Protein 8YL9 (pdb70)

Structure (mmCIF, N/CA/C/O backbone):
data_8YL9
#
_entry.id   8YL9
#
_cell.length_a   146.990
_cell.length_b   146.990
_cell.length_c   146.990
_cell.angle_alpha   90.00
_cell.angle_beta   90.00
_cell.angle_gamma   90.00
#
_symmetry.space_group_name_H-M   'P 21 3'
#
loop_
_entity.id
_entity.type
_entity.pdbx_description
1 polymer 'Sesterbrasiliatriene synthase PbSS'
2 non-polymer 'MAGNESIUM ION'
3 non-polymer PYROPHOSPHATE
4 non-polymer N-benzyl-N,N-diethylethanaminium
5 water water
#
loop_
_atom_site.group_PDB
_atom_site.id
_atom_site.type_symbol
_atom_site.label_atom_id
_atom_site.label_alt_id
_atom_site.label_comp_id
_atom_site.label_asym_id
_atom_site.label_entity_id
_atom_site.label_seq_id
_atom_site.pdbx_PDB_ins_code
_atom_site.Cartn_x
_atom_site.Cartn_y
_atom_site.Cartn_z
_atom_site.occupancy
_atom_site.B_iso_or_equiv
_atom_site.auth_seq_id
_atom_site.auth_comp_id
_atom_site.auth_asym_id
_atom_site.auth_atom_id
_atom_site.pdbx_PDB_model_num
ATOM 1 N N . ASP A 1 2 ? -31.729 -22.547 35.156 1.00 40.63 2 ASP A N 1
ATOM 2 C CA . ASP A 1 2 ? -32.964 -21.953 34.640 1.00 57.23 2 ASP A CA 1
ATOM 3 C C . ASP A 1 2 ? -32.771 -20.494 34.318 1.00 51.68 2 ASP A C 1
ATOM 4 O O . ASP A 1 2 ? -32.537 -20.118 33.197 1.00 49.60 2 ASP A O 1
ATOM 9 N N . PHE A 1 3 ? -32.855 -19.689 35.353 1.00 45.33 3 PHE A N 1
ATOM 10 C CA . PHE A 1 3 ? -32.752 -18.249 35.288 1.00 38.51 3 PHE A CA 1
ATOM 11 C C . PHE A 1 3 ? -31.497 -17.602 34.755 1.00 36.61 3 PHE A C 1
ATOM 12 O O . PHE A 1 3 ? -30.429 -17.811 35.253 1.00 35.63 3 PHE A O 1
ATOM 20 N N . LEU A 1 4 ? -31.669 -16.760 33.760 1.00 29.48 4 LEU A N 1
ATOM 21 C CA . LEU A 1 4 ? -30.588 -16.011 33.229 1.00 21.72 4 LEU A CA 1
ATOM 22 C C . LEU A 1 4 ? -30.813 -14.660 33.816 1.00 29.56 4 LEU A C 1
ATOM 23 O O . LEU A 1 4 ? -31.877 -14.132 33.754 1.00 31.32 4 LEU A O 1
ATOM 28 N N . SER A 1 5 ? -29.800 -14.088 34.406 1.00 26.95 5 SER A N 1
ATOM 29 C CA . SER A 1 5 ? -29.959 -12.811 34.992 1.00 23.29 5 SER A CA 1
ATOM 30 C C . SER A 1 5 ? -29.456 -11.728 34.074 1.00 25.86 5 SER A C 1
ATOM 31 O O . SER A 1 5 ? -28.584 -11.926 33.260 1.00 22.38 5 SER A O 1
ATOM 34 N N . GLY A 1 6 ? -30.093 -10.584 34.173 1.00 23.69 6 GLY A N 1
ATOM 35 C CA . GLY A 1 6 ? -29.728 -9.436 33.364 1.00 17.41 6 GLY A CA 1
ATOM 36 C C . GLY A 1 6 ? -30.861 -8.979 32.475 1.00 20.05 6 GLY A C 1
ATOM 37 O O . GLY A 1 6 ? -31.799 -9.741 32.222 1.00 31.02 6 GLY A O 1
ATOM 38 N N . ALA A 1 7 ? -30.787 -7.749 31.982 1.00 19.40 7 ALA A N 1
ATOM 39 C CA . ALA A 1 7 ? -31.842 -7.191 31.149 1.00 23.75 7 ALA A CA 1
ATOM 40 C C . ALA A 1 7 ? -31.536 -7.418 29.678 1.00 33.05 7 ALA A C 1
ATOM 41 O O . ALA A 1 7 ? -30.375 -7.360 29.255 1.00 32.97 7 ALA A O 1
ATOM 43 N N . PHE A 1 8 ? -32.584 -7.635 28.882 1.00 21.07 8 PHE A N 1
ATOM 44 C CA . PHE A 1 8 ? -32.410 -7.725 27.440 1.00 18.29 8 PHE A CA 1
ATOM 45 C C . PHE A 1 8 ? -33.006 -6.513 26.740 1.00 16.56 8 PHE A C 1
ATOM 46 O O . PHE A 1 8 ? -34.083 -6.047 27.095 1.00 18.88 8 PHE A O 1
ATOM 54 N N . HIS A 1 9 ? -32.298 -6.001 25.749 1.00 16.58 9 HIS A N 1
ATOM 55 C CA . HIS A 1 9 ? -32.693 -4.776 25.074 1.00 16.04 9 HIS A CA 1
ATOM 56 C C . HIS A 1 9 ? -33.060 -4.971 23.614 1.00 19.17 9 HIS A C 1
ATOM 57 O O . HIS A 1 9 ? -33.884 -4.215 23.091 1.00 18.99 9 HIS A O 1
ATOM 64 N N . TYR A 1 10 ? -32.471 -5.961 22.942 1.00 19.41 10 TYR A N 1
ATOM 65 C CA . TYR A 1 10 ? -32.622 -6.102 21.501 1.00 13.17 10 TYR A CA 1
ATOM 66 C C . TYR A 1 10 ? -33.241 -7.433 21.090 1.00 14.40 10 TYR A C 1
ATOM 67 O O . TYR A 1 10 ? -33.194 -7.774 19.911 1.00 17.63 10 TYR A O 1
ATOM 76 N N . SER A 1 11 ? -33.808 -8.210 22.008 1.00 15.11 11 SER A N 1
ATOM 77 C CA . SER A 1 11 ? -34.191 -9.564 21.628 1.00 13.71 11 SER A CA 1
ATOM 78 C C . SER A 1 11 ? -35.358 -10.057 22.475 1.00 14.02 11 SER A C 1
ATOM 79 O O . SER A 1 11 ? -35.570 -9.589 23.596 1.00 17.89 11 SER A O 1
ATOM 82 N N . ASP A 1 12 ? -36.095 -11.037 21.936 1.00 11.59 12 ASP A N 1
ATOM 83 C CA . ASP A 1 12 ? -37.242 -11.644 22.609 1.00 14.95 12 ASP A CA 1
ATOM 84 C C . ASP A 1 12 ? -37.077 -13.151 22.767 1.00 14.97 12 ASP A C 1
ATOM 85 O O . ASP A 1 12 ? -36.463 -13.823 21.933 1.00 14.46 12 ASP A O 1
ATOM 90 N N . SER A 1 13 ? -37.649 -13.681 23.843 1.00 17.48 13 SER A N 1
ATOM 91 C CA . SER A 1 13 ? -37.589 -15.108 24.098 1.00 12.30 13 SER A CA 1
ATOM 92 C C . SER A 1 13 ? -38.554 -15.868 23.205 1.00 13.50 13 SER A C 1
ATOM 93 O O . SER A 1 13 ? -39.642 -15.401 22.871 1.00 19.96 13 SER A O 1
ATOM 96 N N . VAL A 1 14 ? -38.150 -17.067 22.821 1.00 18.27 14 VAL A N 1
ATOM 97 C CA . VAL A 1 14 ? -38.899 -17.818 21.831 1.00 25.61 14 VAL A CA 1
ATOM 98 C C . VAL A 1 14 ? -38.823 -19.294 22.170 1.00 26.40 14 VAL A C 1
ATOM 99 O O . VAL A 1 14 ? -37.847 -19.775 22.752 1.00 23.34 14 VAL A O 1
ATOM 103 N N . ASN A 1 15 ? -39.839 -19.976 21.815 1.00 22.10 15 ASN A N 1
ATOM 104 C CA . ASN A 1 15 ? -40.062 -21.355 22.146 1.00 28.17 15 ASN A CA 1
ATOM 105 C C . ASN A 1 15 ? -39.768 -22.226 20.948 1.00 26.71 15 ASN A C 1
ATOM 106 O O . ASN A 1 15 ? -40.228 -21.926 19.843 1.00 28.29 15 ASN A O 1
ATOM 111 N N . PRO A 1 16 ? -39.049 -23.290 21.101 1.00 23.93 16 PRO A N 1
ATOM 112 C CA . PRO A 1 16 ? -38.945 -24.252 19.997 1.00 22.33 16 PRO A CA 1
ATOM 113 C C . PRO A 1 16 ? -40.316 -24.628 19.454 1.00 26.70 16 PRO A C 1
ATOM 114 O O . PRO A 1 16 ? -40.439 -25.191 18.362 1.00 30.87 16 PRO A O 1
ATOM 118 N N . SER A 1 17 ? -41.359 -24.294 20.209 1.00 29.11 17 SER A N 1
ATOM 119 C CA . SER A 1 17 ? -42.727 -24.708 19.922 1.00 37.62 17 SER A CA 1
ATOM 120 C C . SER A 1 17 ? -43.463 -23.736 18.998 1.00 39.59 17 SER A C 1
ATOM 121 O O . SER A 1 17 ? -44.104 -24.160 18.026 1.00 44.07 17 SER A O 1
ATOM 124 N N . LYS A 1 18 ? -43.399 -22.435 19.290 1.00 35.91 18 LYS A N 1
ATOM 125 C CA . LYS A 1 18 ? -44.169 -21.455 18.534 1.00 36.76 18 LYS A CA 1
ATOM 126 C C . LYS A 1 18 ? -43.663 -21.359 17.102 1.00 31.02 18 LYS A C 1
ATOM 127 O O . LYS A 1 18 ? -44.162 -20.554 16.311 1.00 40.77 18 LYS A O 1
ATOM 133 N N . TYR A 1 19 ? -42.675 -22.169 16.751 1.00 29.45 19 TYR A N 1
ATOM 134 C CA . TYR A 1 19 ? -42.071 -22.069 15.434 1.00 24.07 19 TYR A CA 1
ATOM 135 C C . TYR A 1 19 ? -42.797 -22.970 14.446 1.00 21.06 19 TYR A C 1
ATOM 136 O O . TYR A 1 19 ? -43.227 -24.075 14.786 1.00 25.36 19 TYR A O 1
ATOM 145 N N . SER A 1 20 ? -42.961 -22.476 13.232 1.00 18.28 20 SER A N 1
ATOM 146 C CA . SER A 1 20 ? -43.698 -23.226 12.224 1.00 19.00 20 SER A CA 1
ATOM 147 C C . SER A 1 20 ? -43.175 -22.908 10.822 1.00 18.73 20 SER A C 1
ATOM 148 O O . SER A 1 20 ? -43.188 -21.741 10.411 1.00 16.96 20 SER A O 1
ATOM 151 N N . PRO A 1 21 ? -42.708 -23.911 10.049 1.00 13.68 21 PRO A N 1
ATOM 152 C CA . PRO A 1 21 ? -42.624 -25.341 10.356 1.00 18.32 21 PRO A CA 1
ATOM 153 C C . PRO A 1 21 ? -41.638 -25.728 11.471 1.00 20.11 21 PRO A C 1
ATOM 154 O O . PRO A 1 21 ? -40.494 -25.261 11.494 1.00 17.78 21 PRO A O 1
ATOM 158 N N . ARG A 1 22 ? -42.107 -26.610 12.360 1.00 18.68 22 ARG A N 1
ATOM 159 C CA . ARG A 1 22 ? -41.335 -27.034 13.514 1.00 16.15 22 ARG A CA 1
ATOM 160 C C . ARG A 1 22 ? -40.196 -27.942 13.074 1.00 16.87 22 ARG A C 1
ATOM 161 O O . ARG A 1 22 ? -40.379 -28.776 12.186 1.00 16.50 22 ARG A O 1
ATOM 169 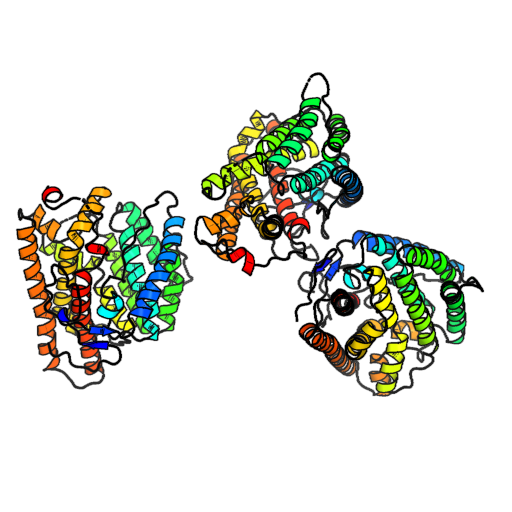N N . PRO A 1 23 ? -39.010 -27.795 13.655 1.00 16.72 23 PRO A N 1
ATOM 170 C CA . PRO A 1 23 ? -37.903 -28.652 13.251 1.00 12.88 23 PRO A CA 1
ATOM 171 C C . PRO A 1 23 ? -38.166 -30.082 13.669 1.00 16.65 23 PRO A C 1
ATOM 172 O O . PRO A 1 23 ? -38.816 -30.341 14.684 1.00 16.76 23 PRO A O 1
ATOM 176 N N . SER A 1 24 ? -37.657 -31.017 12.855 1.00 20.11 24 SER A N 1
ATOM 177 C CA . SER A 1 24 ? -37.799 -32.442 13.156 1.00 17.70 24 SER A CA 1
ATOM 178 C C . SER A 1 24 ? -37.211 -32.786 14.516 1.00 15.15 24 SER A C 1
ATOM 179 O O . SER A 1 24 ? -37.889 -33.377 15.360 1.00 20.80 24 SER A O 1
ATOM 182 N N . ASP A 1 25 ? -35.944 -32.425 14.752 1.00 16.68 25 ASP A N 1
ATOM 183 C CA . ASP A 1 25 ? -35.129 -33.069 15.789 1.00 18.07 25 ASP A CA 1
ATOM 184 C C . ASP A 1 25 ? -34.339 -32.045 16.623 1.00 19.56 25 ASP A C 1
ATOM 185 O O . ASP A 1 25 ? -33.110 -31.959 16.548 1.00 19.56 25 ASP A O 1
ATOM 190 N N . TYR A 1 26 ? -35.033 -31.277 17.461 1.00 13.08 26 TYR A N 1
ATOM 191 C CA . TYR A 1 26 ? -34.375 -30.371 18.393 1.00 13.89 26 TYR A CA 1
ATOM 192 C C . TYR A 1 26 ? -34.468 -30.942 19.798 1.00 11.81 26 TYR A C 1
ATOM 193 O O . TYR A 1 26 ? -35.543 -31.354 20.232 1.00 15.94 26 TYR A O 1
ATOM 202 N N . PHE A 1 27 ? -33.348 -30.962 20.516 1.00 11.92 27 PHE A N 1
ATOM 203 C CA . PHE A 1 27 ? -33.354 -31.477 21.871 1.00 11.60 27 PHE A CA 1
ATOM 204 C C . PHE A 1 27 ? -32.543 -30.599 22.826 1.00 13.73 27 PHE A C 1
ATOM 205 O O . PHE A 1 27 ? -32.177 -31.055 23.919 1.00 11.47 27 PHE A O 1
ATOM 213 N N . GLY A 1 28 ? -32.231 -29.363 22.426 1.00 10.19 28 GLY A N 1
ATOM 214 C CA . GLY A 1 28 ? -31.434 -28.504 23.277 1.00 9.42 28 GLY A CA 1
ATOM 215 C C . GLY A 1 28 ? -32.082 -28.306 24.631 1.00 13.36 28 GLY A C 1
ATOM 216 O O . GLY A 1 28 ? -33.310 -28.269 24.768 1.00 16.54 28 GLY A O 1
ATOM 217 N N . THR A 1 29 ? -31.246 -28.202 25.655 1.00 11.21 29 THR A N 1
ATOM 218 C CA . THR A 1 29 ? -31.740 -27.894 26.981 1.00 9.87 29 THR A CA 1
ATOM 219 C C . THR A 1 29 ? -31.426 -26.473 27.399 1.00 10.14 29 THR A C 1
ATOM 220 O O . THR A 1 29 ? -31.775 -26.088 28.519 1.00 10.29 29 THR A O 1
ATOM 224 N N . LEU A 1 30 ? -30.734 -25.628 26.469 1.00 11.61 30 LEU A N 1
ATOM 225 C CA . LEU A 1 30 ? -30.419 -24.273 26.902 1.00 8.92 30 LEU A CA 1
ATOM 226 C C . LEU A 1 30 ? -31.392 -23.264 26.298 1.00 9.38 30 LEU A C 1
ATOM 227 O O . LEU A 1 30 ? -31.876 -23.440 25.176 1.00 11.58 30 LEU A O 1
ATOM 232 N N . PRO A 1 31 ? -31.713 -22.194 27.011 1.00 8.76 31 PRO A N 1
ATOM 233 C CA . PRO A 1 31 ? -32.569 -21.155 26.434 1.00 8.89 31 PRO A CA 1
ATOM 234 C C . PRO A 1 31 ? -31.955 -20.503 25.201 1.00 9.13 31 PRO A C 1
ATOM 235 O O . PRO A 1 31 ? -30.734 -20.453 25.038 1.00 11.32 31 PRO A O 1
ATOM 239 N N . PHE A 1 32 ? -32.810 -19.958 24.338 1.00 9.42 32 PHE A N 1
ATOM 240 C CA . PHE A 1 32 ? -32.324 -19.061 23.296 1.00 9.41 32 PHE A CA 1
ATOM 241 C C . PHE A 1 32 ? -33.309 -17.923 23.057 1.00 14.64 32 PHE A C 1
ATOM 242 O O . PHE A 1 32 ? -34.514 -18.054 23.301 1.00 14.55 32 PHE A O 1
ATOM 250 N N . ARG A 1 33 ? -32.780 -16.791 22.601 1.00 11.03 33 ARG A N 1
ATOM 251 C CA . ARG A 1 33 ? -33.613 -15.664 22.239 1.00 10.66 33 ARG A CA 1
ATOM 252 C C . ARG A 1 33 ? -33.502 -15.428 20.734 1.00 13.64 33 ARG A C 1
ATOM 253 O O . ARG A 1 33 ? -32.739 -16.096 20.037 1.00 14.43 33 ARG A O 1
ATOM 261 N N . THR A 1 34 ? -34.270 -14.459 20.237 1.00 12.04 34 THR A N 1
ATOM 262 C CA . THR A 1 34 ? -34.279 -14.081 18.830 1.00 10.09 34 THR A CA 1
ATOM 263 C C . THR A 1 34 ? -34.175 -12.569 18.720 1.00 12.83 34 THR A C 1
ATOM 264 O O . THR A 1 34 ? -35.087 -11.852 19.149 1.00 14.09 34 THR A O 1
ATOM 268 N N . SER A 1 35 ? -33.099 -12.081 18.111 1.00 11.64 35 SER A N 1
ATOM 269 C CA . SER A 1 35 ? -33.008 -10.654 17.848 1.00 10.91 35 SER A CA 1
ATOM 270 C C . SER A 1 35 ? -34.293 -10.155 17.194 1.00 12.14 35 SER A C 1
ATOM 271 O O . SER A 1 35 ? -34.996 -10.892 16.495 1.00 14.10 35 SER A O 1
ATOM 274 N N . ARG A 1 36 ? -34.609 -8.891 17.436 1.00 12.95 36 ARG A N 1
ATOM 275 C CA . ARG A 1 36 ? -35.726 -8.233 16.776 1.00 13.03 36 ARG A CA 1
ATOM 276 C C . ARG A 1 36 ? -35.382 -7.766 15.377 1.00 12.96 36 ARG A C 1
ATOM 277 O O . ARG A 1 36 ? -36.263 -7.264 14.672 1.00 10.17 36 ARG A O 1
ATOM 285 N N . PHE A 1 37 ? -34.124 -7.929 14.966 1.00 16.38 37 PHE A N 1
ATOM 286 C CA . PHE A 1 37 ? -33.634 -7.456 13.681 1.00 15.71 37 PHE A CA 1
ATOM 287 C C . PHE A 1 37 ? -33.231 -8.605 12.773 1.00 13.21 37 PHE A C 1
ATOM 288 O O . PHE A 1 37 ? -32.345 -8.466 11.941 1.00 12.52 37 PHE A O 1
ATOM 296 N N . GLU A 1 38 ? -33.931 -9.728 12.910 1.00 14.49 38 GLU A N 1
ATOM 297 C CA . GLU A 1 38 ? -33.760 -10.860 12.012 1.00 15.18 38 GLU A CA 1
ATOM 298 C C . GLU A 1 38 ? -33.788 -10.435 10.551 1.00 16.47 38 GLU A C 1
ATOM 299 O O . GLU A 1 38 ? -32.944 -10.857 9.757 1.00 15.60 38 GLU A O 1
ATOM 305 N N . ARG A 1 39 ? -34.738 -9.595 10.176 1.00 19.25 39 ARG A N 1
ATOM 306 C CA . ARG A 1 39 ? -34.960 -9.059 8.841 1.00 14.99 39 ARG A CA 1
ATOM 307 C C . ARG A 1 39 ? -33.746 -8.427 8.260 1.00 17.73 39 ARG A C 1
ATOM 308 O O . ARG A 1 39 ? -33.375 -8.693 7.192 1.00 15.97 39 ARG A O 1
ATOM 316 N N . GLU A 1 40 ? -33.165 -7.522 8.992 1.00 20.36 40 GLU A N 1
ATOM 317 C CA . GLU A 1 40 ? -31.921 -6.862 8.594 1.00 15.45 40 GLU A CA 1
ATOM 318 C C . GLU A 1 40 ? -30.828 -7.875 8.250 1.00 14.96 40 GLU A C 1
ATOM 319 O O . GLU A 1 40 ? -30.194 -7.796 7.195 1.00 15.11 40 GLU A O 1
ATOM 325 N N . ALA A 1 41 ? -30.571 -8.820 9.153 1.00 15.86 41 ALA A N 1
ATOM 326 C CA . ALA A 1 41 ? -29.537 -9.824 8.918 1.00 13.27 41 ALA A CA 1
ATOM 327 C C . ALA A 1 41 ? -29.806 -10.622 7.644 1.00 15.02 41 ALA A C 1
ATOM 328 O O . ALA A 1 41 ? -28.917 -10.793 6.806 1.00 17.48 41 ALA A O 1
ATOM 330 N N . ALA A 1 42 ? -31.027 -11.126 7.486 1.00 12.27 42 ALA A N 1
ATOM 331 C CA . ALA A 1 42 ? -31.372 -11.885 6.289 1.00 14.64 42 ALA A CA 1
ATOM 332 C C . ALA A 1 42 ? -31.095 -11.088 5.016 1.00 16.42 42 ALA A C 1
ATOM 333 O O . ALA A 1 42 ? -30.616 -11.640 4.016 1.00 15.62 42 ALA A O 1
ATOM 335 N N . ASP A 1 43 ? -31.411 -9.794 5.022 1.00 18.28 43 ASP A N 1
ATOM 336 C CA . ASP A 1 43 ? -31.081 -8.955 3.875 1.00 16.86 43 ASP A CA 1
ATOM 337 C C . ASP A 1 43 ? -29.579 -8.923 3.649 1.00 13.07 43 ASP A C 1
ATOM 338 O O . ASP A 1 43 ? -29.118 -9.055 2.517 1.00 15.85 43 ASP A O 1
ATOM 343 N N . VAL A 1 44 ? -28.795 -8.771 4.710 1.00 10.67 44 VAL A N 1
ATOM 344 C CA . VAL A 1 44 ? -27.349 -8.742 4.530 1.00 13.84 44 VAL A CA 1
ATOM 345 C C . VAL A 1 44 ? -26.863 -10.070 3.972 1.00 18.12 44 VAL A C 1
ATOM 346 O O . VAL A 1 44 ? -26.010 -10.115 3.071 1.00 19.83 44 VAL A O 1
ATOM 350 N N . THR A 1 45 ? -27.408 -11.176 4.482 1.00 15.87 45 THR A N 1
ATOM 351 C CA . THR A 1 45 ? -26.966 -12.484 4.018 1.00 14.23 45 THR A CA 1
ATOM 352 C C . THR A 1 45 ? -27.156 -12.622 2.521 1.00 13.77 45 THR A C 1
ATOM 353 O O . THR A 1 45 ? -26.274 -13.126 1.823 1.00 16.23 45 THR A O 1
ATOM 357 N N . ALA A 1 46 ? -28.292 -12.163 2.002 1.00 15.91 46 ALA A N 1
ATOM 358 C CA . ALA A 1 46 ? -28.521 -12.266 0.565 1.00 17.14 46 ALA A CA 1
ATOM 359 C C . ALA A 1 46 ? -27.536 -11.407 -0.218 1.00 17.39 46 ALA A C 1
ATOM 360 O O . ALA A 1 46 ? -27.071 -11.812 -1.285 1.00 20.58 46 ALA A O 1
ATOM 362 N N . ASP A 1 47 ? -27.193 -10.224 0.290 1.00 16.92 47 ASP A N 1
ATOM 363 C CA . ASP A 1 47 ? -26.222 -9.406 -0.422 1.00 20.52 47 ASP A CA 1
ATOM 364 C C . ASP A 1 47 ? -24.833 -10.007 -0.318 1.00 20.81 47 ASP A C 1
ATOM 365 O O . ASP A 1 47 ? -24.086 -10.037 -1.301 1.00 22.36 47 ASP A O 1
ATOM 370 N N . TYR A 1 48 ? -24.471 -10.508 0.863 1.00 21.61 48 TYR A N 1
ATOM 371 C CA . TYR A 1 48 ? -23.135 -11.066 1.018 1.00 22.27 48 TYR A CA 1
ATOM 372 C C . TYR A 1 48 ? -22.983 -12.359 0.235 1.00 21.55 48 TYR A C 1
ATOM 373 O O . TYR A 1 48 ? -21.873 -12.702 -0.196 1.00 21.05 48 TYR A O 1
ATOM 382 N N . LEU A 1 49 ? -24.081 -13.085 0.044 1.00 16.91 49 LEU A N 1
ATOM 383 C CA . LEU A 1 49 ? -24.025 -14.255 -0.807 1.00 16.85 49 LEU A CA 1
ATOM 384 C C . LEU A 1 49 ? -23.470 -13.885 -2.169 1.00 20.65 49 LEU A C 1
ATOM 385 O O . LEU A 1 49 ? -22.510 -14.494 -2.643 1.00 23.19 49 LEU A O 1
ATOM 390 N N . ARG A 1 50 ? -24.012 -12.891 -2.783 1.00 25.29 50 ARG A N 1
ATOM 391 C CA . ARG A 1 50 ? -23.546 -12.499 -4.059 1.00 24.46 50 ARG A CA 1
ATOM 392 C C . ARG A 1 50 ? -22.106 -12.105 -4.130 1.00 26.18 50 ARG A C 1
ATOM 393 O O . ARG A 1 50 ? -21.454 -12.393 -5.086 1.00 27.63 50 ARG A O 1
ATOM 401 N N . LYS A 1 51 ? -21.619 -11.424 -3.123 1.00 25.33 51 LYS A N 1
ATOM 402 C CA . LYS A 1 51 ? -20.266 -11.001 -3.062 1.00 21.39 51 LYS A CA 1
ATOM 403 C C . LYS A 1 51 ? -19.360 -12.204 -2.938 1.00 27.25 51 LYS A C 1
ATOM 404 O O . LYS A 1 51 ? -18.347 -12.276 -3.551 1.00 29.01 51 LYS A O 1
ATOM 410 N N . TRP A 1 52 ? -19.739 -13.169 -2.134 1.00 27.80 52 TRP A N 1
ATOM 411 C CA . TRP A 1 52 ? -18.955 -14.350 -1.972 1.00 22.02 52 TRP A CA 1
ATOM 412 C C . TRP A 1 52 ? -18.910 -15.144 -3.246 1.00 23.82 52 TRP A C 1
ATOM 413 O O . TRP A 1 52 ? -17.903 -15.634 -3.614 1.00 25.32 52 TRP A O 1
ATOM 424 N N . GLN A 1 53 ? -20.007 -15.245 -3.953 1.00 26.18 53 GLN A N 1
ATOM 425 C CA . GLN A 1 53 ? -20.044 -15.969 -5.191 1.00 26.34 53 GLN A CA 1
ATOM 426 C C . GLN A 1 53 ? -19.120 -15.366 -6.215 1.00 31.14 53 GLN A C 1
ATOM 427 O O . GLN A 1 53 ? -18.458 -16.059 -6.957 1.00 32.09 53 GLN A O 1
ATOM 433 N N . LYS A 1 54 ? -19.105 -14.059 -6.286 1.00 24.23 54 LYS A N 1
ATOM 434 C CA . LYS A 1 54 ? -18.226 -13.389 -7.151 1.00 24.10 54 LYS A CA 1
ATOM 435 C C . LYS A 1 54 ? -16.824 -13.754 -6.836 1.00 29.05 54 LYS A C 1
ATOM 436 O O . LYS A 1 54 ? -16.104 -14.106 -7.703 1.00 35.41 54 LYS A O 1
ATOM 442 N N . ALA A 1 55 ? -16.431 -13.665 -5.587 1.00 24.31 55 ALA A N 1
ATOM 443 C CA . ALA A 1 55 ? -15.107 -13.987 -5.175 1.00 29.64 55 ALA A CA 1
ATOM 444 C C . ALA A 1 55 ? -14.692 -15.421 -5.373 1.00 30.59 55 ALA A C 1
ATOM 445 O O . ALA A 1 55 ? -13.560 -15.697 -5.588 1.00 31.95 55 ALA A O 1
ATOM 447 N N . VAL A 1 56 ? -15.632 -16.336 -5.274 1.00 30.60 56 VAL A N 1
ATOM 448 C CA . VAL A 1 56 ? -15.379 -17.749 -5.392 1.00 31.87 56 VAL A CA 1
ATOM 449 C C . VAL A 1 56 ? -15.332 -18.186 -6.840 1.00 34.06 56 VAL A C 1
ATOM 450 O O . VAL A 1 56 ? -14.709 -19.157 -7.140 1.00 37.34 56 VAL A O 1
ATOM 454 N N . LYS A 1 57 ? -15.970 -17.454 -7.736 1.00 34.77 57 LYS A N 1
ATOM 455 C CA . LYS A 1 57 ? -15.884 -17.759 -9.156 1.00 38.85 57 LYS A CA 1
ATOM 456 C C . LYS A 1 57 ? -14.619 -17.115 -9.621 1.00 37.80 57 LYS A C 1
ATOM 457 O O . LYS A 1 57 ? -13.920 -17.619 -10.464 1.00 39.28 57 LYS A O 1
ATOM 463 N N . ALA A 1 58 ? -14.354 -15.941 -9.114 1.00 34.59 58 ALA A N 1
ATOM 464 C CA . ALA A 1 58 ? -13.059 -15.356 -9.431 1.00 35.53 58 ALA A CA 1
ATOM 465 C C . ALA A 1 58 ? -11.930 -16.306 -9.071 1.00 40.37 58 ALA A C 1
ATOM 466 O O . ALA A 1 58 ? -10.981 -16.472 -9.841 1.00 50.93 58 ALA A O 1
ATOM 468 N N . ASP A 1 59 ? -12.021 -16.956 -7.915 1.00 37.12 59 ASP A N 1
ATOM 469 C CA . ASP A 1 59 ? -10.921 -17.765 -7.407 1.00 38.34 59 ASP A CA 1
ATOM 470 C C . ASP A 1 59 ? -10.911 -19.194 -7.936 1.00 44.86 59 ASP A C 1
ATOM 471 O O . ASP A 1 59 ? -9.910 -19.885 -7.736 1.00 51.09 59 ASP A O 1
ATOM 476 N N . ASN A 1 60 ? -11.944 -19.636 -8.668 1.00 47.26 60 ASN A N 1
ATOM 477 C CA . ASN A 1 60 ? -11.935 -20.942 -9.331 1.00 46.07 60 ASN A CA 1
ATOM 478 C C . ASN A 1 60 ? -12.914 -20.963 -10.496 1.00 59.21 60 ASN A C 1
ATOM 479 O O . ASN A 1 60 ? -14.027 -21.485 -10.343 1.00 63.76 60 ASN A O 1
ATOM 484 N N . PRO A 1 61 ? -12.550 -20.431 -11.667 1.00 62.95 61 PRO A N 1
ATOM 485 C CA . PRO A 1 61 ? -13.524 -20.278 -12.756 1.00 63.05 61 PRO A CA 1
ATOM 486 C C . PRO A 1 61 ? -13.844 -21.560 -13.515 1.00 63.30 61 PRO A C 1
ATOM 487 O O . PRO A 1 61 ? -14.479 -21.481 -14.570 1.00 57.71 61 PRO A O 1
ATOM 491 N N . GLU A 1 62 ? -13.462 -22.741 -13.009 1.00 67.03 62 GLU A N 1
ATOM 492 C CA . GLU A 1 62 ? -13.718 -24.013 -13.686 1.00 74.94 62 GLU A CA 1
ATOM 493 C C . GLU A 1 62 ? -14.524 -24.983 -12.816 1.00 77.91 62 GLU A C 1
ATOM 494 O O . GLU A 1 62 ? -14.329 -26.202 -12.893 1.00 65.58 62 GLU A O 1
ATOM 500 N N . ARG A 1 63 ? -15.438 -24.454 -11.993 1.00 77.42 63 ARG A N 1
ATOM 501 C CA . ARG A 1 63 ? -16.271 -25.263 -11.106 1.00 69.98 63 ARG A CA 1
ATOM 502 C C . ARG A 1 63 ? -17.595 -24.528 -10.859 1.00 70.51 63 ARG A C 1
ATOM 503 O O . ARG A 1 63 ? -17.846 -23.462 -11.427 1.00 73.89 63 ARG A O 1
ATOM 511 N N . LEU A 1 66 ? -20.942 -24.179 -7.534 1.00 55.76 66 LEU A N 1
ATOM 512 C CA . LEU A 1 66 ? -21.537 -24.696 -6.292 1.00 51.29 66 LEU A CA 1
ATOM 513 C C . LEU A 1 66 ? -22.311 -23.724 -5.395 1.00 42.78 66 LEU A C 1
ATOM 514 O O . LEU A 1 66 ? -22.314 -22.498 -5.596 1.00 39.19 66 LEU A O 1
ATOM 519 N N . VAL A 1 67 ? -22.939 -24.332 -4.374 1.00 43.15 67 VAL A N 1
ATOM 520 C CA . VAL A 1 67 ? -23.904 -23.746 -3.455 1.00 39.00 67 VAL A CA 1
ATOM 521 C C . VAL A 1 67 ? -23.248 -23.501 -2.113 1.00 24.98 67 VAL A C 1
ATOM 522 O O . VAL A 1 67 ? -22.390 -24.273 -1.671 1.00 16.81 67 VAL A O 1
ATOM 526 N N . PHE A 1 68 ? -23.730 -22.464 -1.427 1.00 23.33 68 PHE A N 1
ATOM 527 C CA . PHE A 1 68 ? -23.297 -22.143 -0.078 1.00 15.70 68 PHE A CA 1
ATOM 528 C C . PHE A 1 68 ? -24.507 -21.947 0.823 1.00 15.11 68 PHE A C 1
ATOM 529 O O . PHE A 1 68 ? -25.462 -21.243 0.470 1.00 17.83 68 PHE A O 1
ATOM 537 N N . HIS A 1 69 ? -24.459 -22.560 1.984 1.00 16.05 69 HIS A N 1
ATOM 538 C CA . HIS A 1 69 ? -25.565 -22.536 2.927 1.00 15.17 69 HIS A CA 1
ATOM 539 C C . HIS A 1 69 ? -25.150 -21.789 4.184 1.00 12.90 69 HIS A C 1
ATOM 540 O O . HIS A 1 69 ? -24.510 -22.366 5.067 1.00 11.20 69 HIS A O 1
ATOM 547 N N . GLY A 1 70 ? -25.567 -20.530 4.273 1.00 11.85 70 GLY A N 1
ATOM 548 C CA . GLY A 1 70 ? -25.222 -19.607 5.337 1.00 12.44 70 GLY A CA 1
ATOM 549 C C . GLY A 1 70 ? -26.300 -19.468 6.394 1.00 15.95 70 GLY A C 1
ATOM 550 O O . GLY A 1 70 ? -27.050 -20.411 6.680 1.00 14.07 70 GLY A O 1
ATOM 551 N N . SER A 1 71 ? -26.396 -18.257 6.967 1.00 13.54 71 SER A N 1
ATOM 552 C CA . SER A 1 71 ? -27.109 -18.063 8.225 1.00 9.91 71 SER A CA 1
ATOM 553 C C . SER A 1 71 ? -28.627 -18.130 8.095 1.00 13.45 71 SER A C 1
ATOM 554 O O . SER A 1 71 ? -29.298 -18.464 9.078 1.00 14.17 71 SER A O 1
ATOM 557 N N . THR A 1 72 ? -29.190 -17.824 6.923 1.00 15.61 72 THR A N 1
ATOM 558 C CA . THR A 1 72 ? -30.643 -17.753 6.795 1.00 13.77 72 THR A CA 1
ATOM 559 C C . THR A 1 72 ? -31.276 -19.138 6.760 1.00 11.33 72 THR A C 1
ATOM 560 O O . THR A 1 72 ? -30.777 -20.055 6.110 1.00 15.03 72 THR A O 1
ATOM 564 N N . THR A 1 73 ? -32.393 -19.283 7.457 1.00 11.09 73 THR A N 1
ATOM 565 C CA . THR A 1 73 ? -33.197 -20.496 7.415 1.00 13.36 73 THR A CA 1
ATOM 566 C C . THR A 1 73 ? -34.651 -20.072 7.282 1.00 16.73 73 THR A C 1
ATOM 567 O O . THR A 1 73 ? -34.987 -18.888 7.379 1.00 18.67 73 THR A O 1
ATOM 571 N N . THR A 1 74 ? -35.533 -21.032 7.048 1.00 13.74 74 THR A N 1
ATOM 572 C CA . THR A 1 74 ? -36.914 -20.639 6.842 1.00 13.48 74 THR A CA 1
ATOM 573 C C . THR A 1 74 ? -37.534 -20.024 8.096 1.00 13.40 74 THR A C 1
ATOM 574 O O . THR A 1 74 ? -38.522 -19.282 7.998 1.00 13.63 74 THR A O 1
ATOM 578 N N . LEU A 1 75 ? -36.962 -20.290 9.267 1.00 11.21 75 LEU A N 1
ATOM 579 C CA . LEU A 1 75 ? -37.559 -19.886 10.535 1.00 14.21 75 LEU A CA 1
ATOM 580 C C . LEU A 1 75 ? -36.882 -18.697 11.198 1.00 12.49 75 LEU A C 1
ATOM 581 O O . LEU A 1 75 ? -37.476 -18.092 12.090 1.00 17.70 75 LEU A O 1
ATOM 586 N N . GLY A 1 76 ? -35.654 -18.372 10.824 1.00 12.84 76 GLY A N 1
ATOM 587 C CA . GLY A 1 76 ? -34.919 -17.288 11.440 1.00 10.50 76 GLY A CA 1
ATOM 588 C C . GLY A 1 76 ? -33.552 -17.175 10.811 1.00 14.08 76 GLY A C 1
ATOM 589 O O . GLY A 1 76 ? -33.348 -17.578 9.654 1.00 15.32 76 GLY A O 1
ATOM 590 N N . HIS A 1 77 ? -32.597 -16.664 11.577 1.00 12.14 77 HIS A N 1
ATOM 591 C CA . HIS A 1 77 ? -31.298 -16.307 11.046 1.00 11.49 77 HIS A CA 1
ATOM 592 C C . HIS A 1 77 ? -30.255 -16.616 12.102 1.00 12.57 77 HIS A C 1
ATOM 593 O O . HIS A 1 77 ? -30.481 -16.362 13.287 1.00 11.26 77 HIS A O 1
ATOM 600 N N . PHE A 1 78 ? -29.120 -17.171 11.666 1.00 13.19 78 PHE A N 1
ATOM 601 C CA . PHE A 1 78 ? -28.043 -17.527 12.585 1.00 11.62 78 PHE A CA 1
ATOM 602 C C . PHE A 1 78 ? -27.748 -16.399 13.559 1.00 12.15 78 PHE A C 1
ATOM 603 O O . PHE A 1 78 ? -27.786 -16.577 14.783 1.00 12.16 78 PHE A O 1
ATOM 611 N N . VAL A 1 79 ? -27.427 -15.222 13.024 1.00 13.16 79 VAL A N 1
ATOM 612 C CA . VAL A 1 79 ? -27.007 -14.111 13.871 1.00 13.19 79 VAL A CA 1
ATOM 613 C C . VAL A 1 79 ? -28.073 -13.817 14.918 1.00 9.92 79 VAL A C 1
ATOM 614 O O . VAL A 1 79 ? -27.781 -13.697 16.110 1.00 8.54 79 VAL A O 1
ATOM 618 N N . SER A 1 80 ? -29.334 -13.780 14.479 1.00 12.25 80 SER A N 1
ATOM 619 C CA . SER A 1 80 ? -30.451 -13.379 15.332 1.00 9.73 80 SER A CA 1
ATOM 620 C C . SER A 1 80 ? -30.609 -14.288 16.534 1.00 9.57 80 SER A C 1
ATOM 621 O O . SER A 1 80 ? -31.004 -13.835 17.613 1.00 9.27 80 SER A O 1
ATOM 624 N N . TRP A 1 81 ? -30.358 -15.582 16.352 1.00 13.47 81 TRP A N 1
ATOM 625 C CA . TRP A 1 81 ? -30.381 -16.578 17.413 1.00 10.86 81 TRP A CA 1
ATOM 626 C C . TRP A 1 81 ? -29.029 -16.670 18.117 1.00 11.86 81 TRP A C 1
ATOM 627 O O . TRP A 1 81 ? -28.958 -16.643 19.352 1.00 15.16 81 TRP A O 1
ATOM 638 N N . ALA A 1 82 ? -27.946 -16.782 17.346 1.00 9.23 82 ALA A N 1
ATOM 639 C CA . ALA A 1 82 ? -26.631 -16.960 17.955 1.00 9.99 82 ALA A CA 1
ATOM 640 C C . ALA A 1 82 ? -26.230 -15.755 18.797 1.00 9.70 82 ALA A C 1
ATOM 641 O O . ALA A 1 82 ? -25.462 -15.894 19.755 1.00 7.73 82 ALA A O 1
ATOM 643 N N . TYR A 1 83 ? -26.730 -14.568 18.453 1.00 9.97 83 TYR A N 1
ATOM 644 C CA . TYR A 1 83 ? -26.285 -13.319 19.078 1.00 10.64 83 TYR A CA 1
ATOM 645 C C . TYR A 1 83 ? -27.480 -12.399 19.308 1.00 10.05 83 TYR A C 1
ATOM 646 O O . TYR A 1 83 ? -27.486 -11.239 18.888 1.00 9.43 83 TYR A O 1
ATOM 655 N N . PRO A 1 84 ? -28.499 -12.876 20.019 1.00 9.78 84 PRO A N 1
ATOM 656 C CA . PRO A 1 84 ? -29.722 -12.070 20.151 1.00 8.78 84 PRO A CA 1
ATOM 657 C C . PRO A 1 84 ? -29.463 -10.633 20.564 1.00 10.71 84 PRO A C 1
ATOM 658 O O . PRO A 1 84 ? -30.144 -9.721 20.073 1.00 9.93 84 PRO A O 1
ATOM 662 N N . GLU A 1 85 ? -28.498 -10.397 21.451 1.00 10.69 85 GLU A N 1
ATOM 663 C CA . GLU A 1 85 ? -28.311 -9.069 22.012 1.00 11.81 85 GLU A CA 1
ATOM 664 C C . GLU A 1 85 ? -27.302 -8.241 21.234 1.00 14.83 85 GLU A C 1
ATOM 665 O O . GLU A 1 85 ? -26.824 -7.209 21.737 1.00 15.95 85 GLU A O 1
ATOM 671 N N . CYS A 1 86 ? -26.994 -8.654 20.003 1.00 14.92 86 CYS A N 1
ATOM 672 C CA . CYS A 1 86 ? -26.114 -7.882 19.133 1.00 13.97 86 CYS A CA 1
ATOM 673 C C . CYS A 1 86 ? -26.671 -6.478 18.964 1.00 12.83 86 CYS A C 1
ATOM 674 O O . CYS A 1 86 ? -27.858 -6.301 18.681 1.00 15.67 86 CYS A O 1
ATOM 677 N N . ILE A 1 87 ? -25.824 -5.485 19.192 1.00 14.27 87 ILE A N 1
ATOM 678 C CA . ILE A 1 87 ? -26.213 -4.075 19.041 1.00 16.74 87 ILE A CA 1
ATOM 679 C C . ILE A 1 87 ? -26.692 -3.827 17.616 1.00 21.31 87 ILE A C 1
ATOM 680 O O . ILE A 1 87 ? -25.977 -4.186 16.658 1.00 20.15 87 ILE A O 1
ATOM 685 N N . PRO A 1 88 ? -27.912 -3.295 17.430 1.00 19.62 88 PRO A N 1
ATOM 686 C CA . PRO A 1 88 ? -28.522 -3.217 16.108 1.00 15.39 88 PRO A CA 1
ATOM 687 C C . PRO A 1 88 ? -27.739 -2.709 14.955 1.00 19.72 88 PRO A C 1
ATOM 688 O O . PRO A 1 88 ? -28.028 -3.077 13.879 1.00 21.91 88 PRO A O 1
ATOM 692 N N . ASP A 1 89 ? -26.735 -1.907 15.161 1.00 23.34 89 ASP A N 1
ATOM 693 C CA . ASP A 1 89 ? -25.980 -1.409 14.040 1.00 21.64 89 ASP A CA 1
ATOM 694 C C . ASP A 1 89 ? -24.743 -2.200 13.762 1.00 19.83 89 ASP A C 1
ATOM 695 O O . ASP A 1 89 ? -23.977 -1.883 12.930 1.00 19.00 89 ASP A O 1
ATOM 700 N N . ARG A 1 90 ? -24.592 -3.281 14.473 1.00 19.58 90 ARG A N 1
ATOM 701 C CA . ARG A 1 90 ? -23.509 -4.167 14.308 1.00 18.28 90 ARG A CA 1
ATOM 702 C C . ARG A 1 90 ? -23.989 -5.453 13.690 1.00 17.96 90 ARG A C 1
ATOM 703 O O . ARG A 1 90 ? -23.209 -6.268 13.414 1.00 19.03 90 ARG A O 1
ATOM 711 N N . VAL A 1 91 ? -25.275 -5.597 13.418 1.00 17.50 91 VAL A N 1
ATOM 712 C CA . VAL A 1 91 ? -25.813 -6.829 12.850 1.00 15.73 91 VAL A CA 1
ATOM 713 C C . VAL A 1 91 ? -25.266 -7.051 11.439 1.00 19.74 91 VAL A C 1
ATOM 714 O O . VAL A 1 91 ? -24.805 -8.147 11.094 1.00 20.14 91 VAL A O 1
ATOM 718 N N . ASP A 1 92 ? -25.324 -6.019 10.600 1.00 19.48 92 ASP A N 1
ATOM 719 C CA . ASP A 1 92 ? -24.659 -6.043 9.305 1.00 19.41 92 ASP A CA 1
ATOM 720 C C . ASP A 1 92 ? -23.307 -6.768 9.358 1.00 16.91 92 ASP A C 1
ATOM 721 O O . ASP A 1 92 ? -23.087 -7.750 8.650 1.00 17.21 92 ASP A O 1
ATOM 726 N N . LEU A 1 93 ? -22.391 -6.295 10.203 1.00 13.44 93 LEU A N 1
ATOM 727 C CA . LEU A 1 93 ? -21.024 -6.792 10.155 1.00 15.65 93 LEU A CA 1
ATOM 728 C C . LEU A 1 93 ? -20.903 -8.144 10.830 1.00 19.96 93 LEU A C 1
ATOM 729 O O . LEU A 1 93 ? -20.105 -8.989 10.401 1.00 17.56 93 LEU A O 1
ATOM 734 N N . CYS A 1 94 ? -21.680 -8.364 11.892 1.00 19.59 94 CYS A N 1
ATOM 735 C CA . CYS A 1 94 ? -21.735 -9.690 12.480 1.00 13.41 94 CYS A CA 1
ATOM 736 C C . CYS A 1 94 ? -22.243 -10.704 11.465 1.00 13.13 94 CYS A C 1
ATOM 737 O O . CYS A 1 94 ? -21.704 -11.809 11.363 1.00 13.34 94 CYS A O 1
ATOM 740 N N . THR A 1 95 ? -23.266 -10.341 10.688 1.00 13.99 95 THR A N 1
ATOM 741 C CA . THR A 1 95 ? -23.796 -11.282 9.707 1.00 13.36 95 THR A CA 1
ATOM 742 C C . THR A 1 95 ? -22.763 -11.587 8.642 1.00 15.57 95 THR A C 1
ATOM 743 O O . THR A 1 95 ? -22.648 -12.728 8.173 1.00 14.44 95 THR A O 1
ATOM 747 N N . GLN A 1 96 ? -21.999 -10.575 8.251 1.00 15.27 96 GLN A N 1
ATOM 748 C CA . GLN A 1 96 ? -20.899 -10.805 7.337 1.00 17.14 96 GLN A CA 1
ATOM 749 C C . GLN A 1 96 ? -19.902 -11.781 7.940 1.00 17.13 96 GLN A C 1
ATOM 750 O O . GLN A 1 96 ? -19.578 -12.806 7.333 1.00 19.63 96 GLN A O 1
ATOM 756 N N . ILE A 1 97 ? -19.431 -11.491 9.156 1.00 18.66 97 ILE A N 1
ATOM 757 C CA . ILE A 1 97 ? -18.435 -12.342 9.815 1.00 17.41 97 ILE A CA 1
ATOM 758 C C . ILE A 1 97 ? -18.869 -13.807 9.784 1.00 15.39 97 ILE A C 1
ATOM 759 O O . ILE A 1 97 ? -18.133 -14.685 9.323 1.00 13.57 97 ILE A O 1
ATOM 764 N N . CYS A 1 98 ? -20.080 -14.087 10.271 1.00 16.28 98 CYS A N 1
ATOM 765 C CA . CYS A 1 98 ? -20.570 -15.458 10.353 1.00 12.20 98 CYS A CA 1
ATOM 766 C C . CYS A 1 98 ? -20.687 -16.087 8.979 1.00 14.67 98 CYS A C 1
ATOM 767 O O . CYS A 1 98 ? -20.261 -17.228 8.767 1.00 15.85 98 CYS A O 1
ATOM 770 N N . ASP A 1 99 ? -21.279 -15.364 8.037 1.00 15.22 99 ASP A N 1
ATOM 771 C CA . ASP A 1 99 ? -21.445 -15.917 6.704 1.00 12.48 99 ASP A CA 1
ATOM 772 C C . ASP A 1 99 ? -20.095 -16.190 6.058 1.00 14.26 99 ASP A C 1
ATOM 773 O O . ASP A 1 99 ? -19.896 -17.259 5.464 1.00 15.13 99 ASP A O 1
ATOM 778 N N . PHE A 1 100 ? -19.149 -15.244 6.180 1.00 16.42 100 PHE A N 1
ATOM 779 C CA . PHE A 1 100 ? -17.781 -15.483 5.713 1.00 15.54 100 PHE A CA 1
ATOM 780 C C . PHE A 1 100 ? -17.163 -16.690 6.406 1.00 14.09 100 PHE A C 1
ATOM 781 O O . PHE A 1 100 ? -16.438 -17.469 5.781 1.00 17.28 100 PHE A O 1
ATOM 789 N N . GLY A 1 101 ? -17.407 -16.840 7.704 1.00 9.75 101 GLY A N 1
ATOM 790 C CA . GLY A 1 101 ? -16.969 -18.040 8.382 1.00 12.94 101 GLY A CA 1
ATOM 791 C C . GLY A 1 101 ? -17.616 -19.286 7.811 1.00 17.84 101 GLY A C 1
ATOM 792 O O . GLY A 1 101 ? -16.938 -20.278 7.524 1.00 14.63 101 GLY A O 1
ATOM 793 N N . PHE A 1 102 ? -18.945 -19.257 7.649 1.00 17.05 102 PHE A N 1
ATOM 794 C CA . PHE A 1 102 ? -19.639 -20.413 7.092 1.00 16.31 102 PHE A CA 1
ATOM 795 C C . PHE A 1 102 ? -19.060 -20.791 5.730 1.00 19.61 102 PHE A C 1
ATOM 796 O O . PHE A 1 102 ? -18.732 -21.957 5.475 1.00 18.70 102 PHE A O 1
ATOM 804 N N . TYR A 1 103 ? -18.907 -19.814 4.844 1.00 16.66 103 TYR A N 1
ATOM 805 C CA . TYR A 1 103 ? -18.420 -20.138 3.512 1.00 17.99 103 TYR A CA 1
ATOM 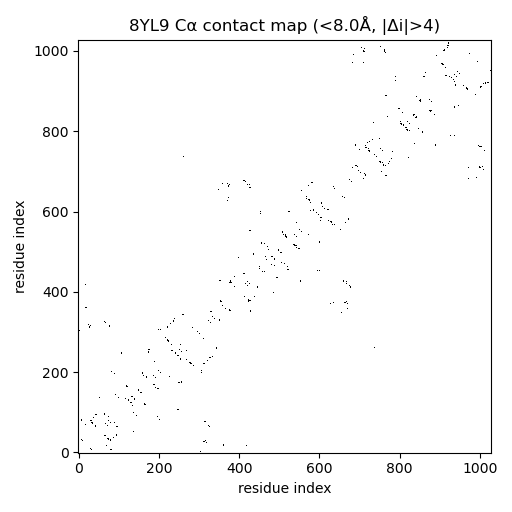806 C C . TYR A 1 103 ? -16.949 -20.553 3.546 1.00 17.97 103 TYR A C 1
ATOM 807 O O . TYR A 1 103 ? -16.577 -21.592 2.993 1.00 19.05 103 TYR A O 1
ATOM 816 N N . TRP A 1 104 ? -16.097 -19.765 4.196 1.00 16.53 104 TRP A N 1
ATOM 817 C CA . TRP A 1 104 ? -14.669 -20.077 4.202 1.00 17.69 104 TRP A CA 1
ATOM 818 C C . TRP A 1 104 ? -14.416 -21.506 4.669 1.00 19.02 104 TRP A C 1
ATOM 819 O O . TRP A 1 104 ? -13.626 -22.248 4.067 1.00 17.70 104 TRP A O 1
ATOM 830 N N . ASP A 1 105 ? -15.092 -21.909 5.745 1.00 19.58 105 ASP A N 1
ATOM 831 C CA . ASP A 1 105 ? -15.015 -23.288 6.203 1.00 18.79 105 ASP A CA 1
ATOM 832 C C . ASP A 1 105 ? -15.327 -24.263 5.073 1.00 20.56 105 ASP A C 1
ATOM 833 O O . ASP A 1 105 ? -14.638 -25.275 4.904 1.00 16.43 105 ASP A O 1
ATOM 838 N N . ASP A 1 106 ? -16.353 -23.961 4.270 1.00 22.22 106 ASP A N 1
ATOM 839 C CA . ASP A 1 106 ? -16.693 -24.862 3.174 1.00 19.47 106 ASP A CA 1
ATOM 840 C C . ASP A 1 106 ? -15.522 -25.040 2.214 1.00 23.47 106 ASP A C 1
ATOM 841 O O . ASP A 1 106 ? -15.225 -26.170 1.810 1.00 28.93 106 ASP A O 1
ATOM 846 N N . VAL A 1 107 ? -14.814 -23.959 1.860 1.00 19.44 107 VAL A N 1
ATOM 847 C CA . VAL A 1 107 ? -13.754 -24.112 0.864 1.00 20.29 107 VAL A CA 1
ATOM 848 C C . VAL A 1 107 ? -12.425 -24.475 1.514 1.00 26.22 107 VAL A C 1
ATOM 849 O O . VAL A 1 107 ? -11.402 -24.562 0.826 1.00 29.43 107 VAL A O 1
ATOM 853 N N . THR A 1 108 ? -12.402 -24.815 2.776 1.00 25.38 108 THR A N 1
ATOM 854 C CA . THR A 1 108 ? -11.150 -25.172 3.408 1.00 17.11 108 THR A CA 1
ATOM 855 C C . THR A 1 108 ? -11.208 -26.466 4.114 1.00 19.58 108 THR A C 1
ATOM 856 O O . THR A 1 108 ? -10.223 -27.054 4.307 1.00 25.20 108 THR A O 1
ATOM 860 N N . ASP A 1 109 ? -12.369 -26.934 4.496 1.00 22.96 109 ASP A N 1
ATOM 861 C CA . ASP A 1 109 ? -12.432 -28.178 5.236 1.00 28.79 109 ASP A CA 1
ATOM 862 C C . ASP A 1 109 ? -12.808 -29.384 4.414 1.00 33.24 109 ASP A C 1
ATOM 863 O O . ASP A 1 109 ? -12.908 -30.484 4.867 1.00 33.62 109 ASP A O 1
ATOM 868 N N . SER A 1 110 ? -12.926 -29.133 3.144 1.00 35.51 110 SER A N 1
ATOM 869 C CA . SER A 1 110 ? -13.197 -30.185 2.173 1.00 40.25 110 SER A CA 1
ATOM 870 C C . SER A 1 110 ? -12.084 -30.437 1.154 1.00 42.69 110 SER A C 1
ATOM 871 O O . SER A 1 110 ? -12.111 -31.466 0.472 1.00 38.66 110 SER A O 1
ATOM 874 N N . VAL A 1 111 ? -11.116 -29.538 1.057 1.00 41.43 111 VAL A N 1
ATOM 875 C CA . VAL A 1 111 ? -9.958 -29.718 0.194 1.00 44.52 111 VAL A CA 1
ATOM 876 C C . VAL A 1 111 ? -8.797 -30.407 0.878 1.00 42.90 111 VAL A C 1
ATOM 877 O O . VAL A 1 111 ? -8.905 -30.820 1.986 1.00 49.00 111 VAL A O 1
ATOM 881 N N . ASN A 1 112 ? -7.676 -30.534 0.212 1.00 43.00 112 ASN A N 1
ATOM 882 C CA . ASN A 1 112 ? -6.564 -31.273 0.790 1.00 49.98 112 ASN A CA 1
ATOM 883 C C . ASN A 1 112 ? -5.722 -30.349 1.655 1.00 46.88 112 ASN A C 1
ATOM 884 O O . ASN A 1 112 ? -5.785 -29.120 1.544 1.00 41.00 112 ASN A O 1
ATOM 889 N N . VAL A 1 113 ? -4.921 -30.970 2.526 1.00 44.20 113 VAL A N 1
ATOM 890 C CA . VAL A 1 113 ? -4.050 -30.206 3.417 1.00 44.89 113 VAL A CA 1
ATOM 891 C C . VAL A 1 113 ? -3.258 -29.171 2.631 1.00 42.38 113 VAL A C 1
ATOM 892 O O . VAL A 1 113 ? -3.087 -28.027 3.074 1.00 36.11 113 VAL A O 1
ATOM 896 N N . GLN A 1 114 ? -2.774 -29.549 1.447 1.00 51.19 114 GLN A N 1
ATOM 897 C CA . GLN A 1 114 ? -2.015 -28.613 0.622 1.00 47.76 114 GLN A CA 1
ATOM 898 C C . GLN A 1 114 ? -2.846 -27.373 0.321 1.00 43.45 114 GLN A C 1
ATOM 899 O O . GLN A 1 114 ? -2.438 -26.246 0.625 1.00 40.72 114 GLN A O 1
ATOM 905 N N . GLU A 1 115 ? -4.031 -27.569 -0.268 1.00 45.94 115 GLU A N 1
ATOM 906 C CA . GLU A 1 115 ? -4.910 -26.442 -0.566 1.00 43.00 115 GLU A CA 1
ATOM 907 C C . GLU A 1 115 ? -5.297 -25.697 0.709 1.00 40.24 115 GLU A C 1
ATOM 908 O O . GLU A 1 115 ? -5.120 -24.475 0.806 1.00 34.70 115 GLU A O 1
ATOM 914 N N . ASN A 1 116 ? -5.810 -26.423 1.710 1.00 41.56 116 ASN A N 1
ATOM 915 C CA . ASN A 1 116 ? -6.177 -25.798 2.977 1.00 32.88 116 ASN A CA 1
ATOM 916 C C . ASN A 1 116 ? -5.095 -24.855 3.473 1.00 30.36 116 ASN A C 1
ATOM 917 O O . ASN A 1 116 ? -5.372 -23.699 3.800 1.00 29.98 116 ASN A O 1
ATOM 922 N N . ALA A 1 117 ? -3.848 -25.333 3.527 1.00 34.01 117 ALA A N 1
ATOM 923 C CA . ALA A 1 117 ? -2.761 -24.511 4.050 1.00 30.27 117 ALA A CA 1
ATOM 924 C C . ALA A 1 117 ? -2.648 -23.194 3.299 1.00 34.76 117 ALA A C 1
ATOM 925 O O . ALA A 1 117 ? -2.582 -22.124 3.917 1.00 33.01 117 ALA A O 1
ATOM 927 N N . GLU A 1 118 ? -2.640 -23.250 1.962 1.00 34.04 118 GLU A N 1
ATOM 928 C CA . GLU A 1 118 ? -2.461 -22.031 1.176 1.00 35.10 118 GLU A CA 1
ATOM 929 C C . GLU A 1 118 ? -3.521 -20.992 1.521 1.00 35.79 118 GLU A C 1
ATOM 930 O O . GLU A 1 118 ? -3.203 -19.823 1.779 1.00 33.66 118 GLU A O 1
ATOM 936 N N . ILE A 1 119 ? -4.793 -21.407 1.534 1.00 31.34 119 ILE A N 1
ATOM 937 C CA . ILE A 1 119 ? -5.891 -20.491 1.841 1.00 29.75 119 ILE A CA 1
ATOM 938 C C . ILE A 1 119 ? -5.782 -19.983 3.278 1.00 28.61 119 ILE A C 1
ATOM 939 O O . ILE A 1 119 ? -5.906 -18.775 3.544 1.00 23.42 119 ILE A O 1
ATOM 944 N N . THR A 1 120 ? -5.534 -20.883 4.229 1.00 25.28 120 THR A N 1
ATOM 945 C CA . THR A 1 120 ? -5.245 -20.437 5.586 1.00 24.08 120 THR A CA 1
ATOM 946 C C . THR A 1 120 ? -4.160 -19.370 5.584 1.00 27.49 120 THR A C 1
ATOM 947 O O . THR A 1 120 ? -4.384 -18.243 6.034 1.00 26.23 120 THR A O 1
ATOM 951 N N . GLN A 1 121 ? -2.974 -19.717 5.065 1.00 28.15 121 GLN A N 1
ATOM 952 C CA . GLN A 1 121 ? -1.879 -18.758 4.937 1.00 31.54 121 GLN A CA 1
ATOM 953 C C . GLN A 1 121 ? -2.351 -17.400 4.426 1.00 27.48 121 GLN A C 1
ATOM 954 O O . GLN A 1 121 ? -2.076 -16.358 5.033 1.00 24.21 121 GLN A O 1
ATOM 960 N N . ASP A 1 122 ? -3.061 -17.390 3.299 1.00 29.84 122 ASP A N 1
ATOM 961 C CA . ASP A 1 122 ? -3.385 -16.115 2.668 1.00 32.18 122 ASP A CA 1
ATOM 962 C C . ASP A 1 122 ? -4.351 -15.288 3.520 1.00 29.57 122 ASP A C 1
ATOM 963 O O . ASP A 1 122 ? -4.231 -14.061 3.573 1.00 29.01 122 ASP A O 1
ATOM 968 N N . LEU A 1 123 ? -5.305 -15.932 4.206 1.00 26.53 123 LEU A N 1
ATOM 969 C CA . LEU A 1 123 ? -6.193 -15.168 5.079 1.00 25.38 123 LEU A CA 1
ATOM 970 C C . LEU A 1 123 ? -5.433 -14.610 6.280 1.00 19.47 123 LEU A C 1
ATOM 971 O O . LEU A 1 123 ? -5.674 -13.476 6.706 1.00 18.24 123 LEU A O 1
ATOM 976 N N . ALA A 1 124 ? -4.492 -15.375 6.824 1.00 22.44 124 ALA A N 1
ATOM 977 C CA . ALA A 1 124 ? -3.740 -14.879 7.970 1.00 20.61 124 ALA A CA 1
ATOM 978 C C . ALA A 1 124 ? -2.999 -13.592 7.635 1.00 25.87 124 ALA A C 1
ATOM 979 O O . ALA A 1 124 ? -2.797 -12.746 8.514 1.00 27.39 124 ALA A O 1
ATOM 981 N N . LEU A 1 125 ? -2.582 -13.427 6.374 1.00 28.61 125 LEU A N 1
ATOM 982 C CA . LEU A 1 125 ? -1.941 -12.184 5.958 1.00 21.45 125 LEU A CA 1
ATOM 983 C C . LEU A 1 125 ? -2.827 -10.985 6.224 1.00 26.45 125 LEU A C 1
ATOM 984 O O . LEU A 1 125 ? -2.323 -9.888 6.478 1.00 32.50 125 LEU A O 1
ATOM 989 N N . ALA A 1 126 ? -4.148 -11.173 6.151 1.00 29.91 126 ALA A N 1
ATOM 990 C CA . ALA A 1 126 ? -5.087 -10.073 6.344 1.00 30.27 126 ALA A CA 1
ATOM 991 C C . ALA A 1 126 ? -5.262 -9.758 7.818 1.00 29.11 126 ALA A C 1
ATOM 992 O O . ALA A 1 126 ? -5.429 -8.592 8.195 1.00 30.80 126 ALA A O 1
ATOM 994 N N . LEU A 1 127 ? -5.222 -10.795 8.655 1.00 27.75 127 LEU A N 1
ATOM 995 C CA . LEU A 1 127 ? -5.401 -10.622 10.087 1.00 24.35 127 LEU A CA 1
ATOM 996 C C . LEU A 1 127 ? -4.168 -9.982 10.710 1.00 31.55 127 LEU A C 1
ATOM 997 O O . LEU A 1 127 ? -4.273 -8.975 11.419 1.00 39.02 127 LEU A O 1
ATOM 1002 N N . LEU A 1 128 ? -2.988 -10.546 10.448 1.00 30.26 128 LEU A N 1
ATOM 1003 C CA . LEU A 1 128 ? -1.756 -9.952 10.956 1.00 30.64 128 LEU A CA 1
ATOM 1004 C C . LEU A 1 128 ? -1.670 -8.483 10.578 1.00 35.05 128 LEU A C 1
ATOM 1005 O O . LEU A 1 128 ? -1.162 -7.663 11.351 1.00 36.81 128 LEU A O 1
ATOM 1010 N N . SER A 1 129 ? -2.171 -8.126 9.394 1.00 28.34 129 SER A N 1
ATOM 1011 C CA . SER A 1 129 ? -1.991 -6.761 8.918 1.00 41.74 129 SER A CA 1
ATOM 1012 C C . SER A 1 129 ? -2.563 -5.759 9.913 1.00 43.35 129 SER A C 1
ATOM 1013 O O . SER A 1 129 ? -1.930 -4.738 10.215 1.00 47.52 129 SER A O 1
ATOM 1016 N N . GLU A 1 130 ? -3.757 -6.039 10.439 1.00 38.49 130 GLU A N 1
ATOM 1017 C CA . GLU A 1 130 ? -4.429 -5.144 11.374 1.00 45.34 130 GLU A CA 1
ATOM 1018 C C . GLU A 1 130 ? -3.973 -5.347 12.817 1.00 48.45 130 GLU A C 1
ATOM 1019 O O . GLU A 1 130 ? -4.377 -4.573 13.701 1.00 44.13 130 GLU A O 1
ATOM 1025 N N . LEU A 1 131 ? -3.123 -6.346 13.065 1.00 45.68 131 LEU A N 1
ATOM 1026 C CA . LEU A 1 131 ? -2.604 -6.644 14.393 1.00 47.20 131 LEU A CA 1
ATOM 1027 C C . LEU A 1 131 ? -1.190 -6.109 14.604 1.00 49.93 131 LEU A C 1
ATOM 1028 O O . LEU A 1 131 ? -0.480 -6.599 15.488 1.00 59.08 131 LEU A O 1
ATOM 1033 N N . THR A 1 132 ? -0.760 -5.128 13.808 1.00 54.90 132 THR A N 1
ATOM 1034 C CA . THR A 1 132 ? 0.572 -4.523 13.964 1.00 59.86 132 THR A CA 1
ATOM 1035 C C . THR A 1 132 ? 0.607 -3.114 13.364 1.00 58.25 132 THR A C 1
ATOM 1036 O O . THR A 1 132 ? 0.486 -2.934 12.146 1.00 52.59 132 THR A O 1
ATOM 1040 N N . GLY A 1 134 ? 2.855 -1.614 11.631 1.00 66.70 134 GLY A N 1
ATOM 1041 C CA . GLY A 1 134 ? 3.609 -2.369 10.640 1.00 71.05 134 GLY A CA 1
ATOM 1042 C C . GLY A 1 134 ? 3.004 -2.231 9.276 1.00 69.73 134 GLY A C 1
ATOM 1043 O O . GLY A 1 134 ? 1.908 -1.721 9.173 1.00 79.33 134 GLY A O 1
ATOM 1044 N N . GLN A 1 135 ? 3.682 -2.698 8.235 1.00 65.03 135 GLN A N 1
ATOM 1045 C CA . GLN A 1 135 ? 3.149 -2.562 6.884 1.00 70.96 135 GLN A CA 1
ATOM 1046 C C . GLN A 1 135 ? 2.111 -3.612 6.536 1.00 74.83 135 GLN A C 1
ATOM 1047 O O . GLN A 1 135 ? 2.288 -4.763 6.849 1.00 75.79 135 GLN A O 1
ATOM 1053 N N . ARG A 1 136 ? 1.016 -3.197 5.912 1.00 73.39 136 ARG A N 1
ATOM 1054 C CA . ARG A 1 136 ? -0.026 -4.106 5.481 1.00 68.39 136 ARG A CA 1
ATOM 1055 C C . ARG A 1 136 ? 0.493 -5.005 4.391 1.00 67.25 136 ARG A C 1
ATOM 1056 O O . ARG A 1 136 ? 0.999 -4.508 3.407 1.00 70.54 136 ARG A O 1
ATOM 1064 N N . LEU A 1 137 ? 0.378 -6.320 4.587 1.00 59.63 137 LEU A N 1
ATOM 1065 C CA . LEU A 1 137 ? 0.792 -7.347 3.616 1.00 59.26 137 LEU A CA 1
ATOM 1066 C C . LEU A 1 137 ? -0.465 -7.962 3.014 1.00 55.19 137 LEU A C 1
ATOM 1067 O O . LEU A 1 137 ? -0.875 -9.000 3.419 1.00 62.21 137 LEU A O 1
ATOM 1072 N N . GLU A 1 138 ? -1.079 -7.308 2.048 1.00 51.28 138 GLU A N 1
ATOM 1073 C CA . GLU A 1 138 ? -2.363 -7.744 1.482 1.00 53.02 138 GLU A CA 1
ATOM 1074 C C . GLU A 1 138 ? -2.571 -9.115 0.854 1.00 35.98 138 GLU A C 1
ATOM 1075 O O . GLU A 1 138 ? -1.733 -9.588 0.161 1.00 35.59 138 GLU A O 1
ATOM 1081 N N . PRO A 1 139 ? -3.729 -9.737 1.102 1.00 36.88 139 PRO A N 1
ATOM 1082 C CA . PRO A 1 139 ? -4.147 -11.047 0.608 1.00 37.47 139 PRO A CA 1
ATOM 1083 C C . PRO A 1 139 ? -4.275 -11.128 -0.903 1.00 36.03 139 PRO A C 1
ATOM 1084 O O . PRO A 1 139 ? -4.701 -10.198 -1.511 1.00 36.17 139 PRO A O 1
ATOM 1088 N N . LYS A 1 140 ? -3.932 -12.261 -1.483 1.00 33.31 140 LYS A N 1
ATOM 1089 C CA . LYS A 1 140 ? -3.943 -12.424 -2.932 1.00 40.12 140 LYS A CA 1
ATOM 1090 C C . LYS A 1 140 ? -5.110 -13.139 -3.537 1.00 35.99 140 LYS A C 1
ATOM 1091 O O . LYS A 1 140 ? -5.338 -13.073 -4.693 1.00 37.30 140 LYS A O 1
ATOM 1097 N N . LEU A 1 141 ? -5.813 -13.871 -2.725 1.00 33.63 141 LEU A N 1
ATOM 1098 C CA . LEU A 1 141 ? -7.018 -14.596 -3.106 1.00 30.70 141 LEU A CA 1
ATOM 1099 C C . LEU A 1 141 ? -8.255 -13.718 -2.951 1.00 31.69 141 LEU A C 1
ATOM 1100 O O . LEU A 1 141 ? -8.404 -13.011 -1.955 1.00 29.09 141 LEU A O 1
ATOM 1105 N N . GLU A 1 142 ? -9.139 -13.768 -3.942 1.00 32.27 142 GLU A N 1
ATOM 1106 C CA . GLU A 1 142 ? -10.363 -12.974 -3.915 1.00 36.23 142 GLU A CA 1
ATOM 1107 C C . GLU A 1 142 ? -11.249 -13.341 -2.733 1.00 33.51 142 GLU A C 1
ATOM 1108 O O . GLU A 1 142 ? -12.017 -12.499 -2.243 1.00 35.78 142 GLU A O 1
ATOM 1114 N N . ILE A 1 143 ? -11.171 -14.589 -2.266 1.00 31.06 143 ILE A N 1
ATOM 1115 C CA . ILE A 1 143 ? -12.039 -14.974 -1.161 1.00 31.95 143 ILE A CA 1
ATOM 1116 C C . ILE A 1 143 ? -11.522 -14.420 0.155 1.00 27.01 143 ILE A C 1
ATOM 1117 O O . ILE A 1 143 ? -12.319 -14.093 1.036 1.00 26.44 143 ILE A O 1
ATOM 1122 N N . ASN A 1 144 ? -10.229 -14.259 0.284 1.00 26.60 144 ASN A N 1
ATOM 1123 C CA . ASN A 1 144 ? -9.658 -13.724 1.501 1.00 24.67 144 ASN A CA 1
ATOM 1124 C C . ASN A 1 144 ? -9.592 -12.258 1.428 1.00 25.18 144 ASN A C 1
ATOM 1125 O O . ASN A 1 144 ? -9.756 -11.582 2.375 1.00 24.08 144 ASN A O 1
ATOM 1130 N N . LYS A 1 145 ? -9.500 -11.737 0.233 1.00 29.80 145 LYS A N 1
ATOM 1131 C CA . LYS A 1 145 ? -9.453 -10.314 -0.051 1.00 28.98 145 LYS A CA 1
ATOM 1132 C C . LYS A 1 145 ? -10.608 -9.480 0.481 1.00 25.16 145 LYS A C 1
ATOM 1133 O O . LYS A 1 145 ? -10.474 -8.316 0.692 1.00 26.70 145 LYS A O 1
ATOM 1139 N N . ILE A 1 146 ? -11.761 -10.090 0.598 1.00 26.44 146 ILE A N 1
ATOM 1140 C CA . ILE A 1 146 ? -12.967 -9.563 1.097 1.00 23.06 146 ILE A CA 1
ATOM 1141 C C . ILE A 1 146 ? -12.986 -9.317 2.590 1.00 20.81 146 ILE A C 1
ATOM 1142 O O . ILE A 1 146 ? -13.710 -8.497 2.994 1.00 31.35 146 ILE A O 1
ATOM 1147 N N . VAL A 1 147 ? -12.191 -9.966 3.416 1.00 18.07 147 VAL A N 1
ATOM 1148 C CA . VAL A 1 147 ? -12.255 -9.640 4.838 1.00 19.80 147 VAL A CA 1
ATOM 1149 C C . VAL A 1 147 ? -11.626 -8.305 5.179 1.00 22.43 147 VAL A C 1
ATOM 1150 O O . VAL A 1 147 ? -11.682 -7.887 6.343 1.00 24.72 147 VAL A O 1
ATOM 1154 N N . VAL A 1 148 ? -10.994 -7.637 4.219 1.00 23.51 148 VAL A N 1
ATOM 1155 C CA . VAL A 1 148 ? -10.276 -6.406 4.542 1.00 22.44 148 VAL A CA 1
ATOM 1156 C C . VAL A 1 148 ? -11.261 -5.282 4.827 1.00 23.29 148 VAL A C 1
ATOM 1157 O O . VAL A 1 148 ? -11.257 -4.700 5.918 1.00 21.65 148 VAL A O 1
ATOM 1161 N N . GLN A 1 149 ? -12.116 -4.964 3.846 1.00 23.43 149 GLN A N 1
ATOM 1162 C CA . GLN A 1 149 ? -13.201 -4.017 4.088 1.00 24.62 149 GLN A CA 1
ATOM 1163 C C . GLN A 1 149 ? -13.951 -4.373 5.363 1.00 28.02 149 GLN A C 1
ATOM 1164 O O . GLN A 1 149 ? -14.290 -3.495 6.165 1.00 31.22 149 GLN A O 1
ATOM 1170 N N . MET A 1 150 ? -14.175 -5.668 5.581 1.00 28.95 150 MET A N 1
ATOM 1171 C CA . MET A 1 150 ? -14.874 -6.146 6.770 1.00 24.25 150 MET A CA 1
ATOM 1172 C C . MET A 1 150 ? -14.179 -5.689 8.045 1.00 24.84 150 MET A C 1
ATOM 1173 O O . MET A 1 150 ? -14.825 -5.226 8.993 1.00 20.90 150 MET A O 1
ATOM 1178 N N . LEU A 1 151 ? -12.856 -5.852 8.094 1.00 23.47 151 LEU A N 1
ATOM 1179 C CA . LEU A 1 151 ? -12.113 -5.625 9.321 1.00 24.94 151 LEU A CA 1
ATOM 1180 C C . LEU A 1 151 ? -12.079 -4.150 9.678 1.00 26.34 151 LEU A C 1
ATOM 1181 O O . LEU A 1 151 ? -12.351 -3.773 10.826 1.00 24.21 151 LEU A O 1
ATOM 1186 N N . TRP A 1 152 ? -11.731 -3.294 8.720 1.00 25.15 152 TRP A N 1
ATOM 1187 C CA . TRP A 1 152 ? -11.881 -1.873 8.975 1.00 28.97 152 TRP A CA 1
ATOM 1188 C C . TRP A 1 152 ? -13.276 -1.577 9.529 1.00 32.97 152 TRP A C 1
ATOM 1189 O O . TRP A 1 152 ? -13.421 -0.846 10.516 1.00 32.59 152 TRP A O 1
ATOM 1200 N N . GLY A 1 153 ? -14.314 -2.159 8.917 1.00 30.57 153 GLY A N 1
ATOM 1201 C CA . GLY A 1 153 ? -15.659 -2.026 9.454 1.00 23.47 153 GLY A CA 1
ATOM 1202 C C . GLY A 1 153 ? -15.758 -2.406 10.924 1.00 23.20 153 GLY A C 1
ATOM 1203 O O . GLY A 1 153 ? -16.323 -1.667 11.726 1.00 27.82 153 GLY A O 1
ATOM 1204 N N . VAL A 1 154 ? -15.203 -3.558 11.291 1.00 23.72 154 VAL A N 1
ATOM 1205 C CA . VAL A 1 154 ? -15.298 -4.003 12.687 1.00 19.69 154 VAL A CA 1
ATOM 1206 C C . VAL A 1 154 ? -14.599 -3.017 13.608 1.00 21.09 154 VAL A C 1
ATOM 1207 O O . VAL A 1 154 ? -15.162 -2.592 14.622 1.00 20.07 154 VAL A O 1
ATOM 1211 N N . LEU A 1 155 ? -13.358 -2.633 13.270 1.00 29.62 155 LEU A N 1
ATOM 1212 C CA . LEU A 1 155 ? -12.573 -1.807 14.190 1.00 24.04 155 LEU A CA 1
ATOM 1213 C C . LEU A 1 155 ? -13.122 -0.392 14.287 1.00 24.79 155 LEU A C 1
ATOM 1214 O O . LEU A 1 155 ? -13.066 0.220 15.363 1.00 25.23 155 LEU A O 1
ATOM 1219 N N . ASP A 1 156 ? -13.664 0.135 13.188 1.00 24.37 156 ASP A N 1
ATOM 1220 C CA . ASP A 1 156 ? -14.376 1.406 13.250 1.00 25.50 156 ASP A CA 1
ATOM 1221 C C . ASP A 1 156 ? -15.445 1.366 14.340 1.00 27.30 156 ASP A C 1
ATOM 1222 O O . ASP A 1 156 ? -15.531 2.275 15.169 1.00 30.15 156 ASP A O 1
ATOM 1227 N N . LYS A 1 157 ? -16.251 0.298 14.378 1.00 26.40 157 LYS A N 1
ATOM 1228 C CA . LYS A 1 157 ? -17.266 0.176 15.424 1.00 25.48 157 LYS A CA 1
ATOM 1229 C C . LYS A 1 157 ? -16.632 0.119 16.818 1.00 25.21 157 LYS A C 1
ATOM 1230 O O . LYS A 1 157 ? -17.083 0.802 17.746 1.00 24.17 157 LYS A O 1
ATOM 1236 N N . ASP A 1 158 ? -15.591 -0.700 16.997 1.00 20.81 158 ASP A N 1
ATOM 1237 C CA . ASP A 1 158 ? -15.050 -0.918 18.342 1.00 24.58 158 ASP A CA 1
ATOM 1238 C C . ASP A 1 158 ? -13.654 -1.523 18.203 1.00 25.65 158 ASP A C 1
ATOM 1239 O O . ASP A 1 158 ? -13.522 -2.727 17.969 1.00 24.01 158 ASP A O 1
ATOM 1244 N N . ARG A 1 159 ? -12.629 -0.684 18.380 1.00 24.46 159 ARG A N 1
ATOM 1245 C CA . ARG A 1 159 ? -11.265 -1.118 18.083 1.00 26.77 159 ARG A CA 1
ATOM 1246 C C . ARG A 1 159 ? -10.756 -2.104 19.133 1.00 26.82 159 ARG A C 1
ATOM 1247 O O . ARG A 1 159 ? -10.159 -3.136 18.796 1.00 26.46 159 ARG A O 1
ATOM 1255 N N . LYS A 1 160 ? -10.982 -1.811 20.410 1.00 22.67 160 LYS A N 1
ATOM 1256 C CA . LYS A 1 160 ? -10.432 -2.671 21.444 1.00 23.29 160 LYS A CA 1
ATOM 1257 C C . LYS A 1 160 ? -10.993 -4.074 21.308 1.00 28.03 160 LYS A C 1
ATOM 1258 O O . LYS A 1 160 ? -10.251 -5.066 21.320 1.00 23.11 160 LYS A O 1
ATOM 1264 N N . SER A 1 161 ? -12.320 -4.150 21.160 1.00 27.96 161 SER A N 1
ATOM 1265 C CA . SER A 1 161 ? -13.069 -5.394 21.043 1.00 18.56 161 SER A CA 1
ATOM 1266 C C . SER A 1 161 ? -12.853 -6.067 19.687 1.00 21.90 161 SER A C 1
ATOM 1267 O O . SER A 1 161 ? -12.815 -7.300 19.596 1.00 20.46 161 SER A O 1
ATOM 1270 N N . GLY A 1 162 ? -12.726 -5.282 18.612 1.00 21.63 162 GLY A N 1
ATOM 1271 C CA . GLY A 1 162 ? -12.471 -5.873 17.309 1.00 21.53 162 GLY A CA 1
ATOM 1272 C C . GLY A 1 162 ? -11.071 -6.459 17.169 1.00 23.57 162 GLY A C 1
ATOM 1273 O O . GLY A 1 162 ? -10.879 -7.456 16.467 1.00 18.52 162 GLY A O 1
ATOM 1274 N N . LEU A 1 163 ? -10.079 -5.841 17.815 1.00 22.10 163 LEU A N 1
ATOM 1275 C CA . LEU A 1 163 ? -8.729 -6.401 17.797 1.00 21.71 163 LEU A CA 1
ATOM 1276 C C . LEU A 1 163 ? -8.702 -7.750 18.507 1.00 25.43 163 LEU A C 1
ATOM 1277 O O . LEU A 1 163 ? -8.126 -8.731 18.012 1.00 23.49 163 LEU A O 1
ATOM 1282 N N . GLU A 1 164 ? -9.324 -7.819 19.682 1.00 23.48 164 GLU A N 1
ATOM 1283 C CA . GLU A 1 164 ? -9.342 -9.070 20.422 1.00 22.90 164 GLU A CA 1
ATOM 1284 C C . GLU A 1 164 ? -10.054 -10.148 19.622 1.00 19.72 164 GLU A C 1
ATOM 1285 O O . GLU A 1 164 ? -9.565 -11.272 19.505 1.00 21.06 164 GLU A O 1
ATOM 1291 N N . MET A 1 165 ? -11.224 -9.821 19.077 1.00 20.77 165 MET A N 1
ATOM 1292 C CA . MET A 1 165 ? -11.864 -10.697 18.108 1.00 16.11 165 MET A CA 1
ATOM 1293 C C . MET A 1 165 ? -10.873 -11.123 17.033 1.00 23.63 165 MET A C 1
ATOM 1294 O O . MET A 1 165 ? -10.785 -12.304 16.669 1.00 25.57 165 MET A O 1
ATOM 1299 N N . ILE A 1 166 ? -10.122 -10.164 16.497 1.00 23.25 166 ILE A N 1
ATOM 1300 C CA . ILE A 1 166 ? -9.192 -10.493 15.424 1.00 24.62 166 ILE A CA 1
ATOM 1301 C C . ILE A 1 166 ? -8.093 -11.428 15.931 1.00 23.13 166 ILE A C 1
ATOM 1302 O O . ILE A 1 166 ? -7.677 -12.352 15.222 1.00 19.30 166 ILE A O 1
ATOM 1307 N N . LYS A 1 167 ? -7.613 -11.213 17.165 1.00 25.04 167 LYS A N 1
ATOM 1308 C CA . LYS A 1 167 ? -6.618 -12.126 17.734 1.00 22.88 167 LYS A CA 1
ATOM 1309 C C . LYS A 1 167 ? -7.132 -13.548 17.729 1.00 16.95 167 LYS A C 1
ATOM 1310 O O . LYS A 1 167 ? -6.422 -14.469 17.330 1.00 20.79 167 LYS A O 1
ATOM 1316 N N . PHE A 1 168 ? -8.371 -13.748 18.166 1.00 15.24 168 PHE A N 1
ATOM 1317 C CA . PHE A 1 168 ? -8.879 -15.106 18.297 1.00 17.84 168 PHE A CA 1
ATOM 1318 C C . PHE A 1 168 ? -9.253 -15.721 16.944 1.00 18.05 168 PHE A C 1
ATOM 1319 O O . PHE A 1 168 ? -9.177 -16.945 16.778 1.00 17.95 168 PHE A O 1
ATOM 1327 N N . TRP A 1 169 ? -9.668 -14.913 15.974 1.00 17.83 169 TRP A N 1
ATOM 1328 C CA . TRP A 1 169 ? -9.802 -15.432 14.619 1.00 13.79 169 TRP A CA 1
ATOM 1329 C C . TRP A 1 169 ? -8.484 -16.069 14.175 1.00 18.91 169 TRP A C 1
ATOM 1330 O O . TRP A 1 169 ? -8.417 -17.274 13.893 1.00 16.48 169 TRP A O 1
ATOM 1341 N N . LYS A 1 170 ? -7.403 -15.281 14.166 1.00 20.13 170 LYS A N 1
ATOM 1342 C CA . LYS A 1 170 ? -6.088 -15.830 13.837 1.00 20.74 170 LYS A CA 1
ATOM 1343 C C . LYS A 1 170 ? -5.840 -17.128 14.584 1.00 24.71 170 LYS A C 1
ATOM 1344 O O . LYS A 1 170 ? -5.479 -18.148 13.982 1.00 29.99 170 LYS A O 1
ATOM 1350 N N . GLY A 1 171 ? -6.037 -17.108 15.901 1.00 20.54 171 GLY A N 1
ATOM 1351 C CA . GLY A 1 171 ? -5.985 -18.342 16.666 1.00 17.87 171 GLY A CA 1
ATOM 1352 C C . GLY A 1 171 ? -6.804 -19.457 16.056 1.00 20.27 171 GLY A C 1
ATOM 1353 O O . GLY A 1 171 ? -6.396 -20.618 16.091 1.00 24.38 171 GLY A O 1
ATOM 1354 N N . HIS A 1 172 ? -7.967 -19.131 15.472 1.00 19.29 172 HIS A N 1
ATOM 1355 C CA . HIS A 1 172 ? -8.753 -20.190 14.839 1.00 22.06 172 HIS A CA 1
ATOM 1356 C C . HIS A 1 172 ? -8.070 -20.701 13.578 1.00 18.92 172 HIS A C 1
ATOM 1357 O O . HIS A 1 172 ? -8.051 -21.908 13.328 1.00 17.24 172 HIS A O 1
ATOM 1364 N N . LEU A 1 173 ? -7.508 -19.801 12.770 1.00 20.93 173 LEU A N 1
ATOM 1365 C CA . LEU A 1 173 ? -6.701 -20.250 11.640 1.00 24.35 173 LEU A CA 1
ATOM 1366 C C . LEU A 1 173 ? -5.670 -21.284 12.088 1.00 28.71 173 LEU A C 1
ATOM 1367 O O . LEU A 1 173 ? -5.546 -22.360 11.488 1.00 30.63 173 LEU A O 1
ATOM 1372 N N . ASP A 1 174 ? -4.928 -20.990 13.159 1.00 28.59 174 ASP A N 1
ATOM 1373 C CA . ASP A 1 174 ? -4.010 -21.995 13.684 1.00 28.56 174 ASP A CA 1
ATOM 1374 C C . ASP A 1 174 ? -4.757 -23.291 13.983 1.00 30.20 174 ASP A C 1
ATOM 1375 O O . ASP A 1 174 ? -4.304 -24.386 13.624 1.00 29.20 174 ASP A O 1
ATOM 1380 N N . GLY A 1 175 ? -5.935 -23.180 14.583 1.00 31.24 175 GLY A N 1
ATOM 1381 C CA . GLY A 1 175 ? -6.719 -24.346 14.926 1.00 28.85 175 GLY A CA 1
ATOM 1382 C C . GLY A 1 175 ? -6.883 -25.356 13.811 1.00 30.79 175 GLY A C 1
ATOM 1383 O O . GLY A 1 175 ? -6.309 -26.446 13.868 1.00 37.85 175 GLY A O 1
ATOM 1384 N N . GLN A 1 176 ? -7.654 -25.009 12.784 1.00 33.71 176 GLN A N 1
ATOM 1385 C CA . GLN A 1 176 ? -8.108 -25.995 11.804 1.00 41.17 176 GLN A CA 1
ATOM 1386 C C . GLN A 1 176 ? -6.998 -26.475 10.861 1.00 43.07 176 GLN A C 1
ATOM 1387 O O . GLN A 1 176 ? -7.288 -27.054 9.806 1.00 35.33 176 GLN A O 1
ATOM 1393 N N . ALA A 1 177 ? -5.732 -26.283 11.250 1.00 41.18 177 ALA A N 1
ATOM 1394 C CA . ALA A 1 177 ? -4.582 -26.715 10.462 1.00 36.60 177 ALA A CA 1
ATOM 1395 C C . ALA A 1 177 ? -3.999 -28.073 10.889 1.00 42.00 177 ALA A C 1
ATOM 1396 O O . ALA A 1 177 ? -2.932 -28.453 10.396 1.00 39.43 177 ALA A O 1
ATOM 1398 N N . GLU A 1 178 ? -4.667 -28.815 11.781 1.00 45.65 178 GLU A N 1
ATOM 1399 C CA . GLU A 1 178 ? -4.236 -30.148 12.225 1.00 41.44 178 GLU A CA 1
ATOM 1400 C C . GLU A 1 178 ? -5.283 -31.196 11.795 1.00 38.48 178 GLU A C 1
ATOM 1401 O O . GLU A 1 178 ? -6.270 -30.872 11.125 1.00 47.76 178 GLU A O 1
ATOM 1407 N N . HIS A 1 181 ? -5.015 -36.866 12.176 1.00 61.07 181 HIS A N 1
ATOM 1408 C CA . HIS A 1 181 ? -5.428 -38.056 12.828 1.00 40.25 181 HIS A CA 1
ATOM 1409 C C . HIS A 1 181 ? -6.905 -38.223 12.523 1.00 42.56 181 HIS A C 1
ATOM 1410 O O . HIS A 1 181 ? -7.620 -37.270 12.287 1.00 39.34 181 HIS A O 1
ATOM 1417 N N . ASN A 1 182 ? -7.284 -39.493 12.494 1.00 44.60 182 ASN A N 1
ATOM 1418 C CA . ASN A 1 182 ? -8.561 -40.046 12.211 1.00 40.59 182 ASN A CA 1
ATOM 1419 C C . ASN A 1 182 ? -9.088 -40.954 13.255 1.00 42.84 182 ASN A C 1
ATOM 1420 O O . ASN A 1 182 ? -10.121 -40.722 13.781 1.00 46.94 182 ASN A O 1
ATOM 1425 N N . ASN A 1 183 ? -8.388 -42.044 13.506 1.00 47.64 183 ASN A N 1
ATOM 1426 C CA . ASN A 1 183 ? -8.704 -42.938 14.610 1.00 44.11 183 ASN A CA 1
ATOM 1427 C C . ASN A 1 183 ? -8.247 -42.518 15.978 1.00 42.82 183 ASN A C 1
ATOM 1428 O O . ASN A 1 183 ? -7.905 -43.369 16.778 1.00 39.17 183 ASN A O 1
ATOM 1433 N N . MET A 1 184 ? -8.176 -41.231 16.250 1.00 27.46 184 MET A N 1
ATOM 1434 C CA . MET A 1 184 ? -7.884 -40.864 17.622 1.00 26.99 184 MET A CA 1
ATOM 1435 C C . MET A 1 184 ? -9.017 -41.306 18.538 1.00 23.46 184 MET A C 1
ATOM 1436 O O . MET A 1 184 ? -10.095 -41.702 18.091 1.00 19.00 184 MET A O 1
ATOM 1441 N N . SER A 1 185 ? -8.737 -41.243 19.842 1.00 23.63 185 SER A N 1
ATOM 1442 C CA . SER A 1 185 ? -9.709 -41.591 20.869 1.00 20.68 185 SER A CA 1
ATOM 1443 C C . SER A 1 185 ? -10.666 -40.427 21.110 1.00 24.64 185 SER A C 1
ATOM 1444 O O . SER A 1 185 ? -10.272 -39.256 21.074 1.00 17.85 185 SER A O 1
ATOM 1447 N N . PHE A 1 186 ? -11.939 -40.756 21.342 1.00 25.82 186 PHE A N 1
ATOM 1448 C CA . PHE A 1 186 ? -12.933 -39.728 21.598 1.00 16.26 186 PHE A CA 1
ATOM 1449 C C . PHE A 1 186 ? -12.406 -38.716 22.605 1.00 15.27 186 PHE A C 1
ATOM 1450 O O . PHE A 1 186 ? -12.629 -37.510 22.460 1.00 17.68 186 PHE A O 1
ATOM 1458 N N . GLU A 1 187 ? -11.677 -39.183 23.615 1.00 15.19 187 GLU A N 1
ATOM 1459 C CA . GLU A 1 187 ? -11.038 -38.244 24.530 1.00 18.36 187 GLU A CA 1
ATOM 1460 C C . GLU A 1 187 ? -10.058 -37.342 23.788 1.00 16.04 187 GLU A C 1
ATOM 1461 O O . GLU A 1 187 ? -10.076 -36.117 23.955 1.00 17.46 187 GLU A O 1
ATOM 1467 N N . GLU A 1 188 ? -9.219 -37.916 22.927 1.00 13.44 188 GLU A N 1
ATOM 1468 C CA . GLU A 1 188 ? -8.305 -37.056 22.181 1.00 16.90 188 GLU A CA 1
ATOM 1469 C C . GLU A 1 188 ? -9.043 -36.216 21.141 1.00 16.95 188 GLU A C 1
ATOM 1470 O O . GLU A 1 188 ? -8.640 -35.080 20.866 1.00 18.29 188 GLU A O 1
ATOM 1476 N N . TYR A 1 189 ? -10.152 -36.728 20.605 1.00 17.96 189 TYR A N 1
ATOM 1477 C CA . TYR A 1 189 ? -10.905 -35.984 19.606 1.00 15.18 189 TYR A CA 1
ATOM 1478 C C . TYR A 1 189 ? -11.556 -34.740 20.193 1.00 14.76 189 TYR A C 1
ATOM 1479 O O . TYR A 1 189 ? -11.653 -33.708 19.518 1.00 13.04 189 TYR A O 1
ATOM 1488 N N . THR A 1 190 ? -12.043 -34.809 21.433 1.00 15.07 190 THR A N 1
ATOM 1489 C CA . THR A 1 190 ? -12.694 -33.617 21.963 1.00 12.77 190 THR A CA 1
ATOM 1490 C C . THR A 1 190 ? -11.681 -32.518 22.232 1.00 14.97 190 THR A C 1
ATOM 1491 O O . THR A 1 190 ? -11.995 -31.337 22.060 1.00 12.57 190 THR A O 1
ATOM 1495 N N . LYS A 1 191 ? -10.456 -32.882 22.616 1.00 13.54 191 LYS A N 1
ATOM 1496 C CA . LYS A 1 191 ? -9.425 -31.868 22.767 1.00 16.36 191 LYS A CA 1
ATOM 1497 C C . LYS A 1 191 ? -9.206 -31.140 21.452 1.00 18.06 191 LYS A C 1
ATOM 1498 O O . LYS A 1 191 ? -9.252 -29.906 21.396 1.00 18.66 191 LYS A O 1
ATOM 1504 N N . HIS A 1 192 ? -8.990 -31.891 20.372 1.00 15.81 192 HIS A N 1
ATOM 1505 C CA . HIS A 1 192 ? -8.694 -31.265 19.086 1.00 13.65 192 HIS A CA 1
ATOM 1506 C C . HIS A 1 192 ? -9.884 -30.459 18.578 1.00 16.43 192 HIS A C 1
ATOM 1507 O O . HIS A 1 192 ? -9.737 -29.291 18.193 1.00 15.67 192 HIS A O 1
ATOM 1514 N N . ARG A 1 193 ? -11.080 -31.063 18.590 1.00 17.63 193 ARG A N 1
ATOM 1515 C CA . ARG A 1 193 ? -12.255 -30.435 17.989 1.00 14.23 193 ARG A CA 1
ATOM 1516 C C . ARG A 1 193 ? -12.599 -29.117 18.671 1.00 14.76 193 ARG A C 1
ATOM 1517 O O . ARG A 1 193 ? -12.988 -28.150 18.012 1.00 16.72 193 ARG A O 1
ATOM 1525 N N . LEU A 1 194 ? -12.478 -29.044 19.990 1.00 11.76 194 LEU A N 1
ATOM 1526 C CA . LEU A 1 194 ? -12.758 -27.764 20.613 1.00 12.47 194 LEU A CA 1
ATOM 1527 C C . LEU A 1 194 ? -11.843 -26.681 20.051 1.00 16.22 194 LEU A C 1
ATOM 1528 O O . LEU A 1 194 ? -12.253 -25.532 19.880 1.00 21.54 194 LEU A O 1
ATOM 1533 N N . SER A 1 195 ? -10.602 -27.028 19.748 1.00 18.26 195 SER A N 1
ATOM 1534 C CA . SER A 1 195 ? -9.636 -26.055 19.258 1.00 16.90 195 SER A CA 1
ATOM 1535 C C . SER A 1 195 ? -9.803 -25.747 17.779 1.00 16.91 195 SER A C 1
ATOM 1536 O O . SER A 1 195 ? -9.313 -24.719 17.309 1.00 20.14 195 SER A O 1
ATOM 1539 N N . GLU A 1 196 ? -10.465 -26.611 17.031 1.00 19.09 196 GLU A N 1
ATOM 1540 C CA . GLU A 1 196 ? -10.610 -26.408 15.601 1.00 22.55 196 GLU A CA 1
ATOM 1541 C C . GLU A 1 196 ? -12.003 -25.971 15.193 1.00 19.89 196 GLU A C 1
ATOM 1542 O O . GLU A 1 196 ? -12.196 -25.587 14.039 1.00 26.46 196 GLU A O 1
ATOM 1548 N N . VAL A 1 197 ? -12.975 -26.013 16.102 1.00 16.17 197 VAL A N 1
ATOM 1549 C CA . VAL A 1 197 ? -14.349 -25.671 15.749 1.00 18.88 197 VAL A CA 1
ATOM 1550 C C . VAL A 1 197 ? -14.617 -24.175 15.761 1.00 17.95 197 VAL A C 1
ATOM 1551 O O . VAL A 1 197 ? -15.696 -23.751 15.335 1.00 22.06 197 VAL A O 1
ATOM 1555 N N . GLY A 1 198 ? -13.671 -23.366 16.232 1.00 17.82 198 GLY A N 1
ATOM 1556 C CA . GLY A 1 198 ? -13.865 -21.931 16.305 1.00 15.07 198 GLY A CA 1
ATOM 1557 C C . GLY A 1 198 ? -14.845 -21.449 17.358 1.00 15.34 198 GLY A C 1
ATOM 1558 O O . GLY A 1 198 ? -15.511 -20.430 17.141 1.00 12.91 198 GLY A O 1
ATOM 1559 N N . ALA A 1 199 ? -14.960 -22.145 18.498 1.00 13.43 199 ALA A N 1
ATOM 1560 C CA . ALA A 1 199 ? -15.855 -21.668 19.554 1.00 8.75 199 ALA A CA 1
ATOM 1561 C C . ALA A 1 199 ? -15.296 -20.428 20.244 1.00 12.78 199 ALA A C 1
ATOM 1562 O O . ALA A 1 199 ? -16.039 -19.477 20.534 1.00 9.47 199 ALA A O 1
ATOM 1564 N N . ARG A 1 200 ? -13.984 -20.431 20.531 1.00 13.70 200 ARG A N 1
ATOM 1565 C CA . ARG A 1 200 ? -13.340 -19.279 21.156 1.00 13.39 200 ARG A CA 1
ATOM 1566 C C . ARG A 1 200 ? -13.471 -18.024 20.291 1.00 11.66 200 ARG A C 1
ATOM 1567 O O . ARG A 1 200 ? -13.739 -16.934 20.804 1.00 12.70 200 ARG A O 1
ATOM 1575 N N . TRP A 1 201 ? -13.265 -18.159 18.979 1.00 13.71 201 TRP A N 1
ATOM 1576 C CA . TRP A 1 201 ? -13.513 -17.067 18.041 1.00 10.48 201 TRP A CA 1
ATOM 1577 C C . TRP A 1 201 ? -14.970 -16.655 18.091 1.00 11.57 201 TRP A C 1
ATOM 1578 O O . TRP A 1 201 ? -15.286 -15.465 18.214 1.00 13.31 201 TRP A O 1
ATOM 1589 N N . ALA A 1 202 ? -15.878 -17.639 18.030 1.00 9.69 202 ALA A N 1
ATOM 1590 C CA . ALA A 1 202 ? -17.301 -17.331 18.105 1.00 10.75 202 ALA A CA 1
ATOM 1591 C C . ALA A 1 202 ? -17.623 -16.482 19.331 1.00 11.98 202 ALA A C 1
ATOM 1592 O O . ALA A 1 202 ? -18.387 -15.511 19.242 1.00 11.90 202 ALA A O 1
ATOM 1594 N N . VAL A 1 203 ? -17.031 -16.818 20.481 1.00 11.44 203 VAL A N 1
ATOM 1595 C CA . VAL A 1 203 ? -17.294 -16.047 21.691 1.00 11.97 203 VAL A CA 1
ATOM 1596 C C . VAL A 1 203 ? -16.836 -14.611 21.516 1.00 11.69 203 VAL A C 1
ATOM 1597 O O . VAL A 1 203 ? -17.502 -13.674 21.976 1.00 13.03 203 VAL A O 1
ATOM 1601 N N . GLU A 1 204 ? -15.705 -14.405 20.853 1.00 8.85 204 GLU A N 1
ATOM 1602 C CA . GLU A 1 204 ? -15.178 -13.052 20.792 1.00 11.07 204 GLU A CA 1
ATOM 1603 C C . GLU A 1 204 ? -15.887 -12.229 19.738 1.00 13.74 204 GLU A C 1
ATOM 1604 O O . GLU A 1 204 ? -15.877 -10.994 19.817 1.00 12.80 204 GLU A O 1
ATOM 1610 N N . VAL A 1 205 ? -16.505 -12.891 18.761 1.00 11.85 205 VAL A N 1
ATOM 1611 C CA . VAL A 1 205 ? -17.412 -12.200 17.857 1.00 11.32 205 VAL A CA 1
ATOM 1612 C C . VAL A 1 205 ? -18.621 -11.690 18.623 1.00 12.23 205 VAL A C 1
ATOM 1613 O O . VAL A 1 205 ? -19.043 -10.533 18.468 1.00 11.42 205 VAL A O 1
ATOM 1617 N N . GLY A 1 206 ? -19.183 -12.545 19.478 1.00 10.73 206 GLY A N 1
ATOM 1618 C CA . GLY A 1 206 ? -20.222 -12.100 20.383 1.00 11.23 206 GLY A CA 1
ATOM 1619 C C . GLY A 1 206 ? -19.771 -10.950 21.258 1.00 12.30 206 GLY A C 1
ATOM 1620 O O . GLY A 1 206 ? -20.492 -9.964 21.429 1.00 12.07 206 GLY A O 1
ATOM 1621 N N . CYS A 1 207 ? -18.574 -11.055 21.832 1.00 10.97 207 CYS A N 1
ATOM 1622 C CA . CYS A 1 207 ? -18.057 -9.957 22.646 1.00 12.65 207 CYS A CA 1
ATOM 1623 C C . CYS A 1 207 ? -18.040 -8.654 21.857 1.00 15.28 207 CYS A C 1
ATOM 1624 O O . CYS A 1 207 ? -18.466 -7.604 22.351 1.00 14.31 207 CYS A O 1
ATOM 1627 N N . TRP A 1 208 ? -17.527 -8.699 20.627 1.00 16.29 208 TRP A N 1
ATOM 1628 C CA . TRP A 1 208 ? -17.581 -7.520 19.781 1.00 12.91 208 TRP A CA 1
ATOM 1629 C C . TRP A 1 208 ? -19.029 -7.123 19.542 1.00 15.49 208 TRP A C 1
ATOM 1630 O O . TRP A 1 208 ? -19.408 -5.956 19.706 1.00 15.01 208 TRP A O 1
ATOM 1641 N N . SER A 1 209 ? -19.860 -8.072 19.179 1.00 16.94 209 SER A N 1
ATOM 1642 C CA . SER A 1 209 ? -21.250 -7.777 18.882 1.00 14.18 209 SER A CA 1
ATOM 1643 C C . SER A 1 209 ? -22.054 -7.041 19.929 1.00 15.67 209 SER A C 1
ATOM 1644 O O . SER A 1 209 ? -22.744 -6.106 19.660 1.00 14.91 209 SER A O 1
ATOM 1647 N N . LEU A 1 210 ? -21.970 -7.511 21.140 1.00 14.23 210 LEU A N 1
ATOM 1648 C CA . LEU A 1 210 ? -22.702 -6.957 22.230 1.00 14.25 210 LEU A CA 1
ATOM 1649 C C . LEU A 1 210 ? -21.974 -5.873 22.897 1.00 15.79 210 LEU A C 1
ATOM 1650 O O . LEU A 1 210 ? -22.507 -5.212 23.699 1.00 19.13 210 LEU A O 1
ATOM 1655 N N . GLY A 1 211 ? -20.737 -5.672 22.561 1.00 19.78 211 GLY A N 1
ATOM 1656 C CA . GLY A 1 211 ? -19.949 -4.663 23.195 1.00 17.47 211 GLY A CA 1
ATOM 1657 C C . GLY A 1 211 ? -19.669 -5.062 24.598 1.00 20.65 211 GLY A C 1
ATOM 1658 O O . GLY A 1 211 ? -20.168 -4.473 25.489 1.00 23.34 211 GLY A O 1
ATOM 1659 N N . ILE A 1 212 ? -18.879 -6.093 24.785 1.00 18.26 212 ILE A N 1
ATOM 1660 C CA . ILE A 1 212 ? -18.523 -6.574 26.099 1.00 18.65 212 ILE A CA 1
ATOM 1661 C C . ILE A 1 212 ? -17.079 -6.221 26.377 1.00 20.60 212 ILE A C 1
ATOM 1662 O O . ILE A 1 212 ? -16.212 -6.561 25.629 1.00 22.45 212 ILE A O 1
ATOM 1667 N N . ASN A 1 213 ? -16.862 -5.501 27.461 1.00 19.67 213 ASN A N 1
ATOM 1668 C CA . ASN A 1 213 ? -15.568 -5.034 27.901 1.00 13.29 213 ASN A CA 1
ATOM 1669 C C . ASN A 1 213 ? -15.205 -5.748 29.163 1.00 17.15 213 ASN A C 1
ATOM 1670 O O . ASN A 1 213 ? -15.569 -5.386 30.219 1.00 18.80 213 ASN A O 1
ATOM 1675 N N . LEU A 1 214 ? -14.345 -6.711 29.024 1.00 19.30 214 LEU A N 1
ATOM 1676 C CA . LEU A 1 214 ? -14.060 -7.644 30.103 1.00 17.69 214 LEU A CA 1
ATOM 1677 C C . LEU A 1 214 ? -12.624 -8.111 29.980 1.00 19.17 214 LEU A C 1
ATOM 1678 O O . LEU A 1 214 ? -12.227 -8.611 28.924 1.00 20.56 214 LEU A O 1
ATOM 1683 N N . SER A 1 215 ? -11.848 -7.925 31.046 1.00 20.32 215 SER A N 1
ATOM 1684 C CA . SER A 1 215 ? -10.433 -8.261 31.000 1.00 23.72 215 SER A CA 1
ATOM 1685 C C . SER A 1 215 ? -10.253 -9.712 30.584 1.00 20.95 215 SER A C 1
ATOM 1686 O O . SER A 1 215 ? -11.084 -10.569 30.883 1.00 24.31 215 SER A O 1
ATOM 1689 N N . ARG A 1 216 ? -9.169 -9.988 29.866 1.00 23.21 216 ARG A N 1
ATOM 1690 C CA . ARG A 1 216 ? -8.857 -11.374 29.512 1.00 24.37 216 ARG A CA 1
ATOM 1691 C C . ARG A 1 216 ? -8.806 -12.265 30.744 1.00 23.83 216 ARG A C 1
ATOM 1692 O O . ARG A 1 216 ? -9.312 -13.397 30.726 1.00 19.20 216 ARG A O 1
ATOM 1700 N N . GLU A 1 217 ? -8.181 -11.776 31.825 1.00 26.26 217 GLU A N 1
ATOM 1701 C CA . GLU A 1 217 ? -8.061 -12.597 33.029 1.00 27.04 217 GLU A CA 1
ATOM 1702 C C . GLU A 1 217 ? -9.429 -12.891 33.629 1.00 25.56 217 GLU A C 1
ATOM 1703 O O . GLU A 1 217 ? -9.651 -13.987 34.161 1.00 22.72 217 GLU A O 1
ATOM 1709 N N . LYS A 1 218 ? -10.357 -11.933 33.534 1.00 18.59 218 LYS A N 1
ATOM 1710 C CA . LYS A 1 218 ? -11.723 -12.164 33.985 1.00 17.45 218 LYS A CA 1
ATOM 1711 C C . LYS A 1 218 ? -12.405 -13.244 33.153 1.00 21.39 218 LYS A C 1
ATOM 1712 O O . LYS A 1 218 ? -13.119 -14.095 33.699 1.00 20.03 218 LYS A O 1
ATOM 1718 N N . LYS A 1 219 ? -12.195 -13.233 31.828 1.00 16.33 219 LYS A N 1
ATOM 1719 C CA . LYS A 1 219 ? -12.872 -14.201 30.969 1.00 11.31 219 LYS A CA 1
ATOM 1720 C C . LYS A 1 219 ? -12.344 -15.605 31.200 1.00 16.07 219 LYS A C 1
ATOM 1721 O O . LYS A 1 219 ? -13.095 -16.583 31.114 1.00 14.35 219 LYS A O 1
ATOM 1727 N N . ASP A 1 220 ? -11.044 -15.729 31.469 1.00 21.57 220 ASP A N 1
ATOM 1728 C CA . ASP A 1 220 ? -10.491 -17.041 31.749 1.00 17.24 220 ASP A CA 1
ATOM 1729 C C . ASP A 1 220 ? -10.963 -17.565 33.095 1.00 18.90 220 ASP A C 1
ATOM 1730 O O . ASP A 1 220 ? -10.992 -18.788 33.297 1.00 16.82 220 ASP A O 1
ATOM 1735 N N . SER A 1 221 ? -11.354 -16.673 34.013 1.00 14.36 221 SER A N 1
ATOM 1736 C CA . SER A 1 221 ? -11.736 -17.137 35.340 1.00 15.61 221 SER A CA 1
ATOM 1737 C C . SER A 1 221 ? -12.896 -18.112 35.275 1.00 17.21 221 SER A C 1
ATOM 1738 O O . SER A 1 221 ? -12.950 -19.057 36.070 1.00 21.39 221 SER A O 1
ATOM 1741 N N . VAL A 1 222 ? -13.824 -17.909 34.333 1.00 16.01 222 VAL A N 1
ATOM 1742 C CA . VAL A 1 222 ? -15.023 -18.738 34.198 1.00 13.80 222 VAL A CA 1
ATOM 1743 C C . VAL A 1 222 ? -14.893 -19.755 33.069 1.00 12.41 222 VAL A C 1
ATOM 1744 O O . VAL A 1 222 ? -15.870 -20.443 32.734 1.00 9.84 222 VAL A O 1
ATOM 1748 N N . ALA A 1 223 ? -13.711 -19.851 32.463 1.00 14.16 223 ALA A N 1
ATOM 1749 C CA . ALA A 1 223 ? -13.504 -20.796 31.376 1.00 13.07 223 ALA A CA 1
ATOM 1750 C C . ALA A 1 223 ? -13.671 -22.236 31.819 1.00 11.84 223 ALA A C 1
ATOM 1751 O O . ALA A 1 223 ? -13.940 -23.100 30.983 1.00 11.69 223 ALA A O 1
ATOM 1753 N N . HIS A 1 224 ? -13.502 -22.531 33.106 1.00 13.00 224 HIS A N 1
ATOM 1754 C CA . HIS A 1 224 ? -13.548 -23.932 33.491 1.00 13.24 224 HIS A CA 1
ATOM 1755 C C . HIS A 1 224 ? -14.937 -24.511 33.284 1.00 12.33 224 HIS A C 1
ATOM 1756 O O . HIS A 1 224 ? -15.062 -25.721 33.067 1.00 15.47 224 HIS A O 1
ATOM 1763 N N . PHE A 1 225 ? -15.987 -23.682 33.300 1.00 12.49 225 PHE A N 1
ATOM 1764 C CA . PHE A 1 225 ? -17.322 -24.174 32.949 1.00 13.43 225 PHE A CA 1
ATOM 1765 C C . PHE A 1 225 ? -17.862 -23.645 31.621 1.00 12.98 225 PHE A C 1
ATOM 1766 O O . PHE A 1 225 ? -18.588 -24.385 30.947 1.00 10.94 225 PHE A O 1
ATOM 1774 N N . VAL A 1 226 ? -17.485 -22.431 31.184 1.00 11.16 226 VAL A N 1
ATOM 1775 C CA . VAL A 1 226 ? -17.881 -21.994 29.841 1.00 9.89 226 VAL A CA 1
ATOM 1776 C C . VAL A 1 226 ? -17.416 -23.007 28.802 1.00 10.05 226 VAL A C 1
ATOM 1777 O O . VAL A 1 226 ? -18.160 -23.361 27.880 1.00 12.43 226 VAL A O 1
ATOM 1781 N N . ASN A 1 227 ? -16.180 -23.485 28.923 1.00 10.70 227 ASN A N 1
ATOM 1782 C CA . ASN A 1 227 ? -15.655 -24.377 27.891 1.00 12.22 227 ASN A CA 1
ATOM 1783 C C . ASN A 1 227 ? -16.481 -25.661 27.759 1.00 11.48 227 ASN A C 1
ATOM 1784 O O . ASN A 1 227 ? -16.512 -26.271 26.689 1.00 11.68 227 ASN A O 1
ATOM 1789 N N . LYS A 1 228 ? -17.154 -26.103 28.811 1.00 9.31 228 LYS A N 1
ATOM 1790 C CA . LYS A 1 228 ? -17.873 -27.361 28.644 1.00 12.75 228 LYS A CA 1
ATOM 1791 C C . LYS A 1 228 ? -19.168 -27.186 27.858 1.00 11.27 228 LYS A C 1
ATOM 1792 O O . LYS A 1 228 ? -19.715 -28.164 27.338 1.00 10.86 228 LYS A O 1
ATOM 1798 N N . GLY A 1 229 ? -19.662 -25.967 27.750 1.00 11.87 229 GLY A N 1
ATOM 1799 C CA . GLY A 1 229 ? -20.815 -25.729 26.921 1.00 10.57 229 GLY A CA 1
ATOM 1800 C C . GLY A 1 229 ? -20.350 -25.584 25.495 1.00 11.65 229 GLY A C 1
ATOM 1801 O O . GLY A 1 229 ? -21.042 -26.026 24.585 1.00 11.89 229 GLY A O 1
ATOM 1802 N N . LEU A 1 230 ? -19.174 -24.983 25.279 1.00 13.16 230 LEU A N 1
ATOM 1803 C CA . LEU A 1 230 ? -18.634 -24.932 23.925 1.00 11.56 230 LEU A CA 1
ATOM 1804 C C . LEU A 1 230 ? -18.345 -26.337 23.424 1.00 11.38 230 LEU A C 1
ATOM 1805 O O . LEU A 1 230 ? -18.729 -26.706 22.307 1.00 12.03 230 LEU A O 1
ATOM 1810 N N . LEU A 1 231 ? -17.692 -27.152 24.243 1.00 9.85 231 LEU A N 1
ATOM 1811 C CA . LEU A 1 231 ? -17.520 -28.541 23.857 1.00 10.45 231 LEU A CA 1
ATOM 1812 C C . LEU A 1 231 ? -18.859 -29.146 23.442 1.00 11.79 231 LEU A C 1
ATOM 1813 O O . LEU A 1 231 ? -18.970 -29.757 22.373 1.00 11.31 231 LEU A O 1
ATOM 1818 N N . ALA A 1 232 ? -19.903 -28.950 24.257 1.00 12.12 232 ALA A N 1
ATOM 1819 C CA . ALA A 1 232 ? -21.228 -29.451 23.887 1.00 11.28 232 ALA A CA 1
ATOM 1820 C C . ALA A 1 232 ? -21.640 -28.990 22.497 1.00 10.28 232 ALA A C 1
ATOM 1821 O O . ALA A 1 232 ? -22.226 -29.757 21.730 1.00 10.08 232 ALA A O 1
ATOM 1823 N N . ALA A 1 233 ? -21.333 -27.735 22.154 1.00 11.30 233 ALA A N 1
ATOM 1824 C CA . ALA A 1 233 ? -21.798 -27.140 20.906 1.00 10.11 233 ALA A CA 1
ATOM 1825 C C . ALA A 1 233 ? -21.094 -27.739 19.693 1.00 11.85 233 ALA A C 1
ATOM 1826 O O . ALA A 1 233 ? -21.748 -28.036 18.686 1.00 12.97 233 ALA A O 1
ATOM 1828 N N . ALA A 1 234 ? -19.771 -27.939 19.777 1.00 10.51 234 ALA A N 1
ATOM 1829 C CA . ALA A 1 234 ? -19.030 -28.629 18.720 1.00 7.73 234 ALA A CA 1
ATOM 1830 C C . ALA A 1 234 ? -19.534 -30.044 18.501 1.00 11.40 234 ALA A C 1
ATOM 1831 O O . ALA A 1 234 ? -19.603 -30.519 17.365 1.00 16.47 234 ALA A O 1
ATOM 1833 N N . LEU A 1 235 ? -19.832 -30.762 19.574 1.00 12.46 235 LEU A N 1
ATOM 1834 C CA . LEU A 1 235 ? -20.438 -32.076 19.421 1.00 9.29 235 LEU A CA 1
ATOM 1835 C C . LEU A 1 235 ? -21.828 -31.962 18.811 1.00 12.09 235 LEU A C 1
ATOM 1836 O O . LEU A 1 235 ? -22.196 -32.749 17.929 1.00 11.64 235 LEU A O 1
ATOM 1841 N N . MET A 1 236 ? -22.627 -30.998 19.283 1.00 10.27 236 MET A N 1
ATOM 1842 C CA . MET A 1 236 ? -23.931 -30.778 18.682 1.00 8.45 236 MET A CA 1
ATOM 1843 C C . MET A 1 236 ? -23.785 -30.479 17.203 1.00 15.70 236 MET A C 1
ATOM 1844 O O . MET A 1 236 ? -24.558 -30.985 16.379 1.00 15.04 236 MET A O 1
ATOM 1849 N N . ASN A 1 237 ? -22.778 -29.676 16.836 1.00 14.18 237 ASN A N 1
ATOM 1850 C CA . ASN A 1 237 ? -22.540 -29.450 15.417 1.00 11.78 237 ASN A CA 1
ATOM 1851 C C . ASN A 1 237 ? -22.242 -30.760 14.711 1.00 12.85 237 ASN A C 1
ATOM 1852 O O . ASN A 1 237 ? -22.842 -31.065 13.676 1.00 17.18 237 ASN A O 1
ATOM 1857 N N . ASP A 1 238 ? -21.308 -31.546 15.258 1.00 13.58 238 ASP A N 1
ATOM 1858 C CA . ASP A 1 238 ? -20.989 -32.859 14.701 1.00 13.33 238 ASP A CA 1
ATOM 1859 C C . ASP A 1 238 ? -22.255 -33.649 14.401 1.00 13.29 238 ASP A C 1
ATOM 1860 O O . ASP A 1 238 ? -22.404 -34.247 13.330 1.00 12.63 238 ASP A O 1
ATOM 1865 N N . TYR A 1 239 ? -23.183 -33.648 15.350 1.00 12.78 239 TYR A N 1
ATOM 1866 C CA . TYR A 1 239 ? -24.381 -34.464 15.236 1.00 12.81 239 TYR A CA 1
ATOM 1867 C C . TYR A 1 239 ? -25.244 -34.033 14.062 1.00 14.41 239 TYR A C 1
ATOM 1868 O O . TYR A 1 239 ? -25.878 -34.866 13.408 1.00 16.31 239 TYR A O 1
ATOM 1877 N N . TYR A 1 240 ? -25.325 -32.740 13.801 1.00 12.59 240 TYR A N 1
ATOM 1878 C CA . TYR A 1 240 ? -26.224 -32.302 12.753 1.00 10.99 240 TYR A CA 1
ATOM 1879 C C . TYR A 1 240 ? -25.549 -32.324 11.393 1.00 13.51 240 TYR A C 1
ATOM 1880 O O . TYR A 1 240 ? -26.220 -32.574 10.376 1.00 12.13 240 TYR A O 1
ATOM 1889 N N . SER A 1 241 ? -24.228 -32.108 11.357 1.00 12.57 241 SER A N 1
ATOM 1890 C CA . SER A 1 241 ? -23.508 -31.993 10.097 1.00 16.20 241 SER A CA 1
ATOM 1891 C C . SER A 1 241 ? -22.850 -33.288 9.650 1.00 15.91 241 SER A C 1
ATOM 1892 O O . SER A 1 241 ? -22.181 -33.296 8.614 1.00 16.89 241 SER A O 1
ATOM 1895 N N . PHE A 1 242 ? -23.048 -34.384 10.373 1.00 14.06 242 PHE A N 1
ATOM 1896 C CA . PHE A 1 242 ? -22.380 -35.610 9.975 1.00 14.38 242 PHE A CA 1
ATOM 1897 C C . PHE A 1 242 ? -22.872 -36.094 8.612 1.00 21.87 242 PHE A C 1
ATOM 1898 O O . PHE A 1 242 ? -22.077 -36.597 7.806 1.00 19.99 242 PHE A O 1
ATOM 1906 N N . ASN A 1 243 ? -24.178 -35.960 8.336 1.00 19.39 243 ASN A N 1
ATOM 1907 C CA . ASN A 1 243 ? -24.733 -36.480 7.086 1.00 15.08 243 ASN A CA 1
ATOM 1908 C C . ASN A 1 243 ? -24.168 -35.744 5.885 1.00 15.17 243 ASN A C 1
ATOM 1909 O O . ASN A 1 243 ? -23.618 -36.354 4.968 1.00 14.32 243 ASN A O 1
ATOM 1914 N N . LYS A 1 244 ? -24.331 -34.425 5.862 1.00 18.42 244 LYS A N 1
ATOM 1915 C CA . LYS A 1 244 ? -23.779 -33.637 4.775 1.00 13.88 244 LYS A CA 1
ATOM 1916 C C . LYS A 1 244 ? -22.265 -33.740 4.718 1.00 16.29 244 LYS A C 1
ATOM 1917 O O . LYS A 1 244 ? -21.682 -33.599 3.641 1.00 22.34 244 LYS A O 1
ATOM 1923 N N . GLU A 1 245 ? -21.604 -33.961 5.853 1.00 16.08 245 GLU A N 1
ATOM 1924 C CA . GLU A 1 245 ? -20.144 -33.970 5.832 1.00 18.14 245 GLU A CA 1
ATOM 1925 C C . GLU A 1 245 ? -19.616 -35.270 5.251 1.00 19.69 245 GLU A C 1
ATOM 1926 O O . GLU A 1 245 ? -18.676 -35.267 4.451 1.00 21.66 245 GLU A O 1
ATOM 1932 N N . PHE A 1 246 ? -20.195 -36.386 5.680 1.00 17.70 246 PHE A N 1
ATOM 1933 C CA . PHE A 1 246 ? -19.941 -37.667 5.045 1.00 16.96 246 PHE A CA 1
ATOM 1934 C C . PHE A 1 246 ? -20.153 -37.579 3.547 1.00 19.07 246 PHE A C 1
ATOM 1935 O O . PHE A 1 246 ? -19.342 -38.081 2.764 1.00 22.94 246 PHE A O 1
ATOM 1943 N N . ASP A 1 247 ? -21.254 -36.947 3.132 1.00 17.31 247 ASP A N 1
ATOM 1944 C CA . ASP A 1 247 ? -21.575 -36.847 1.710 1.00 19.99 247 ASP A CA 1
ATOM 1945 C C . ASP A 1 247 ? -20.503 -36.061 0.967 1.00 27.66 247 ASP A C 1
ATOM 1946 O O . ASP A 1 247 ? -20.003 -36.501 -0.074 1.00 27.39 247 ASP A O 1
ATOM 1951 N N . GLU A 1 248 ? -20.127 -34.899 1.501 1.00 24.66 248 GLU A N 1
ATOM 1952 C CA . GLU A 1 248 ? -19.139 -34.062 0.839 1.00 24.23 248 GLU A CA 1
ATOM 1953 C C . GLU A 1 248 ? -17.842 -34.823 0.628 1.00 29.49 248 GLU A C 1
ATOM 1954 O O . GLU A 1 248 ? -17.392 -35.008 -0.508 1.00 30.89 248 GLU A O 1
ATOM 1960 N N . HIS A 1 249 ? -17.230 -35.282 1.720 1.00 30.93 249 HIS A N 1
ATOM 1961 C CA . HIS A 1 249 ? -15.970 -36.001 1.605 1.00 28.47 249 HIS A CA 1
ATOM 1962 C C . HIS A 1 249 ? -16.123 -37.278 0.782 1.00 29.53 249 HIS A C 1
ATOM 1963 O O . HIS A 1 249 ? -15.186 -37.678 0.096 1.00 33.60 249 HIS A O 1
ATOM 1970 N N . GLN A 1 250 ? -17.295 -37.907 0.776 1.00 29.82 250 GLN A N 1
ATOM 1971 C CA . GLN A 1 250 ? -17.456 -39.076 -0.084 1.00 30.79 250 GLN A CA 1
ATOM 1972 C C . GLN A 1 250 ? -17.121 -38.740 -1.529 1.00 33.74 250 GLN A C 1
ATOM 1973 O O . GLN A 1 250 ? -16.279 -39.397 -2.151 1.00 44.47 250 GLN A O 1
ATOM 1979 N N . ARG A 1 251 ? -17.869 -37.853 -2.123 1.00 40.06 251 ARG A N 1
ATOM 1980 C CA . ARG A 1 251 ? -17.683 -37.528 -3.521 1.00 43.73 251 ARG A CA 1
ATOM 1981 C C . ARG A 1 251 ? -16.498 -36.650 -3.809 1.00 36.73 251 ARG A C 1
ATOM 1982 O O . ARG A 1 251 ? -16.441 -35.986 -4.802 1.00 48.87 251 ARG A O 1
ATOM 1990 N N . ALA A 1 252 ? -15.570 -36.619 -2.902 1.00 26.27 252 ALA A N 1
ATOM 1991 C CA . ALA A 1 252 ? -14.365 -35.922 -3.143 1.00 33.20 252 ALA A CA 1
ATOM 1992 C C . ALA A 1 252 ? -13.232 -36.949 -3.187 1.00 47.36 252 ALA A C 1
ATOM 1993 O O . ALA A 1 252 ? -12.211 -36.737 -3.817 1.00 51.74 252 ALA A O 1
ATOM 1995 N N . GLY A 1 253 ? -13.434 -38.076 -2.513 1.00 48.20 253 GLY A N 1
ATOM 1996 C CA . GLY A 1 253 ? -12.478 -39.129 -2.364 1.00 40.63 253 GLY A CA 1
ATOM 1997 C C . GLY A 1 253 ? -11.983 -39.073 -0.931 1.00 45.83 253 GLY A C 1
ATOM 1998 O O . GLY A 1 253 ? -11.743 -40.088 -0.320 1.00 43.47 253 GLY A O 1
ATOM 1999 N N . SER A 1 254 ? -11.884 -37.872 -0.395 1.00 31.43 254 SER A N 1
ATOM 2000 C CA . SER A 1 254 ? -11.377 -37.615 0.911 1.00 38.35 254 SER A CA 1
ATOM 2001 C C . SER A 1 254 ? -12.158 -38.094 2.119 1.00 45.30 254 SER A C 1
ATOM 2002 O O . SER A 1 254 ? -12.437 -37.318 3.005 1.00 45.48 254 SER A O 1
ATOM 2005 N N . MET A 1 255 ? -12.442 -39.373 2.210 1.00 43.02 255 MET A N 1
ATOM 2006 C CA . MET A 1 255 ? -13.214 -39.861 3.351 1.00 37.28 255 MET A CA 1
ATOM 2007 C C . MET A 1 255 ? -12.382 -39.871 4.628 1.00 44.49 255 MET A C 1
ATOM 2008 O O . MET A 1 255 ? -12.864 -39.473 5.695 1.00 44.36 255 MET A O 1
ATOM 2013 N N . ASP A 1 256 ? -11.129 -40.316 4.556 1.00 52.41 256 ASP A N 1
ATOM 2014 C CA . ASP A 1 256 ? -10.333 -40.249 5.776 1.00 47.79 256 ASP A CA 1
ATOM 2015 C C . ASP A 1 256 ? -10.034 -38.822 6.191 1.00 47.80 256 ASP A C 1
ATOM 2016 O O . ASP A 1 256 ? -9.550 -38.611 7.312 1.00 51.08 256 ASP A O 1
ATOM 2021 N N . ARG A 1 257 ? -10.329 -37.844 5.334 1.00 44.54 257 ARG A N 1
ATOM 2022 C CA . ARG A 1 257 ? -10.048 -36.466 5.694 1.00 50.96 257 ARG A CA 1
ATOM 2023 C C . ARG A 1 257 ? -10.962 -35.976 6.811 1.00 54.65 257 ARG A C 1
ATOM 2024 O O . ARG A 1 257 ? -10.608 -35.024 7.521 1.00 44.16 257 ARG A O 1
ATOM 2032 N N . LEU A 1 258 ? -12.108 -36.632 7.000 1.00 50.63 258 LEU A N 1
ATOM 2033 C CA . LEU A 1 258 ? -13.157 -36.151 7.890 1.00 41.23 258 LEU A CA 1
ATOM 2034 C C . LEU A 1 258 ? -12.943 -36.671 9.299 1.00 39.89 258 LEU A C 1
ATOM 2035 O O . LEU A 1 258 ? -12.678 -37.865 9.497 1.00 43.93 258 LEU A O 1
ATOM 2040 N N . GLN A 1 259 ? -13.056 -35.773 10.271 1.00 32.73 259 GLN A N 1
ATOM 2041 C CA . GLN A 1 259 ? -13.101 -36.149 11.676 1.00 31.00 259 GLN A CA 1
ATOM 2042 C C . GLN A 1 259 ? -14.382 -35.582 12.263 1.00 29.55 259 GLN A C 1
ATOM 2043 O O . GLN A 1 259 ? -14.648 -34.376 12.139 1.00 25.68 259 GLN A O 1
ATOM 2049 N N . ASN A 1 260 ? -15.174 -36.451 12.894 1.00 27.68 260 ASN A N 1
ATOM 2050 C CA . ASN A 1 260 ? -16.488 -36.075 13.408 1.00 20.06 260 ASN A CA 1
ATOM 2051 C C . ASN A 1 260 ? -16.841 -37.006 14.558 1.00 16.07 260 ASN A C 1
ATOM 2052 O O . ASN A 1 260 ? -16.567 -38.203 14.494 1.00 15.66 260 ASN A O 1
ATOM 2057 N N . GLY A 1 261 ? -17.442 -36.448 15.609 1.00 19.18 261 GLY A N 1
ATOM 2058 C CA . GLY A 1 261 ? -17.687 -37.225 16.817 1.00 14.79 261 GLY A CA 1
ATOM 2059 C C . GLY A 1 261 ? -18.416 -38.534 16.573 1.00 19.41 261 GLY A C 1
ATOM 2060 O O . GLY A 1 261 ? -18.189 -39.526 17.287 1.00 15.55 261 GLY A O 1
ATOM 2061 N N . LEU A 1 262 ? -19.305 -38.562 15.572 1.00 19.14 262 LEU A N 1
ATOM 2062 C CA . LEU A 1 262 ? -20.024 -39.790 15.264 1.00 14.09 262 LEU A CA 1
ATOM 2063 C C . LEU A 1 262 ? -19.131 -40.775 14.518 1.00 16.77 262 LEU A C 1
ATOM 2064 O O . LEU A 1 262 ? -19.149 -41.977 14.806 1.00 17.63 262 LEU A O 1
ATOM 2069 N N . GLY A 1 263 ? -18.335 -40.292 13.565 1.00 15.75 263 GLY A N 1
ATOM 2070 C CA . GLY A 1 263 ? -17.425 -41.187 12.874 1.00 16.15 263 GLY A CA 1
ATOM 2071 C C . GLY A 1 263 ? -16.400 -41.797 13.812 1.00 20.71 263 GLY A C 1
ATOM 2072 O O . GLY A 1 263 ? -16.006 -42.951 13.653 1.00 23.42 263 GLY A O 1
ATOM 2073 N N . ILE A 1 264 ? -15.969 -41.037 14.773 1.00 20.07 264 ILE A N 1
ATOM 2074 C CA . ILE A 1 264 ? -15.033 -41.508 15.733 1.00 21.80 264 ILE A CA 1
ATOM 2075 C C . ILE A 1 264 ? -15.691 -42.489 16.678 1.00 22.91 264 ILE A C 1
ATOM 2076 O O . ILE A 1 264 ? -15.115 -43.435 17.010 1.00 27.89 264 ILE A O 1
ATOM 2081 N N . LEU A 1 265 ? -16.927 -42.297 17.061 1.00 18.05 265 LEU A N 1
ATOM 2082 C CA . LEU A 1 265 ? -17.565 -43.239 17.937 1.00 20.44 265 LEU A CA 1
ATOM 2083 C C . LEU A 1 265 ? -17.857 -44.506 17.210 1.00 24.12 265 LEU A C 1
ATOM 2084 O O . LEU A 1 265 ? -17.777 -45.547 17.749 1.00 28.48 265 LEU A O 1
ATOM 2089 N N . MET A 1 266 ? -18.203 -44.400 15.950 1.00 24.02 266 MET A N 1
ATOM 2090 C CA . MET A 1 266 ? -18.484 -45.517 15.105 1.00 21.88 266 MET A CA 1
ATOM 2091 C C . MET A 1 266 ? -17.277 -46.284 14.685 1.00 29.52 266 MET A C 1
ATOM 2092 O O . MET A 1 266 ? -17.443 -47.397 14.259 1.00 38.03 266 MET A O 1
ATOM 2097 N N . ARG A 1 267 ? -16.070 -45.734 14.814 1.00 32.25 267 ARG A N 1
ATOM 2098 C CA . ARG A 1 267 ? -14.841 -46.421 14.463 1.00 22.07 267 ARG A CA 1
ATOM 2099 C C . ARG A 1 267 ? -14.120 -46.918 15.653 1.00 30.99 267 ARG A C 1
ATOM 2100 O O . ARG A 1 267 ? -13.661 -48.010 15.613 1.00 45.35 267 ARG A O 1
ATOM 2108 N N . GLU A 1 268 ? -13.991 -46.115 16.695 1.00 26.37 268 GLU A N 1
ATOM 2109 C CA . GLU A 1 268 ? -13.331 -46.492 17.934 1.00 29.11 268 GLU A CA 1
ATOM 2110 C C . GLU A 1 268 ? -14.028 -47.684 18.436 1.00 31.43 268 GLU A C 1
ATOM 2111 O O . GLU A 1 268 ? -13.458 -48.721 18.540 1.00 35.60 268 GLU A O 1
ATOM 2117 N N . TYR A 1 269 ? -15.239 -47.496 18.911 1.00 33.65 269 TYR A N 1
ATOM 2118 C CA . TYR A 1 269 ? -16.074 -48.614 19.277 1.00 30.40 269 TYR A CA 1
ATOM 2119 C C . TYR A 1 269 ? -16.774 -49.037 18.002 1.00 33.05 269 TYR A C 1
ATOM 2120 O O . TYR A 1 269 ? -16.847 -48.358 17.056 1.00 28.11 269 TYR A O 1
ATOM 2129 N N . GLY A 1 270 ? -17.330 -50.190 17.973 1.00 27.80 270 GLY A N 1
ATOM 2130 C CA . GLY A 1 270 ? -18.031 -50.625 16.785 1.00 25.67 270 GLY A CA 1
ATOM 2131 C C . GLY A 1 270 ? -19.484 -50.214 16.856 1.00 27.58 270 GLY A C 1
ATOM 2132 O O . GLY A 1 270 ? -20.375 -50.991 16.477 1.00 37.10 270 GLY A O 1
ATOM 2133 N N . TYR A 1 271 ? -19.731 -48.999 17.354 1.00 20.40 271 TYR A N 1
ATOM 2134 C CA . TYR A 1 271 ? -21.089 -48.474 17.466 1.00 22.29 271 TYR A CA 1
ATOM 2135 C C . TYR A 1 271 ? -21.700 -48.223 16.091 1.00 20.99 271 TYR A C 1
ATOM 2136 O O . TYR A 1 271 ? -21.041 -47.723 15.173 1.00 22.06 271 TYR A O 1
ATOM 2145 N N . THR A 1 272 ? -22.972 -48.565 15.951 1.00 17.82 272 THR A N 1
ATOM 2146 C CA . THR A 1 272 ? -23.711 -48.116 14.784 1.00 21.23 272 THR A CA 1
ATOM 2147 C C . THR A 1 272 ? -23.966 -46.615 14.876 1.00 21.09 272 THR A C 1
ATOM 2148 O O . THR A 1 272 ? -23.853 -45.997 15.944 1.00 17.11 272 THR A O 1
ATOM 2152 N N . GLU A 1 273 ? -24.316 -46.022 13.734 1.00 17.97 273 GLU A N 1
ATOM 2153 C CA . GLU A 1 273 ? -24.623 -44.601 13.747 1.00 16.27 273 GLU A CA 1
ATOM 2154 C C . GLU A 1 273 ? -25.658 -44.294 14.823 1.00 19.42 273 GLU A C 1
ATOM 2155 O O . GLU A 1 273 ? -25.536 -43.305 15.556 1.00 16.79 273 GLU A O 1
ATOM 2161 N N . THR A 1 274 ? -26.668 -45.164 14.961 1.00 22.28 274 THR A N 1
ATOM 2162 C CA . THR A 1 274 ? -27.736 -44.904 15.920 1.00 16.22 274 THR A CA 1
ATOM 2163 C C . THR A 1 274 ? -27.242 -45.036 17.353 1.00 15.99 274 THR A C 1
ATOM 2164 O O . THR A 1 274 ? -27.617 -44.231 18.208 1.00 12.79 274 THR A O 1
ATOM 2168 N N . GLU A 1 275 ? -26.402 -46.045 17.635 1.00 18.77 275 GLU A N 1
ATOM 2169 C CA . GLU A 1 275 ? -25.782 -46.136 18.955 1.00 17.18 275 GLU A CA 1
ATOM 2170 C C . GLU A 1 275 ? -24.895 -44.930 19.228 1.00 16.15 275 GLU A C 1
ATOM 2171 O O . GLU A 1 275 ? -24.725 -44.527 20.385 1.00 18.54 275 GLU A O 1
ATOM 2177 N N . ALA A 1 276 ? -24.344 -44.326 18.179 1.00 16.89 276 ALA A N 1
ATOM 2178 C CA . ALA A 1 276 ? -23.433 -43.203 18.369 1.00 14.84 276 ALA A CA 1
ATOM 2179 C C . ALA A 1 276 ? -24.186 -41.907 18.605 1.00 15.94 276 ALA A C 1
ATOM 2180 O O . ALA A 1 276 ? -23.773 -41.089 19.435 1.00 17.06 276 ALA A O 1
ATOM 2182 N N . ARG A 1 277 ? -25.289 -41.692 17.883 1.00 15.75 277 ARG A N 1
ATOM 2183 C CA . ARG A 1 277 ? -26.060 -40.471 18.098 1.00 14.68 277 ARG A CA 1
ATOM 2184 C C . ARG A 1 277 ? -26.595 -40.408 19.524 1.00 13.54 277 ARG A C 1
ATOM 2185 O O . ARG A 1 277 ? -26.710 -39.326 20.099 1.00 15.07 277 ARG A O 1
ATOM 2193 N N . SER A 1 278 ? -26.883 -41.562 20.121 1.00 16.43 278 SER A N 1
ATOM 2194 C CA . SER A 1 278 ? -27.378 -41.604 21.493 1.00 14.63 278 SER A CA 1
ATOM 2195 C C . SER A 1 278 ? -26.271 -41.266 22.492 1.00 19.45 278 SER A C 1
ATOM 2196 O O . SER A 1 278 ? -26.498 -40.511 23.449 1.00 15.90 278 SER A O 1
ATOM 2199 N N . ILE A 1 279 ? -25.063 -41.806 22.295 1.00 13.79 279 ILE A N 1
ATOM 2200 C CA . ILE A 1 279 ? -23.943 -41.383 23.131 1.00 11.82 279 ILE A CA 1
ATOM 2201 C C . ILE A 1 279 ? -23.695 -39.894 22.945 1.00 14.09 279 ILE A C 1
ATOM 2202 O O . ILE A 1 279 ? -23.590 -39.131 23.911 1.00 15.05 279 ILE A O 1
ATOM 2207 N N . LEU A 1 280 ? -23.620 -39.447 21.695 1.00 15.47 280 LEU A N 1
ATOM 2208 C CA . LEU A 1 280 ? -23.351 -38.044 21.450 1.00 12.87 280 LEU A CA 1
ATOM 2209 C C . LEU A 1 280 ? -24.395 -37.171 22.131 1.00 15.86 280 LEU A C 1
ATOM 2210 O O . LEU A 1 280 ? -24.062 -36.179 22.786 1.00 16.87 280 LEU A O 1
ATOM 2215 N N . ARG A 1 281 ? -25.668 -37.541 22.004 1.00 14.97 281 ARG A N 1
ATOM 2216 C CA . ARG A 1 281 ? -26.720 -36.756 22.635 1.00 16.38 281 ARG A CA 1
ATOM 2217 C C . ARG A 1 281 ? -26.479 -36.594 24.138 1.00 16.96 281 ARG A C 1
ATOM 2218 O O . ARG A 1 281 ? -26.519 -35.478 24.660 1.00 17.80 281 ARG A O 1
ATOM 2226 N N . GLU A 1 282 ? -26.223 -37.690 24.853 1.00 16.96 282 GLU A N 1
ATOM 2227 C CA . GLU A 1 282 ? -25.996 -37.569 26.287 1.00 17.49 282 GLU A CA 1
ATOM 2228 C C . GLU A 1 282 ? -24.760 -36.726 26.572 1.00 17.65 282 GLU A C 1
ATOM 2229 O O . GLU A 1 282 ? -24.702 -36.015 27.576 1.00 18.43 282 GLU A O 1
ATOM 2235 N N . GLU A 1 283 ? -23.767 -36.773 25.700 1.00 16.52 283 GLU A N 1
ATOM 2236 C CA . GLU A 1 283 ? -22.597 -35.944 25.927 1.00 15.17 283 GLU A CA 1
ATOM 2237 C C . GLU A 1 283 ? -22.927 -34.484 25.699 1.00 16.99 283 GLU A C 1
ATOM 2238 O O . GLU A 1 283 ? -22.424 -33.606 26.412 1.00 20.31 283 GLU A O 1
ATOM 2244 N N . ILE A 1 284 ? -23.778 -34.209 24.709 1.00 15.94 284 ILE A N 1
ATOM 2245 C CA . ILE A 1 284 ? -24.216 -32.843 24.448 1.00 15.39 284 ILE A CA 1
ATOM 2246 C C . ILE A 1 284 ? -24.982 -32.289 25.645 1.00 14.76 284 ILE A C 1
ATOM 2247 O O . ILE A 1 284 ? -24.759 -31.153 26.066 1.00 15.12 284 ILE A O 1
ATOM 2252 N N . ARG A 1 285 ? -25.906 -33.086 26.197 1.00 16.21 285 ARG A N 1
ATOM 2253 C CA . ARG A 1 285 ? -26.646 -32.699 27.402 1.00 18.69 285 ARG A CA 1
ATOM 2254 C C . ARG A 1 285 ? -25.703 -32.478 28.582 1.00 17.48 285 ARG A C 1
ATOM 2255 O O . ARG A 1 285 ? -25.797 -31.468 29.287 1.00 16.12 285 ARG A O 1
ATOM 2263 N N . LYS A 1 286 ? -24.817 -33.437 28.844 1.00 15.90 286 LYS A N 1
ATOM 2264 C CA . LYS A 1 286 ? -23.827 -33.257 29.893 1.00 13.88 286 LYS A CA 1
ATOM 2265 C C . LYS A 1 286 ? -23.141 -31.897 29.769 1.00 15.68 286 LYS A C 1
ATOM 2266 O O . LYS A 1 286 ? -22.952 -31.188 30.765 1.00 12.77 286 LYS A O 1
ATOM 2272 N N . GLY A 1 287 ? -22.760 -31.516 28.545 1.00 17.16 287 GLY A N 1
ATOM 2273 C CA . GLY A 1 287 ? -22.144 -30.213 28.348 1.00 12.79 287 GLY A CA 1
ATOM 2274 C C . GLY A 1 287 ? -23.105 -29.067 28.600 1.00 11.79 287 GLY A C 1
ATOM 2275 O O . GLY A 1 287 ? -22.764 -28.089 29.262 1.00 11.18 287 GLY A O 1
ATOM 2276 N N . GLU A 1 288 ? -24.322 -29.158 28.077 1.00 15.35 288 GLU A N 1
ATOM 2277 C CA . GLU A 1 288 ? -25.241 -28.045 28.267 1.00 14.93 288 GLU A CA 1
ATOM 2278 C C . GLU A 1 288 ? -25.550 -27.878 29.744 1.00 12.60 288 GLU A C 1
ATOM 2279 O O . GLU A 1 288 ? -25.578 -26.760 30.264 1.00 18.22 288 GLU A O 1
ATOM 2285 N N . ARG A 1 289 ? -25.757 -28.984 30.444 1.00 15.89 289 ARG A N 1
ATOM 2286 C CA . ARG A 1 289 ? -26.020 -28.907 31.875 1.00 15.13 289 ARG A CA 1
ATOM 2287 C C . ARG A 1 289 ? -24.847 -28.267 32.593 1.00 14.52 289 ARG A C 1
ATOM 2288 O O . ARG A 1 289 ? -25.032 -27.541 33.577 1.00 13.80 289 ARG A O 1
ATOM 2296 N N . ALA A 1 290 ? -23.629 -28.516 32.111 1.00 13.19 290 ALA A N 1
ATOM 2297 C CA . ALA A 1 290 ? -22.452 -28.120 32.871 1.00 10.70 290 ALA A CA 1
ATOM 2298 C C . ALA A 1 290 ? -22.247 -26.619 32.809 1.00 12.33 290 ALA A C 1
ATOM 2299 O O . ALA A 1 290 ? -21.976 -25.981 33.828 1.00 14.67 290 ALA A O 1
ATOM 2301 N N . ILE A 1 291 ? -22.355 -26.032 31.617 1.00 10.15 291 ILE A N 1
ATOM 2302 C CA . ILE A 1 291 ? -22.179 -24.595 31.555 1.00 10.93 291 ILE A CA 1
ATOM 2303 C C . ILE A 1 291 ? -23.217 -23.932 32.437 1.00 14.67 291 ILE A C 1
ATOM 2304 O O . ILE A 1 291 ? -22.946 -22.897 33.058 1.00 18.14 291 ILE A O 1
ATOM 2309 N N . MET A 1 292 ? -24.398 -24.539 32.553 1.00 12.24 292 MET A N 1
ATOM 2310 C CA . MET A 1 292 ? -25.466 -23.930 33.331 1.00 14.19 292 MET A CA 1
ATOM 2311 C C . MET A 1 292 ? -25.215 -24.087 34.823 1.00 13.54 292 MET A C 1
ATOM 2312 O O . MET A 1 292 ? -25.455 -23.160 35.600 1.00 16.83 292 MET A O 1
ATOM 2317 N N . ASP A 1 293 ? -24.721 -25.243 35.242 1.00 14.40 293 ASP A N 1
ATOM 2318 C CA . ASP A 1 293 ? -24.427 -25.417 36.658 1.00 16.31 293 ASP A CA 1
ATOM 2319 C C . ASP A 1 293 ? -23.236 -24.569 37.072 1.00 15.32 293 ASP A C 1
ATOM 2320 O O . ASP A 1 293 ? -23.193 -24.067 38.204 1.00 13.25 293 ASP A O 1
ATOM 2325 N N . GLY A 1 294 ? -22.270 -24.399 36.165 1.00 13.36 294 GLY A N 1
ATOM 2326 C CA . GLY A 1 294 ? -21.183 -23.473 36.416 1.00 13.36 294 GLY A CA 1
ATOM 2327 C C . GLY A 1 294 ? -21.664 -22.042 36.519 1.00 13.95 294 GLY A C 1
ATOM 2328 O O . GLY A 1 294 ? -21.203 -21.285 37.374 1.00 14.17 294 GLY A O 1
ATOM 2329 N N . TYR A 1 295 ? -22.605 -21.654 35.655 1.00 14.24 295 TYR A N 1
ATOM 2330 C CA . TYR A 1 295 ? -23.145 -20.300 35.725 1.00 15.02 295 TYR A CA 1
ATOM 2331 C C . TYR A 1 295 ? -23.864 -20.077 37.044 1.00 13.90 295 TYR A C 1
ATOM 2332 O O . TYR A 1 295 ? -23.675 -19.048 37.704 1.00 14.54 295 TYR A O 1
ATOM 2341 N N . ILE A 1 296 ? -24.681 -21.041 37.454 1.00 11.02 296 ILE A N 1
ATOM 2342 C CA . ILE A 1 296 ? -25.381 -20.915 38.725 1.00 13.39 296 ILE A CA 1
ATOM 2343 C C . ILE A 1 296 ? -24.387 -20.814 39.879 1.00 15.85 296 ILE A C 1
ATOM 2344 O O . ILE A 1 296 ? -24.503 -19.937 40.743 1.00 20.34 296 ILE A O 1
ATOM 2349 N N . ALA A 1 297 ? -23.392 -21.705 39.915 1.00 13.79 297 ALA A N 1
ATOM 2350 C CA . ALA A 1 297 ? -22.384 -21.619 40.970 1.00 13.73 297 ALA A CA 1
ATOM 2351 C C . ALA A 1 297 ? -21.784 -20.226 41.023 1.00 18.19 297 ALA A C 1
ATOM 2352 O O . ALA A 1 297 ? -21.654 -19.622 42.094 1.00 20.02 297 ALA A O 1
ATOM 2354 N N . TRP A 1 298 ? -21.430 -19.693 39.853 1.00 19.12 298 TRP A N 1
ATOM 2355 C CA . TRP A 1 298 ? -20.764 -18.396 39.791 1.00 14.85 298 TRP A CA 1
ATOM 2356 C C . TRP A 1 298 ? -21.657 -17.292 40.321 1.00 14.06 298 TRP A C 1
ATOM 2357 O O . TRP A 1 298 ? -21.174 -16.344 40.943 1.00 13.16 298 TRP A O 1
ATOM 2368 N N . ARG A 1 299 ? -22.956 -17.371 40.035 1.00 16.14 299 ARG A N 1
ATOM 2369 C CA . ARG A 1 299 ? -23.871 -16.330 40.475 1.00 15.61 299 ARG A CA 1
ATOM 2370 C C . ARG A 1 299 ? -24.061 -16.383 41.970 1.00 16.86 299 ARG A C 1
ATOM 2371 O O . ARG A 1 299 ? -24.183 -15.341 42.616 1.00 16.02 299 ARG A O 1
ATOM 2379 N N . GLU A 1 300 ? -24.077 -17.595 42.530 1.00 18.28 300 GLU A N 1
ATOM 2380 C CA . GLU A 1 300 ? -24.114 -17.765 43.977 1.00 19.25 300 GLU A CA 1
ATOM 2381 C C . GLU A 1 300 ? -22.931 -17.091 44.682 1.00 18.81 300 GLU A C 1
ATOM 2382 O O . GLU A 1 300 ? -23.085 -16.623 45.812 1.00 26.60 300 GLU A O 1
ATOM 2388 N N . SER A 1 301 ? -21.754 -17.013 44.050 1.00 15.68 301 SER A N 1
ATOM 2389 C CA . SER A 1 301 ? -20.618 -16.328 44.670 1.00 14.59 301 SER A CA 1
ATOM 2390 C C . SER A 1 301 ? -20.480 -14.853 44.284 1.00 15.35 301 SER A C 1
ATOM 2391 O O . SER A 1 301 ? -19.952 -14.077 45.078 1.00 19.97 301 SER A O 1
ATOM 2394 N N . ALA A 1 302 ? -20.935 -14.431 43.104 1.00 14.83 302 ALA A N 1
ATOM 2395 C CA . ALA A 1 302 ? -20.577 -13.113 42.576 1.00 19.77 302 ALA A CA 1
ATOM 2396 C C . ALA A 1 302 ? -21.272 -11.965 43.300 1.00 30.75 302 ALA A C 1
ATOM 2397 O O . ALA A 1 302 ? -22.473 -12.031 43.606 1.00 33.38 302 ALA A O 1
ATOM 2399 N N . ASP A 1 303 ? -20.512 -10.876 43.503 1.00 27.48 303 ASP A N 1
ATOM 2400 C CA . ASP A 1 303 ? -20.986 -9.642 44.127 1.00 26.37 303 ASP A CA 1
ATOM 2401 C C . ASP A 1 303 ? -21.810 -8.805 43.129 1.00 29.84 303 ASP A C 1
ATOM 2402 O O . ASP A 1 303 ? -22.148 -9.250 42.029 1.00 32.42 303 ASP A O 1
ATOM 2407 N N . SER A 1 304 ? -22.161 -7.568 43.493 1.00 35.39 304 SER A N 1
ATOM 2408 C CA . SER A 1 304 ? -23.110 -6.789 42.693 1.00 39.10 304 SER A CA 1
ATOM 2409 C C . SER A 1 304 ? -22.462 -5.603 41.982 1.00 31.62 304 SER A C 1
ATOM 2410 O O . SER A 1 304 ? -23.170 -4.685 41.550 1.00 24.11 304 SER A O 1
ATOM 2413 N N . SER A 1 305 ? -21.141 -5.641 41.804 1.00 33.05 305 SER A N 1
ATOM 2414 C CA . SER A 1 305 ? -20.368 -4.537 41.252 1.00 29.29 305 SER A CA 1
ATOM 2415 C C . SER A 1 305 ? -20.560 -4.461 39.742 1.00 33.01 305 SER A C 1
ATOM 2416 O O . SER A 1 305 ? -21.469 -5.070 39.175 1.00 32.28 305 SER A O 1
ATOM 2419 N N . SER A 1 306 ? -19.678 -3.704 39.074 1.00 38.05 306 SER A N 1
ATOM 2420 C CA . SER A 1 306 ? -19.655 -3.639 37.616 1.00 32.14 306 SER A CA 1
ATOM 2421 C C . SER A 1 306 ? -18.877 -4.801 37.024 1.00 36.12 306 SER A C 1
ATOM 2422 O O . SER A 1 306 ? -19.342 -5.441 36.071 1.00 36.99 306 SER A O 1
ATOM 2425 N N . GLU A 1 307 ? -17.682 -5.061 37.564 1.00 35.68 307 GLU A N 1
ATOM 2426 C CA . GLU A 1 307 ? -16.943 -6.283 37.283 1.00 40.40 307 GLU A CA 1
ATOM 2427 C C . GLU A 1 307 ? -17.942 -7.416 37.069 1.00 38.11 307 GLU A C 1
ATOM 2428 O O . GLU A 1 307 ? -17.938 -8.068 36.022 1.00 26.57 307 GLU A O 1
ATOM 2434 N N . SER A 1 308 ? -18.837 -7.618 38.045 1.00 37.62 308 SER A N 1
ATOM 2435 C CA . SER A 1 308 ? -19.737 -8.766 38.021 1.00 28.21 308 SER A CA 1
ATOM 2436 C C . SER A 1 308 ? -20.844 -8.581 37.001 1.00 25.90 308 SER A C 1
ATOM 2437 O O . SER A 1 308 ? -21.300 -9.550 36.387 1.00 26.54 308 SER A O 1
ATOM 2440 N N . HIS A 1 309 ? -21.298 -7.352 36.812 1.00 22.58 309 HIS A N 1
ATOM 2441 C CA . HIS A 1 309 ? -22.305 -7.122 35.790 1.00 21.86 309 HIS A CA 1
ATOM 2442 C C . HIS A 1 309 ? -21.779 -7.551 34.419 1.00 23.57 309 HIS A C 1
ATOM 2443 O O . HIS A 1 309 ? -22.452 -8.279 33.679 1.00 19.02 309 HIS A O 1
ATOM 2450 N N . GLU A 1 310 ? -20.560 -7.126 34.070 1.00 24.67 310 GLU A N 1
ATOM 2451 C CA . GLU A 1 310 ? -20.016 -7.462 32.757 1.00 20.55 310 GLU A CA 1
ATOM 2452 C C . GLU A 1 310 ? -19.829 -8.966 32.606 1.00 19.80 310 GLU A C 1
ATOM 2453 O O . GLU A 1 310 ? -20.286 -9.567 31.630 1.00 22.68 310 GLU A O 1
ATOM 2459 N N . LEU A 1 311 ? -19.149 -9.597 33.556 1.00 18.78 311 LEU A N 1
ATOM 2460 C CA . LEU A 1 311 ? -19.031 -11.051 33.519 1.00 21.64 311 LEU A CA 1
ATOM 2461 C C . LEU A 1 311 ? -20.403 -11.724 33.323 1.00 17.22 311 LEU A C 1
ATOM 2462 O O . LEU A 1 311 ? -20.552 -12.629 32.494 1.00 14.69 311 LEU A O 1
ATOM 2467 N N . ASN A 1 312 ? -21.423 -11.282 34.057 1.00 14.45 312 ASN A N 1
ATOM 2468 C CA . ASN A 1 312 ? -22.732 -11.904 33.892 1.00 14.13 312 ASN A CA 1
ATOM 2469 C C . ASN A 1 312 ? -23.203 -11.820 32.446 1.00 15.87 312 ASN A C 1
ATOM 2470 O O . ASN A 1 312 ? -23.804 -12.770 31.930 1.00 16.51 312 ASN A O 1
ATOM 2475 N N . ARG A 1 313 ? -22.971 -10.678 31.785 1.00 13.94 313 ARG A N 1
ATOM 2476 C CA . ARG A 1 313 ? -23.376 -10.529 30.394 1.00 9.35 313 ARG A CA 1
ATOM 2477 C C . ARG A 1 313 ? -22.603 -11.491 29.514 1.00 11.31 313 ARG A C 1
ATOM 2478 O O . ARG A 1 313 ? -23.176 -12.174 28.664 1.00 13.31 313 ARG A O 1
ATOM 2486 N N . TYR A 1 314 ? -21.290 -11.560 29.717 1.00 11.39 314 TYR A N 1
ATOM 2487 C CA . TYR A 1 314 ? -20.457 -12.499 28.975 1.00 12.67 314 TYR A CA 1
ATOM 2488 C C . TYR A 1 314 ? -20.976 -13.929 29.118 1.00 11.42 314 TYR A C 1
ATOM 2489 O O . TYR A 1 314 ? -21.272 -14.597 28.123 1.00 9.98 314 TYR A O 1
ATOM 2498 N N . ILE A 1 315 ? -21.103 -14.418 30.353 1.00 9.52 315 ILE A N 1
ATOM 2499 C CA . ILE A 1 315 ? -21.617 -15.771 30.538 1.00 12.86 315 ILE A CA 1
ATOM 2500 C C . ILE A 1 315 ? -23.021 -15.894 29.955 1.00 12.80 315 ILE A C 1
ATOM 2501 O O . ILE A 1 315 ? -23.361 -16.906 29.326 1.00 10.51 315 ILE A O 1
ATOM 2506 N N . VAL A 1 316 ? -23.871 -14.895 30.173 1.00 7.69 316 VAL A N 1
ATOM 2507 C CA . VAL A 1 316 ? -25.202 -15.089 29.642 1.00 8.99 316 VAL A CA 1
ATOM 2508 C C . VAL A 1 316 ? -25.142 -15.064 28.131 1.00 10.04 316 VAL A C 1
ATOM 2509 O O . VAL A 1 316 ? -25.883 -15.784 27.449 1.00 9.65 316 VAL A O 1
ATOM 2513 N N . MET A 1 317 ? -24.229 -14.283 27.585 1.00 7.59 317 MET A N 1
ATOM 2514 C CA . MET A 1 317 ? -24.064 -14.258 26.145 1.00 9.06 317 MET A CA 1
ATOM 2515 C C . MET A 1 317 ? -23.712 -15.649 25.621 1.00 11.68 317 MET A C 1
ATOM 2516 O O . MET A 1 317 ? -24.359 -16.168 24.703 1.00 12.06 317 MET A O 1
ATOM 2521 N N . ILE A 1 318 ? -22.710 -16.288 26.222 1.00 8.70 318 ILE A N 1
ATOM 2522 C CA . ILE A 1 318 ? -22.301 -17.609 25.761 1.00 7.85 318 ILE A CA 1
ATOM 2523 C C . ILE A 1 318 ? -23.455 -18.597 25.877 1.00 7.00 318 ILE A C 1
ATOM 2524 O O . ILE A 1 318 ? -23.742 -19.356 24.948 1.00 6.52 318 ILE A O 1
ATOM 2529 N N . ILE A 1 319 ? -24.158 -18.601 27.003 1.00 8.07 319 ILE A N 1
ATOM 2530 C CA . ILE A 1 319 ? -25.233 -19.575 27.129 1.00 8.10 319 ILE A CA 1
ATOM 2531 C C . ILE A 1 319 ? -26.257 -19.372 26.026 1.00 7.46 319 ILE A C 1
ATOM 2532 O O . ILE A 1 319 ? -26.701 -20.328 25.392 1.00 7.75 319 ILE A O 1
ATOM 2537 N N . LEU A 1 320 ? -26.639 -18.125 25.775 1.00 9.62 320 LEU A N 1
ATOM 2538 C CA . LEU A 1 320 ? -27.601 -17.857 24.709 1.00 7.47 320 LEU A CA 1
ATOM 2539 C C . LEU A 1 320 ? -27.039 -18.207 23.328 1.00 9.10 320 LEU A C 1
ATOM 2540 O O . LEU A 1 320 ? -27.784 -18.670 22.455 1.00 8.79 320 LEU A O 1
ATOM 2545 N N . MET A 1 321 ? -25.742 -17.966 23.099 1.00 7.26 321 MET A N 1
ATOM 2546 C CA . MET A 1 321 ? -25.133 -18.349 21.836 1.00 5.97 321 MET A CA 1
ATOM 2547 C C . MET A 1 321 ? -25.265 -19.853 21.620 1.00 8.40 321 MET A C 1
ATOM 2548 O O . MET A 1 321 ? -25.644 -20.312 20.533 1.00 8.25 321 MET A O 1
ATOM 2553 N N . ILE A 1 322 ? -24.931 -20.647 22.637 1.00 7.95 322 ILE A N 1
ATOM 2554 C CA . ILE A 1 322 ? -25.072 -22.081 22.462 1.00 6.38 322 ILE A CA 1
ATOM 2555 C C . ILE A 1 322 ? -26.538 -22.418 22.293 1.00 7.82 322 ILE A C 1
ATOM 2556 O O . ILE A 1 322 ? -26.904 -23.284 21.485 1.00 10.45 322 ILE A O 1
ATOM 2561 N N . GLY A 1 323 ? -27.409 -21.692 22.998 1.00 9.33 323 GLY A N 1
ATOM 2562 C CA . GLY A 1 323 ? -28.832 -21.978 22.925 1.00 6.84 323 GLY A CA 1
ATOM 2563 C C . GLY A 1 323 ? -29.353 -21.860 21.512 1.00 8.36 323 GLY A C 1
ATOM 2564 O O . GLY A 1 323 ? -29.986 -22.780 20.988 1.00 7.41 323 GLY A O 1
ATOM 2565 N N . GLY A 1 324 ? -29.031 -20.746 20.858 1.00 10.35 324 GLY A N 1
ATOM 2566 C CA . GLY A 1 324 ? -29.610 -20.380 19.581 1.00 8.89 324 GLY A CA 1
ATOM 2567 C C . GLY A 1 324 ? -29.022 -21.123 18.407 1.00 9.36 324 GLY A C 1
ATOM 2568 O O . GLY A 1 324 ? -29.766 -21.495 17.501 1.00 12.57 324 GLY A O 1
ATOM 2569 N N . ILE A 1 325 ? -27.703 -21.338 18.402 1.00 7.79 325 ILE A N 1
ATOM 2570 C CA . ILE A 1 325 ? -27.072 -22.132 17.348 1.00 8.08 325 ILE A CA 1
ATOM 2571 C C . ILE A 1 325 ? -27.616 -23.553 17.352 1.00 10.12 325 ILE A C 1
ATOM 2572 O O . ILE A 1 325 ? -27.777 -24.179 16.293 1.00 10.99 325 ILE A O 1
ATOM 2577 N N . THR A 1 326 ? -27.918 -24.097 18.529 1.00 9.27 326 THR A N 1
ATOM 2578 C CA . THR A 1 326 ? -28.509 -25.424 18.529 1.00 10.35 326 THR A CA 1
ATOM 2579 C C . THR A 1 326 ? -29.819 -25.421 17.746 1.00 9.11 326 THR A C 1
ATOM 2580 O O . THR A 1 326 ? -30.004 -26.215 16.822 1.00 10.57 326 THR A O 1
ATOM 2584 N N . PHE A 1 327 ? -30.720 -24.495 18.056 1.00 8.58 327 PHE A N 1
ATOM 2585 C CA . PHE A 1 327 ? -31.981 -24.456 17.328 1.00 9.53 327 PHE A CA 1
ATOM 2586 C C . PHE A 1 327 ? -31.733 -24.179 15.853 1.00 11.76 327 PHE A C 1
ATOM 2587 O O . PHE A 1 327 ? -32.282 -24.863 14.976 1.00 9.93 327 PHE A O 1
ATOM 2595 N N . TRP A 1 328 ? -30.911 -23.166 15.559 1.00 9.95 328 TRP A N 1
ATOM 2596 C CA . TRP A 1 328 ? -30.511 -22.933 14.181 1.00 9.10 328 TRP A CA 1
ATOM 2597 C C . TRP A 1 328 ? -30.072 -24.240 13.548 1.00 10.00 328 TRP A C 1
ATOM 2598 O O . TRP A 1 328 ? -30.596 -24.652 12.506 1.00 8.79 328 TRP A O 1
ATOM 2609 N N . SER A 1 329 ? -29.158 -24.943 14.229 1.00 8.44 329 SER A N 1
ATOM 2610 C CA . SER A 1 329 ? -28.539 -26.136 13.682 1.00 9.50 329 SER A CA 1
ATOM 2611 C C . SER A 1 329 ? -29.538 -27.240 13.412 1.00 10.60 329 SER A C 1
ATOM 2612 O O . SER A 1 329 ? -29.274 -28.111 12.581 1.00 12.37 329 SER A O 1
ATOM 2615 N N . SER A 1 330 ? -30.662 -27.221 14.043 1.00 10.76 330 SER A N 1
ATOM 2616 C CA . SER A 1 330 ? -31.629 -28.257 13.875 1.00 11.23 330 SER A CA 1
ATOM 2617 C C . SER A 1 330 ? -32.472 -28.175 12.647 1.00 12.19 330 SER A C 1
ATOM 2618 O O . SER A 1 330 ? -33.202 -29.066 12.384 1.00 14.41 330 SER A O 1
ATOM 2621 N N . HIS A 1 331 ? -32.356 -27.129 11.872 1.00 10.40 331 HIS A N 1
ATOM 2622 C CA . HIS A 1 331 ? -33.177 -27.018 10.720 1.00 12.88 331 HIS A CA 1
ATOM 2623 C C . HIS A 1 331 ? -32.537 -26.265 9.550 1.00 12.68 331 HIS A C 1
ATOM 2624 O O . HIS A 1 331 ? -33.108 -26.142 8.537 1.00 8.24 331 HIS A O 1
ATOM 2631 N N . ALA A 1 332 ? -31.329 -25.780 9.702 1.00 14.88 332 ALA A N 1
ATOM 2632 C CA . ALA A 1 332 ? -30.645 -25.017 8.668 1.00 10.96 332 ALA A CA 1
ATOM 2633 C C . ALA A 1 332 ? -30.336 -25.863 7.493 1.00 11.76 332 ALA A C 1
ATOM 2634 O O . ALA A 1 332 ? -29.994 -26.960 7.655 1.00 14.22 332 ALA A O 1
ATOM 2636 N N . SER A 1 333 ? -30.420 -25.330 6.298 1.00 13.25 333 SER A N 1
ATOM 2637 C CA . SER A 1 333 ? -30.180 -26.109 5.111 1.00 14.04 333 SER A CA 1
ATOM 2638 C C . SER A 1 333 ? -28.750 -26.487 4.974 1.00 15.11 333 SER A C 1
ATOM 2639 O O . SER A 1 333 ? -28.426 -27.366 4.273 1.00 17.62 333 SER A O 1
ATOM 2642 N N . ARG A 1 334 ? -27.882 -25.795 5.644 1.00 13.01 334 ARG A N 1
ATOM 2643 C CA . ARG A 1 334 ? -26.483 -26.174 5.584 1.00 12.38 334 ARG A CA 1
ATOM 2644 C C . ARG A 1 334 ? -26.303 -27.630 5.953 1.00 14.29 334 ARG A C 1
ATOM 2645 O O . ARG A 1 334 ? -25.425 -28.298 5.400 1.00 18.96 334 ARG A O 1
ATOM 2653 N N . TYR A 1 335 ? -27.127 -28.141 6.870 1.00 10.93 335 TYR A N 1
ATOM 2654 C CA . TYR A 1 335 ? -27.015 -29.509 7.369 1.00 12.55 335 TYR A CA 1
ATOM 2655 C C . TYR A 1 335 ? -28.127 -30.419 6.890 1.00 13.60 335 TYR A C 1
ATOM 2656 O O . TYR A 1 335 ? -27.882 -31.591 6.641 1.00 18.30 335 TYR A O 1
ATOM 2665 N N . HIS A 1 336 ? -29.360 -29.932 6.783 1.00 16.14 336 HIS A N 1
ATOM 2666 C CA . HIS A 1 336 ? -30.481 -30.787 6.420 1.00 12.29 336 HIS A CA 1
ATOM 2667 C C . HIS A 1 336 ? -30.862 -30.652 4.956 1.00 16.09 336 HIS A C 1
ATOM 2668 O O . HIS A 1 336 ? -31.950 -31.086 4.565 1.00 16.93 336 HIS A O 1
ATOM 2675 N N . ARG A 1 337 ? -29.972 -30.086 4.136 1.00 18.47 337 ARG A N 1
ATOM 2676 C CA . ARG A 1 337 ? -30.176 -30.054 2.696 1.00 15.95 337 ARG A CA 1
ATOM 2677 C C . ARG A 1 337 ? -30.576 -31.439 2.210 1.00 17.42 337 ARG A C 1
ATOM 2678 O O . ARG A 1 337 ? -30.132 -32.454 2.743 1.00 18.17 337 ARG A O 1
ATOM 2686 N N . ASP A 1 338 ? -31.457 -31.476 1.219 1.00 25.78 338 ASP A N 1
ATOM 2687 C CA . ASP A 1 338 ? -31.982 -32.738 0.713 1.00 24.62 338 ASP A CA 1
ATOM 2688 C C . ASP A 1 338 ? -31.427 -33.012 -0.676 1.00 22.43 338 ASP A C 1
ATOM 2689 O O . ASP A 1 338 ? -32.187 -33.157 -1.643 1.00 22.79 338 ASP A O 1
ATOM 2694 N N . ASP A 1 339 ? -30.102 -33.052 -0.793 1.00 17.83 339 ASP A N 1
ATOM 2695 C CA . ASP A 1 339 ? -29.473 -33.328 -2.076 1.00 18.92 339 ASP A CA 1
ATOM 2696 C C . ASP A 1 339 ? -28.221 -34.165 -1.880 1.00 19.37 339 ASP A C 1
ATOM 2697 O O . ASP A 1 339 ? -27.209 -33.960 -2.551 1.00 27.07 339 ASP A O 1
ATOM 2702 N N . LEU A 1 340 ? -28.273 -35.123 -0.958 1.00 20.92 340 LEU A N 1
ATOM 2703 C CA . LEU A 1 340 ? -27.150 -36.008 -0.688 1.00 23.60 340 LEU A CA 1
ATOM 2704 C C . LEU A 1 340 ? -27.319 -37.290 -1.495 1.00 27.15 340 LEU A C 1
ATOM 2705 O O . LEU A 1 340 ? -28.416 -37.846 -1.583 1.00 31.13 340 LEU A O 1
ATOM 2710 N N . ILE A 1 341 ? -26.228 -37.739 -2.114 1.00 26.54 341 ILE A N 1
ATOM 2711 C CA . ILE A 1 341 ? -26.276 -39.003 -2.836 1.00 27.71 341 ILE A CA 1
ATOM 2712 C C . ILE A 1 341 ? -26.057 -40.198 -1.914 1.00 39.97 341 ILE A C 1
ATOM 2713 O O . ILE A 1 341 ? -26.270 -41.347 -2.333 1.00 42.61 341 ILE A O 1
ATOM 2718 N N . THR A 1 342 ? -25.665 -39.970 -0.662 1.00 34.70 342 THR A N 1
ATOM 2719 C CA . THR A 1 342 ? -25.441 -41.057 0.281 1.00 32.47 342 THR A CA 1
ATOM 2720 C C . THR A 1 342 ? -26.592 -41.134 1.282 1.00 31.95 342 THR A C 1
ATOM 2721 O O . THR A 1 342 ? -27.332 -40.171 1.492 1.00 30.63 342 THR A O 1
ATOM 2725 N N . THR A 1 343 ? -26.747 -42.311 1.889 1.00 37.17 343 THR A N 1
ATOM 2726 C CA . THR A 1 343 ? -27.840 -42.590 2.813 1.00 37.82 343 THR A CA 1
ATOM 2727 C C . THR A 1 343 ? -27.289 -43.254 4.080 1.00 36.72 343 THR A C 1
ATOM 2728 O O . THR A 1 343 ? -26.094 -43.545 4.189 1.00 34.36 343 THR A O 1
ATOM 2732 N N . ALA A 1 344 ? -28.177 -43.489 5.052 1.00 36.74 344 ALA A N 1
ATOM 2733 C CA . ALA A 1 344 ? -27.785 -44.195 6.271 1.00 32.48 344 ALA A CA 1
ATOM 2734 C C . ALA A 1 344 ? -27.077 -45.505 5.969 1.00 36.42 344 ALA A C 1
ATOM 2735 O O . ALA A 1 344 ? -26.190 -45.927 6.724 1.00 35.92 344 ALA A O 1
ATOM 2737 N N . GLY A 1 345 ? -27.477 -46.181 4.893 1.00 37.60 345 GLY A N 1
ATOM 2738 C CA . GLY A 1 345 ? -26.839 -47.434 4.550 1.00 34.61 345 GLY A CA 1
ATOM 2739 C C . GLY A 1 345 ? -25.378 -47.254 4.202 1.00 33.20 345 GLY A C 1
ATOM 2740 O O . GLY A 1 345 ? -24.536 -48.067 4.589 1.00 32.43 345 GLY A O 1
ATOM 2741 N N . ASP A 1 346 ? -25.053 -46.185 3.472 1.00 34.42 346 ASP A N 1
ATOM 2742 C CA . ASP A 1 346 ? -23.655 -45.946 3.126 1.00 37.89 346 ASP A CA 1
ATOM 2743 C C . ASP A 1 346 ? -22.821 -45.628 4.364 1.00 39.22 346 ASP A C 1
ATOM 2744 O O . ASP A 1 346 ? -21.692 -46.110 4.494 1.00 43.48 346 ASP A O 1
ATOM 2749 N N . ARG A 1 347 ? -23.289 -44.782 5.263 1.00 36.24 347 ARG A N 1
ATOM 2750 C CA . ARG A 1 347 ? -22.494 -44.453 6.423 1.00 33.25 347 ARG A CA 1
ATOM 2751 C C . ARG A 1 347 ? -22.434 -45.518 7.476 1.00 38.60 347 ARG A C 1
ATOM 2752 O O . ARG A 1 347 ? -21.892 -45.324 8.534 1.00 38.33 347 ARG A O 1
ATOM 2760 N N . ALA A 1 348 ? -22.985 -46.667 7.191 1.00 39.09 348 ALA A N 1
ATOM 2761 C CA . ALA A 1 348 ? -22.914 -47.748 8.144 1.00 43.32 348 ALA A CA 1
ATOM 2762 C C . ALA A 1 348 ? -21.636 -48.547 7.951 1.00 45.56 348 ALA A C 1
ATOM 2763 O O . ALA A 1 348 ? -21.240 -49.293 8.792 1.00 48.61 348 ALA A O 1
ATOM 2765 N N . MET A 1 349 ? -20.974 -48.333 6.834 1.00 46.83 349 MET A N 1
ATOM 2766 C CA . MET A 1 349 ? -19.770 -49.021 6.444 1.00 49.44 349 MET A CA 1
ATOM 2767 C C . MET A 1 349 ? -18.521 -48.741 7.218 1.00 51.09 349 MET A C 1
ATOM 2768 O O . MET A 1 349 ? -17.571 -49.480 7.127 1.00 48.95 349 MET A O 1
ATOM 2773 N N . ILE A 1 350 ? -18.527 -47.652 7.960 1.00 50.70 350 ILE A N 1
ATOM 2774 C CA . ILE A 1 350 ? -17.420 -47.229 8.752 1.00 41.84 350 ILE A CA 1
ATOM 2775 C C . ILE A 1 350 ? -17.469 -47.804 10.134 1.00 41.44 350 ILE A C 1
ATOM 2776 O O . ILE A 1 350 ? -16.548 -47.649 10.875 1.00 39.99 350 ILE A O 1
ATOM 2781 N N . VAL A 1 351 ? -18.547 -48.511 10.454 1.00 53.33 351 VAL A N 1
ATOM 2782 C CA . VAL A 1 351 ? -18.712 -49.175 11.733 1.00 48.03 351 VAL A CA 1
ATOM 2783 C C . VAL A 1 351 ? -17.726 -50.299 11.666 1.00 52.51 351 VAL A C 1
ATOM 2784 O O . VAL A 1 351 ? -17.797 -51.119 10.771 1.00 43.27 351 VAL A O 1
ATOM 2788 N N . GLY A 1 352 ? -16.820 -50.345 12.632 1.00 48.62 352 GLY A N 1
ATOM 2789 C CA . GLY A 1 352 ? -15.759 -51.343 12.669 1.00 45.61 352 GLY A CA 1
ATOM 2790 C C . GLY A 1 352 ? -15.481 -52.011 14.004 1.00 41.33 352 GLY A C 1
ATOM 2791 O O . GLY A 1 352 ? -14.834 -53.065 14.057 1.00 40.62 352 GLY A O 1
ATOM 2792 N N . ASP B 1 2 ? -43.949 -44.940 -2.844 1.00 49.47 2 ASP B N 1
ATOM 2793 C CA . ASP B 1 2 ? -44.499 -43.756 -2.194 1.00 54.47 2 ASP B CA 1
ATOM 2794 C C . ASP B 1 2 ? -43.367 -42.832 -1.715 1.00 62.37 2 ASP B C 1
ATOM 2795 O O . ASP B 1 2 ? -43.463 -42.196 -0.658 1.00 63.62 2 ASP B O 1
ATOM 2800 N N . PHE B 1 3 ? -42.294 -42.766 -2.506 1.00 56.58 3 PHE B N 1
ATOM 2801 C CA . PHE B 1 3 ? -41.194 -41.832 -2.282 1.00 46.42 3 PHE B CA 1
ATOM 2802 C C . PHE B 1 3 ? -40.789 -41.240 -3.624 1.00 45.27 3 PHE B C 1
ATOM 2803 O O . PHE B 1 3 ? -40.446 -41.980 -4.553 1.00 39.32 3 PHE B O 1
ATOM 2811 N N . LEU B 1 4 ? -40.829 -39.911 -3.728 1.00 44.06 4 LEU B N 1
ATOM 2812 C CA . LEU B 1 4 ? -40.505 -39.216 -4.969 1.00 31.30 4 LEU B CA 1
ATOM 2813 C C . LEU B 1 4 ? -38.993 -39.121 -5.144 1.00 34.99 4 LEU B C 1
ATOM 2814 O O . LEU B 1 4 ? -38.276 -38.707 -4.226 1.00 36.73 4 LEU B O 1
ATOM 2819 N N . SER B 1 5 ? -38.509 -39.499 -6.323 1.00 34.36 5 SER B N 1
ATOM 2820 C CA . SER B 1 5 ? -37.075 -39.558 -6.582 1.00 30.24 5 SER B CA 1
ATOM 2821 C C . SER B 1 5 ? -36.580 -38.270 -7.228 1.00 27.63 5 SER B C 1
ATOM 2822 O O . SER B 1 5 ? -37.347 -37.499 -7.804 1.00 31.25 5 SER B O 1
ATOM 2825 N N . GLY B 1 6 ? -35.271 -38.048 -7.126 1.00 26.80 6 GLY B N 1
ATOM 2826 C CA . GLY B 1 6 ? -34.620 -36.842 -7.590 1.00 20.34 6 GLY B CA 1
ATOM 2827 C C . GLY B 1 6 ? -34.066 -36.020 -6.438 1.00 17.40 6 GLY B C 1
ATOM 2828 O O . GLY B 1 6 ? -34.380 -36.231 -5.270 1.00 17.96 6 GLY B O 1
ATOM 2829 N N . ALA B 1 7 ? -33.214 -35.059 -6.779 1.00 16.97 7 ALA B N 1
ATOM 2830 C CA . ALA B 1 7 ? -32.580 -34.239 -5.758 1.00 16.07 7 ALA B CA 1
ATOM 2831 C C . ALA B 1 7 ? -33.306 -32.912 -5.634 1.00 18.38 7 ALA B C 1
ATOM 2832 O O . ALA B 1 7 ? -33.719 -32.328 -6.637 1.00 20.30 7 ALA B O 1
ATOM 2834 N N . PHE B 1 8 ? -33.429 -32.421 -4.408 1.00 15.49 8 PHE B N 1
ATOM 2835 C CA . PHE B 1 8 ? -34.158 -31.191 -4.137 1.00 18.94 8 PHE B CA 1
ATOM 2836 C C . PHE B 1 8 ? -33.180 -30.074 -3.796 1.00 19.40 8 PHE B C 1
ATOM 2837 O O . PHE B 1 8 ? -32.371 -30.215 -2.873 1.00 19.03 8 PHE B O 1
ATOM 2845 N N . HIS B 1 9 ? -33.258 -28.971 -4.539 1.00 13.47 9 HIS B N 1
ATOM 2846 C CA . HIS B 1 9 ? -32.228 -27.949 -4.480 1.00 16.42 9 HIS B CA 1
ATOM 2847 C C . HIS B 1 9 ? -32.644 -26.692 -3.755 1.00 17.46 9 HIS B C 1
ATOM 2848 O O . HIS B 1 9 ? -31.781 -26.009 -3.198 1.00 17.18 9 HIS B O 1
ATOM 2855 N N . TYR B 1 10 ? -33.942 -26.383 -3.719 1.00 19.70 10 TYR B N 1
ATOM 2856 C CA . TYR B 1 10 ? -34.411 -25.120 -3.167 1.00 15.01 10 TYR B CA 1
ATOM 2857 C C . TYR B 1 10 ? -35.495 -25.276 -2.097 1.00 18.14 10 TYR B C 1
ATOM 2858 O O . TYR B 1 10 ? -36.137 -24.279 -1.722 1.00 14.17 10 TYR B O 1
ATOM 2867 N N . SER B 1 11 ? -35.697 -26.478 -1.569 1.00 15.14 11 SER B N 1
ATOM 2868 C CA . SER B 1 11 ? -36.877 -26.725 -0.763 1.00 17.63 11 SER B CA 1
ATOM 2869 C C . SER B 1 11 ? -36.576 -27.786 0.277 1.00 18.75 11 SER B C 1
ATOM 2870 O O . SER B 1 11 ? -35.651 -28.588 0.134 1.00 17.94 11 SER B O 1
ATOM 2873 N N . ASP B 1 12 ? -37.399 -27.789 1.314 1.00 18.20 12 ASP B N 1
ATOM 2874 C CA . ASP B 1 12 ? -37.301 -28.736 2.407 1.00 17.37 12 ASP B CA 1
ATOM 2875 C C . ASP B 1 12 ? -38.648 -29.417 2.585 1.00 16.79 12 ASP B C 1
ATOM 2876 O O . ASP B 1 12 ? -39.697 -28.774 2.493 1.00 15.12 12 ASP B O 1
ATOM 2881 N N . SER B 1 13 ? -38.611 -30.722 2.829 1.00 17.92 13 SER B N 1
ATOM 2882 C CA . SER B 1 13 ? -39.821 -31.464 3.151 1.00 14.50 13 SER B CA 1
ATOM 2883 C C . SER B 1 13 ? -40.547 -30.873 4.353 1.00 13.72 13 SER B C 1
ATOM 2884 O O . SER B 1 13 ? -39.928 -30.428 5.317 1.00 17.74 13 SER B O 1
ATOM 2887 N N . VAL B 1 14 ? -41.871 -30.899 4.308 1.00 14.00 14 VAL B N 1
ATOM 2888 C CA . VAL B 1 14 ? -42.678 -30.531 5.462 1.00 16.56 14 VAL B CA 1
ATOM 2889 C C . VAL B 1 14 ? -43.928 -31.406 5.480 1.00 15.39 14 VAL B C 1
ATOM 2890 O O . VAL B 1 14 ? -44.124 -32.252 4.602 1.00 14.93 14 VAL B O 1
ATOM 2894 N N . ASN B 1 15 ? -44.778 -31.208 6.469 1.00 11.85 15 ASN B N 1
ATOM 2895 C CA . ASN B 1 15 ? -46.028 -31.951 6.535 1.00 18.03 15 ASN B CA 1
ATOM 2896 C C . ASN B 1 15 ? -46.926 -31.243 7.546 1.00 19.34 15 ASN B C 1
ATOM 2897 O O . ASN B 1 15 ? -46.475 -30.301 8.210 1.00 22.40 15 ASN B O 1
ATOM 2902 N N . PRO B 1 16 ? -48.189 -31.641 7.687 1.00 14.83 16 PRO B N 1
ATOM 2903 C CA . PRO B 1 16 ? -49.080 -30.875 8.584 1.00 17.07 16 PRO B CA 1
ATOM 2904 C C . PRO B 1 16 ? -48.616 -30.878 10.029 1.00 19.91 16 PRO B C 1
ATOM 2905 O O . PRO B 1 16 ? -48.773 -29.861 10.729 1.00 15.26 16 PRO B O 1
ATOM 2909 N N . SER B 1 17 ? -48.012 -31.981 10.489 1.00 18.54 17 SER B N 1
ATOM 2910 C CA . SER B 1 17 ? -47.635 -32.082 11.897 1.00 19.63 17 SER B CA 1
ATOM 2911 C C . SER B 1 17 ? -46.712 -30.944 12.312 1.00 18.47 17 SER B C 1
ATOM 2912 O O . SER B 1 17 ? -46.836 -30.407 13.416 1.00 20.37 17 SER B O 1
ATOM 2915 N N . LYS B 1 18 ? -45.777 -30.569 11.465 1.00 16.55 18 LYS B N 1
ATOM 2916 C CA . LYS B 1 18 ? -44.858 -29.523 11.880 1.00 17.36 18 LYS B CA 1
ATOM 2917 C C . LYS B 1 18 ? -45.444 -28.135 11.788 1.00 18.46 18 LYS B C 1
ATOM 2918 O O . LYS B 1 18 ? -44.710 -27.170 12.025 1.00 17.09 18 LYS B O 1
ATOM 2924 N N . TYR B 1 19 ? -46.739 -28.016 11.504 1.00 18.06 19 TYR B N 1
ATOM 2925 C CA . TYR B 1 19 ? -47.380 -26.722 11.313 1.00 17.44 19 TYR B CA 1
ATOM 2926 C C . TYR B 1 19 ? -48.326 -26.401 12.458 1.00 18.44 19 TYR B C 1
ATOM 2927 O O . TYR B 1 19 ? -48.996 -27.280 13.002 1.00 25.47 19 TYR B O 1
ATOM 2936 N N . SER B 1 20 ? -48.413 -25.124 12.778 1.00 18.97 20 SER B N 1
ATOM 2937 C CA . SER B 1 20 ? -49.167 -24.628 13.910 1.00 17.19 20 SER B CA 1
ATOM 2938 C C . SER B 1 20 ? -49.403 -23.133 13.723 1.00 21.76 20 SER B C 1
ATOM 2939 O O . SER B 1 20 ? -48.456 -22.395 13.418 1.00 16.48 20 SER B O 1
ATOM 2942 N N . PRO B 1 21 ? -50.650 -22.642 13.867 1.00 21.34 21 PRO B N 1
ATOM 2943 C CA . PRO B 1 21 ? -51.851 -23.424 14.177 1.00 20.61 21 PRO B CA 1
ATOM 2944 C C . PRO B 1 21 ? -52.169 -24.386 13.061 1.00 21.62 21 PRO B C 1
ATOM 2945 O O . PRO B 1 21 ? -51.915 -24.094 11.903 1.00 23.96 21 PRO B O 1
ATOM 2949 N N . ARG B 1 22 ? -52.709 -25.485 13.397 1.00 22.59 22 ARG B N 1
ATOM 2950 C CA . ARG B 1 22 ? -52.900 -26.529 12.408 1.00 21.23 22 ARG B CA 1
ATOM 2951 C C . ARG B 1 22 ? -54.174 -26.269 11.598 1.00 20.76 22 ARG B C 1
ATOM 2952 O O . ARG B 1 22 ? -55.171 -25.781 12.139 1.00 21.83 22 ARG B O 1
ATOM 2960 N N . PRO B 1 23 ? -54.166 -26.548 10.299 1.00 23.70 23 PRO B N 1
ATOM 2961 C CA . PRO B 1 23 ? -55.411 -26.441 9.533 1.00 20.69 23 PRO B CA 1
ATOM 2962 C C . PRO B 1 23 ? -56.411 -27.469 10.012 1.00 19.31 23 PRO B C 1
ATOM 2963 O O . PRO B 1 23 ? -56.072 -28.627 10.272 1.00 17.28 23 PRO B O 1
ATOM 2967 N N . SER B 1 24 ? -57.663 -27.030 10.084 1.00 19.42 24 SER B N 1
ATOM 2968 C CA . SER B 1 24 ? -58.719 -27.831 10.687 1.00 19.05 24 SER B CA 1
ATOM 2969 C C . SER B 1 24 ? -59.152 -29.023 9.824 1.00 19.04 24 SER B C 1
ATOM 2970 O O . SER B 1 24 ? -59.556 -30.052 10.371 1.00 23.48 24 SER B O 1
ATOM 2973 N N . ASP B 1 25 ? -59.108 -28.913 8.487 1.00 16.79 25 ASP B N 1
ATOM 2974 C CA . ASP B 1 25 ? -59.762 -29.876 7.595 1.00 15.13 25 ASP B CA 1
ATOM 2975 C C . ASP B 1 25 ? -58.818 -30.173 6.424 1.00 19.43 25 ASP B C 1
ATOM 2976 O O . ASP B 1 25 ? -59.049 -29.765 5.280 1.00 19.43 25 ASP B O 1
ATOM 2981 N N . TYR B 1 26 ? -57.725 -30.881 6.713 1.00 14.95 26 TYR B N 1
ATOM 2982 C CA . TYR B 1 26 ? -56.784 -31.319 5.691 1.00 12.39 26 TYR B CA 1
ATOM 2983 C C . TYR B 1 26 ? -56.820 -32.835 5.584 1.00 13.36 26 TYR B C 1
ATOM 2984 O O . TYR B 1 26 ? -56.768 -33.529 6.601 1.00 14.89 26 TYR B O 1
ATOM 2993 N N . PHE B 1 27 ? -56.893 -33.345 4.353 1.00 15.10 27 PHE B N 1
ATOM 2994 C CA . PHE B 1 27 ? -56.951 -34.785 4.103 1.00 13.18 27 PHE B CA 1
ATOM 2995 C C . PHE B 1 27 ? -56.180 -35.138 2.857 1.00 12.94 27 PHE B C 1
ATOM 2996 O O . PHE B 1 27 ? -56.591 -36.005 2.081 1.00 13.17 27 PHE B O 1
ATOM 3004 N N . GLY B 1 28 ? -55.044 -34.477 2.654 1.00 14.65 28 GLY B N 1
ATOM 3005 C CA . GLY B 1 28 ? -54.250 -34.735 1.477 1.00 12.53 28 GLY B CA 1
ATOM 3006 C C . GLY B 1 28 ? -53.473 -36.015 1.628 1.00 15.78 28 GLY B C 1
ATOM 3007 O O . GLY B 1 28 ? -53.092 -36.401 2.730 1.00 24.49 28 GLY B O 1
ATOM 3008 N N . THR B 1 29 ? -53.265 -36.702 0.507 1.00 17.63 29 THR B N 1
ATOM 3009 C CA . THR B 1 29 ? -52.430 -37.900 0.503 1.00 15.93 29 THR B CA 1
ATOM 3010 C C . THR B 1 29 ? -51.190 -37.744 -0.354 1.00 15.15 29 THR B C 1
ATOM 3011 O O . THR B 1 29 ? -50.379 -38.675 -0.394 1.00 15.06 29 THR B O 1
ATOM 3015 N N . LEU B 1 30 ? -51.019 -36.534 -1.105 1.00 13.47 30 LEU B N 1
ATOM 3016 C CA . LEU B 1 30 ? -49.725 -36.492 -1.753 1.00 10.26 30 LEU B CA 1
ATOM 3017 C C . LEU B 1 30 ? -48.785 -35.642 -0.933 1.00 9.24 30 LEU B C 1
ATOM 3018 O O . LEU B 1 30 ? -49.226 -34.751 -0.209 1.00 13.16 30 LEU B O 1
ATOM 3023 N N . PRO B 1 31 ? -47.492 -35.888 -1.034 1.00 11.13 31 PRO B N 1
ATOM 3024 C CA . PRO B 1 31 ? -46.518 -35.157 -0.202 1.00 9.68 31 PRO B CA 1
ATOM 3025 C C . PRO B 1 31 ? -46.396 -33.698 -0.623 1.00 12.87 31 PRO B C 1
ATOM 3026 O O . PRO B 1 31 ? -46.862 -33.289 -1.691 1.00 14.82 31 PRO B O 1
ATOM 3030 N N . PHE B 1 32 ? -45.729 -32.901 0.213 1.00 12.94 32 PHE B N 1
ATOM 3031 C CA . PHE B 1 32 ? -45.449 -31.524 -0.179 1.00 13.83 32 PHE B CA 1
ATOM 3032 C C . PHE B 1 32 ? -44.217 -30.997 0.550 1.00 12.90 32 PHE B C 1
ATOM 3033 O O . PHE B 1 32 ? -43.698 -31.625 1.475 1.00 13.50 32 PHE B O 1
ATOM 3041 N N . ARG B 1 33 ? -43.744 -29.832 0.084 1.00 14.22 33 ARG B N 1
ATOM 3042 C CA . ARG B 1 33 ? -42.506 -29.185 0.515 1.00 16.41 33 ARG B CA 1
ATOM 3043 C C . ARG B 1 33 ? -42.717 -27.678 0.571 1.00 13.65 33 ARG B C 1
ATOM 3044 O O . ARG B 1 33 ? -43.646 -27.154 -0.039 1.00 17.50 33 ARG B O 1
ATOM 3052 N N . THR B 1 34 ? -41.839 -26.976 1.295 1.00 15.82 34 THR B N 1
ATOM 3053 C CA . THR B 1 34 ? -41.780 -25.513 1.291 1.00 13.35 34 THR B CA 1
ATOM 3054 C C . THR B 1 34 ? -40.469 -25.042 0.700 1.00 14.77 34 THR B C 1
ATOM 3055 O O . THR B 1 34 ? -39.401 -25.568 1.026 1.00 14.37 34 THR B O 1
ATOM 3059 N N . SER B 1 35 ? -40.554 -24.019 -0.136 1.00 18.39 35 SER B N 1
ATOM 3060 C CA . SER B 1 35 ? -39.347 -23.389 -0.634 1.00 15.57 35 SER B CA 1
ATOM 3061 C C . SER B 1 35 ? -38.560 -22.753 0.502 1.00 13.12 35 SER B C 1
ATOM 3062 O O . SER B 1 35 ? -39.064 -22.518 1.603 1.00 12.89 35 SER B O 1
ATOM 3065 N N . ARG B 1 36 ? -37.292 -22.495 0.225 1.00 15.12 36 ARG B N 1
ATOM 3066 C CA . ARG B 1 36 ? -36.454 -21.697 1.102 1.00 15.00 36 ARG B CA 1
ATOM 3067 C C . ARG B 1 36 ? -36.591 -20.208 0.823 1.00 13.06 36 ARG B C 1
ATOM 3068 O O . ARG B 1 36 ? -35.943 -19.407 1.485 1.00 12.58 36 ARG B O 1
ATOM 3076 N N . PHE B 1 37 ? -37.439 -19.827 -0.126 1.00 13.89 37 PHE B N 1
ATOM 3077 C CA . PHE B 1 37 ? -37.507 -18.471 -0.640 1.00 17.03 37 PHE B CA 1
ATOM 3078 C C . PHE B 1 37 ? -38.891 -17.874 -0.410 1.00 17.77 37 PHE B C 1
ATOM 3079 O O . PHE B 1 37 ? -39.333 -16.970 -1.127 1.00 16.53 37 PHE B O 1
ATOM 3087 N N . GLU B 1 38 ? -39.563 -18.360 0.630 1.00 15.56 38 GLU B N 1
ATOM 3088 C CA . GLU B 1 38 ? -40.829 -17.763 1.035 1.00 17.84 38 GLU B CA 1
ATOM 3089 C C . GLU B 1 38 ? -40.695 -16.264 1.281 1.00 14.77 38 GLU B C 1
ATOM 3090 O O . GLU B 1 38 ? -41.605 -15.498 0.955 1.00 12.88 38 GLU B O 1
ATOM 3096 N N . ARG B 1 39 ? -39.575 -15.826 1.869 1.00 20.38 39 ARG B N 1
ATOM 3097 C CA . ARG B 1 39 ? -39.428 -14.407 2.184 1.00 17.38 39 ARG B CA 1
ATOM 3098 C C . ARG B 1 39 ? -39.613 -13.578 0.925 1.00 19.62 39 ARG B C 1
ATOM 3099 O O . ARG B 1 39 ? -40.452 -12.666 0.878 1.00 15.61 39 ARG B O 1
ATOM 3107 N N . GLU B 1 40 ? -38.877 -13.943 -0.130 1.00 17.19 40 GLU B N 1
ATOM 3108 C CA . GLU B 1 40 ? -39.013 -13.298 -1.427 1.00 15.89 40 GLU B CA 1
ATOM 3109 C C . GLU B 1 40 ? -40.447 -13.375 -1.936 1.00 20.26 40 GLU B C 1
ATOM 3110 O O . GLU B 1 40 ? -41.001 -12.382 -2.426 1.00 21.15 40 GLU B O 1
ATOM 3116 N N . ALA B 1 41 ? -41.061 -14.560 -1.843 1.00 17.18 41 ALA B N 1
ATOM 3117 C CA . ALA B 1 41 ? -42.396 -14.745 -2.400 1.00 14.39 41 ALA B CA 1
ATOM 3118 C C . ALA B 1 41 ? -43.404 -13.813 -1.737 1.00 20.15 41 ALA B C 1
ATOM 3119 O O . ALA B 1 41 ? -44.208 -13.155 -2.415 1.00 17.21 41 ALA B O 1
ATOM 3121 N N . ALA B 1 42 ? -43.388 -13.754 -0.403 1.00 17.78 42 ALA B N 1
ATOM 3122 C CA . ALA B 1 42 ? -44.382 -12.959 0.290 1.00 15.01 42 ALA B CA 1
ATOM 3123 C C . ALA B 1 42 ? -44.104 -11.479 0.131 1.00 17.54 42 ALA B C 1
ATOM 3124 O O . ALA B 1 42 ? -45.029 -10.671 0.256 1.00 16.33 42 ALA B O 1
ATOM 3126 N N . ASP B 1 43 ? -42.857 -11.112 -0.176 1.00 19.20 43 ASP B N 1
ATOM 3127 C CA . ASP B 1 43 ? -42.539 -9.707 -0.394 1.00 18.10 43 ASP B CA 1
ATOM 3128 C C . ASP B 1 43 ? -43.139 -9.221 -1.703 1.00 21.51 43 ASP B C 1
ATOM 3129 O O . ASP B 1 43 ? -43.756 -8.149 -1.756 1.00 24.98 43 ASP B O 1
ATOM 3134 N N . VAL B 1 44 ? -42.984 -10.011 -2.766 1.00 20.34 44 VAL B N 1
ATOM 3135 C CA . VAL B 1 44 ? -43.589 -9.673 -4.052 1.00 19.38 44 VAL B CA 1
ATOM 3136 C C . VAL B 1 44 ? -45.116 -9.669 -3.952 1.00 22.26 44 VAL B C 1
ATOM 3137 O O . VAL B 1 44 ? -45.794 -8.826 -4.552 1.00 22.99 44 VAL B O 1
ATOM 3141 N N . THR B 1 45 ? -45.684 -10.599 -3.190 1.00 17.40 45 THR B N 1
ATOM 3142 C CA . THR B 1 45 ? -47.126 -10.567 -3.000 1.00 16.04 45 THR B CA 1
ATOM 3143 C C . THR B 1 45 ? -47.550 -9.294 -2.281 1.00 20.49 45 THR B C 1
ATOM 3144 O O . THR B 1 45 ? -48.518 -8.641 -2.681 1.00 26.70 45 THR B O 1
ATOM 3148 N N . ALA B 1 46 ? -46.830 -8.903 -1.232 1.00 19.85 46 ALA B N 1
ATOM 3149 C CA . ALA B 1 46 ? -47.264 -7.712 -0.508 1.00 22.17 46 ALA B CA 1
ATOM 3150 C C . ALA B 1 46 ? -47.133 -6.446 -1.333 1.00 30.18 46 ALA B C 1
ATOM 3151 O O . ALA B 1 46 ? -47.643 -5.404 -0.915 1.00 38.29 46 ALA B O 1
ATOM 3153 N N . ASP B 1 47 ? -46.457 -6.506 -2.468 1.00 26.91 47 ASP B N 1
ATOM 3154 C CA . ASP B 1 47 ? -46.259 -5.368 -3.347 1.00 24.89 47 ASP B CA 1
ATOM 3155 C C . ASP B 1 47 ? -47.158 -5.410 -4.561 1.00 30.89 47 ASP B C 1
ATOM 3156 O O . ASP B 1 47 ? -47.718 -4.383 -4.962 1.00 37.74 47 ASP B O 1
ATOM 3161 N N . TYR B 1 48 ? -47.287 -6.596 -5.149 1.00 26.62 48 TYR B N 1
ATOM 3162 C CA . TYR B 1 48 ? -48.179 -6.781 -6.275 1.00 21.06 48 TYR B CA 1
ATOM 3163 C C . TYR B 1 48 ? -49.592 -6.373 -5.919 1.00 23.50 48 TYR B C 1
ATOM 3164 O O . TYR B 1 48 ? -50.279 -5.743 -6.726 1.00 26.01 48 TYR B O 1
ATOM 3173 N N . LEU B 1 49 ? -50.050 -6.734 -4.718 1.00 25.64 49 LEU B N 1
ATOM 3174 C CA . LEU B 1 49 ? -51.422 -6.420 -4.332 1.00 25.84 49 LEU B CA 1
ATOM 3175 C C . LEU B 1 49 ? -51.683 -4.925 -4.410 1.00 30.56 49 LEU B C 1
ATOM 3176 O O . LEU B 1 49 ? -52.699 -4.492 -4.966 1.00 27.44 49 LEU B O 1
ATOM 3181 N N . ARG B 1 50 ? -50.777 -4.117 -3.843 1.00 35.16 50 ARG B N 1
ATOM 3182 C CA . ARG B 1 50 ? -50.968 -2.671 -3.857 1.00 32.18 50 ARG B CA 1
ATOM 3183 C C . ARG B 1 50 ? -50.950 -2.157 -5.287 1.00 32.45 50 ARG B C 1
ATOM 3184 O O . ARG B 1 50 ? -51.604 -1.157 -5.604 1.00 37.93 50 ARG B O 1
ATOM 3192 N N . LYS B 1 51 ? -50.256 -2.868 -6.171 1.00 27.54 51 LYS B N 1
ATOM 3193 C CA . LYS B 1 51 ? -50.148 -2.480 -7.566 1.00 23.62 51 LYS B CA 1
ATOM 3194 C C . LYS B 1 51 ? -51.278 -3.011 -8.432 1.00 24.00 51 LYS B C 1
ATOM 3195 O O . LYS B 1 51 ? -51.460 -2.514 -9.547 1.00 31.60 51 LYS B O 1
ATOM 3201 N N . TRP B 1 52 ? -52.031 -4.007 -7.965 1.00 25.18 52 TRP B N 1
ATOM 3202 C CA . TRP B 1 52 ? -53.169 -4.523 -8.718 1.00 23.39 52 TRP B CA 1
ATOM 3203 C C . TRP B 1 52 ? -54.462 -3.797 -8.365 1.00 24.56 52 TRP B C 1
ATOM 3204 O O . TRP B 1 52 ? -55.317 -3.604 -9.242 1.00 23.37 52 TRP B O 1
ATOM 3215 N N . GLN B 1 53 ? -54.631 -3.382 -7.103 1.00 23.33 53 GLN B N 1
ATOM 3216 C CA . GLN B 1 53 ? -55.828 -2.631 -6.756 1.00 22.59 53 GLN B CA 1
ATOM 3217 C C . GLN B 1 53 ? -55.781 -1.222 -7.316 1.00 28.71 53 GLN B C 1
ATOM 3218 O O . GLN B 1 53 ? -56.842 -0.625 -7.530 1.00 25.88 53 GLN B O 1
ATOM 3224 N N . LYS B 1 54 ? -54.584 -0.693 -7.600 1.00 27.37 54 LYS B N 1
ATOM 3225 C CA . LYS B 1 54 ? -54.523 0.603 -8.262 1.00 24.80 54 LYS B CA 1
ATOM 3226 C C . LYS B 1 54 ? -54.953 0.512 -9.726 1.00 33.06 54 LYS B C 1
ATOM 3227 O O . LYS B 1 54 ? -55.567 1.457 -10.239 1.00 33.36 54 LYS B O 1
ATOM 3233 N N . ALA B 1 55 ? -54.682 -0.614 -10.409 1.00 23.48 55 ALA B N 1
ATOM 3234 C CA . ALA B 1 55 ? -55.209 -0.786 -11.763 1.00 22.09 55 ALA B CA 1
ATOM 3235 C C . ALA B 1 55 ? -56.708 -1.106 -11.776 1.00 28.99 55 ALA B C 1
ATOM 3236 O O . ALA B 1 55 ? -57.423 -0.698 -12.702 1.00 26.50 55 ALA B O 1
ATOM 3238 N N . VAL B 1 56 ? -57.205 -1.843 -10.784 1.00 27.17 56 VAL B N 1
ATOM 3239 C CA . VAL B 1 56 ? -58.633 -2.133 -10.728 1.00 22.79 56 VAL B CA 1
ATOM 3240 C C . VAL B 1 56 ? -59.422 -0.858 -10.447 1.00 32.14 56 VAL B C 1
ATOM 3241 O O . VAL B 1 56 ? -60.443 -0.582 -11.090 1.00 33.93 56 VAL B O 1
ATOM 3245 N N . LYS B 1 57 ? -58.959 -0.067 -9.470 1.00 34.45 57 LYS B N 1
ATOM 3246 C CA . LYS B 1 57 ? -59.530 1.253 -9.210 1.00 31.09 57 LYS B CA 1
ATOM 3247 C C . LYS B 1 57 ? -59.353 2.188 -10.402 1.00 30.91 57 LYS B C 1
ATOM 3248 O O . LYS B 1 57 ? -60.208 3.047 -10.647 1.00 32.12 57 LYS B O 1
ATOM 3254 N N . ALA B 1 58 ? -58.253 2.055 -11.144 1.00 28.58 58 ALA B N 1
ATOM 3255 C CA . ALA B 1 58 ? -58.161 2.740 -12.431 1.00 30.36 58 ALA B CA 1
ATOM 3256 C C . ALA B 1 58 ? -59.278 2.294 -13.370 1.00 33.40 58 ALA B C 1
ATOM 3257 O O . ALA B 1 58 ? -59.937 3.121 -14.011 1.00 42.44 58 ALA B O 1
ATOM 3259 N N . ASP B 1 59 ? -59.517 0.985 -13.459 1.00 27.78 59 ASP B N 1
ATOM 3260 C CA . ASP B 1 59 ? -60.529 0.503 -14.390 1.00 30.49 59 ASP B CA 1
ATOM 3261 C C . ASP B 1 59 ? -61.947 0.824 -13.914 1.00 32.61 59 ASP B C 1
ATOM 3262 O O . ASP B 1 59 ? -62.803 1.201 -14.718 1.00 38.01 59 ASP B O 1
ATOM 3267 N N . ASN B 1 60 ? -62.223 0.676 -12.617 1.00 33.09 60 ASN B N 1
ATOM 3268 C CA . ASN B 1 60 ? -63.520 1.056 -12.048 1.00 38.88 60 ASN B CA 1
ATOM 3269 C C . ASN B 1 60 ? -63.293 2.011 -10.890 1.00 43.87 60 ASN B C 1
ATOM 3270 O O . ASN B 1 60 ? -63.025 1.570 -9.756 1.00 45.82 60 ASN B O 1
ATOM 3275 N N . PRO B 1 61 ? -63.389 3.325 -11.120 1.00 43.84 61 PRO B N 1
ATOM 3276 C CA . PRO B 1 61 ? -63.227 4.268 -10.013 1.00 50.09 61 PRO B CA 1
ATOM 3277 C C . PRO B 1 61 ? -64.435 4.282 -9.103 1.00 50.30 61 PRO B C 1
ATOM 3278 O O . PRO B 1 61 ? -64.384 4.882 -8.021 1.00 49.41 61 PRO B O 1
ATOM 3282 N N . GLU B 1 62 ? -65.511 3.617 -9.515 1.00 55.90 62 GLU B N 1
ATOM 3283 C CA . GLU B 1 62 ? -66.633 3.368 -8.621 1.00 56.38 62 GLU B CA 1
ATOM 3284 C C . GLU B 1 62 ? -66.268 2.325 -7.585 1.00 54.30 62 GLU B C 1
ATOM 3285 O O . GLU B 1 62 ? -66.722 2.393 -6.437 1.00 64.05 62 GLU B O 1
ATOM 3291 N N . ARG B 1 63 ? -65.445 1.354 -7.978 1.00 48.72 63 ARG B N 1
ATOM 3292 C CA . ARG B 1 63 ? -65.306 0.146 -7.179 1.00 48.29 63 ARG B CA 1
ATOM 3293 C C . ARG B 1 63 ? -64.978 0.478 -5.732 1.00 45.09 63 ARG B C 1
ATOM 3294 O O . ARG B 1 63 ? -64.153 1.345 -5.439 1.00 49.76 63 ARG B O 1
ATOM 3302 N N . LYS B 1 64 ? -65.619 -0.255 -4.832 1.00 39.32 64 LYS B N 1
ATOM 3303 C CA . LYS B 1 64 ? -65.641 0.033 -3.414 1.00 40.52 64 LYS B CA 1
ATOM 3304 C C . LYS B 1 64 ? -64.516 -0.682 -2.658 1.00 41.49 64 LYS B C 1
ATOM 3305 O O . LYS B 1 64 ? -63.624 -0.038 -2.122 1.00 36.73 64 LYS B O 1
ATOM 3311 N N . ASP B 1 65 ? -64.665 -1.992 -2.516 1.00 42.14 65 ASP B N 1
ATOM 3312 C CA . ASP B 1 65 ? -63.669 -2.837 -1.885 1.00 38.03 65 ASP B CA 1
ATOM 3313 C C . ASP B 1 65 ? -62.652 -3.259 -2.933 1.00 37.27 65 ASP B C 1
ATOM 3314 O O . ASP B 1 65 ? -63.008 -3.675 -4.045 1.00 33.98 65 ASP B O 1
ATOM 3319 N N . LEU B 1 66 ? -61.390 -3.165 -2.563 1.00 31.00 66 LEU B N 1
ATOM 3320 C CA . LEU B 1 66 ? -60.304 -3.769 -3.309 1.00 28.57 66 LEU B CA 1
ATOM 3321 C C . LEU B 1 66 ? -59.671 -4.928 -2.541 1.00 26.15 66 LEU B C 1
ATOM 3322 O O . LEU B 1 66 ? -58.462 -5.137 -2.585 1.00 25.75 66 LEU B O 1
ATOM 3327 N N . VAL B 1 67 ? -60.491 -5.699 -1.846 1.00 27.25 67 VAL B N 1
ATOM 3328 C CA . VAL B 1 67 ? -60.029 -6.861 -1.106 1.00 20.85 67 VAL B CA 1
ATOM 3329 C C . VAL B 1 67 ? -59.794 -8.010 -2.078 1.00 19.69 67 VAL B C 1
ATOM 3330 O O . VAL B 1 67 ? -60.701 -8.412 -2.813 1.00 17.61 67 VAL B O 1
ATOM 3334 N N . PHE B 1 68 ? -58.574 -8.541 -2.080 1.00 23.61 68 PHE B N 1
ATOM 3335 C CA . PHE B 1 68 ? -58.205 -9.656 -2.943 1.00 18.38 68 PHE B CA 1
ATOM 3336 C C . PHE B 1 68 ? -57.321 -10.620 -2.161 1.00 13.23 68 PHE B C 1
ATOM 3337 O O . PHE B 1 68 ? -56.217 -10.267 -1.754 1.00 13.60 68 PHE B O 1
ATOM 3345 N N . HIS B 1 69 ? -57.792 -11.838 -1.948 1.00 16.13 69 HIS B N 1
ATOM 3346 C CA . HIS B 1 69 ? -57.044 -12.804 -1.152 1.00 16.10 69 HIS B CA 1
ATOM 3347 C C . HIS B 1 69 ? -56.158 -13.630 -2.074 1.00 15.91 69 HIS B C 1
ATOM 3348 O O . HIS B 1 69 ? -56.648 -14.450 -2.864 1.00 14.16 69 HIS B O 1
ATOM 3355 N N . GLY B 1 70 ? -54.849 -13.415 -1.971 1.00 15.80 70 GLY B N 1
ATOM 3356 C CA . GLY B 1 70 ? -53.928 -14.032 -2.896 1.00 12.07 70 GLY B CA 1
ATOM 3357 C C . GLY B 1 70 ? -53.071 -15.124 -2.302 1.00 14.13 70 GLY B C 1
ATOM 3358 O O . GLY B 1 70 ? -53.550 -16.046 -1.643 1.00 18.21 70 GLY B O 1
ATOM 3359 N N . SER B 1 71 ? -51.780 -15.010 -2.512 1.00 15.89 71 SER B N 1
ATOM 3360 C CA . SER B 1 71 ? -50.893 -16.148 -2.395 1.00 11.57 71 SER B CA 1
ATOM 3361 C C . SER B 1 71 ? -50.308 -16.354 -1.005 1.00 12.51 71 SER B C 1
ATOM 3362 O O . SER B 1 71 ? -49.740 -17.417 -0.757 1.00 14.43 71 SER B O 1
ATOM 3365 N N . THR B 1 72 ? -50.433 -15.389 -0.096 1.00 14.11 72 THR B N 1
ATOM 3366 C CA . THR B 1 72 ? -49.819 -15.461 1.224 1.00 13.63 72 THR B CA 1
ATOM 3367 C C . THR B 1 72 ? -50.809 -15.974 2.258 1.00 14.45 72 THR B C 1
ATOM 3368 O O . THR B 1 72 ? -51.975 -15.581 2.258 1.00 22.85 72 THR B O 1
ATOM 3372 N N . THR B 1 73 ? -50.339 -16.841 3.149 1.00 15.64 73 THR B N 1
ATOM 3373 C CA . THR B 1 73 ? -51.140 -17.321 4.266 1.00 16.62 73 THR B CA 1
ATOM 3374 C C . THR B 1 73 ? -50.378 -17.104 5.558 1.00 19.54 73 THR B C 1
ATOM 3375 O O . THR B 1 73 ? -49.208 -16.712 5.554 1.00 22.92 73 THR B O 1
ATOM 3379 N N . THR B 1 74 ? -51.037 -17.404 6.680 1.00 17.22 74 THR B N 1
ATOM 3380 C CA . THR B 1 74 ? -50.335 -17.257 7.944 1.00 18.92 74 THR B CA 1
ATOM 3381 C C . THR B 1 74 ? -49.307 -18.358 8.173 1.00 27.82 74 THR B C 1
ATOM 3382 O O . THR B 1 74 ? -48.455 -18.202 9.064 1.00 30.69 74 THR B O 1
ATOM 3386 N N . LEU B 1 75 ? -49.345 -19.451 7.391 1.00 17.88 75 LEU B N 1
ATOM 3387 C CA . LEU B 1 75 ? -48.377 -20.528 7.542 1.00 14.89 75 LEU B CA 1
ATOM 3388 C C . LEU B 1 75 ? -47.371 -20.625 6.406 1.00 16.64 75 LEU B C 1
ATOM 3389 O O . LEU B 1 75 ? -46.381 -21.356 6.543 1.00 18.68 75 LEU B O 1
ATOM 3394 N N . GLY B 1 76 ? -47.583 -19.920 5.293 1.00 15.12 76 GLY B N 1
ATOM 3395 C CA . GLY B 1 76 ? -46.703 -20.070 4.148 1.00 14.22 76 GLY B CA 1
ATOM 3396 C C . GLY B 1 76 ? -47.100 -19.204 2.970 1.00 16.05 76 GLY B C 1
ATOM 3397 O O . GLY B 1 76 ? -47.615 -18.097 3.155 1.00 20.43 76 GLY B O 1
ATOM 3398 N N . HIS B 1 77 ? -46.867 -19.701 1.757 1.00 12.30 77 HIS B N 1
ATOM 3399 C CA . HIS B 1 77 ? -47.145 -18.977 0.526 1.00 10.71 77 HIS B CA 1
ATOM 3400 C C . HIS B 1 77 ? -47.482 -19.986 -0.558 1.00 11.29 77 HIS B C 1
ATOM 3401 O O . HIS B 1 77 ? -46.852 -21.034 -0.645 1.00 12.39 77 HIS B O 1
ATOM 3408 N N . PHE B 1 78 ? -48.463 -19.655 -1.394 1.00 14.44 78 PHE B N 1
ATOM 3409 C CA . PHE B 1 78 ? -48.885 -20.558 -2.465 1.00 9.61 78 PHE B CA 1
ATOM 3410 C C . PHE B 1 78 ? -47.723 -20.965 -3.346 1.00 10.37 78 PHE B C 1
ATOM 3411 O O . PHE B 1 78 ? -47.689 -22.101 -3.824 1.00 13.24 78 PHE B O 1
ATOM 3419 N N . VAL B 1 79 ? -46.764 -20.062 -3.585 1.00 9.79 79 VAL B N 1
ATOM 3420 C CA . VAL B 1 79 ? -45.674 -20.423 -4.487 1.00 8.31 79 VAL B CA 1
ATOM 3421 C C . VAL B 1 79 ? -44.695 -21.350 -3.795 1.00 12.49 79 VAL B C 1
ATOM 3422 O O . VAL B 1 79 ? -44.262 -22.355 -4.382 1.00 13.10 79 VAL B O 1
ATOM 3426 N N . SER B 1 80 ? -44.326 -21.031 -2.544 1.00 11.99 80 SER B N 1
ATOM 3427 C CA . SER B 1 80 ? -43.354 -21.843 -1.817 1.00 10.98 80 SER B CA 1
ATOM 3428 C C . SER B 1 80 ? -43.803 -23.292 -1.748 1.00 15.42 80 SER B C 1
ATOM 3429 O O . SER B 1 80 ? -42.965 -24.211 -1.778 1.00 15.87 80 SER B O 1
ATOM 3432 N N . TRP B 1 81 ? -45.120 -23.511 -1.678 1.00 11.00 81 TRP B N 1
ATOM 3433 C CA . TRP B 1 81 ? -45.701 -24.834 -1.545 1.00 9.09 81 TRP B CA 1
ATOM 3434 C C . TRP B 1 81 ? -46.032 -25.432 -2.896 1.00 10.86 81 TRP B C 1
ATOM 3435 O O . TRP B 1 81 ? -45.689 -26.579 -3.173 1.00 13.73 81 TRP B O 1
ATOM 3446 N N . ALA B 1 82 ? -46.708 -24.672 -3.747 1.00 10.12 82 ALA B N 1
ATOM 3447 C CA . ALA B 1 82 ? -47.043 -25.181 -5.071 1.00 12.48 82 ALA B CA 1
ATOM 3448 C C . ALA B 1 82 ? -45.792 -25.428 -5.921 1.00 11.05 82 ALA B C 1
ATOM 3449 O O . ALA B 1 82 ? -45.666 -26.475 -6.564 1.00 12.01 82 ALA B O 1
ATOM 3451 N N . TYR B 1 83 ? -44.872 -24.467 -5.959 1.00 10.55 83 TYR B N 1
ATOM 3452 C CA . TYR B 1 83 ? -43.699 -24.534 -6.836 1.00 13.20 83 TYR B CA 1
ATOM 3453 C C . TYR B 1 83 ? -42.409 -24.569 -6.012 1.00 20.31 83 TYR B C 1
ATOM 3454 O O . TYR B 1 83 ? -41.539 -23.697 -6.162 1.00 19.56 83 TYR B O 1
ATOM 3463 N N . PRO B 1 84 ? -42.251 -25.580 -5.136 1.00 16.44 84 PRO B N 1
ATOM 3464 C CA . PRO B 1 84 ? -41.095 -25.566 -4.216 1.00 17.11 84 PRO B CA 1
ATOM 3465 C C . PRO B 1 84 ? -39.741 -25.493 -4.919 1.00 15.60 84 PRO B C 1
ATOM 3466 O O . PRO B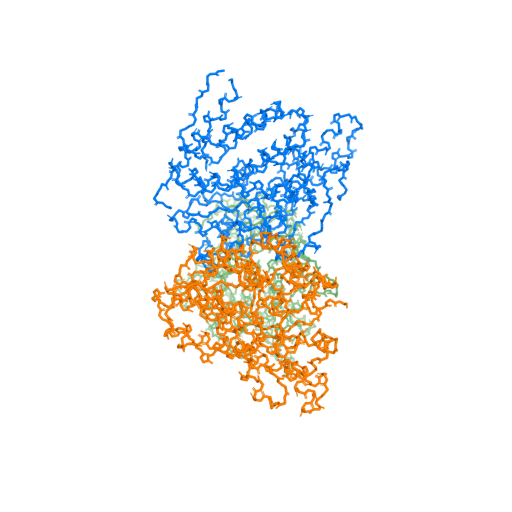 1 84 ? -38.819 -24.838 -4.411 1.00 14.44 84 PRO B O 1
ATOM 3470 N N . GLU B 1 85 ? -39.581 -26.144 -6.067 1.00 11.93 85 GLU B N 1
ATOM 3471 C CA . GLU B 1 85 ? -38.288 -26.155 -6.731 1.00 13.49 85 GLU B CA 1
ATOM 3472 C C . GLU B 1 85 ? -38.167 -25.058 -7.775 1.00 16.38 85 GLU B C 1
ATOM 3473 O O . GLU B 1 85 ? -37.291 -25.134 -8.649 1.00 17.92 85 GLU B O 1
ATOM 3479 N N . CYS B 1 86 ? -39.026 -24.046 -7.702 1.00 13.33 86 CYS B N 1
ATOM 3480 C CA . CYS B 1 86 ? -38.911 -22.889 -8.568 1.00 11.53 86 CYS B CA 1
ATOM 3481 C C . CYS B 1 86 ? -37.534 -22.245 -8.392 1.00 13.19 86 CYS B C 1
ATOM 3482 O O . CYS B 1 86 ? -37.147 -21.891 -7.273 1.00 13.33 86 CYS B O 1
ATOM 3485 N N . ILE B 1 87 ? -36.797 -22.110 -9.494 1.00 9.37 87 ILE B N 1
ATOM 3486 C CA . ILE B 1 87 ? -35.461 -21.523 -9.510 1.00 9.63 87 ILE B CA 1
ATOM 3487 C C . ILE B 1 87 ? -35.470 -20.208 -8.731 1.00 12.98 87 ILE B C 1
ATOM 3488 O O . ILE B 1 87 ? -36.370 -19.383 -8.931 1.00 16.03 87 ILE B O 1
ATOM 3493 N N . PRO B 1 88 ? -34.498 -19.966 -7.844 1.00 12.55 88 PRO B N 1
ATOM 3494 C CA . PRO B 1 88 ? -34.561 -18.752 -7.007 1.00 14.33 88 PRO B CA 1
ATOM 3495 C C . PRO B 1 88 ? -34.823 -17.440 -7.755 1.00 15.58 88 PRO B C 1
ATOM 3496 O O . PRO B 1 88 ? -35.641 -16.645 -7.270 1.00 15.02 88 PRO B O 1
ATOM 3500 N N . ASP B 1 89 ? -34.184 -17.164 -8.898 1.00 15.25 89 ASP B N 1
ATOM 3501 C CA . ASP B 1 89 ? -34.463 -15.867 -9.525 1.00 18.56 89 ASP B CA 1
ATOM 3502 C C . ASP B 1 89 ? -35.790 -15.833 -10.292 1.00 15.71 89 ASP B C 1
ATOM 3503 O O . ASP B 1 89 ? -36.225 -14.754 -10.705 1.00 14.17 89 ASP B O 1
ATOM 3508 N N . ARG B 1 90 ? -36.458 -16.967 -10.466 1.00 13.45 90 ARG B N 1
ATOM 3509 C CA . ARG B 1 90 ? -37.776 -16.989 -11.084 1.00 15.65 90 ARG B CA 1
ATOM 3510 C C . ARG B 1 90 ? -38.920 -16.932 -10.065 1.00 13.62 90 ARG B C 1
ATOM 3511 O O . ARG B 1 90 ? -40.084 -16.942 -10.465 1.00 11.59 90 ARG B O 1
ATOM 3519 N N . VAL B 1 91 ? -38.620 -16.863 -8.768 1.00 11.45 91 VAL B N 1
ATOM 3520 C CA . VAL B 1 91 ? -39.671 -16.874 -7.755 1.00 12.16 91 VAL B CA 1
ATOM 3521 C C . VAL B 1 91 ? -40.487 -15.590 -7.821 1.00 14.53 91 VAL B C 1
ATOM 3522 O O . VAL B 1 91 ? -41.726 -15.617 -7.779 1.00 12.68 91 VAL B O 1
ATOM 3526 N N . ASP B 1 92 ? -39.797 -14.444 -7.884 1.00 17.32 92 ASP B N 1
ATOM 3527 C CA . ASP B 1 92 ? -40.438 -13.146 -8.099 1.00 18.07 92 ASP B CA 1
ATOM 3528 C C . ASP B 1 92 ? -41.520 -13.226 -9.190 1.00 19.66 92 ASP B C 1
ATOM 3529 O O . ASP B 1 92 ? -42.716 -13.045 -8.926 1.00 19.00 92 ASP B O 1
ATOM 3534 N N . LEU B 1 93 ? -41.110 -13.535 -10.428 1.00 16.53 93 LEU B N 1
ATOM 3535 C CA . LEU B 1 93 ? -42.058 -13.610 -11.536 1.00 14.91 93 LEU B CA 1
ATOM 3536 C C . LEU B 1 93 ? -43.068 -14.748 -11.347 1.00 16.02 93 LEU B C 1
ATOM 3537 O O . LEU B 1 93 ? -44.252 -14.602 -11.677 1.00 16.91 93 LEU B O 1
ATOM 3542 N N . CYS B 1 94 ? -42.639 -15.891 -10.818 1.00 14.76 94 CYS B N 1
ATOM 3543 C CA . CYS B 1 94 ? -43.628 -16.921 -10.517 1.00 14.23 94 CYS B CA 1
ATOM 3544 C C . CYS B 1 94 ? -44.695 -16.403 -9.553 1.00 15.36 94 CYS B C 1
ATOM 3545 O O . CYS B 1 94 ? -45.844 -16.842 -9.604 1.00 17.35 94 CYS B O 1
ATOM 3548 N N . THR B 1 95 ? -44.350 -15.460 -8.683 1.00 14.01 95 THR B N 1
ATOM 3549 C CA . THR B 1 95 ? -45.363 -14.933 -7.779 1.00 13.01 95 THR B CA 1
ATOM 3550 C C . THR B 1 95 ? -46.295 -13.972 -8.503 1.00 17.14 95 THR B C 1
ATOM 3551 O O . THR B 1 95 ? -47.516 -14.034 -8.320 1.00 15.22 95 THR B O 1
ATOM 3555 N N . GLN B 1 96 ? -45.738 -13.062 -9.316 1.00 15.23 96 GLN B N 1
ATOM 3556 C CA . GLN B 1 96 ? -46.575 -12.201 -10.151 1.00 15.58 96 GLN B CA 1
ATOM 3557 C C . GLN B 1 96 ? -47.603 -13.029 -10.934 1.00 14.90 96 GLN B C 1
ATOM 3558 O O . GLN B 1 96 ? -48.802 -12.740 -10.919 1.00 14.00 96 GLN B O 1
ATOM 3564 N N . ILE B 1 97 ? -47.149 -14.088 -11.603 1.00 13.45 97 ILE B N 1
ATOM 3565 C CA . ILE B 1 97 ? -48.036 -14.878 -12.449 1.00 12.07 97 ILE B CA 1
ATOM 3566 C C . ILE B 1 97 ? -49.177 -15.457 -11.624 1.00 14.04 97 ILE B C 1
ATOM 3567 O O . ILE B 1 97 ? -50.326 -15.509 -12.076 1.00 15.00 97 ILE B O 1
ATOM 3572 N N . CYS B 1 98 ? -48.886 -15.893 -10.398 1.00 14.19 98 CYS B N 1
ATOM 3573 C CA . CYS B 1 98 ? -49.880 -16.615 -9.609 1.00 12.39 98 CYS B CA 1
ATOM 3574 C C . CYS B 1 98 ? -50.877 -15.675 -8.947 1.00 10.88 98 CYS B C 1
ATOM 3575 O O . CYS B 1 98 ? -52.081 -15.950 -8.937 1.00 12.05 98 CYS B O 1
ATOM 3578 N N . ASP B 1 99 ? -50.398 -14.580 -8.357 1.00 14.34 99 ASP B N 1
ATOM 3579 C CA . ASP B 1 99 ? -51.315 -13.598 -7.780 1.00 15.32 99 ASP B CA 1
ATOM 3580 C C . ASP B 1 99 ? -52.193 -12.987 -8.861 1.00 13.97 99 ASP B C 1
ATOM 3581 O O . ASP B 1 99 ? -53.399 -12.772 -8.654 1.00 12.50 99 ASP B O 1
ATOM 3586 N N . PHE B 1 100 ? -51.607 -12.741 -10.040 1.00 12.42 100 PHE B N 1
ATOM 3587 C CA . PHE B 1 100 ? -52.387 -12.229 -11.152 1.00 10.49 100 PHE B CA 1
ATOM 3588 C C . PHE B 1 100 ? -53.458 -13.213 -11.558 1.00 12.02 100 PHE B C 1
ATOM 3589 O O . PHE B 1 100 ? -54.593 -12.820 -11.868 1.00 13.31 100 PHE B O 1
ATOM 3597 N N . GLY B 1 101 ? -53.099 -14.497 -11.618 1.00 10.93 101 GLY B N 1
ATOM 3598 C CA . GLY B 1 101 ? -54.085 -15.515 -11.922 1.00 12.14 101 GLY B CA 1
ATOM 3599 C C . GLY B 1 101 ? -55.232 -15.503 -10.935 1.00 13.50 101 GLY B C 1
ATOM 3600 O O . GLY B 1 101 ? -56.394 -15.683 -11.320 1.00 11.35 101 GLY B O 1
ATOM 3601 N N . PHE B 1 102 ? -54.923 -15.247 -9.656 1.00 15.62 102 PHE B N 1
ATOM 3602 C CA . PHE B 1 102 ? -55.928 -15.197 -8.594 1.00 14.77 102 PHE B CA 1
ATOM 3603 C C . PHE B 1 102 ? -56.810 -13.967 -8.724 1.00 14.22 102 PHE B C 1
ATOM 3604 O O . PHE B 1 102 ? -58.040 -14.074 -8.738 1.00 14.04 102 PHE B O 1
ATOM 3612 N N . TYR B 1 103 ? -56.191 -12.781 -8.765 1.00 13.08 103 TYR B N 1
ATOM 3613 C CA . TYR B 1 103 ? -56.971 -11.549 -8.796 1.00 13.18 103 TYR B CA 1
ATOM 3614 C C . TYR B 1 103 ? -57.807 -11.467 -10.062 1.00 14.12 103 TYR B C 1
ATOM 3615 O O . TYR B 1 103 ? -58.951 -10.979 -10.038 1.00 9.59 103 TYR B O 1
ATOM 3624 N N . TRP B 1 104 ? -57.247 -11.952 -11.179 1.00 14.40 104 TRP B N 1
ATOM 3625 C CA . TRP B 1 104 ? -57.978 -11.960 -12.440 1.00 13.92 104 TRP B CA 1
ATOM 3626 C C . TRP B 1 104 ? -59.144 -12.944 -12.384 1.00 14.37 104 TRP B C 1
ATOM 3627 O O . TRP B 1 104 ? -60.232 -12.658 -12.911 1.00 11.61 104 TRP B O 1
ATOM 3638 N N . ASP B 1 105 ? -58.942 -14.105 -11.741 1.00 11.83 105 ASP B N 1
ATOM 3639 C CA . ASP B 1 105 ? -60.075 -14.992 -11.508 1.00 10.40 105 ASP B CA 1
ATOM 3640 C C . ASP B 1 105 ? -61.187 -14.211 -10.851 1.00 11.34 105 ASP B C 1
ATOM 3641 O O . ASP B 1 105 ? -62.318 -14.195 -11.342 1.00 13.44 105 ASP B O 1
ATOM 3646 N N . ASP B 1 106 ? -60.841 -13.463 -9.798 1.00 13.24 106 ASP B N 1
ATOM 3647 C CA . ASP B 1 106 ? -61.825 -12.786 -8.958 1.00 11.29 106 ASP B CA 1
ATOM 3648 C C . ASP B 1 106 ? -62.680 -11.821 -9.762 1.00 10.55 106 ASP B C 1
ATOM 3649 O O . ASP B 1 106 ? -63.909 -11.814 -9.640 1.00 11.37 106 ASP B O 1
ATOM 3654 N N . VAL B 1 107 ? -62.053 -11.015 -10.611 1.00 11.87 107 VAL B N 1
ATOM 3655 C CA . VAL B 1 107 ? -62.784 -9.961 -11.301 1.00 10.40 107 VAL B CA 1
ATOM 3656 C C . VAL B 1 107 ? -63.331 -10.418 -12.642 1.00 11.22 107 VAL B C 1
ATOM 3657 O O . VAL B 1 107 ? -63.766 -9.578 -13.431 1.00 15.31 107 VAL B O 1
ATOM 3661 N N . THR B 1 108 ? -63.323 -11.724 -12.925 1.00 12.08 108 THR B N 1
ATOM 3662 C CA . THR B 1 108 ? -63.939 -12.222 -14.157 1.00 12.31 108 THR B CA 1
ATOM 3663 C C . THR B 1 108 ? -64.877 -13.398 -13.992 1.00 11.71 108 THR B C 1
ATOM 3664 O O . THR B 1 108 ? -65.688 -13.619 -14.898 1.00 15.88 108 THR B O 1
ATOM 3668 N N . ASP B 1 109 ? -64.782 -14.188 -12.924 1.00 9.30 109 ASP B N 1
ATOM 3669 C CA . ASP B 1 109 ? -65.535 -15.432 -12.861 1.00 11.19 109 ASP B CA 1
ATOM 3670 C C . ASP B 1 109 ? -66.768 -15.319 -11.994 1.00 16.84 109 ASP B C 1
ATOM 3671 O O . ASP B 1 109 ? -67.373 -16.336 -11.648 1.00 20.67 109 ASP B O 1
ATOM 3676 N N . SER B 1 110 ? -67.153 -14.102 -11.650 1.00 16.39 110 SER B N 1
ATOM 3677 C CA . SER B 1 110 ? -68.325 -13.836 -10.857 1.00 13.40 110 SER B CA 1
ATOM 3678 C C . SER B 1 110 ? -69.258 -12.827 -11.512 1.00 17.67 110 SER B C 1
ATOM 3679 O O . SER B 1 110 ? -70.401 -12.684 -11.059 1.00 20.55 110 SER B O 1
ATOM 3682 N N . VAL B 1 111 ? -68.811 -12.133 -12.568 1.00 14.87 111 VAL B N 1
ATOM 3683 C CA . VAL B 1 111 ? -69.598 -11.136 -13.293 1.00 20.08 111 VAL B CA 1
ATOM 3684 C C . VAL B 1 111 ? -70.464 -11.828 -14.351 1.00 20.76 111 VAL B C 1
ATOM 3685 O O . VAL B 1 111 ? -70.390 -13.048 -14.529 1.00 21.90 111 VAL B O 1
ATOM 3689 N N . ASN B 1 112 ? -71.313 -11.080 -15.050 1.00 19.83 112 ASN B N 1
ATOM 3690 C CA . ASN B 1 112 ? -72.121 -11.759 -16.055 1.00 26.27 112 ASN B CA 1
ATOM 3691 C C . ASN B 1 112 ? -71.277 -12.042 -17.301 1.00 27.65 112 ASN B C 1
ATOM 3692 O O . ASN B 1 112 ? -70.261 -11.388 -17.537 1.00 31.76 112 ASN B O 1
ATOM 3697 N N . VAL B 1 113 ? -71.695 -13.030 -18.105 1.00 19.74 113 VAL B N 1
ATOM 3698 C CA . VAL B 1 113 ? -70.812 -13.465 -19.190 1.00 20.90 113 VAL B CA 1
ATOM 3699 C C . VAL B 1 113 ? -70.482 -12.321 -20.132 1.00 25.00 113 VAL B C 1
ATOM 3700 O O . VAL B 1 113 ? -69.382 -12.276 -20.690 1.00 27.65 113 VAL B O 1
ATOM 3704 N N . GLN B 1 114 ? -71.412 -11.396 -20.359 1.00 30.35 114 GLN B N 1
ATOM 3705 C CA . GLN B 1 114 ? -71.084 -10.286 -21.250 1.00 30.32 114 GLN B CA 1
ATOM 3706 C C . GLN B 1 114 ? -69.877 -9.518 -20.731 1.00 26.35 114 GLN B C 1
ATOM 3707 O O . GLN B 1 114 ? -68.965 -9.190 -21.497 1.00 28.81 114 GLN B O 1
ATOM 3713 N N . GLU B 1 115 ? -69.843 -9.241 -19.430 1.00 23.61 115 GLU B N 1
ATOM 3714 C CA . GLU B 1 115 ? -68.724 -8.486 -18.874 1.00 27.84 115 GLU B CA 1
ATOM 3715 C C . GLU B 1 115 ? -67.423 -9.277 -18.939 1.00 26.09 115 GLU B C 1
ATOM 3716 O O . GLU B 1 115 ? -66.338 -8.688 -19.067 1.00 20.62 115 GLU B O 1
ATOM 3722 N N . ASN B 1 116 ? -67.523 -10.608 -18.870 1.00 24.19 116 ASN B N 1
ATOM 3723 C CA . ASN B 1 116 ? -66.370 -11.499 -18.837 1.00 19.75 116 ASN B CA 1
ATOM 3724 C C . ASN B 1 116 ? -65.688 -11.620 -20.203 1.00 21.00 116 ASN B C 1
ATOM 3725 O O . ASN B 1 116 ? -64.459 -11.573 -20.288 1.00 20.25 116 ASN B O 1
ATOM 3730 N N . ALA B 1 117 ? -66.446 -11.799 -21.283 1.00 19.21 117 ALA B N 1
ATOM 3731 C CA . ALA B 1 117 ? -65.834 -11.738 -22.607 1.00 20.45 117 ALA B CA 1
ATOM 3732 C C . ALA B 1 117 ? -65.103 -10.408 -22.817 1.00 20.86 117 ALA B C 1
ATOM 3733 O O . ALA B 1 117 ? -63.966 -10.377 -23.305 1.00 17.79 117 ALA B O 1
ATOM 3735 N N . GLU B 1 118 ? -65.742 -9.298 -22.459 1.00 19.83 118 GLU B N 1
ATOM 3736 C CA . GLU B 1 118 ? -65.068 -8.007 -22.570 1.00 24.13 118 GLU B CA 1
ATOM 3737 C C . GLU B 1 118 ? -63.666 -8.084 -21.975 1.00 23.45 118 GLU B C 1
ATOM 3738 O O . GLU B 1 118 ? -62.689 -7.642 -22.592 1.00 24.96 118 GLU B O 1
ATOM 3744 N N . ILE B 1 119 ? -63.558 -8.646 -20.764 1.00 19.96 119 ILE B N 1
ATOM 3745 C CA . ILE B 1 119 ? -62.289 -8.674 -20.043 1.00 18.23 119 ILE B CA 1
ATOM 3746 C C . ILE B 1 119 ? -61.389 -9.762 -20.572 1.00 17.15 119 ILE B C 1
ATOM 3747 O O . ILE B 1 119 ? -60.163 -9.631 -20.532 1.00 16.50 119 ILE B O 1
ATOM 3752 N N . THR B 1 120 ? -61.980 -10.854 -21.043 1.00 17.22 120 THR B N 1
ATOM 3753 C CA . THR B 1 120 ? -61.202 -11.973 -21.553 1.00 17.62 120 THR B CA 1
ATOM 3754 C C . THR B 1 120 ? -60.609 -11.647 -22.910 1.00 18.47 120 THR B C 1
ATOM 3755 O O . THR B 1 120 ? -59.398 -11.786 -23.120 1.00 20.22 120 THR B O 1
ATOM 3759 N N . GLN B 1 121 ? -61.452 -11.209 -23.847 1.00 20.66 121 GLN B N 1
ATOM 3760 C CA . GLN B 1 121 ? -60.964 -10.805 -25.157 1.00 17.16 121 GLN B CA 1
ATOM 3761 C C . GLN B 1 121 ? -59.847 -9.790 -25.025 1.00 20.59 121 GLN B C 1
ATOM 3762 O O . GLN B 1 121 ? -58.916 -9.776 -25.841 1.00 26.97 121 GLN B O 1
ATOM 3768 N N . ASP B 1 122 ? -59.931 -8.917 -24.016 1.00 19.15 122 ASP B N 1
ATOM 3769 C CA . ASP B 1 122 ? -58.924 -7.871 -23.847 1.00 20.75 122 ASP B CA 1
ATOM 3770 C C . ASP B 1 122 ? -57.582 -8.457 -23.426 1.00 18.48 122 ASP B C 1
ATOM 3771 O O . ASP B 1 122 ? -56.557 -8.195 -24.064 1.00 20.05 122 ASP B O 1
ATOM 3776 N N . LEU B 1 123 ? -57.560 -9.231 -22.335 1.00 18.16 123 LEU B N 1
ATOM 3777 C CA . LEU B 1 123 ? -56.312 -9.872 -21.923 1.00 18.92 123 LEU B CA 1
ATOM 3778 C C . LEU B 1 123 ? -55.758 -10.742 -23.037 1.00 20.44 123 LEU B C 1
ATOM 3779 O O . LEU B 1 123 ? -54.541 -10.776 -23.266 1.00 18.06 123 LEU B O 1
ATOM 3784 N N . ALA B 1 124 ? -56.644 -11.460 -23.736 1.00 19.31 124 ALA B N 1
ATOM 3785 C CA . ALA B 1 124 ? -56.218 -12.280 -24.860 1.00 17.95 124 ALA B CA 1
ATOM 3786 C C . ALA B 1 124 ? -55.364 -11.501 -25.856 1.00 19.91 124 ALA B C 1
ATOM 3787 O O . ALA B 1 124 ? -54.461 -12.081 -26.463 1.00 21.62 124 ALA B O 1
ATOM 3789 N N . LEU B 1 125 ? -55.623 -10.195 -26.041 1.00 16.33 125 LEU B N 1
ATOM 3790 C CA . LEU B 1 125 ? -54.750 -9.381 -26.899 1.00 20.53 125 LEU B CA 1
ATOM 3791 C C . LEU B 1 125 ? -53.301 -9.380 -26.408 1.00 19.97 125 LEU B C 1
ATOM 3792 O O . LEU B 1 125 ? -52.368 -9.427 -27.218 1.00 20.90 125 LEU B O 1
ATOM 3797 N N . ALA B 1 126 ? -53.088 -9.303 -25.089 1.00 21.78 126 ALA B N 1
ATOM 3798 C CA . ALA B 1 126 ? -51.721 -9.269 -24.569 1.00 23.76 126 ALA B CA 1
ATOM 3799 C C . ALA B 1 126 ? -51.032 -10.624 -24.698 1.00 26.22 126 ALA B C 1
ATOM 3800 O O . ALA B 1 126 ? -49.807 -10.683 -24.903 1.00 19.44 126 ALA B O 1
ATOM 3802 N N . LEU B 1 127 ? -51.789 -11.713 -24.563 1.00 14.69 127 LEU B N 1
ATOM 3803 C CA . LEU B 1 127 ? -51.189 -13.021 -24.714 1.00 16.36 127 LEU B CA 1
ATOM 3804 C C . LEU B 1 127 ? -50.822 -13.197 -26.168 1.00 21.45 127 LEU B C 1
ATOM 3805 O O . LEU B 1 127 ? -49.637 -13.218 -26.510 1.00 26.01 127 LEU B O 1
ATOM 3810 N N . LEU B 1 128 ? -51.842 -13.297 -27.024 1.00 23.19 128 LEU B N 1
ATOM 3811 C CA . LEU B 1 128 ? -51.688 -13.536 -28.455 1.00 21.85 128 LEU B CA 1
ATOM 3812 C C . LEU B 1 128 ? -50.522 -12.769 -29.048 1.00 21.96 128 LEU B C 1
ATOM 3813 O O . LEU B 1 128 ? -49.813 -13.288 -29.913 1.00 25.96 128 LEU B O 1
ATOM 3818 N N . SER B 1 129 ? -50.310 -11.542 -28.582 1.00 21.62 129 SER B N 1
ATOM 3819 C CA . SER B 1 129 ? -49.249 -10.714 -29.135 1.00 28.84 129 SER B CA 1
ATOM 3820 C C . SER B 1 129 ? -47.855 -11.254 -28.844 1.00 28.56 129 SER B C 1
ATOM 3821 O O . SER B 1 129 ? -46.898 -10.812 -29.482 1.00 38.27 129 SER B O 1
ATOM 3824 N N . GLU B 1 130 ? -47.766 -12.256 -28.010 1.00 29.62 130 GLU B N 1
ATOM 3825 C CA . GLU B 1 130 ? -46.511 -12.901 -27.681 1.00 29.13 130 GLU B CA 1
ATOM 3826 C C . GLU B 1 130 ? -46.380 -14.243 -28.332 1.00 26.66 130 GLU B C 1
ATOM 3827 O O . GLU B 1 130 ? -45.355 -14.861 -28.230 1.00 25.20 130 GLU B O 1
ATOM 3833 N N . LEU B 1 131 ? -47.438 -14.669 -28.989 1.00 22.43 131 LEU B N 1
ATOM 3834 C CA . LEU B 1 131 ? -47.529 -15.933 -29.660 1.00 25.26 131 LEU B CA 1
ATOM 3835 C C . LEU B 1 131 ? -47.542 -15.777 -31.182 1.00 30.80 131 LEU B C 1
ATOM 3836 O O . LEU B 1 131 ? -47.645 -16.717 -31.927 1.00 29.63 131 LEU B O 1
ATOM 3841 N N . THR B 1 132 ? -47.419 -14.543 -31.612 1.00 25.77 132 THR B N 1
ATOM 3842 C CA . THR B 1 132 ? -47.364 -14.181 -32.995 1.00 27.78 132 THR B CA 1
ATOM 3843 C C . THR B 1 132 ? -46.201 -13.267 -33.167 1.00 29.34 132 THR B C 1
ATOM 3844 O O . THR B 1 132 ? -45.750 -12.635 -32.260 1.00 29.40 132 THR B O 1
ATOM 3848 N N . LEU B 1 133 ? -45.703 -13.239 -34.397 1.00 29.10 133 LEU B N 1
ATOM 3849 C CA . LEU B 1 133 ? -44.562 -12.416 -34.748 1.00 26.26 133 LEU B CA 1
ATOM 3850 C C . LEU B 1 133 ? -44.991 -11.134 -35.445 1.00 36.51 133 LEU B C 1
ATOM 3851 O O . LEU B 1 133 ? -44.198 -10.200 -35.559 1.00 40.93 133 LEU B O 1
ATOM 3856 N N . GLY B 1 134 ? -46.232 -11.005 -35.878 1.00 39.15 134 GLY B N 1
ATOM 3857 C CA . GLY B 1 134 ? -46.562 -9.767 -36.560 1.00 48.28 134 GLY B CA 1
ATOM 3858 C C . GLY B 1 134 ? -47.409 -8.725 -35.856 1.00 51.08 134 GLY B C 1
ATOM 3859 O O . GLY B 1 134 ? -46.927 -7.728 -35.318 1.00 45.65 134 GLY B O 1
ATOM 3860 N N . GLN B 1 135 ? -48.699 -9.001 -35.884 1.00 57.83 135 GLN B N 1
ATOM 3861 C CA . GLN B 1 135 ? -49.783 -8.180 -35.377 1.00 60.84 135 GLN B CA 1
ATOM 3862 C C . GLN B 1 135 ? -49.608 -7.964 -33.899 1.00 63.73 135 GLN B C 1
ATOM 3863 O O . GLN B 1 135 ? -50.021 -8.801 -33.134 1.00 67.11 135 GLN B O 1
ATOM 3869 N N . ARG B 1 136 ? -49.067 -6.837 -33.465 1.00 58.80 136 ARG B N 1
ATOM 3870 C CA . ARG B 1 136 ? -49.048 -6.579 -32.026 1.00 52.87 136 ARG B CA 1
ATOM 3871 C C . ARG B 1 136 ? -50.081 -5.613 -31.428 1.00 53.93 136 ARG B C 1
ATOM 3872 O O . ARG B 1 136 ? -49.878 -4.417 -31.407 1.00 52.67 136 ARG B O 1
ATOM 3880 N N . LEU B 1 137 ? -51.166 -6.169 -30.913 1.00 45.80 137 LEU B N 1
ATOM 3881 C CA . LEU B 1 137 ? -52.229 -5.413 -30.320 1.00 40.11 137 LEU B CA 1
ATOM 3882 C C . LEU B 1 137 ? -52.037 -5.249 -28.844 1.00 38.14 137 LEU B C 1
ATOM 3883 O O . LEU B 1 137 ? -51.609 -6.129 -28.174 1.00 35.52 137 LEU B O 1
ATOM 3888 N N . GLU B 1 138 ? -52.330 -4.093 -28.315 1.00 37.41 138 GLU B N 1
ATOM 3889 C CA . GLU B 1 138 ? -52.120 -3.990 -26.889 1.00 39.56 138 GLU B CA 1
ATOM 3890 C C . GLU B 1 138 ? -53.461 -3.995 -26.169 1.00 38.32 138 GLU B C 1
ATOM 3891 O O . GLU B 1 138 ? -54.490 -3.641 -26.761 1.00 32.06 138 GLU B O 1
ATOM 3897 N N . PRO B 1 139 ? -53.485 -4.445 -24.914 1.00 32.97 139 PRO B N 1
ATOM 3898 C CA . PRO B 1 139 ? -54.711 -4.367 -24.114 1.00 25.42 139 PRO B CA 1
ATOM 3899 C C . PRO B 1 139 ? -55.065 -2.939 -23.741 1.00 24.42 139 PRO B C 1
ATOM 3900 O O . PRO B 1 139 ? -54.213 -2.053 -23.636 1.00 21.55 139 PRO B O 1
ATOM 3904 N N . LYS B 1 140 ? -56.365 -2.742 -23.507 1.00 25.91 140 LYS B N 1
ATOM 3905 C CA . LYS B 1 140 ? -56.931 -1.442 -23.190 1.00 17.99 140 LYS B CA 1
ATOM 3906 C C . LYS B 1 140 ? -57.346 -1.288 -21.731 1.00 21.51 140 LYS B C 1
ATOM 3907 O O . LYS B 1 140 ? -57.588 -0.154 -21.296 1.00 28.15 140 LYS B O 1
ATOM 3913 N N . LEU B 1 141 ? -57.451 -2.387 -20.975 1.00 19.52 141 LEU B N 1
ATOM 3914 C CA . LEU B 1 141 ? -57.780 -2.341 -19.555 1.00 15.30 141 LEU B CA 1
ATOM 3915 C C . LEU B 1 141 ? -56.494 -2.299 -18.748 1.00 16.46 141 LEU B C 1
ATOM 3916 O O . LEU B 1 141 ? -55.510 -2.944 -19.112 1.00 16.63 141 LEU B O 1
ATOM 3921 N N . GLU B 1 142 ? -56.505 -1.532 -17.648 1.00 17.47 142 GLU B N 1
ATOM 3922 C CA . GLU B 1 142 ? -55.300 -1.398 -16.819 1.00 20.33 142 GLU B CA 1
ATOM 3923 C C . GLU B 1 142 ? -54.947 -2.714 -16.140 1.00 18.52 142 GLU B C 1
ATOM 3924 O O . GLU B 1 142 ? -53.765 -3.051 -16.009 1.00 19.34 142 GLU B O 1
ATOM 3930 N N . ILE B 1 143 ? -55.956 -3.463 -15.693 1.00 18.33 143 ILE B N 1
ATOM 3931 C CA . ILE B 1 143 ? -55.710 -4.784 -15.126 1.00 15.74 143 ILE B CA 1
ATOM 3932 C C . ILE B 1 143 ? -54.994 -5.679 -16.133 1.00 19.15 143 ILE B C 1
ATOM 3933 O O . ILE B 1 143 ? -54.083 -6.432 -15.772 1.00 19.95 143 ILE B O 1
ATOM 3938 N N . ASN B 1 144 ? -55.373 -5.598 -17.416 1.00 18.16 144 ASN B N 1
ATOM 3939 C CA . ASN B 1 144 ? -54.696 -6.392 -18.439 1.00 17.40 144 ASN B CA 1
ATOM 3940 C C . ASN B 1 144 ? -53.395 -5.756 -18.928 1.00 19.53 144 ASN B C 1
ATOM 3941 O O . ASN B 1 144 ? -52.520 -6.470 -19.426 1.00 18.37 144 ASN B O 1
ATOM 3946 N N . LYS B 1 145 ? -53.251 -4.432 -18.841 1.00 16.55 145 LYS B N 1
ATOM 3947 C CA . LYS B 1 145 ? -52.002 -3.816 -19.276 1.00 14.85 145 LYS B CA 1
ATOM 3948 C C . LYS B 1 145 ? -50.804 -4.412 -18.543 1.00 20.06 145 LYS B C 1
ATOM 3949 O O . LYS B 1 145 ? -49.703 -4.494 -19.103 1.00 16.50 145 LYS B O 1
ATOM 3955 N N . ILE B 1 146 ? -50.997 -4.835 -17.291 1.00 25.19 146 ILE B N 1
ATOM 3956 C CA . ILE B 1 146 ? -49.872 -5.286 -16.472 1.00 21.46 146 ILE B CA 1
ATOM 3957 C C . ILE B 1 146 ? -49.155 -6.456 -17.123 1.00 21.34 146 ILE B C 1
ATOM 3958 O O . ILE B 1 146 ? -47.930 -6.579 -17.019 1.00 27.49 146 ILE B O 1
ATOM 3963 N N . VAL B 1 147 ? -49.897 -7.362 -17.766 1.00 15.73 147 VAL B N 1
ATOM 3964 C CA . VAL B 1 147 ? -49.277 -8.618 -18.178 1.00 21.53 147 VAL B CA 1
ATOM 3965 C C . VAL B 1 147 ? -48.206 -8.420 -19.237 1.00 22.18 147 VAL B C 1
ATOM 3966 O O . VAL B 1 147 ? -47.440 -9.353 -19.524 1.00 23.81 147 VAL B O 1
ATOM 3970 N N . VAL B 1 148 ? -48.121 -7.228 -19.817 1.00 14.30 148 VAL B N 1
ATOM 3971 C CA . VAL B 1 148 ? -47.135 -6.997 -20.857 1.00 18.24 148 VAL B CA 1
ATOM 3972 C C . VAL B 1 148 ? -45.727 -7.146 -20.283 1.00 18.25 148 VAL B C 1
ATOM 3973 O O . VAL B 1 148 ? -44.971 -8.049 -20.662 1.00 15.18 148 VAL B O 1
ATOM 3977 N N . GLN B 1 149 ? -45.376 -6.286 -19.325 1.00 21.43 149 GLN B N 1
ATOM 3978 C CA . GLN B 1 149 ? -44.052 -6.366 -18.710 1.00 22.17 149 GLN B CA 1
ATOM 3979 C C . GLN B 1 149 ? -43.821 -7.728 -18.065 1.00 24.83 149 GLN B C 1
ATOM 3980 O O . GLN B 1 149 ? -42.707 -8.267 -18.096 1.00 19.87 149 GLN B O 1
ATOM 3986 N N . MET B 1 150 ? -44.866 -8.303 -17.480 1.00 22.42 150 MET B N 1
ATOM 3987 C CA . MET B 1 150 ? -44.706 -9.593 -16.836 1.00 20.26 150 MET B CA 1
ATOM 3988 C C . MET B 1 150 ? -44.295 -10.659 -17.840 1.00 24.85 150 MET B C 1
ATOM 3989 O O . MET B 1 150 ? -43.309 -11.380 -17.624 1.00 20.36 150 MET B O 1
ATOM 3994 N N . LEU B 1 151 ? -45.047 -10.781 -18.949 1.00 23.14 151 LEU B N 1
ATOM 3995 C CA . LEU B 1 151 ? -44.664 -11.732 -19.987 1.00 15.30 151 LEU B CA 1
ATOM 3996 C C . LEU B 1 151 ? -43.261 -11.454 -20.482 1.00 15.62 151 LEU B C 1
ATOM 3997 O O . LEU B 1 151 ? -42.565 -12.370 -20.914 1.00 15.71 151 LEU B O 1
ATOM 4002 N N . TRP B 1 152 ? -42.823 -10.201 -20.404 1.00 23.13 152 TRP B N 1
ATOM 4003 C CA . TRP B 1 152 ? -41.471 -9.866 -20.823 1.00 19.93 152 TRP B CA 1
ATOM 4004 C C . TRP B 1 152 ? -40.450 -10.514 -19.900 1.00 20.64 152 TRP B C 1
ATOM 4005 O O . TRP B 1 152 ? -39.491 -11.153 -20.359 1.00 18.91 152 TRP B O 1
ATOM 4016 N N . GLY B 1 153 ? -40.635 -10.338 -18.591 1.00 19.72 153 GLY B N 1
ATOM 4017 C CA . GLY B 1 153 ? -39.790 -11.022 -17.630 1.00 17.61 153 GLY B CA 1
ATOM 4018 C C . GLY B 1 153 ? -39.775 -12.517 -17.854 1.00 19.94 153 GLY B C 1
ATOM 4019 O O . GLY B 1 153 ? -38.715 -13.138 -17.943 1.00 19.93 153 GLY B O 1
ATOM 4020 N N . VAL B 1 154 ? -40.955 -13.115 -17.970 1.00 20.06 154 VAL B N 1
ATOM 4021 C CA . VAL B 1 154 ? -41.030 -14.549 -18.222 1.00 20.73 154 VAL B CA 1
ATOM 4022 C C . VAL B 1 154 ? -40.221 -14.926 -19.461 1.00 19.13 154 VAL B C 1
ATOM 4023 O O . VAL B 1 154 ? -39.342 -15.793 -19.415 1.00 16.43 154 VAL B O 1
ATOM 4027 N N . LEU B 1 155 ? -40.528 -14.304 -20.597 1.00 19.38 155 LEU B N 1
ATOM 4028 C CA . LEU B 1 155 ? -39.838 -14.708 -21.812 1.00 20.51 155 LEU B CA 1
ATOM 4029 C C . LEU B 1 155 ? -38.363 -14.368 -21.737 1.00 17.63 155 LEU B C 1
ATOM 4030 O O . LEU B 1 155 ? -37.547 -15.032 -22.378 1.00 17.42 155 LEU B O 1
ATOM 4035 N N . ASP B 1 156 ? -37.993 -13.381 -20.925 1.00 18.99 156 ASP B N 1
ATOM 4036 C CA . ASP B 1 156 ? -36.576 -13.067 -20.809 1.00 19.44 156 ASP B CA 1
ATOM 4037 C C . ASP B 1 156 ? -35.825 -14.150 -20.057 1.00 23.77 156 ASP B C 1
ATOM 4038 O O . ASP B 1 156 ? -34.673 -14.449 -20.383 1.00 28.54 156 ASP B O 1
ATOM 4043 N N . LYS B 1 157 ? -36.448 -14.728 -19.027 1.00 25.74 157 LYS B N 1
ATOM 4044 C CA . LYS B 1 157 ? -35.795 -15.791 -18.275 1.00 17.67 157 LYS B CA 1
ATOM 4045 C C . LYS B 1 157 ? -35.691 -17.075 -19.092 1.00 21.78 157 LYS B C 1
ATOM 4046 O O . LYS B 1 157 ? -34.700 -17.809 -18.963 1.00 24.86 157 LYS B O 1
ATOM 4052 N N . ASP B 1 158 ? -36.664 -17.349 -19.961 1.00 16.56 158 ASP B N 1
ATOM 4053 C CA . ASP B 1 158 ? -36.621 -18.567 -20.760 1.00 16.92 158 ASP B CA 1
ATOM 4054 C C . ASP B 1 158 ? -37.697 -18.501 -21.831 1.00 16.88 158 ASP B C 1
ATOM 4055 O O . ASP B 1 158 ? -38.884 -18.615 -21.525 1.00 21.10 158 ASP B O 1
ATOM 4060 N N . ARG B 1 159 ? -37.299 -18.294 -23.088 1.00 18.64 159 ARG B N 1
ATOM 4061 C CA . ARG B 1 159 ? -38.285 -18.163 -24.155 1.00 19.49 159 ARG B CA 1
ATOM 4062 C C . ARG B 1 159 ? -39.036 -19.473 -24.383 1.00 21.01 159 ARG B C 1
ATOM 4063 O O . ARG B 1 159 ? -40.271 -19.488 -24.440 1.00 19.66 159 ARG B O 1
ATOM 4071 N N . LYS B 1 160 ? -38.316 -20.593 -24.510 1.00 22.08 160 LYS B N 1
ATOM 4072 C CA . LYS B 1 160 ? -38.994 -21.826 -24.909 1.00 18.82 160 LYS B CA 1
ATOM 4073 C C . LYS B 1 160 ? -40.044 -22.237 -23.884 1.00 19.79 160 LYS B C 1
ATOM 4074 O O . LYS B 1 160 ? -41.189 -22.539 -24.245 1.00 19.35 160 LYS B O 1
ATOM 4080 N N . SER B 1 161 ? -39.687 -22.233 -22.594 1.00 21.81 161 SER B N 1
ATOM 4081 C CA . SER B 1 161 ? -40.674 -22.535 -21.555 1.00 18.35 161 SER B CA 1
ATOM 4082 C C . SER B 1 161 ? -41.765 -21.487 -21.517 1.00 23.62 161 SER B C 1
ATOM 4083 O O . SER B 1 161 ? -42.959 -21.819 -21.469 1.00 25.49 161 SER B O 1
ATOM 4086 N N . GLY B 1 162 ? -41.385 -20.208 -21.521 1.00 18.73 162 GLY B N 1
ATOM 4087 C CA . GLY B 1 162 ? -42.379 -19.150 -21.484 1.00 18.26 162 GLY B CA 1
ATOM 4088 C C . GLY B 1 162 ? -43.451 -19.303 -22.548 1.00 19.03 162 GLY B C 1
ATOM 4089 O O . GLY B 1 162 ? -44.643 -19.288 -22.250 1.00 18.03 162 GLY B O 1
ATOM 4090 N N . LEU B 1 163 ? -43.037 -19.475 -23.802 1.00 22.21 163 LEU B N 1
ATOM 4091 C CA . LEU B 1 163 ? -44.012 -19.581 -24.883 1.00 23.02 163 LEU B CA 1
ATOM 4092 C C . LEU B 1 163 ? -45.066 -20.662 -24.599 1.00 22.17 163 LEU B C 1
ATOM 4093 O O . LEU B 1 163 ? -46.272 -20.421 -24.734 1.00 17.73 163 LEU B O 1
ATOM 4098 N N . GLU B 1 164 ? -44.629 -21.864 -24.213 1.00 21.61 164 GLU B N 1
ATOM 4099 C CA . GLU B 1 164 ? -45.579 -22.941 -23.939 1.00 20.13 164 GLU B CA 1
ATOM 4100 C C . GLU B 1 164 ? -46.509 -22.559 -22.793 1.00 21.74 164 GLU B C 1
ATOM 4101 O O . GLU B 1 164 ? -47.732 -22.763 -22.865 1.00 20.40 164 GLU B O 1
ATOM 4107 N N . MET B 1 165 ? -45.946 -21.993 -21.723 1.00 19.99 165 MET B N 1
ATOM 4108 C CA . MET B 1 165 ? -46.776 -21.475 -20.643 1.00 19.60 165 MET B CA 1
ATOM 4109 C C . MET B 1 165 ? -47.858 -20.550 -21.179 1.00 19.30 165 MET B C 1
ATOM 4110 O O . MET B 1 165 ? -49.027 -20.647 -20.787 1.00 23.91 165 MET B O 1
ATOM 4115 N N . ILE B 1 166 ? -47.487 -19.659 -22.095 1.00 17.58 166 ILE B N 1
ATOM 4116 C CA . ILE B 1 166 ? -48.437 -18.674 -22.598 1.00 18.99 166 ILE B CA 1
ATOM 4117 C C . ILE B 1 166 ? -49.513 -19.337 -23.452 1.00 17.43 166 ILE B C 1
ATOM 4118 O O . ILE B 1 166 ? -50.692 -18.978 -23.363 1.00 18.48 166 ILE B O 1
ATOM 4123 N N . LYS B 1 167 ? -49.145 -20.317 -24.282 1.00 18.65 167 LYS B N 1
ATOM 4124 C CA . LYS B 1 167 ? -50.178 -21.040 -25.016 1.00 16.99 167 LYS B CA 1
ATOM 4125 C C . LYS B 1 167 ? -51.195 -21.593 -24.043 1.00 16.67 167 LYS B C 1
ATOM 4126 O O . LYS B 1 167 ? -52.403 -21.402 -24.210 1.00 15.75 167 LYS B O 1
ATOM 4132 N N . PHE B 1 168 ? -50.716 -22.245 -22.983 1.00 17.87 168 PHE B N 1
ATOM 4133 C CA . PHE B 1 168 ? -51.650 -22.885 -22.068 1.00 19.01 168 PHE B CA 1
ATOM 4134 C C . PHE B 1 168 ? -52.438 -21.858 -21.278 1.00 15.98 168 PHE B C 1
ATOM 4135 O O . PHE B 1 168 ? -53.592 -22.118 -20.910 1.00 12.82 168 PHE B O 1
ATOM 4143 N N . TRP B 1 169 ? -51.833 -20.695 -21.022 1.00 13.73 169 TRP B N 1
ATOM 4144 C CA . TRP B 1 169 ? -52.550 -19.580 -20.426 1.00 12.66 169 TRP B CA 1
ATOM 4145 C C . TRP B 1 169 ? -53.727 -19.173 -21.299 1.00 15.14 169 TRP B C 1
ATOM 4146 O O . TRP B 1 169 ? -54.885 -19.209 -20.867 1.00 16.46 169 TRP B O 1
ATOM 4157 N N . LYS B 1 170 ? -53.456 -18.780 -22.541 1.00 14.03 170 LYS B N 1
ATOM 4158 C CA . LYS B 1 170 ? -54.556 -18.443 -23.437 1.00 16.65 170 LYS B CA 1
ATOM 4159 C C . LYS B 1 170 ? -55.565 -19.580 -23.482 1.00 13.84 170 LYS B C 1
ATOM 4160 O O . LYS B 1 170 ? -56.777 -19.346 -23.520 1.00 14.48 170 LYS B O 1
ATOM 4166 N N . GLY B 1 171 ? -55.074 -20.820 -23.455 1.00 13.23 171 GLY B N 1
ATOM 4167 C CA . GLY B 1 171 ? -55.960 -21.965 -23.386 1.00 12.80 171 GLY B CA 1
ATOM 4168 C C . GLY B 1 171 ? -56.846 -21.940 -22.160 1.00 14.37 171 GLY B C 1
ATOM 4169 O O . GLY B 1 171 ? -58.005 -22.358 -22.220 1.00 14.67 171 GLY B O 1
ATOM 4170 N N . HIS B 1 172 ? -56.328 -21.435 -21.037 1.00 12.88 172 HIS B N 1
ATOM 4171 C CA . HIS B 1 172 ? -57.182 -21.261 -19.869 1.00 11.47 172 HIS B CA 1
ATOM 4172 C C . HIS B 1 172 ? -58.250 -20.195 -20.119 1.00 14.87 172 HIS B C 1
ATOM 4173 O O . HIS B 1 172 ? -59.410 -20.370 -19.721 1.00 16.65 172 HIS B O 1
ATOM 4180 N N . LEU B 1 173 ? -57.899 -19.092 -20.793 1.00 12.66 173 LEU B N 1
ATOM 4181 C CA . LEU B 1 173 ? -58.913 -18.071 -21.078 1.00 16.10 173 LEU B CA 1
ATOM 4182 C C . LEU B 1 173 ? -60.032 -18.638 -21.940 1.00 16.33 173 LEU B C 1
ATOM 4183 O O . LEU B 1 173 ? -61.216 -18.390 -21.687 1.00 19.28 173 LEU B O 1
ATOM 4188 N N . ASP B 1 174 ? -59.679 -19.412 -22.961 1.00 13.92 174 ASP B N 1
ATOM 4189 C CA . ASP B 1 174 ? -60.709 -20.044 -23.771 1.00 16.71 174 ASP B CA 1
ATOM 4190 C C . ASP B 1 174 ? -61.648 -20.880 -22.914 1.00 19.07 174 ASP B C 1
ATOM 4191 O O . ASP B 1 174 ? -62.854 -20.935 -23.170 1.00 22.72 174 ASP B O 1
ATOM 4196 N N . GLY B 1 175 ? -61.113 -21.544 -21.899 1.00 17.33 175 GLY B N 1
ATOM 4197 C CA . GLY B 1 175 ? -61.920 -22.482 -21.150 1.00 19.48 175 GLY B CA 1
ATOM 4198 C C . GLY B 1 175 ? -62.959 -21.780 -20.303 1.00 22.53 175 GLY B C 1
ATOM 4199 O O . GLY B 1 175 ? -64.146 -22.069 -20.423 1.00 20.44 175 GLY B O 1
ATOM 4200 N N . GLN B 1 176 ? -62.534 -20.854 -19.438 1.00 24.08 176 GLN B N 1
ATOM 4201 C CA . GLN B 1 176 ? -63.477 -20.185 -18.549 1.00 22.10 176 GLN B CA 1
ATOM 4202 C C . GLN B 1 176 ? -64.435 -19.274 -19.302 1.00 21.49 176 GLN B C 1
ATOM 4203 O O . GLN B 1 176 ? -65.475 -18.894 -18.757 1.00 22.28 176 GLN B O 1
ATOM 4209 N N . ALA B 1 177 ? -64.118 -18.922 -20.538 1.00 20.67 177 ALA B N 1
ATOM 4210 C CA . ALA B 1 177 ? -65.085 -18.201 -21.352 1.00 23.33 177 ALA B CA 1
ATOM 4211 C C . ALA B 1 177 ? -66.328 -19.030 -21.670 1.00 20.06 177 ALA B C 1
ATOM 4212 O O . ALA B 1 177 ? -67.264 -18.507 -22.277 1.00 22.25 177 ALA B O 1
ATOM 4214 N N . GLU B 1 178 ? -66.373 -20.297 -21.268 1.00 22.58 178 GLU B N 1
ATOM 4215 C CA . GLU B 1 178 ? -67.521 -21.154 -21.523 1.00 25.68 178 GLU B CA 1
ATOM 4216 C C . GLU B 1 178 ? -68.414 -21.376 -20.317 1.00 22.22 178 GLU B C 1
ATOM 4217 O O . GLU B 1 178 ? -69.502 -21.935 -20.483 1.00 26.44 178 GLU B O 1
ATOM 4223 N N . SER B 1 179 ? -67.976 -21.009 -19.113 1.00 21.89 179 SER B N 1
ATOM 4224 C CA . SER B 1 179 ? -68.736 -21.290 -17.896 1.00 25.56 179 SER B CA 1
ATOM 4225 C C . SER B 1 179 ? -69.867 -20.277 -17.803 1.00 26.12 179 SER B C 1
ATOM 4226 O O . SER B 1 179 ? -69.819 -19.300 -17.052 1.00 28.91 179 SER B O 1
ATOM 4229 N N . ALA B 1 180 ? -70.903 -20.529 -18.600 1.00 21.91 180 ALA B N 1
ATOM 4230 C CA . ALA B 1 180 ? -72.085 -19.686 -18.640 1.00 24.24 180 ALA B CA 1
ATOM 4231 C C . ALA B 1 180 ? -73.234 -20.228 -17.806 1.00 26.97 180 ALA B C 1
ATOM 4232 O O . ALA B 1 180 ? -74.086 -19.453 -17.373 1.00 40.23 180 ALA B O 1
ATOM 4234 N N . HIS B 1 181 ? -73.287 -21.530 -17.565 1.00 26.57 181 HIS B N 1
ATOM 4235 C CA . HIS B 1 181 ? -74.338 -22.124 -16.754 1.00 27.32 181 HIS B CA 1
ATOM 4236 C C . HIS B 1 181 ? -73.743 -23.265 -15.942 1.00 29.29 181 HIS B C 1
ATOM 4237 O O . HIS B 1 181 ? -72.599 -23.680 -16.157 1.00 27.66 181 HIS B O 1
ATOM 4244 N N . ASN B 1 182 ? -74.539 -23.786 -15.005 1.00 29.67 182 ASN B N 1
ATOM 4245 C CA . ASN B 1 182 ? -74.138 -24.945 -14.217 1.00 31.08 182 ASN B CA 1
ATOM 4246 C C . ASN B 1 182 ? -75.224 -26.012 -14.224 1.00 31.22 182 ASN B C 1
ATOM 4247 O O . ASN B 1 182 ? -75.387 -26.751 -13.246 1.00 35.58 182 ASN B O 1
ATOM 4252 N N . ASN B 1 183 ? -75.965 -26.117 -15.324 1.00 28.73 183 ASN B N 1
ATOM 4253 C CA . ASN B 1 183 ? -76.983 -27.157 -15.463 1.00 33.10 183 ASN B CA 1
ATOM 4254 C C . ASN B 1 183 ? -76.395 -28.345 -16.231 1.00 34.07 183 ASN B C 1
ATOM 4255 O O . ASN B 1 183 ? -76.690 -28.596 -17.406 1.00 28.53 183 ASN B O 1
ATOM 4260 N N . MET B 1 184 ? -75.535 -29.083 -15.528 1.00 30.16 184 MET B N 1
ATOM 4261 C CA . MET B 1 184 ? -74.876 -30.244 -16.106 1.00 31.18 184 MET B CA 1
ATOM 4262 C C . MET B 1 184 ? -74.820 -31.377 -15.093 1.00 26.72 184 MET B C 1
ATOM 4263 O O . MET B 1 184 ? -75.003 -31.183 -13.893 1.00 24.33 184 MET B O 1
ATOM 4268 N N . SER B 1 185 ? -74.570 -32.574 -15.610 1.00 28.55 185 SER B N 1
ATOM 4269 C CA . SER B 1 185 ? -74.335 -33.738 -14.779 1.00 27.93 185 SER B CA 1
ATOM 4270 C C . SER B 1 185 ? -72.940 -33.668 -14.168 1.00 26.07 185 SER B C 1
ATOM 4271 O O . SER B 1 185 ? -72.105 -32.856 -14.564 1.00 27.28 185 SER B O 1
ATOM 4274 N N . PHE B 1 186 ? -72.672 -34.556 -13.212 1.00 27.19 186 PHE B N 1
ATOM 4275 C CA . PHE B 1 186 ? -71.336 -34.597 -12.632 1.00 21.19 186 PHE B CA 1
ATOM 4276 C C . PHE B 1 186 ? -70.298 -34.982 -13.677 1.00 21.61 186 PHE B C 1
ATOM 4277 O O . PHE B 1 186 ? -69.210 -34.402 -13.726 1.00 20.57 186 PHE B O 1
ATOM 4285 N N . GLU B 1 187 ? -70.618 -35.942 -14.537 1.00 25.24 187 GLU B N 1
ATOM 4286 C CA . GLU B 1 187 ? -69.739 -36.232 -15.665 1.00 29.64 187 GLU B CA 1
ATOM 4287 C C . GLU B 1 187 ? -69.452 -34.961 -16.466 1.00 27.83 187 GLU B C 1
ATOM 4288 O O . GLU B 1 187 ? -68.291 -34.606 -16.696 1.00 31.60 187 GLU B O 1
ATOM 4294 N N . GLU B 1 188 ? -70.504 -34.245 -16.878 1.00 27.22 188 GLU B N 1
ATOM 4295 C CA . GLU B 1 188 ? -70.313 -33.026 -17.666 1.00 27.83 188 GLU B CA 1
ATOM 4296 C C . GLU B 1 188 ? -69.433 -32.037 -16.934 1.00 26.05 188 GLU B C 1
ATOM 4297 O O . GLU B 1 188 ? -68.594 -31.359 -17.544 1.00 22.68 188 GLU B O 1
ATOM 4303 N N . TYR B 1 189 ? -69.637 -31.916 -15.621 1.00 24.56 189 TYR B N 1
ATOM 4304 C CA . TYR B 1 189 ? -68.946 -30.878 -14.874 1.00 22.34 189 TYR B CA 1
ATOM 4305 C C . TYR B 1 189 ? -67.462 -31.179 -14.795 1.00 17.33 189 TYR B C 1
ATOM 4306 O O . TYR B 1 189 ? -66.637 -30.278 -14.965 1.00 16.42 189 TYR B O 1
ATOM 4315 N N . THR B 1 190 ? -67.097 -32.433 -14.551 1.00 16.03 190 THR B N 1
ATOM 4316 C CA . THR B 1 190 ? -65.687 -32.727 -14.364 1.00 15.95 190 THR B CA 1
ATOM 4317 C C . THR B 1 190 ? -64.903 -32.471 -15.639 1.00 20.56 190 THR B C 1
ATOM 4318 O O . THR B 1 190 ? -63.723 -32.111 -15.577 1.00 22.36 190 THR B O 1
ATOM 4322 N N . LYS B 1 191 ? -65.533 -32.652 -16.801 1.00 19.56 191 LYS B N 1
ATOM 4323 C CA . LYS B 1 191 ? -64.828 -32.407 -18.051 1.00 19.07 191 LYS B CA 1
ATOM 4324 C C . LYS B 1 191 ? -64.736 -30.913 -18.347 1.00 20.62 191 LYS B C 1
ATOM 4325 O O . LYS B 1 191 ? -63.684 -30.423 -18.776 1.00 20.13 191 LYS B O 1
ATOM 4331 N N . HIS B 1 192 ? -65.831 -30.181 -18.116 1.00 18.08 192 HIS B N 1
ATOM 4332 C CA . HIS B 1 192 ? -65.828 -28.731 -18.282 1.00 18.36 192 HIS B CA 1
ATOM 4333 C C . HIS B 1 192 ? -64.896 -28.045 -17.288 1.00 18.31 192 HIS B C 1
ATOM 4334 O O . HIS B 1 192 ? -64.213 -27.071 -17.631 1.00 16.69 192 HIS B O 1
ATOM 4341 N N . ARG B 1 193 ? -64.885 -28.524 -16.044 1.00 16.35 193 ARG B N 1
ATOM 4342 C CA . ARG B 1 193 ? -64.129 -27.880 -14.984 1.00 12.21 193 ARG B CA 1
ATOM 4343 C C . ARG B 1 193 ? -62.634 -28.048 -15.195 1.00 14.11 193 ARG B C 1
ATOM 4344 O O . ARG B 1 193 ? -61.876 -27.081 -15.106 1.00 13.93 193 ARG B O 1
ATOM 4352 N N . LEU B 1 194 ? -62.179 -29.276 -15.460 1.00 17.67 194 LEU B N 1
ATOM 4353 C CA . LEU B 1 194 ? -60.759 -29.466 -15.737 1.00 16.95 194 LEU B CA 1
ATOM 4354 C C . LEU B 1 194 ? -60.277 -28.511 -16.828 1.00 14.76 194 LEU B C 1
ATOM 4355 O O . LEU B 1 194 ? -59.134 -28.036 -16.790 1.00 9.60 194 LEU B O 1
ATOM 4360 N N . SER B 1 195 ? -61.149 -28.188 -17.783 1.00 14.82 195 SER B N 1
ATOM 4361 C CA . SER B 1 195 ? -60.805 -27.245 -18.833 1.00 13.08 195 SER B CA 1
ATOM 4362 C C . SER B 1 195 ? -60.811 -25.800 -18.363 1.00 13.87 195 SER B C 1
ATOM 4363 O O . SER B 1 195 ? -60.309 -24.941 -19.084 1.00 17.83 195 SER B O 1
ATOM 4366 N N . GLU B 1 196 ? -61.376 -25.509 -17.195 1.00 13.21 196 GLU B N 1
ATOM 4367 C CA . GLU B 1 196 ? -61.639 -24.141 -16.763 1.00 14.28 196 GLU B CA 1
ATOM 4368 C C . GLU B 1 196 ? -61.011 -23.808 -15.418 1.00 12.29 196 GLU B C 1
ATOM 4369 O O . GLU B 1 196 ? -61.133 -22.667 -14.956 1.00 11.74 196 GLU B O 1
ATOM 4375 N N . VAL B 1 197 ? -60.355 -24.775 -14.777 1.00 9.32 197 VAL B N 1
ATOM 4376 C CA . VAL B 1 197 ? -59.762 -24.598 -13.458 1.00 10.15 197 VAL B CA 1
ATOM 4377 C C . VAL B 1 197 ? -58.317 -24.141 -13.530 1.00 10.90 197 VAL B C 1
ATOM 4378 O O . VAL B 1 197 ? -57.732 -23.817 -12.491 1.00 10.22 197 VAL B O 1
ATOM 4382 N N . GLY B 1 198 ? -57.721 -24.119 -14.716 1.00 14.76 198 GLY B N 1
ATOM 4383 C CA . GLY B 1 198 ? -56.369 -23.630 -14.870 1.00 16.02 198 GLY B CA 1
ATOM 4384 C C . GLY B 1 198 ? -55.277 -24.622 -14.548 1.00 16.38 198 GLY B C 1
ATOM 4385 O O . GLY B 1 198 ? -54.104 -24.230 -14.487 1.00 13.85 198 GLY B O 1
ATOM 4386 N N . ALA B 1 199 ? -55.619 -25.896 -14.355 1.00 14.58 199 ALA B N 1
ATOM 4387 C CA . ALA B 1 199 ? -54.605 -26.857 -13.941 1.00 15.96 199 ALA B CA 1
ATOM 4388 C C . ALA B 1 199 ? -53.526 -27.017 -15.012 1.00 15.88 199 ALA B C 1
ATOM 4389 O O . ALA B 1 199 ? -52.324 -27.004 -14.706 1.00 16.08 199 ALA B O 1
ATOM 4391 N N . ARG B 1 200 ? -53.932 -27.134 -16.278 1.00 16.25 200 ARG B N 1
ATOM 4392 C CA . ARG B 1 200 ? -52.957 -27.309 -17.353 1.00 17.55 200 ARG B CA 1
ATOM 4393 C C . ARG B 1 200 ? -51.967 -26.153 -17.400 1.00 17.52 200 ARG B C 1
ATOM 4394 O O . ARG B 1 200 ? -50.763 -26.359 -17.611 1.00 15.63 200 ARG B O 1
ATOM 4402 N N . TRP B 1 201 ? -52.472 -24.926 -17.238 1.00 16.03 201 TRP B N 1
ATOM 4403 C CA . TRP B 1 201 ? -51.625 -23.742 -17.162 1.00 14.09 201 TRP B CA 1
ATOM 4404 C C . TRP B 1 201 ? -50.722 -23.800 -15.927 1.00 17.03 201 TRP B C 1
ATOM 4405 O O . TRP B 1 201 ? -49.519 -23.488 -15.997 1.00 10.85 201 TRP B O 1
ATOM 4416 N N . ALA B 1 202 ? -51.289 -24.209 -14.784 1.00 17.23 202 ALA B N 1
ATOM 4417 C CA . ALA B 1 202 ? -50.486 -24.403 -13.582 1.00 14.66 202 ALA B CA 1
ATOM 4418 C C . ALA B 1 202 ? -49.285 -25.294 -13.864 1.00 15.56 202 ALA B C 1
ATOM 4419 O O . ALA B 1 202 ? -48.169 -24.998 -13.412 1.00 12.75 202 ALA B O 1
ATOM 4421 N N . VAL B 1 203 ? -49.494 -26.383 -14.618 1.00 12.19 203 VAL B N 1
ATOM 4422 C CA . VAL B 1 203 ? -48.405 -27.315 -14.904 1.00 11.94 203 VAL B CA 1
ATOM 4423 C C . VAL B 1 203 ? -47.294 -26.599 -15.658 1.00 15.28 203 VAL B C 1
ATOM 4424 O O . VAL B 1 203 ? -46.115 -26.674 -15.286 1.00 15.11 203 VAL B O 1
ATOM 4428 N N . GLU B 1 204 ? -47.662 -25.856 -16.705 1.00 17.77 204 GLU B N 1
ATOM 4429 C CA . GLU B 1 204 ? -46.680 -25.090 -17.469 1.00 14.64 204 GLU B CA 1
ATOM 4430 C C . GLU B 1 204 ? -46.075 -23.951 -16.655 1.00 15.99 204 GLU B C 1
ATOM 4431 O O . GLU B 1 204 ? -44.894 -23.636 -16.822 1.00 17.34 204 GLU B O 1
ATOM 4437 N N . VAL B 1 205 ? -46.835 -23.322 -15.761 1.00 13.94 205 VAL B N 1
ATOM 4438 C CA . VAL B 1 205 ? -46.168 -22.361 -14.894 1.00 13.77 205 VAL B CA 1
ATOM 4439 C C . VAL B 1 205 ? -45.081 -23.063 -14.100 1.00 13.07 205 VAL B C 1
ATOM 4440 O O . VAL B 1 205 ? -44.052 -22.462 -13.777 1.00 12.60 205 VAL B O 1
ATOM 4444 N N . GLY B 1 206 ? -45.309 -24.335 -13.787 1.00 13.69 206 GLY B N 1
ATOM 4445 C CA . GLY B 1 206 ? -44.348 -25.118 -13.033 1.00 14.90 206 GLY B CA 1
ATOM 4446 C C . GLY B 1 206 ? -43.151 -25.510 -13.877 1.00 18.42 206 GLY B C 1
ATOM 4447 O O . GLY B 1 206 ? -42.040 -25.652 -13.367 1.00 17.40 206 GLY B O 1
ATOM 4448 N N . CYS B 1 207 ? -43.381 -25.685 -15.174 1.00 16.59 207 CYS B N 1
ATOM 4449 C CA . CYS B 1 207 ? -42.317 -26.063 -16.097 1.00 17.99 207 CYS B CA 1
ATOM 4450 C C . CYS B 1 207 ? -41.341 -24.910 -16.305 1.00 19.61 207 CYS B C 1
ATOM 4451 O O . CYS B 1 207 ? -40.136 -25.122 -16.439 1.00 23.40 207 CYS B O 1
ATOM 4454 N N . TRP B 1 208 ? -41.870 -23.691 -16.331 1.00 18.79 208 TRP B N 1
ATOM 4455 C CA . TRP B 1 208 ? -41.046 -22.504 -16.522 1.00 16.45 208 TRP B CA 1
ATOM 4456 C C . TRP B 1 208 ? -40.337 -22.114 -15.230 1.00 15.29 208 TRP B C 1
ATOM 4457 O O . TRP B 1 208 ? -39.191 -21.666 -15.249 1.00 14.89 208 TRP B O 1
ATOM 4468 N N . SER B 1 209 ? -41.027 -22.285 -14.107 1.00 13.02 209 SER B N 1
ATOM 4469 C CA . SER B 1 209 ? -40.465 -21.952 -12.805 1.00 14.35 209 SER B CA 1
ATOM 4470 C C . SER B 1 209 ? -39.305 -22.877 -12.453 1.00 16.50 209 SER B C 1
ATOM 4471 O O . SER B 1 209 ? -38.325 -22.453 -11.840 1.00 13.67 209 SER B O 1
ATOM 4474 N N . LEU B 1 210 ? -39.424 -24.141 -12.845 1.00 19.60 210 LEU B N 1
ATOM 4475 C CA . LEU B 1 210 ? -38.387 -25.128 -12.574 1.00 20.25 210 LEU B CA 1
ATOM 4476 C C . LEU B 1 210 ? -37.442 -25.284 -13.760 1.00 23.52 210 LEU B C 1
ATOM 4477 O O . LEU B 1 210 ? -36.430 -25.981 -13.674 1.00 24.00 210 LEU B O 1
ATOM 4482 N N . GLY B 1 211 ? -37.778 -24.633 -14.869 1.00 26.71 211 GLY B N 1
ATOM 4483 C CA . GLY B 1 211 ? -36.965 -24.700 -16.069 1.00 22.65 211 GLY B CA 1
ATOM 4484 C C . GLY B 1 211 ? -36.860 -26.111 -16.612 1.00 30.45 211 GLY B C 1
ATOM 4485 O O . GLY B 1 211 ? -35.761 -26.631 -16.810 1.00 33.59 211 GLY B O 1
ATOM 4486 N N . ILE B 1 212 ? -38.009 -26.735 -16.853 1.00 28.63 212 ILE B N 1
ATOM 4487 C CA . ILE B 1 212 ? -38.047 -28.096 -17.376 1.00 28.47 212 ILE B CA 1
ATOM 4488 C C . ILE B 1 212 ? -38.102 -28.104 -18.900 1.00 29.78 212 ILE B C 1
ATOM 4489 O O . ILE B 1 212 ? -38.946 -27.445 -19.505 1.00 32.76 212 ILE B O 1
ATOM 4494 N N . ASN B 1 213 ? -37.195 -28.856 -19.514 1.00 37.13 213 ASN B N 1
ATOM 4495 C CA . ASN B 1 213 ? -37.137 -28.954 -20.967 1.00 28.64 213 ASN B CA 1
ATOM 4496 C C . ASN B 1 213 ? -37.592 -30.330 -21.441 1.00 28.55 213 ASN B C 1
ATOM 4497 O O . ASN B 1 213 ? -36.773 -31.219 -21.674 1.00 29.58 213 ASN B O 1
ATOM 4502 N N . LEU B 1 214 ? -38.903 -30.498 -21.585 1.00 20.25 214 LEU B N 1
ATOM 4503 C CA . LEU B 1 214 ? -39.468 -31.766 -22.031 1.00 19.35 214 LEU B CA 1
ATOM 4504 C C . LEU B 1 214 ? -40.416 -31.569 -23.209 1.00 21.31 214 LEU B C 1
ATOM 4505 O O . LEU B 1 214 ? -41.207 -30.626 -23.233 1.00 27.46 214 LEU B O 1
ATOM 4510 N N . SER B 1 215 ? -40.329 -32.467 -24.186 1.00 20.30 215 SER B N 1
ATOM 4511 C CA . SER B 1 215 ? -41.176 -32.401 -25.371 1.00 20.95 215 SER B CA 1
ATOM 4512 C C . SER B 1 215 ? -42.646 -32.605 -25.020 1.00 25.65 215 SER B C 1
ATOM 4513 O O . SER B 1 215 ? -42.995 -33.334 -24.086 1.00 26.47 215 SER B O 1
ATOM 4516 N N . ARG B 1 216 ? -43.515 -31.958 -25.801 1.00 23.87 216 ARG B N 1
ATOM 4517 C CA . ARG B 1 216 ? -44.950 -32.178 -25.651 1.00 20.85 216 ARG B CA 1
ATOM 4518 C C . ARG B 1 216 ? -45.337 -33.643 -25.845 1.00 27.04 216 ARG B C 1
ATOM 4519 O O . ARG B 1 216 ? -46.288 -34.114 -25.214 1.00 28.22 216 ARG B O 1
ATOM 4527 N N . GLU B 1 217 ? -44.650 -34.374 -26.738 1.00 35.23 217 GLU B N 1
ATOM 4528 C CA . GLU B 1 217 ? -44.986 -35.783 -26.951 1.00 29.93 217 GLU B CA 1
ATOM 4529 C C . GLU B 1 217 ? -44.659 -36.613 -25.718 1.00 26.92 217 GLU B C 1
ATOM 4530 O O . GLU B 1 217 ? -45.385 -37.558 -25.392 1.00 28.38 217 GLU B O 1
ATOM 4536 N N . LYS B 1 218 ? -43.598 -36.253 -25.002 1.00 24.29 218 LYS B N 1
ATOM 4537 C CA . LYS B 1 218 ? -43.248 -36.971 -23.785 1.00 25.02 218 LYS B CA 1
ATOM 4538 C C . LYS B 1 218 ? -44.199 -36.635 -22.638 1.00 27.22 218 LYS B C 1
ATOM 4539 O O . LYS B 1 218 ?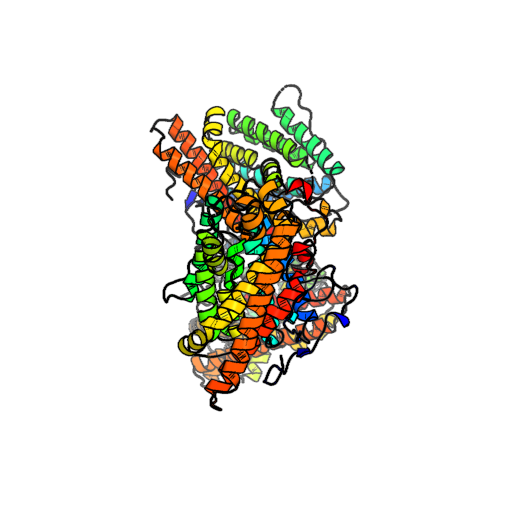 -44.559 -37.521 -21.855 1.00 26.98 218 LYS B O 1
ATOM 4545 N N . LYS B 1 219 ? -44.633 -35.372 -22.518 1.00 27.07 219 LYS B N 1
ATOM 4546 C CA . LYS B 1 219 ? -45.645 -35.039 -21.515 1.00 19.46 219 LYS B CA 1
ATOM 4547 C C . LYS B 1 219 ? -46.985 -35.715 -21.778 1.00 24.55 219 LYS B C 1
ATOM 4548 O O . LYS B 1 219 ? -47.755 -35.911 -20.834 1.00 26.38 219 LYS B O 1
ATOM 4554 N N . ASP B 1 220 ? -47.291 -36.061 -23.033 1.00 23.50 220 ASP B N 1
ATOM 4555 C CA . ASP B 1 220 ? -48.542 -36.725 -23.363 1.00 20.69 220 ASP B CA 1
ATOM 4556 C C . ASP B 1 220 ? -48.508 -38.219 -23.064 1.00 26.15 220 ASP B C 1
ATOM 4557 O O . ASP B 1 220 ? -49.569 -38.829 -22.874 1.00 22.40 220 ASP B O 1
ATOM 4562 N N . SER B 1 221 ? -47.318 -38.827 -23.016 1.00 25.82 221 SER B N 1
ATOM 4563 C CA . SER B 1 221 ? -47.241 -40.233 -22.646 1.00 18.97 221 SER B CA 1
ATOM 4564 C C . SER B 1 221 ? -47.649 -40.449 -21.207 1.00 22.83 221 SER B C 1
ATOM 4565 O O . SER B 1 221 ? -47.930 -41.587 -20.814 1.00 30.22 221 SER B O 1
ATOM 4568 N N . VAL B 1 222 ? -47.702 -39.389 -20.407 1.00 21.39 222 VAL B N 1
ATOM 4569 C CA . VAL B 1 222 ? -48.116 -39.524 -19.020 1.00 20.78 222 VAL B CA 1
ATOM 4570 C C . VAL B 1 222 ? -49.399 -38.767 -18.696 1.00 14.28 222 VAL B C 1
ATOM 4571 O O . VAL B 1 222 ? -49.862 -38.834 -17.561 1.00 13.80 222 VAL B O 1
ATOM 4575 N N . ALA B 1 223 ? -50.024 -38.102 -19.668 1.00 15.57 223 ALA B N 1
ATOM 4576 C CA . ALA B 1 223 ? -51.318 -37.459 -19.413 1.00 22.86 223 ALA B CA 1
ATOM 4577 C C . ALA B 1 223 ? -52.333 -38.408 -18.762 1.00 23.81 223 ALA B C 1
ATOM 4578 O O . ALA B 1 223 ? -53.086 -37.997 -17.865 1.00 20.96 223 ALA B O 1
ATOM 4580 N N . HIS B 1 224 ? -52.360 -39.680 -19.187 1.00 21.64 224 HIS B N 1
ATOM 4581 C CA . HIS B 1 224 ? -53.417 -40.583 -18.728 1.00 20.64 224 HIS B CA 1
ATOM 4582 C C . HIS B 1 224 ? -53.484 -40.644 -17.206 1.00 27.01 224 HIS B C 1
ATOM 4583 O O . HIS B 1 224 ? -54.581 -40.689 -16.635 1.00 33.46 224 HIS B O 1
ATOM 4590 N N . PHE B 1 225 ? -52.346 -40.616 -16.517 1.00 22.34 225 PHE B N 1
ATOM 4591 C CA . PHE B 1 225 ? -52.492 -40.563 -15.069 1.00 21.99 225 PHE B CA 1
ATOM 4592 C C . PHE B 1 225 ? -52.343 -39.158 -14.497 1.00 23.43 225 PHE B C 1
ATOM 4593 O O . PHE B 1 225 ? -52.991 -38.854 -13.491 1.00 23.88 225 PHE B O 1
ATOM 4601 N N . VAL B 1 226 ? -51.555 -38.279 -15.122 1.00 23.40 226 VAL B N 1
ATOM 4602 C CA . VAL B 1 226 ? -51.444 -36.911 -14.618 1.00 16.82 226 VAL B CA 1
ATOM 4603 C C . VAL B 1 226 ? -52.827 -36.293 -14.520 1.00 18.54 226 VAL B C 1
ATOM 4604 O O . VAL B 1 226 ? -53.172 -35.638 -13.525 1.00 12.20 226 VAL B O 1
ATOM 4608 N N . ASN B 1 227 ? -53.661 -36.523 -15.536 1.00 18.42 227 ASN B N 1
ATOM 4609 C CA . ASN B 1 227 ? -54.888 -35.746 -15.591 1.00 16.18 227 ASN B CA 1
ATOM 4610 C C . ASN B 1 227 ? -55.824 -36.120 -14.455 1.00 14.91 227 ASN B C 1
ATOM 4611 O O . ASN B 1 227 ? -56.551 -35.267 -13.941 1.00 13.84 227 ASN B O 1
ATOM 4616 N N . LYS B 1 228 ? -55.788 -37.374 -14.030 1.00 19.45 228 LYS B N 1
ATOM 4617 C CA . LYS B 1 228 ? -56.600 -37.796 -12.905 1.00 14.41 228 LYS B CA 1
ATOM 4618 C C . LYS B 1 228 ? -56.140 -37.135 -11.619 1.00 13.83 228 LYS B C 1
ATOM 4619 O O . LYS B 1 228 ? -56.937 -36.984 -10.687 1.00 15.88 228 LYS B O 1
ATOM 4625 N N . GLY B 1 229 ? -54.876 -36.720 -11.554 1.00 11.77 229 GLY B N 1
ATOM 4626 C CA . GLY B 1 229 ? -54.438 -35.913 -10.431 1.00 11.27 229 GLY B CA 1
ATOM 4627 C C . GLY B 1 229 ? -54.944 -34.484 -10.527 1.00 11.25 229 GLY B C 1
ATOM 4628 O O . GLY B 1 229 ? -55.389 -33.899 -9.537 1.00 8.39 229 GLY B O 1
ATOM 4629 N N . LEU B 1 230 ? -54.911 -33.919 -11.731 1.00 13.29 230 LEU B N 1
ATOM 4630 C CA . LEU B 1 230 ? -55.384 -32.553 -11.910 1.00 10.04 230 LEU B CA 1
ATOM 4631 C C . LEU B 1 230 ? -56.875 -32.453 -11.641 1.00 11.21 230 LEU B C 1
ATOM 4632 O O . LEU B 1 230 ? -57.323 -31.548 -10.927 1.00 10.44 230 LEU B O 1
ATOM 4637 N N . LEU B 1 231 ? -57.664 -33.373 -12.200 1.00 12.08 231 LEU B N 1
ATOM 4638 C CA . LEU B 1 231 ? -59.077 -33.426 -11.844 1.00 10.38 231 LEU B CA 1
ATOM 4639 C C . LEU B 1 231 ? -59.244 -33.420 -10.326 1.00 11.18 231 LEU B C 1
ATOM 4640 O O . LEU B 1 231 ? -59.939 -32.565 -9.766 1.00 11.73 231 LEU B O 1
ATOM 4645 N N . ALA B 1 232 ? -58.581 -34.340 -9.634 1.00 10.12 232 ALA B N 1
ATOM 4646 C CA . ALA B 1 232 ? -58.644 -34.324 -8.181 1.00 9.04 232 ALA B CA 1
ATOM 4647 C C . ALA B 1 232 ? -58.309 -32.941 -7.637 1.00 10.76 232 ALA B C 1
ATOM 4648 O O . ALA B 1 232 ? -59.005 -32.421 -6.758 1.00 11.61 232 ALA B O 1
ATOM 4650 N N . ALA B 1 233 ? -57.257 -32.311 -8.164 1.00 12.14 233 ALA B N 1
ATOM 4651 C CA . ALA B 1 233 ? -56.882 -30.991 -7.664 1.00 10.23 233 ALA B CA 1
ATOM 4652 C C . ALA B 1 233 ? -57.999 -29.971 -7.868 1.00 10.79 233 ALA B C 1
ATOM 4653 O O . ALA B 1 233 ? -58.079 -28.988 -7.130 1.00 15.09 233 ALA B O 1
ATOM 4655 N N . ALA B 1 234 ? -58.874 -30.185 -8.845 1.00 11.15 234 ALA B N 1
ATOM 4656 C CA . ALA B 1 234 ? -59.967 -29.250 -9.088 1.00 10.22 234 ALA B CA 1
ATOM 4657 C C . ALA B 1 234 ? -61.124 -29.502 -8.135 1.00 9.86 234 ALA B C 1
ATOM 4658 O O . ALA B 1 234 ? -61.676 -28.567 -7.551 1.00 11.41 234 ALA B O 1
ATOM 4660 N N . LEU B 1 235 ? -61.512 -30.765 -7.978 1.00 10.01 235 LEU B N 1
ATOM 4661 C CA . LEU B 1 235 ? -62.490 -31.102 -6.955 1.00 8.87 235 LEU B CA 1
ATOM 4662 C C . LEU B 1 235 ? -62.013 -30.649 -5.578 1.00 13.03 235 LEU B C 1
ATOM 4663 O O . LEU B 1 235 ? -62.816 -30.167 -4.766 1.00 14.90 235 LEU B O 1
ATOM 4668 N N . MET B 1 236 ? -60.707 -30.771 -5.298 1.00 11.56 236 MET B N 1
ATOM 4669 C CA . MET B 1 236 ? -60.183 -30.223 -4.049 1.00 10.41 236 MET B CA 1
ATOM 4670 C C . MET B 1 236 ? -60.449 -28.730 -3.951 1.00 11.26 236 MET B C 1
ATOM 4671 O O . MET B 1 236 ? -60.854 -28.231 -2.892 1.00 10.29 236 MET B O 1
ATOM 4676 N N . ASN B 1 237 ? -60.208 -27.993 -5.041 1.00 12.94 237 ASN B N 1
ATOM 4677 C CA . ASN B 1 237 ? -60.495 -26.565 -5.023 1.00 10.56 237 ASN B CA 1
ATOM 4678 C C . ASN B 1 237 ? -61.979 -26.321 -4.848 1.00 10.93 237 ASN B C 1
ATOM 4679 O O . ASN B 1 237 ? -62.382 -25.451 -4.070 1.00 11.38 237 ASN B O 1
ATOM 4684 N N . ASP B 1 238 ? -62.812 -27.076 -5.573 1.00 8.90 238 ASP B N 1
ATOM 4685 C CA . ASP B 1 238 ? -64.255 -26.914 -5.414 1.00 10.63 238 ASP B CA 1
ATOM 4686 C C . ASP B 1 238 ? -64.656 -27.125 -3.961 1.00 12.08 238 ASP B C 1
ATOM 4687 O O . ASP B 1 238 ? -65.529 -26.418 -3.442 1.00 10.62 238 ASP B O 1
ATOM 4692 N N . TYR B 1 239 ? -64.007 -28.090 -3.289 1.00 11.59 239 TYR B N 1
ATOM 4693 C CA . TYR B 1 239 ? -64.337 -28.446 -1.909 1.00 9.96 239 TYR B CA 1
ATOM 4694 C C . TYR B 1 239 ? -64.067 -27.285 -0.947 1.00 11.51 239 TYR B C 1
ATOM 4695 O O . TYR B 1 239 ? -64.951 -26.878 -0.177 1.00 9.55 239 TYR B O 1
ATOM 4704 N N . TYR B 1 240 ? -62.845 -26.735 -0.978 1.00 11.11 240 TYR B N 1
ATOM 4705 C CA . TYR B 1 240 ? -62.476 -25.685 -0.034 1.00 10.30 240 TYR B CA 1
ATOM 4706 C C . TYR B 1 240 ? -63.029 -24.321 -0.415 1.00 10.78 240 TYR B C 1
ATOM 4707 O O . TYR B 1 240 ? -63.209 -23.480 0.462 1.00 15.91 240 TYR B O 1
ATOM 4716 N N . SER B 1 241 ? -63.285 -24.064 -1.694 1.00 13.02 241 SER B N 1
ATOM 4717 C CA . SER B 1 241 ? -63.641 -22.729 -2.157 1.00 15.56 241 SER B CA 1
ATOM 4718 C C . SER B 1 241 ? -65.133 -22.575 -2.409 1.00 16.40 241 SER B C 1
ATOM 4719 O O . SER B 1 241 ? -65.562 -21.541 -2.943 1.00 16.16 241 SER B O 1
ATOM 4722 N N . PHE B 1 242 ? -65.930 -23.571 -2.030 1.00 12.69 242 PHE B N 1
ATOM 4723 C CA . PHE B 1 242 ? -67.363 -23.470 -2.251 1.00 17.27 242 PHE B CA 1
ATOM 4724 C C . PHE B 1 242 ? -67.979 -22.353 -1.425 1.00 19.00 242 PHE B C 1
ATOM 4725 O O . PHE B 1 242 ? -68.736 -21.526 -1.951 1.00 16.72 242 PHE B O 1
ATOM 4733 N N . ASN B 1 243 ? -67.693 -22.334 -0.122 1.00 16.87 243 ASN B N 1
ATOM 4734 C CA . ASN B 1 243 ? -68.364 -21.385 0.755 1.00 20.51 243 ASN B CA 1
ATOM 4735 C C . ASN B 1 243 ? -68.134 -19.948 0.290 1.00 23.13 243 ASN B C 1
ATOM 4736 O O . ASN B 1 243 ? -69.063 -19.130 0.270 1.00 24.30 243 ASN B O 1
ATOM 4741 N N . LYS B 1 244 ? -66.903 -19.618 -0.093 1.00 19.17 244 LYS B N 1
ATOM 4742 C CA . LYS B 1 244 ? -66.655 -18.248 -0.506 1.00 20.57 244 LYS B CA 1
ATOM 4743 C C . LYS B 1 244 ? -67.274 -17.983 -1.865 1.00 23.03 244 LYS B C 1
ATOM 4744 O O . LYS B 1 244 ? -67.638 -16.838 -2.168 1.00 23.24 244 LYS B O 1
ATOM 4750 N N . GLU B 1 245 ? -67.403 -19.022 -2.695 1.00 20.71 245 GLU B N 1
ATOM 4751 C CA . GLU B 1 245 ? -67.929 -18.817 -4.041 1.00 20.56 245 GLU B CA 1
ATOM 4752 C C . GLU B 1 245 ? -69.423 -18.542 -4.008 1.00 19.86 245 GLU B C 1
ATOM 4753 O O . GLU B 1 245 ? -69.888 -17.521 -4.529 1.00 20.43 245 GLU B O 1
ATOM 4759 N N . PHE B 1 246 ? -70.184 -19.443 -3.386 1.00 20.22 246 PHE B N 1
ATOM 4760 C CA . PHE B 1 246 ? -71.594 -19.219 -3.084 1.00 17.53 246 PHE B CA 1
ATOM 4761 C C . PHE B 1 246 ? -71.841 -17.788 -2.641 1.00 20.85 246 PHE B C 1
ATOM 4762 O O . PHE B 1 246 ? -72.736 -17.103 -3.147 1.00 22.96 246 PHE B O 1
ATOM 4770 N N . ASP B 1 247 ? -71.047 -17.338 -1.669 1.00 21.60 247 ASP B N 1
ATOM 4771 C CA . ASP B 1 247 ? -71.164 -15.998 -1.119 1.00 18.85 247 ASP B CA 1
ATOM 4772 C C . ASP B 1 247 ? -71.095 -14.923 -2.203 1.00 22.10 247 ASP B C 1
ATOM 4773 O O . ASP B 1 247 ? -71.954 -14.035 -2.272 1.00 20.28 247 ASP B O 1
ATOM 4778 N N . GLU B 1 248 ? -70.060 -14.976 -3.048 1.00 19.02 248 GLU B N 1
ATOM 4779 C CA . GLU B 1 248 ? -69.862 -13.924 -4.043 1.00 28.50 248 GLU B CA 1
ATOM 4780 C C . GLU B 1 248 ? -70.876 -14.020 -5.176 1.00 23.01 248 GLU B C 1
ATOM 4781 O O . GLU B 1 248 ? -71.350 -12.996 -5.675 1.00 21.26 248 GLU B O 1
ATOM 4787 N N . HIS B 1 249 ? -71.212 -15.233 -5.609 1.00 19.37 249 HIS B N 1
ATOM 4788 C CA . HIS B 1 249 ? -72.145 -15.344 -6.718 1.00 19.66 249 HIS B CA 1
ATOM 4789 C C . HIS B 1 249 ? -73.526 -14.892 -6.302 1.00 23.18 249 HIS B C 1
ATOM 4790 O O . HIS B 1 249 ? -74.232 -14.247 -7.088 1.00 22.86 249 HIS B O 1
ATOM 4797 N N . GLN B 1 250 ? -73.919 -15.219 -5.074 1.00 26.47 250 GLN B N 1
ATOM 4798 C CA . GLN B 1 250 ? -75.074 -14.586 -4.455 1.00 24.40 250 GLN B CA 1
ATOM 4799 C C . GLN B 1 250 ? -74.945 -13.063 -4.504 1.00 23.99 250 GLN B C 1
ATOM 4800 O O . GLN B 1 250 ? -75.818 -12.362 -5.027 1.00 22.05 250 GLN B O 1
ATOM 4806 N N . ARG B 1 251 ? -73.862 -12.551 -3.910 1.00 27.69 251 ARG B N 1
ATOM 4807 C CA . ARG B 1 251 ? -73.452 -11.143 -3.945 1.00 21.66 251 ARG B CA 1
ATOM 4808 C C . ARG B 1 251 ? -73.642 -10.506 -5.320 1.00 25.91 251 ARG B C 1
ATOM 4809 O O . ARG B 1 251 ? -74.162 -9.387 -5.444 1.00 31.28 251 ARG B O 1
ATOM 4817 N N . ALA B 1 252 ? -73.221 -11.204 -6.363 1.00 23.56 252 ALA B N 1
ATOM 4818 C CA . ALA B 1 252 ? -73.156 -10.643 -7.697 1.00 22.49 252 ALA B CA 1
ATOM 4819 C C . ALA B 1 252 ? -74.348 -11.019 -8.558 1.00 20.52 252 ALA B C 1
ATOM 4820 O O . ALA B 1 252 ? -74.402 -10.613 -9.714 1.00 21.57 252 ALA B O 1
ATOM 4822 N N . GLY B 1 253 ? -75.298 -11.785 -8.040 1.00 22.04 253 GLY B N 1
ATOM 4823 C CA . GLY B 1 253 ? -76.410 -12.178 -8.890 1.00 22.95 253 GLY B CA 1
ATOM 4824 C C . GLY B 1 253 ? -76.007 -13.053 -10.057 1.00 24.22 253 GLY B C 1
ATOM 4825 O O . GLY B 1 253 ? -76.605 -12.963 -11.137 1.00 26.37 253 GLY B O 1
ATOM 4826 N N . SER B 1 254 ? -75.012 -13.910 -9.861 1.00 18.96 254 SER B N 1
ATOM 4827 C CA . SER B 1 254 ? -74.553 -14.828 -10.890 1.00 19.84 254 SER B CA 1
ATOM 4828 C C . SER B 1 254 ? -74.577 -16.266 -10.365 1.00 25.11 254 SER B C 1
ATOM 4829 O O . SER B 1 254 ? -73.621 -17.031 -10.515 1.00 21.04 254 SER B O 1
ATOM 4832 N N . MET B 1 255 ? -75.694 -16.658 -9.740 1.00 28.23 255 MET B N 1
ATOM 4833 C CA . MET B 1 255 ? -75.789 -17.956 -9.075 1.00 21.90 255 MET B CA 1
ATOM 4834 C C . MET B 1 255 ? -75.799 -19.108 -10.051 1.00 30.27 255 MET B C 1
ATOM 4835 O O . MET B 1 255 ? -75.651 -20.258 -9.618 1.00 35.92 255 MET B O 1
ATOM 4840 N N . ASP B 1 256 ? -75.989 -18.835 -11.342 1.00 36.08 256 ASP B N 1
ATOM 4841 C CA . ASP B 1 256 ? -75.986 -19.866 -12.369 1.00 36.32 256 ASP B CA 1
ATOM 4842 C C . ASP B 1 256 ? -74.641 -19.994 -13.074 1.00 31.75 256 ASP B C 1
ATOM 4843 O O . ASP B 1 256 ? -74.498 -20.842 -13.962 1.00 28.30 256 ASP B O 1
ATOM 4848 N N . ARG B 1 257 ? -73.659 -19.176 -12.698 1.00 26.43 257 ARG B N 1
ATOM 4849 C CA . ARG B 1 257 ? -72.298 -19.295 -13.199 1.00 27.02 257 ARG B CA 1
ATOM 4850 C C . ARG B 1 257 ? -71.372 -19.994 -12.213 1.00 23.11 257 ARG B C 1
ATOM 4851 O O . ARG B 1 257 ? -70.209 -20.231 -12.534 1.00 24.88 257 ARG B O 1
ATOM 4859 N N . LEU B 1 258 ? -71.846 -20.304 -11.017 1.00 24.99 258 LEU B N 1
ATOM 4860 C CA . LEU B 1 258 ? -70.983 -20.895 -10.009 1.00 20.55 258 LEU B CA 1
ATOM 4861 C C . LEU B 1 258 ? -70.484 -22.243 -10.504 1.00 20.99 258 LEU B C 1
ATOM 4862 O O . LEU B 1 258 ? -71.281 -23.153 -10.758 1.00 19.66 258 LEU B O 1
ATOM 4867 N N . GLN B 1 259 ? -69.168 -22.354 -10.690 1.00 21.77 259 GLN B N 1
ATOM 4868 C CA . GLN B 1 259 ? -68.535 -23.575 -11.184 1.00 15.63 259 GLN B CA 1
ATOM 4869 C C . GLN B 1 259 ? -67.964 -24.314 -9.990 1.00 12.34 259 GLN B C 1
ATOM 4870 O O . GLN B 1 259 ? -66.958 -23.895 -9.425 1.00 17.01 259 GLN B O 1
ATOM 4876 N N . ASN B 1 260 ? -68.602 -25.407 -9.602 1.00 12.61 260 ASN B N 1
ATOM 4877 C CA . ASN B 1 260 ? -68.233 -26.062 -8.360 1.00 9.87 260 ASN B CA 1
ATOM 4878 C C . ASN B 1 260 ? -68.894 -27.427 -8.183 1.00 13.28 260 ASN B C 1
ATOM 4879 O O . ASN B 1 260 ? -70.123 -27.549 -8.117 1.00 12.77 260 ASN B O 1
ATOM 4884 N N . GLY B 1 261 ? -68.079 -28.463 -8.077 1.00 11.89 261 GLY B N 1
ATOM 4885 C CA . GLY B 1 261 ? -68.634 -29.798 -8.013 1.00 14.55 261 GLY B CA 1
ATOM 4886 C C . GLY B 1 261 ? -69.500 -30.011 -6.792 1.00 20.34 261 GLY B C 1
ATOM 4887 O O . GLY B 1 261 ? -70.474 -30.770 -6.843 1.00 26.41 261 GLY B O 1
ATOM 4888 N N . LEU B 1 262 ? -69.158 -29.351 -5.680 1.00 20.11 262 LEU B N 1
ATOM 4889 C CA . LEU B 1 262 ? -70.002 -29.426 -4.495 1.00 18.69 262 LEU B CA 1
ATOM 4890 C C . LEU B 1 262 ? -71.366 -28.829 -4.777 1.00 20.49 262 LEU B C 1
ATOM 4891 O O . LEU B 1 262 ? -72.397 -29.414 -4.414 1.00 21.04 262 LEU B O 1
ATOM 4896 N N . GLY B 1 263 ? -71.393 -27.671 -5.442 1.00 15.90 263 GLY B N 1
ATOM 4897 C CA . GLY B 1 263 ? -72.666 -27.082 -5.802 1.00 18.12 263 GLY B CA 1
ATOM 4898 C C . GLY B 1 263 ? -73.470 -28.011 -6.678 1.00 22.33 263 GLY B C 1
ATOM 4899 O O . GLY B 1 263 ? -74.681 -28.151 -6.511 1.00 25.34 263 GLY B O 1
ATOM 4900 N N . ILE B 1 264 ? -72.793 -28.699 -7.596 1.00 22.96 264 ILE B N 1
ATOM 4901 C CA . ILE B 1 264 ? -73.498 -29.518 -8.567 1.00 23.23 264 ILE B CA 1
ATOM 4902 C C . ILE B 1 264 ? -74.048 -30.765 -7.899 1.00 28.12 264 ILE B C 1
ATOM 4903 O O . ILE B 1 264 ? -75.143 -31.238 -8.237 1.00 26.27 264 ILE B O 1
ATOM 4908 N N . LEU B 1 265 ? -73.331 -31.298 -6.915 1.00 26.84 265 LEU B N 1
ATOM 4909 C CA . LEU B 1 265 ? -73.868 -32.429 -6.173 1.00 28.95 265 LEU B CA 1
ATOM 4910 C C . LEU B 1 265 ? -75.093 -32.025 -5.353 1.00 27.97 265 LEU B C 1
ATOM 4911 O O . LEU B 1 265 ? -76.099 -32.747 -5.331 1.00 27.94 265 LEU B O 1
ATOM 4916 N N . MET B 1 266 ? -75.041 -30.868 -4.687 1.00 26.31 266 MET B N 1
ATOM 4917 C CA . MET B 1 266 ? -76.158 -30.466 -3.836 1.00 27.20 266 MET B CA 1
ATOM 4918 C C . MET B 1 266 ? -77.368 -30.045 -4.661 1.00 28.49 266 MET B C 1
ATOM 4919 O O . MET B 1 266 ? -78.479 -30.546 -4.451 1.00 32.57 266 MET B O 1
ATOM 4924 N N . ARG B 1 267 ? -77.161 -29.149 -5.622 1.00 26.54 267 ARG B N 1
ATOM 4925 C CA . ARG B 1 267 ? -78.261 -28.559 -6.378 1.00 29.83 267 ARG B CA 1
ATOM 4926 C C . ARG B 1 267 ? -78.865 -29.525 -7.397 1.00 32.72 267 ARG B C 1
ATOM 4927 O O . ARG B 1 267 ? -80.085 -29.542 -7.577 1.00 38.25 267 ARG B O 1
ATOM 4935 N N . GLU B 1 268 ? -78.043 -30.323 -8.082 1.00 32.27 268 GLU B N 1
ATOM 4936 C CA . GLU B 1 268 ? -78.517 -31.195 -9.151 1.00 29.53 268 GLU B CA 1
ATOM 4937 C C . GLU B 1 268 ? -78.761 -32.626 -8.703 1.00 31.60 268 GLU B C 1
ATOM 4938 O O . GLU B 1 268 ? -79.392 -33.397 -9.434 1.00 29.08 268 GLU B O 1
ATOM 4944 N N . TYR B 1 269 ? -78.255 -33.006 -7.539 1.00 34.82 269 TYR B N 1
ATOM 4945 C CA . TYR B 1 269 ? -78.468 -34.341 -7.019 1.00 33.19 269 TYR B CA 1
ATOM 4946 C C . TYR B 1 269 ? -79.021 -34.319 -5.601 1.00 31.32 269 TYR B C 1
ATOM 4947 O O . TYR B 1 269 ? -79.141 -35.382 -4.982 1.00 35.59 269 TYR B O 1
ATOM 4956 N N . GLY B 1 270 ? -79.331 -33.146 -5.056 1.00 30.42 270 GLY B N 1
ATOM 4957 C CA . GLY B 1 270 ? -79.944 -33.072 -3.743 1.00 33.02 270 GLY B CA 1
ATOM 4958 C C . GLY B 1 270 ? -79.200 -33.773 -2.630 1.00 33.05 270 GLY B C 1
ATOM 4959 O O . GLY B 1 270 ? -79.797 -34.086 -1.593 1.00 30.78 270 GLY B O 1
ATOM 4960 N N . TYR B 1 271 ? -77.912 -34.043 -2.811 1.00 33.70 271 TYR B N 1
ATOM 4961 C CA . TYR B 1 271 ? -77.097 -34.440 -1.676 1.00 29.47 271 TYR B CA 1
ATOM 4962 C C . TYR B 1 271 ? -77.076 -33.317 -0.649 1.00 31.64 271 TYR B C 1
ATOM 4963 O O . TYR B 1 271 ? -77.410 -32.164 -0.943 1.00 38.91 271 TYR B O 1
ATOM 4972 N N . THR B 1 272 ? -76.668 -33.658 0.567 1.00 30.46 272 THR B N 1
ATOM 4973 C CA . THR B 1 272 ? -76.369 -32.662 1.586 1.00 31.21 272 THR B CA 1
ATOM 4974 C C . THR B 1 272 ? -74.860 -32.418 1.641 1.00 31.18 272 THR B C 1
ATOM 4975 O O . THR B 1 272 ? -74.063 -33.265 1.226 1.00 31.18 272 THR B O 1
ATOM 4979 N N . GLU B 1 273 ? -74.474 -31.236 2.141 1.00 30.08 273 GLU B N 1
ATOM 4980 C CA . GLU B 1 273 ? -73.062 -30.876 2.220 1.00 28.19 273 GLU B CA 1
ATOM 4981 C C . GLU B 1 273 ? -72.265 -32.072 2.707 1.00 26.40 273 GLU B C 1
ATOM 4982 O O . GLU B 1 273 ? -71.479 -32.638 1.948 1.00 28.53 273 GLU B O 1
ATOM 4988 N N . THR B 1 274 ? -72.490 -32.497 3.947 1.00 34.82 274 THR B N 1
ATOM 4989 C CA . THR B 1 274 ? -71.817 -33.682 4.470 1.00 27.58 274 THR B CA 1
ATOM 4990 C C . THR B 1 274 ? -71.771 -34.794 3.427 1.00 26.59 274 THR B C 1
ATOM 4991 O O . THR B 1 274 ? -70.726 -35.416 3.208 1.00 30.54 274 THR B O 1
ATOM 4995 N N . GLU B 1 275 ? -72.900 -35.042 2.757 1.00 25.42 275 GLU B N 1
ATOM 4996 C CA . GLU B 1 275 ? -72.950 -36.087 1.735 1.00 26.86 275 GLU B CA 1
ATOM 4997 C C . GLU B 1 275 ? -72.079 -35.725 0.539 1.00 24.50 275 GLU B C 1
ATOM 4998 O O . GLU B 1 275 ? -71.323 -36.555 0.021 1.00 19.12 275 GLU B O 1
ATOM 5004 N 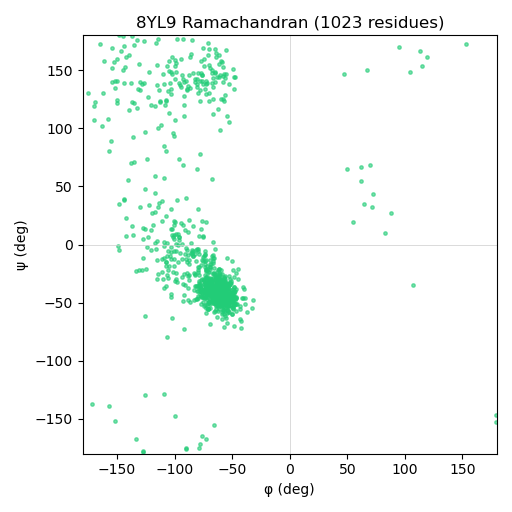N . ALA B 1 276 ? -72.194 -34.484 0.073 1.00 27.10 276 ALA B N 1
ATOM 5005 C CA . ALA B 1 276 ? -71.455 -34.078 -1.110 1.00 24.00 276 ALA B CA 1
ATOM 5006 C C . ALA B 1 276 ? -69.981 -33.911 -0.793 1.00 21.14 276 ALA B C 1
ATOM 5007 O O . ALA B 1 276 ? -69.122 -34.267 -1.608 1.00 20.96 276 ALA B O 1
ATOM 5009 N N . ARG B 1 277 ? -69.667 -33.370 0.386 1.00 18.98 277 ARG B N 1
ATOM 5010 C CA . ARG B 1 277 ? -68.274 -33.300 0.797 1.00 18.22 277 ARG B CA 1
ATOM 5011 C C . ARG B 1 277 ? -67.666 -34.689 0.838 1.00 18.49 277 ARG B C 1
ATOM 5012 O O . ARG B 1 277 ? -66.533 -34.899 0.389 1.00 18.46 277 ARG B O 1
ATOM 5020 N N . SER B 1 278 ? -68.410 -35.653 1.369 1.00 19.24 278 SER B N 1
ATOM 5021 C CA . SER B 1 278 ? -67.897 -37.007 1.455 1.00 19.32 278 SER B CA 1
ATOM 5022 C C . SER B 1 278 ? -67.620 -37.563 0.069 1.00 16.80 278 SER B C 1
ATOM 5023 O O . SER B 1 278 ? -66.588 -38.200 -0.161 1.00 20.85 278 SER B O 1
ATOM 5026 N N . ILE B 1 279 ? -68.533 -37.331 -0.869 1.00 17.36 279 ILE B N 1
ATOM 5027 C CA . ILE B 1 279 ? -68.331 -37.782 -2.241 1.00 15.49 279 ILE B CA 1
ATOM 5028 C C . ILE B 1 279 ? -67.083 -37.143 -2.831 1.00 18.27 279 ILE B C 1
ATOM 5029 O O . ILE B 1 279 ? -66.269 -37.807 -3.483 1.00 21.44 279 ILE B O 1
ATOM 5034 N N . LEU B 1 280 ? -66.911 -35.842 -2.615 1.00 13.04 280 LEU B N 1
ATOM 5035 C CA . LEU B 1 280 ? -65.747 -35.167 -3.148 1.00 12.67 280 LEU B CA 1
ATOM 5036 C C . LEU B 1 280 ? -64.471 -35.750 -2.569 1.00 14.68 280 LEU B C 1
ATOM 5037 O O . LEU B 1 280 ? -63.499 -35.997 -3.292 1.00 16.41 280 LEU B O 1
ATOM 5042 N N . ARG B 1 281 ? -64.446 -35.959 -1.258 1.00 15.48 281 ARG B N 1
ATOM 5043 C CA . ARG B 1 281 ? -63.230 -36.449 -0.632 1.00 11.78 281 ARG B CA 1
ATOM 5044 C C . ARG B 1 281 ? -62.831 -37.780 -1.236 1.00 16.04 281 ARG B C 1
ATOM 5045 O O . ARG B 1 281 ? -61.637 -38.055 -1.431 1.00 16.16 281 ARG B O 1
ATOM 5053 N N . GLU B 1 282 ? -63.825 -38.596 -1.597 1.00 17.36 282 GLU B N 1
ATOM 5054 C CA . GLU B 1 282 ? -63.548 -39.871 -2.253 1.00 18.60 282 GLU B CA 1
ATOM 5055 C C . GLU B 1 282 ? -62.928 -39.671 -3.630 1.00 19.18 282 GLU B C 1
ATOM 5056 O O . GLU B 1 282 ? -61.909 -40.291 -3.959 1.00 18.72 282 GLU B O 1
ATOM 5062 N N . GLU B 1 283 ? -63.540 -38.823 -4.462 1.00 16.76 283 GLU B N 1
ATOM 5063 C CA . GLU B 1 283 ? -63.024 -38.638 -5.815 1.00 16.48 283 GLU B CA 1
ATOM 5064 C C . GLU B 1 283 ? -61.617 -38.047 -5.787 1.00 14.38 283 GLU B C 1
ATOM 5065 O O . GLU B 1 283 ? -60.757 -38.432 -6.585 1.00 13.57 283 GLU B O 1
ATOM 5071 N N . ILE B 1 284 ? -61.355 -37.133 -4.852 1.00 16.51 284 ILE B N 1
ATOM 5072 C CA . ILE B 1 284 ? -60.014 -36.569 -4.709 1.00 16.02 284 ILE B CA 1
ATOM 5073 C C . ILE B 1 284 ? -58.993 -37.661 -4.400 1.00 13.39 284 ILE B C 1
ATOM 5074 O O . ILE B 1 284 ? -57.896 -37.677 -4.962 1.00 13.87 284 ILE B O 1
ATOM 5079 N N . ARG B 1 285 ? -59.317 -38.564 -3.470 1.00 16.76 285 ARG B N 1
ATOM 5080 C CA . ARG B 1 285 ? -58.365 -39.624 -3.126 1.00 16.31 285 ARG B CA 1
ATOM 5081 C C . ARG B 1 285 ? -58.095 -40.512 -4.325 1.00 13.21 285 ARG B C 1
ATOM 5082 O O . ARG B 1 285 ? -56.957 -40.938 -4.554 1.00 14.36 285 ARG B O 1
ATOM 5090 N N . LYS B 1 286 ? -59.140 -40.806 -5.094 1.00 13.21 286 LYS B N 1
ATOM 5091 C CA . LYS B 1 286 ? -59.000 -41.634 -6.282 1.00 14.69 286 LYS B CA 1
ATOM 5092 C C . LYS B 1 286 ? -58.019 -41.002 -7.259 1.00 14.22 286 LYS B C 1
ATOM 5093 O O . LYS B 1 286 ? -57.112 -41.668 -7.775 1.00 14.12 286 LYS B O 1
ATOM 5099 N N . GLY B 1 287 ? -58.203 -39.710 -7.533 1.00 12.05 287 GLY B N 1
ATOM 5100 C CA . GLY B 1 287 ? -57.264 -39.005 -8.381 1.00 10.15 287 GLY B CA 1
ATOM 5101 C C . GLY B 1 287 ? -55.890 -38.953 -7.757 1.00 13.40 287 GLY B C 1
ATOM 5102 O O . GLY B 1 287 ? -54.885 -39.288 -8.391 1.00 13.81 287 GLY B O 1
ATOM 5103 N N . GLU B 1 288 ? -55.841 -38.551 -6.492 1.00 11.13 288 GLU B N 1
ATOM 5104 C CA . GLU B 1 288 ? -54.580 -38.454 -5.765 1.00 13.67 288 GLU B CA 1
ATOM 5105 C C . GLU B 1 288 ? -53.762 -39.742 -5.851 1.00 15.21 288 GLU B C 1
ATOM 5106 O O . GLU B 1 288 ? -52.532 -39.703 -5.869 1.00 16.33 288 GLU B O 1
ATOM 5112 N N . ARG B 1 289 ? -54.448 -40.880 -5.903 1.00 16.60 289 ARG B N 1
ATOM 5113 C CA . ARG B 1 289 ? -53.791 -42.139 -5.978 1.00 18.62 289 ARG B CA 1
ATOM 5114 C C . ARG B 1 289 ? -53.487 -42.563 -7.384 1.00 19.84 289 ARG B C 1
ATOM 5115 O O . ARG B 1 289 ? -52.595 -43.286 -7.609 1.00 21.17 289 ARG B O 1
ATOM 5123 N N . ALA B 1 290 ? -54.240 -42.110 -8.341 1.00 17.35 290 ALA B N 1
ATOM 5124 C CA . ALA B 1 290 ? -53.984 -42.473 -9.690 1.00 15.98 290 ALA B CA 1
ATOM 5125 C C . ALA B 1 290 ? -52.708 -41.844 -10.174 1.00 21.20 290 ALA B C 1
ATOM 5126 O O . ALA B 1 290 ? -51.940 -42.478 -10.839 1.00 27.28 290 ALA B O 1
ATOM 5128 N N . ILE B 1 291 ? -52.475 -40.592 -9.863 1.00 16.06 291 ILE B N 1
ATOM 5129 C CA . ILE B 1 291 ? -51.226 -39.983 -10.315 1.00 17.99 291 ILE B CA 1
ATOM 5130 C C . ILE B 1 291 ? -50.037 -40.649 -9.634 1.00 16.80 291 ILE B C 1
ATOM 5131 O O . ILE B 1 291 ? -49.007 -40.905 -10.267 1.00 22.27 291 ILE B O 1
ATOM 5136 N N . MET B 1 292 ? -50.168 -40.964 -8.347 1.00 16.69 292 MET B N 1
ATOM 5137 C CA . MET B 1 292 ? -49.054 -41.543 -7.592 1.00 24.28 292 MET B CA 1
ATOM 5138 C C . MET B 1 292 ? -48.773 -42.990 -8.024 1.00 25.01 292 MET B C 1
ATOM 5139 O O . MET B 1 292 ? -47.616 -43.363 -8.247 1.00 23.91 292 MET B O 1
ATOM 5144 N N . ASP B 1 293 ? -49.821 -43.814 -8.166 1.00 24.31 293 ASP B N 1
ATOM 5145 C CA . ASP B 1 293 ? -49.665 -45.142 -8.764 1.00 19.68 293 ASP B CA 1
ATOM 5146 C C . ASP B 1 293 ? -49.111 -45.057 -10.182 1.00 22.40 293 ASP B C 1
ATOM 5147 O O . ASP B 1 293 ? -48.271 -45.874 -10.580 1.00 24.61 293 ASP B O 1
ATOM 5152 N N . GLY B 1 294 ? -49.610 -44.122 -10.987 1.00 19.27 294 GLY B N 1
ATOM 5153 C CA . GLY B 1 294 ? -49.146 -44.054 -12.358 1.00 21.33 294 GLY B CA 1
ATOM 5154 C C . GLY B 1 294 ? -47.682 -43.687 -12.456 1.00 21.81 294 GLY B C 1
ATOM 5155 O O . GLY B 1 294 ? -46.978 -44.146 -13.364 1.00 21.96 294 GLY B O 1
ATOM 5156 N N . TYR B 1 295 ? -47.199 -42.870 -11.518 1.00 20.94 295 TYR B N 1
ATOM 5157 C CA . TYR B 1 295 ? -45.813 -42.409 -11.558 1.00 27.52 295 TYR B CA 1
ATOM 5158 C C . TYR B 1 295 ? -44.858 -43.472 -11.034 1.00 24.72 295 TYR B C 1
ATOM 5159 O O . TYR B 1 295 ? -43.802 -43.712 -11.626 1.00 26.29 295 TYR B O 1
ATOM 5168 N N . ILE B 1 296 ? -45.203 -44.085 -9.902 1.00 21.07 296 ILE B N 1
ATOM 5169 C CA . ILE B 1 296 ? -44.555 -45.299 -9.436 1.00 21.61 296 ILE B CA 1
ATOM 5170 C C . ILE B 1 296 ? -44.354 -46.257 -10.603 1.00 26.10 296 ILE B C 1
ATOM 5171 O O . ILE B 1 296 ? -43.228 -46.705 -10.872 1.00 24.44 296 ILE B O 1
ATOM 5176 N N . ALA B 1 297 ? -45.450 -46.584 -11.298 1.00 20.92 297 ALA B N 1
ATOM 5177 C CA . ALA B 1 297 ? -45.374 -47.583 -12.359 1.00 21.30 297 ALA B CA 1
ATOM 5178 C C . ALA B 1 297 ? -44.564 -47.088 -13.534 1.00 23.61 297 ALA B C 1
ATOM 5179 O O . ALA B 1 297 ? -43.901 -47.886 -14.203 1.00 27.77 297 ALA B O 1
ATOM 5181 N N . TRP B 1 298 ? -44.636 -45.793 -13.836 1.00 24.95 298 TRP B N 1
ATOM 5182 C CA . TRP B 1 298 ? -43.798 -45.260 -14.902 1.00 26.69 298 TRP B CA 1
ATOM 5183 C C . TRP B 1 298 ? -42.328 -45.281 -14.491 1.00 27.05 298 TRP B C 1
ATOM 5184 O O . TRP B 1 298 ? -41.459 -45.688 -15.276 1.00 28.33 298 TRP B O 1
ATOM 5195 N N . ARG B 1 299 ? -42.033 -44.863 -13.256 1.00 27.13 299 ARG B N 1
ATOM 5196 C CA . ARG B 1 299 ? -40.647 -44.767 -12.818 1.00 27.98 299 ARG B CA 1
ATOM 5197 C C . ARG B 1 299 ? -39.954 -46.116 -12.873 1.00 30.04 299 ARG B C 1
ATOM 5198 O O . ARG B 1 299 ? -38.753 -46.188 -13.153 1.00 33.05 299 ARG B O 1
ATOM 5206 N N . GLU B 1 300 ? -40.696 -47.191 -12.631 1.00 29.97 300 GLU B N 1
ATOM 5207 C CA . GLU B 1 300 ? -40.066 -48.489 -12.470 1.00 32.03 300 GLU B CA 1
ATOM 5208 C C . GLU B 1 300 ? -39.550 -49.029 -13.795 1.00 34.64 300 GLU B C 1
ATOM 5209 O O . GLU B 1 300 ? -38.527 -49.723 -13.828 1.00 43.11 300 GLU B O 1
ATOM 5215 N N . SER B 1 301 ? -40.228 -48.720 -14.890 1.00 33.34 301 SER B N 1
ATOM 5216 C CA . SER B 1 301 ? -39.800 -49.136 -16.214 1.00 29.77 301 SER B CA 1
ATOM 5217 C C . SER B 1 301 ? -39.006 -48.054 -16.930 1.00 32.07 301 SER B C 1
ATOM 5218 O O . SER B 1 301 ? -38.663 -48.217 -18.104 1.00 34.20 301 SER B O 1
ATOM 5221 N N . ALA B 1 302 ? -38.695 -46.961 -16.241 1.00 33.91 302 ALA B N 1
ATOM 5222 C CA . ALA B 1 302 ? -37.993 -45.842 -16.850 1.00 29.22 302 ALA B CA 1
ATOM 5223 C C . ALA B 1 302 ? -36.488 -46.075 -16.891 1.00 30.51 302 ALA B C 1
ATOM 5224 O O . ALA B 1 302 ? -35.895 -46.575 -15.930 1.00 31.48 302 ALA B O 1
ATOM 5226 N N . ASP B 1 303 ? -35.863 -45.683 -18.006 1.00 34.96 303 ASP B N 1
ATOM 5227 C CA . ASP B 1 303 ? -34.411 -45.714 -18.104 1.00 28.80 303 ASP B CA 1
ATOM 5228 C C . ASP B 1 303 ? -33.835 -44.371 -17.629 1.00 31.29 303 ASP B C 1
ATOM 5229 O O . ASP B 1 303 ? -34.559 -43.494 -17.155 1.00 32.55 303 ASP B O 1
ATOM 5234 N N . SER B 1 304 ? -32.518 -44.203 -17.743 1.00 29.14 304 SER B N 1
ATOM 5235 C CA . SER B 1 304 ? -31.825 -43.106 -17.081 1.00 22.43 304 SER B CA 1
ATOM 5236 C C . SER B 1 304 ? -31.510 -41.930 -17.995 1.00 25.47 304 SER B C 1
ATOM 5237 O O . SER B 1 304 ? -30.802 -41.010 -17.569 1.00 26.88 304 SER B O 1
ATOM 5240 N N . SER B 1 305 ? -32.018 -41.925 -19.226 1.00 27.86 305 SER B N 1
ATOM 5241 C CA . SER B 1 305 ? -31.643 -40.890 -20.184 1.00 27.58 305 SER B CA 1
ATOM 5242 C C . SER B 1 305 ? -31.994 -39.489 -19.682 1.00 27.86 305 SER B C 1
ATOM 5243 O O . SER B 1 305 ? -32.863 -39.286 -18.817 1.00 25.79 305 SER B O 1
ATOM 5246 N N . SER B 1 306 ? -31.289 -38.508 -20.250 1.00 27.74 306 SER B N 1
ATOM 5247 C CA . SER B 1 306 ? -31.602 -37.114 -19.966 1.00 25.97 306 SER B CA 1
ATOM 5248 C C . SER B 1 306 ? -33.096 -36.850 -20.111 1.00 25.06 306 SER B C 1
ATOM 5249 O O . SER B 1 306 ? -33.703 -36.163 -19.282 1.00 22.60 306 SER B O 1
ATOM 5252 N N . GLU B 1 307 ? -33.704 -37.413 -21.155 1.00 23.26 307 GLU B N 1
ATOM 5253 C CA . GLU B 1 307 ? -35.123 -37.239 -21.404 1.00 18.35 307 GLU B CA 1
ATOM 5254 C C . GLU B 1 307 ? -35.968 -37.794 -20.269 1.00 26.42 307 GLU B C 1
ATOM 5255 O O . GLU B 1 307 ? -37.024 -37.235 -19.948 1.00 30.39 307 GLU B O 1
ATOM 5261 N N . SER B 1 308 ? -35.530 -38.894 -19.658 1.00 28.49 308 SER B N 1
ATOM 5262 C CA . SER B 1 308 ? -36.305 -39.524 -18.602 1.00 21.96 308 SER B CA 1
ATOM 5263 C C . SER B 1 308 ? -36.086 -38.865 -17.267 1.00 21.39 308 SER B C 1
ATOM 5264 O O . SER B 1 308 ? -36.957 -38.972 -16.411 1.00 24.90 308 SER B O 1
ATOM 5267 N N . HIS B 1 309 ? -34.936 -38.220 -17.050 1.00 26.42 309 HIS B N 1
ATOM 5268 C CA . HIS B 1 309 ? -34.777 -37.459 -15.817 1.00 28.33 309 HIS B CA 1
ATOM 5269 C C . HIS B 1 309 ? -35.658 -36.212 -15.829 1.00 29.78 309 HIS B C 1
ATOM 5270 O O . HIS B 1 309 ? -36.203 -35.821 -14.781 1.00 21.90 309 HIS B O 1
ATOM 5277 N N . GLU B 1 310 ? -35.817 -35.592 -17.011 1.00 26.44 310 GLU B N 1
ATOM 5278 C CA . GLU B 1 310 ? -36.742 -34.475 -17.169 1.00 25.33 310 GLU B CA 1
ATOM 5279 C C . GLU B 1 310 ? -38.173 -34.927 -16.913 1.00 24.95 310 GLU B C 1
ATOM 5280 O O . GLU B 1 310 ? -38.915 -34.294 -16.149 1.00 22.05 310 GLU B O 1
ATOM 5286 N N . LEU B 1 311 ? -38.576 -36.030 -17.549 1.00 23.15 311 LEU B N 1
ATOM 5287 C CA . LEU B 1 311 ? -39.913 -36.564 -17.329 1.00 16.51 311 LEU B CA 1
ATOM 5288 C C . LEU B 1 311 ? -40.148 -36.852 -15.854 1.00 19.72 311 LEU B C 1
ATOM 5289 O O . LEU B 1 311 ? -41.245 -36.608 -15.337 1.00 24.45 311 LEU B O 1
ATOM 5294 N N . ASN B 1 312 ? -39.131 -37.367 -15.153 1.00 17.51 312 ASN B N 1
ATOM 5295 C CA . ASN B 1 312 ? -39.286 -37.592 -13.721 1.00 15.97 312 ASN B CA 1
ATOM 5296 C C . ASN B 1 312 ? -39.490 -36.271 -13.016 1.00 18.55 312 ASN B C 1
ATOM 5297 O O . ASN B 1 312 ? -40.392 -36.128 -12.181 1.00 20.20 312 ASN B O 1
ATOM 5302 N N . ARG B 1 313 ? -38.681 -35.275 -13.368 1.00 22.38 313 ARG B N 1
ATOM 5303 C CA . ARG B 1 313 ? -38.879 -33.943 -12.822 1.00 15.86 313 ARG B CA 1
ATOM 5304 C C . ARG B 1 313 ? -40.283 -33.442 -13.122 1.00 16.13 313 ARG B C 1
ATOM 5305 O O . ARG B 1 313 ? -40.969 -32.921 -12.236 1.00 18.69 313 ARG B O 1
ATOM 5313 N N . TYR B 1 314 ? -40.730 -33.598 -14.371 1.00 15.16 314 TYR B N 1
ATOM 5314 C CA . TYR B 1 314 ? -42.065 -33.138 -14.746 1.00 17.26 314 TYR B CA 1
ATOM 5315 C C . TYR B 1 314 ? -43.133 -33.744 -13.849 1.00 16.92 314 TYR B C 1
ATOM 5316 O O . TYR B 1 314 ? -43.975 -33.029 -13.294 1.00 14.16 314 TYR B O 1
ATOM 5325 N N . ILE B 1 315 ? -43.119 -35.071 -13.701 1.00 16.76 315 ILE B N 1
ATOM 5326 C CA . ILE B 1 315 ? -44.158 -35.730 -12.924 1.00 15.33 315 ILE B CA 1
ATOM 5327 C C . ILE B 1 315 ? -44.043 -35.348 -11.462 1.00 18.80 315 ILE B C 1
ATOM 5328 O O . ILE B 1 315 ? -45.054 -35.127 -10.780 1.00 20.93 315 ILE B O 1
ATOM 5333 N N . VAL B 1 316 ? -42.817 -35.260 -10.948 1.00 15.70 316 VAL B N 1
ATOM 5334 C CA . VAL B 1 316 ? -42.672 -34.994 -9.528 1.00 16.68 316 VAL B CA 1
ATOM 5335 C C . VAL B 1 316 ? -43.182 -33.602 -9.215 1.00 15.24 316 VAL B C 1
ATOM 5336 O O . VAL B 1 316 ? -43.949 -33.401 -8.268 1.00 16.28 316 VAL B O 1
ATOM 5340 N N . MET B 1 317 ? -42.771 -32.627 -10.027 1.00 17.55 317 MET B N 1
ATOM 5341 C CA . MET B 1 317 ? -43.252 -31.257 -9.895 1.00 16.10 317 MET B CA 1
ATOM 5342 C C . MET B 1 317 ? -44.774 -31.219 -9.772 1.00 15.46 317 MET B C 1
ATOM 5343 O O . MET B 1 317 ? -45.333 -30.630 -8.836 1.00 12.22 317 MET B O 1
ATOM 5348 N N . ILE B 1 318 ? -45.465 -31.876 -10.705 1.00 17.92 318 ILE B N 1
ATOM 5349 C CA . ILE B 1 318 ? -46.918 -31.904 -10.655 1.00 15.18 318 ILE B CA 1
ATOM 5350 C C . ILE B 1 318 ? -47.388 -32.515 -9.335 1.00 15.03 318 ILE B C 1
ATOM 5351 O O . ILE B 1 318 ? -48.171 -31.904 -8.601 1.00 16.34 318 ILE B O 1
ATOM 5356 N N . ILE B 1 319 ? -46.883 -33.706 -8.996 1.00 11.76 319 ILE B N 1
ATOM 5357 C CA . ILE B 1 319 ? -47.303 -34.366 -7.758 1.00 11.38 319 ILE B CA 1
ATOM 5358 C C . ILE B 1 319 ? -47.087 -33.455 -6.554 1.00 12.85 319 ILE B C 1
ATOM 5359 O O . ILE B 1 319 ? -47.969 -33.305 -5.693 1.00 9.92 319 ILE B O 1
ATOM 5364 N N . LEU B 1 320 ? -45.908 -32.828 -6.473 1.00 12.42 320 LEU B N 1
ATOM 5365 C CA . LEU B 1 320 ? -45.680 -31.844 -5.424 1.00 9.57 320 LEU B CA 1
ATOM 5366 C C . LEU B 1 320 ? -46.625 -30.655 -5.557 1.00 11.16 320 LEU B C 1
ATOM 5367 O O . LEU B 1 320 ? -47.143 -30.152 -4.552 1.00 13.23 320 LEU B O 1
ATOM 5372 N N . MET B 1 321 ? -46.878 -30.198 -6.787 1.00 12.79 321 MET B N 1
ATOM 5373 C CA . MET B 1 321 ? -47.781 -29.063 -6.979 1.00 12.03 321 MET B CA 1
ATOM 5374 C C . MET B 1 321 ? -49.168 -29.335 -6.387 1.00 12.38 321 MET B C 1
ATOM 5375 O O . MET B 1 321 ? -49.716 -28.503 -5.641 1.00 10.84 321 MET B O 1
ATOM 5380 N N . ILE B 1 322 ? -49.758 -30.492 -6.706 1.00 7.31 322 ILE B N 1
ATOM 5381 C CA . ILE B 1 322 ? -51.067 -30.812 -6.147 1.00 9.91 322 ILE B CA 1
ATOM 5382 C C . ILE B 1 322 ? -50.973 -30.928 -4.634 1.00 12.16 322 ILE B C 1
ATOM 5383 O O . ILE B 1 322 ? -51.771 -30.336 -3.894 1.00 11.33 322 ILE B O 1
ATOM 5388 N N . GLY B 1 323 ? -49.978 -31.689 -4.156 1.00 14.75 323 GLY B N 1
ATOM 5389 C CA . GLY B 1 323 ? -49.775 -31.821 -2.724 1.00 10.42 323 GLY B CA 1
ATOM 5390 C C . GLY B 1 323 ? -49.623 -30.477 -2.054 1.00 13.05 323 GLY B C 1
ATOM 5391 O O . GLY B 1 323 ? -50.196 -30.235 -0.991 1.00 11.51 323 GLY B O 1
ATOM 5392 N N . GLY B 1 324 ? -48.878 -29.567 -2.691 1.00 14.72 324 GLY B N 1
ATOM 5393 C CA . GLY B 1 324 ? -48.637 -28.267 -2.085 1.00 12.40 324 GLY B CA 1
ATOM 5394 C C . GLY B 1 324 ? -49.874 -27.386 -2.098 1.00 14.39 324 GLY B C 1
ATOM 5395 O O . GLY B 1 324 ? -50.235 -26.780 -1.080 1.00 13.03 324 GLY B O 1
ATOM 5396 N N . ILE B 1 325 ? -50.545 -27.302 -3.251 1.00 10.81 325 ILE B N 1
ATOM 5397 C CA . ILE B 1 325 ? -51.726 -26.451 -3.337 1.00 9.67 325 ILE B CA 1
ATOM 5398 C C . ILE B 1 325 ? -52.801 -26.929 -2.367 1.00 12.06 325 ILE B C 1
ATOM 5399 O O . ILE B 1 325 ? -53.521 -26.118 -1.769 1.00 9.31 325 ILE B O 1
ATOM 5404 N N . THR B 1 326 ? -52.919 -28.250 -2.181 1.00 13.83 326 THR B N 1
ATOM 5405 C CA . THR B 1 326 ? -53.897 -28.782 -1.236 1.00 11.19 326 THR B CA 1
ATOM 5406 C C . THR B 1 326 ? -53.638 -28.250 0.173 1.00 10.71 326 THR B C 1
ATOM 5407 O O . THR B 1 326 ? -54.546 -27.722 0.828 1.00 12.01 326 THR B O 1
ATOM 5411 N N . PHE B 1 327 ? -52.401 -28.355 0.661 1.00 9.49 327 PHE B N 1
ATOM 5412 C CA . PHE B 1 327 ? -52.173 -27.871 2.010 1.00 10.31 327 PHE B CA 1
ATOM 5413 C C . PHE B 1 327 ? -52.509 -26.399 2.090 1.00 13.25 327 PHE B C 1
ATOM 5414 O O . PHE B 1 327 ? -53.132 -25.942 3.060 1.00 12.18 327 PHE B O 1
ATOM 5422 N N . TRP B 1 328 ? -52.140 -25.653 1.047 1.00 11.23 328 TRP B N 1
ATOM 5423 C CA . TRP B 1 328 ? -52.464 -24.234 0.969 1.00 10.10 328 TRP B CA 1
ATOM 5424 C C . TRP B 1 328 ? -53.972 -24.005 1.032 1.00 12.51 328 TRP B C 1
ATOM 5425 O O . TRP B 1 328 ? -54.457 -23.193 1.830 1.00 12.21 328 TRP B O 1
ATOM 5436 N N . SER B 1 329 ? -54.735 -24.696 0.179 1.00 11.40 329 SER B N 1
ATOM 5437 C CA . SER B 1 329 ? -56.169 -24.429 0.130 1.00 12.07 329 SER B CA 1
ATOM 5438 C C . SER B 1 329 ? -56.846 -24.724 1.448 1.00 14.23 329 SER B C 1
ATOM 5439 O O . SER B 1 329 ? -57.932 -24.201 1.704 1.00 17.46 329 SER B O 1
ATOM 5442 N N . SER B 1 330 ? -56.228 -25.551 2.289 1.00 17.25 330 SER B N 1
ATOM 5443 C CA . SER B 1 330 ? -56.852 -25.940 3.542 1.00 12.77 330 SER B CA 1
ATOM 5444 C C . SER B 1 330 ? -56.851 -24.841 4.582 1.00 9.23 330 SER B C 1
ATOM 5445 O O . SER B 1 330 ? -57.470 -25.020 5.624 1.00 14.84 330 SER B O 1
ATOM 5448 N N . HIS B 1 331 ? -56.180 -23.721 4.360 1.00 11.43 331 HIS B N 1
ATOM 5449 C CA . HIS B 1 331 ? -56.211 -22.671 5.380 1.00 15.70 331 HIS B CA 1
ATOM 5450 C C . HIS B 1 331 ? -56.121 -21.254 4.828 1.00 13.64 331 HIS B C 1
ATOM 5451 O O . HIS B 1 331 ? -56.243 -20.294 5.588 1.00 14.95 331 HIS B O 1
ATOM 5458 N N . ALA B 1 332 ? -55.937 -21.108 3.517 1.00 16.29 332 ALA B N 1
ATOM 5459 C CA . ALA B 1 332 ? -55.712 -19.793 2.925 1.00 14.00 332 ALA B CA 1
ATOM 5460 C C . ALA B 1 332 ? -56.896 -18.866 3.143 1.00 17.08 332 ALA B C 1
ATOM 5461 O O . ALA B 1 332 ? -58.059 -19.282 3.073 1.00 19.02 332 ALA B O 1
ATOM 5463 N N . SER B 1 333 ? -56.588 -17.584 3.356 1.00 18.47 333 SER B N 1
ATOM 5464 C CA . SER B 1 333 ? -57.635 -16.575 3.502 1.00 18.90 333 SER B CA 1
ATOM 5465 C C . SER B 1 333 ? -58.594 -16.556 2.318 1.00 17.48 333 SER B C 1
ATOM 5466 O O . SER B 1 333 ? -59.793 -16.346 2.506 1.00 22.78 333 SER B O 1
ATOM 5469 N N . ARG B 1 334 ? -58.106 -16.793 1.107 1.00 15.54 334 ARG B N 1
ATOM 5470 C CA . ARG B 1 334 ? -58.975 -16.779 -0.071 1.00 18.95 334 ARG B CA 1
ATOM 5471 C C . ARG B 1 334 ? -60.249 -17.602 0.103 1.00 19.60 334 ARG B C 1
ATOM 5472 O O . ARG B 1 334 ? -61.247 -17.323 -0.574 1.00 22.20 334 ARG B O 1
ATOM 5480 N N . TYR B 1 335 ? -60.209 -18.619 0.930 1.00 20.58 335 TYR B N 1
ATOM 5481 C CA . TYR B 1 335 ? -61.344 -19.495 1.168 1.00 21.23 335 TYR B CA 1
ATOM 5482 C C . TYR B 1 335 ? -61.758 -19.636 2.632 1.00 21.46 335 TYR B C 1
ATOM 5483 O O . TYR B 1 335 ? -62.835 -19.982 2.914 1.00 22.00 335 TYR B O 1
ATOM 5492 N N . HIS B 1 336 ? -60.881 -19.351 3.566 1.00 24.81 336 HIS B N 1
ATOM 5493 C CA . HIS B 1 336 ? -61.185 -19.531 4.969 1.00 24.79 336 HIS B CA 1
ATOM 5494 C C . HIS B 1 336 ? -61.477 -18.267 5.735 1.00 26.36 336 HIS B C 1
ATOM 5495 O O . HIS B 1 336 ? -61.995 -18.295 6.806 1.00 29.86 336 HIS B O 1
ATOM 5502 N N . ARG B 1 337 ? -61.222 -17.154 5.094 1.00 30.65 337 ARG B N 1
ATOM 5503 C CA . ARG B 1 337 ? -61.474 -15.828 5.624 1.00 37.41 337 ARG B CA 1
ATOM 5504 C C . ARG B 1 337 ? -62.889 -15.549 6.098 1.00 42.43 337 ARG B C 1
ATOM 5505 O O . ARG B 1 337 ? -63.818 -15.454 5.331 1.00 34.43 337 ARG B O 1
ATOM 5513 N N . ASP B 1 338 ? -63.043 -15.415 7.397 1.00 51.97 338 ASP B N 1
ATOM 5514 C CA . ASP B 1 338 ? -64.346 -15.159 7.938 1.00 67.25 338 ASP B CA 1
ATOM 5515 C C . ASP B 1 338 ? -64.950 -13.873 7.401 1.00 65.60 338 ASP B C 1
ATOM 5516 O O . ASP B 1 338 ? -65.996 -13.892 6.761 1.00 64.53 338 ASP B O 1
ATOM 5521 N N . ASP C 1 2 ? -24.602 -95.547 35.541 1.00 81.95 2 ASP I N 1
ATOM 5522 C CA . ASP C 1 2 ? -25.222 -94.397 34.892 1.00 69.46 2 ASP I CA 1
ATOM 5523 C C . ASP C 1 2 ? -26.675 -94.683 34.530 1.00 59.41 2 ASP I C 1
ATOM 5524 O O . ASP C 1 2 ? -27.573 -94.509 35.355 1.00 65.32 2 ASP I O 1
ATOM 5529 N N . PHE C 1 3 ? -26.891 -95.124 33.293 1.00 54.49 3 PHE I N 1
ATOM 5530 C CA . PHE C 1 3 ? -28.225 -95.444 32.789 1.00 57.41 3 PHE I CA 1
ATOM 5531 C C . PHE C 1 3 ? -29.232 -94.329 33.058 1.00 57.03 3 PHE I C 1
ATOM 5532 O O . PHE C 1 3 ? -30.191 -94.513 33.807 1.00 59.68 3 PHE I O 1
ATOM 5540 N N . LEU C 1 4 ? -29.006 -93.173 32.442 1.00 42.94 4 LEU I N 1
ATOM 5541 C CA . LEU C 1 4 ? -29.893 -92.029 32.615 1.00 44.19 4 LEU I CA 1
ATOM 5542 C C . LEU C 1 4 ? -31.269 -92.305 32.019 1.00 43.65 4 LEU I C 1
ATOM 5543 O O . LEU C 1 4 ? -31.418 -92.426 30.803 1.00 43.68 4 LEU I O 1
ATOM 5548 N N . SER C 1 5 ? -32.274 -92.404 32.885 1.00 43.85 5 SER I N 1
ATOM 5549 C CA . SER C 1 5 ? -33.639 -92.665 32.446 1.00 47.84 5 SER I CA 1
ATOM 5550 C C . SER C 1 5 ? -34.275 -91.412 31.853 1.00 43.23 5 SER I C 1
ATOM 5551 O O . SER C 1 5 ? -34.001 -90.297 32.296 1.00 40.10 5 SER I O 1
ATOM 5554 N N . GLY C 1 6 ? -35.125 -91.604 30.850 1.00 43.44 6 GLY I N 1
ATOM 5555 C CA . GLY C 1 6 ? -35.799 -90.496 30.199 1.00 33.37 6 GLY I CA 1
ATOM 5556 C C . GLY C 1 6 ? -35.383 -90.330 28.750 1.00 39.57 6 GLY I C 1
ATOM 5557 O O . GLY C 1 6 ? -34.281 -90.718 28.361 1.00 39.67 6 GLY I O 1
ATOM 5558 N N . ALA C 1 7 ? -36.270 -89.751 27.949 1.00 30.26 7 ALA I N 1
ATOM 5559 C CA . ALA C 1 7 ? -36.003 -89.536 26.562 1.00 27.85 7 ALA I CA 1
ATOM 5560 C C . ALA C 1 7 ? -35.302 -88.242 26.283 1.00 31.33 7 ALA I C 1
ATOM 5561 O O . ALA C 1 7 ? -35.519 -87.264 26.911 1.00 29.91 7 ALA I O 1
ATOM 5563 N N . PHE C 1 8 ? -34.453 -88.267 25.286 1.00 33.30 8 PHE I N 1
ATOM 5564 C CA . PHE C 1 8 ? -33.700 -87.128 24.858 1.00 26.03 8 PHE I CA 1
ATOM 5565 C C . PHE C 1 8 ? -34.083 -86.781 23.450 1.00 26.87 8 PHE I C 1
ATOM 5566 O O . PHE C 1 8 ? -33.857 -87.530 22.574 1.00 34.28 8 PHE I O 1
ATOM 5574 N N . HIS C 1 9 ? -34.604 -85.594 23.249 1.00 25.90 9 HIS I N 1
ATOM 5575 C CA . HIS C 1 9 ? -35.109 -85.095 21.974 1.00 23.68 9 HIS I CA 1
ATOM 5576 C C . HIS C 1 9 ? -34.182 -84.115 21.268 1.00 22.75 9 HIS I C 1
ATOM 5577 O O . HIS C 1 9 ? -34.480 -83.736 20.130 1.00 23.97 9 HIS I O 1
ATOM 5584 N N . TYR C 1 10 ? -33.073 -83.686 21.891 1.00 24.27 10 TYR I N 1
ATOM 5585 C CA . TYR C 1 10 ? -32.241 -82.669 21.251 1.00 22.70 10 TYR I CA 1
ATOM 5586 C C . TYR C 1 10 ? -30.745 -82.967 21.323 1.00 22.72 10 TYR I C 1
ATOM 5587 O O . TYR C 1 10 ? -29.938 -82.118 20.911 1.00 19.79 10 TYR I O 1
ATOM 5596 N N . SER C 1 11 ? -30.346 -84.154 21.779 1.00 23.25 11 SER I N 1
ATOM 5597 C CA . SER C 1 11 ? -28.939 -84.437 22.015 1.00 24.49 11 SER I CA 1
ATOM 5598 C C . SER C 1 11 ? -28.643 -85.905 21.719 1.00 24.79 11 SER I C 1
ATOM 5599 O O . SER C 1 11 ? -29.548 -86.734 21.602 1.00 27.91 11 SER I O 1
ATOM 5602 N N . ASP C 1 12 ? -27.351 -86.222 21.618 1.00 25.65 12 ASP I N 1
ATOM 5603 C CA . ASP C 1 12 ? -26.870 -87.578 21.381 1.00 24.23 12 ASP I CA 1
ATOM 5604 C C . ASP C 1 12 ? -25.784 -87.933 22.390 1.00 23.06 12 ASP I C 1
ATOM 5605 O O . ASP C 1 12 ? -24.926 -87.103 22.707 1.00 20.11 12 ASP I O 1
ATOM 5610 N N . SER C 1 13 ? -25.808 -89.171 22.880 1.00 26.55 13 SER I N 1
ATOM 5611 C CA . SER C 1 13 ? -24.806 -89.607 23.845 1.00 25.68 13 SER I CA 1
ATOM 5612 C C . SER C 1 13 ? -23.401 -89.429 23.279 1.00 20.61 13 SER I C 1
ATOM 5613 O O . SER C 1 13 ? -23.184 -89.549 22.074 1.00 19.19 13 SER I O 1
ATOM 5616 N N . VAL C 1 14 ? -22.431 -89.122 24.150 1.00 18.96 14 VAL I N 1
ATOM 5617 C CA . VAL C 1 14 ? -21.071 -88.886 23.654 1.00 22.00 14 VAL I CA 1
ATOM 5618 C C . VAL C 1 14 ? -20.001 -89.298 24.664 1.00 20.91 14 VAL I C 1
ATOM 5619 O O . VAL C 1 14 ? -20.307 -89.755 25.767 1.00 15.25 14 VAL I O 1
ATOM 5623 N N . ASN C 1 15 ? -18.734 -89.115 24.282 1.00 21.63 15 ASN I N 1
ATOM 5624 C CA . ASN C 1 15 ? -17.550 -89.653 24.934 1.00 21.16 15 ASN I CA 1
ATOM 5625 C C . ASN C 1 15 ? -16.355 -88.757 24.636 1.00 25.57 15 ASN I C 1
ATOM 5626 O O . ASN C 1 15 ? -16.301 -88.151 23.569 1.00 25.44 15 ASN I O 1
ATOM 5631 N N . PRO C 1 16 ? -15.378 -88.715 25.545 1.00 28.09 16 PRO I N 1
ATOM 5632 C CA . PRO C 1 16 ? -14.109 -88.065 25.178 1.00 23.52 16 PRO I CA 1
ATOM 5633 C C . PRO C 1 16 ? -13.505 -88.677 23.942 1.00 24.42 16 PRO I C 1
ATOM 5634 O O . PRO C 1 16 ? -12.786 -87.989 23.215 1.00 29.14 16 PRO I O 1
ATOM 5638 N N . SER C 1 17 ? -13.795 -89.956 23.672 1.00 28.61 17 SER I N 1
ATOM 5639 C CA . SER C 1 17 ? -13.222 -90.656 22.524 1.00 30.43 17 SER I CA 1
ATOM 5640 C C . SER C 1 17 ? -13.562 -89.975 21.202 1.00 33.11 17 SER I C 1
ATOM 5641 O O . SER C 1 17 ? -12.753 -90.007 20.269 1.00 36.77 17 SER I O 1
ATOM 5644 N N . LYS C 1 18 ? -14.736 -89.353 21.093 1.00 29.18 18 LYS I N 1
ATOM 5645 C CA . LYS C 1 18 ? -15.083 -88.698 19.840 1.00 26.09 18 LYS I CA 1
ATOM 5646 C C . LYS C 1 18 ? -14.302 -87.419 19.604 1.00 26.23 18 LYS I C 1
ATOM 5647 O O . LYS C 1 18 ? -14.305 -86.919 18.474 1.00 35.23 18 LYS I O 1
ATOM 5653 N N . TYR C 1 19 ? -13.623 -86.892 20.614 1.00 26.39 19 TYR I N 1
ATOM 5654 C CA . TYR C 1 19 ? -12.916 -85.625 20.486 1.00 31.84 19 TYR I CA 1
ATOM 5655 C C . TYR C 1 19 ? -11.414 -85.845 20.356 1.00 32.58 19 TYR I C 1
ATOM 5656 O O . TYR C 1 19 ? -10.828 -86.700 21.031 1.00 37.87 19 TYR I O 1
ATOM 5665 N N . SER C 1 20 ? -10.806 -85.064 19.461 1.00 35.84 20 SER I N 1
ATOM 5666 C CA . SER C 1 20 ? -9.373 -85.016 19.191 1.00 43.00 20 SER I CA 1
ATOM 5667 C C . SER C 1 20 ? -9.015 -83.617 18.684 1.00 44.61 20 SER I C 1
ATOM 5668 O O . SER C 1 20 ? -9.701 -83.083 17.804 1.00 44.55 20 SER I O 1
ATOM 5671 N N . PRO C 1 21 ? -7.950 -83.076 19.221 1.00 46.62 21 PRO I N 1
ATOM 5672 C CA . PRO C 1 21 ? -7.177 -83.935 20.101 1.00 43.32 21 PRO I CA 1
ATOM 5673 C C . PRO C 1 21 ? -7.772 -83.903 21.454 1.00 48.14 21 PRO I C 1
ATOM 5674 O O . PRO C 1 21 ? -8.239 -82.881 21.856 1.00 50.11 21 PRO I O 1
ATOM 5678 N N . ARG C 1 22 ? -7.678 -85.005 22.168 1.00 50.34 22 ARG I N 1
ATOM 5679 C CA . ARG C 1 22 ? -8.205 -85.197 23.504 1.00 45.82 22 ARG I CA 1
ATOM 5680 C C . ARG C 1 22 ? -7.677 -84.248 24.545 1.00 49.15 22 ARG I C 1
ATOM 5681 O O . ARG C 1 22 ? -6.599 -83.734 24.429 1.00 51.24 22 ARG I O 1
ATOM 5689 N N . PRO C 1 23 ? -8.429 -84.055 25.615 1.00 50.66 23 PRO I N 1
ATOM 5690 C CA . PRO C 1 23 ? -7.965 -83.158 26.658 1.00 53.84 23 PRO I CA 1
ATOM 5691 C C . PRO C 1 23 ? -6.874 -83.740 27.546 1.00 50.76 23 PRO I C 1
ATOM 5692 O O . PRO C 1 23 ? -6.912 -84.868 27.957 1.00 48.68 23 PRO I O 1
ATOM 5696 N N . SER C 1 24 ? -5.935 -82.884 27.885 1.00 49.78 24 SER I N 1
ATOM 5697 C CA . SER C 1 24 ? -4.802 -83.186 28.711 1.00 47.12 24 SER I CA 1
ATOM 5698 C C . SER C 1 24 ? -5.048 -83.907 30.005 1.00 50.83 24 SER I C 1
ATOM 5699 O O . SER C 1 24 ? -4.276 -84.744 30.369 1.00 61.80 24 SER I O 1
ATOM 5702 N N . ASP C 1 25 ? -6.132 -83.620 30.694 1.00 50.43 25 ASP I N 1
ATOM 5703 C CA . ASP C 1 25 ? -6.334 -84.166 31.990 1.00 36.03 25 ASP I CA 1
ATOM 5704 C C . ASP C 1 25 ? -7.766 -84.435 32.397 1.00 39.19 25 ASP I C 1
ATOM 5705 O O . ASP C 1 25 ? -8.079 -84.272 33.531 1.00 40.94 25 ASP I O 1
ATOM 5710 N N . TYR C 1 26 ? -8.643 -84.835 31.494 1.00 40.83 26 TYR I N 1
ATOM 5711 C CA . TYR C 1 26 ? -10.016 -85.143 31.858 1.00 34.73 26 TYR I CA 1
ATOM 5712 C C . TYR C 1 26 ? -10.153 -86.400 32.670 1.00 31.08 26 TYR I C 1
ATOM 5713 O O . TYR C 1 26 ? -9.657 -87.430 32.310 1.00 31.03 26 TYR I O 1
ATOM 5722 N N . PHE C 1 27 ? -10.864 -86.312 33.769 1.00 30.25 27 PHE I N 1
ATOM 5723 C CA . PHE C 1 27 ? -11.047 -87.454 34.598 1.00 28.34 27 PHE I CA 1
ATOM 5724 C C . PHE C 1 27 ? -12.436 -87.528 35.201 1.00 28.37 27 PHE I C 1
ATOM 5725 O O . PHE C 1 27 ? -12.615 -88.141 36.213 1.00 26.27 27 PHE I O 1
ATOM 5733 N N . GLY C 1 28 ? -13.411 -86.880 34.580 1.00 30.26 28 GLY I N 1
ATOM 5734 C CA . GLY C 1 28 ? -14.783 -86.976 35.053 1.00 29.83 28 GLY I CA 1
ATOM 5735 C C . GLY C 1 28 ? -15.280 -88.412 35.092 1.00 33.33 28 GLY I C 1
ATOM 5736 O O . GLY C 1 28 ? -14.837 -89.281 34.331 1.00 35.38 28 GLY I O 1
ATOM 5737 N N . THR C 1 29 ? -16.226 -88.669 35.993 1.00 28.39 29 THR I N 1
ATOM 5738 C CA . THR C 1 29 ? -16.877 -89.970 36.063 1.00 28.05 29 THR I CA 1
ATOM 5739 C C . THR C 1 29 ? -18.360 -89.904 35.728 1.00 35.06 29 THR I C 1
ATOM 5740 O O . THR C 1 29 ? -19.053 -90.923 35.819 1.00 36.11 29 THR I O 1
ATOM 5744 N N . LEU C 1 30 ? -18.860 -88.758 35.366 1.00 36.61 30 LEU I N 1
ATOM 5745 C CA . LEU C 1 30 ? -20.258 -88.666 34.993 1.00 30.06 30 LEU I CA 1
ATOM 5746 C C . LEU C 1 30 ? -20.403 -88.585 33.471 1.00 30.89 30 LEU I C 1
ATOM 5747 O O . LEU C 1 30 ? -19.542 -88.014 32.783 1.00 29.90 30 LEU I O 1
ATOM 5752 N N . PRO C 1 31 ? -21.491 -89.121 32.922 1.00 24.83 31 PRO I N 1
ATOM 5753 C CA . PRO C 1 31 ? -21.684 -89.067 31.476 1.00 24.94 31 PRO I CA 1
ATOM 5754 C C . PRO C 1 31 ? -21.992 -87.644 31.033 1.00 32.69 31 PRO I C 1
ATOM 5755 O O . PRO C 1 31 ? -22.180 -86.730 31.842 1.00 30.32 31 PRO I O 1
ATOM 5759 N N . PHE C 1 32 ? -22.042 -87.464 29.716 1.00 23.46 32 PHE I N 1
ATOM 5760 C CA . PHE C 1 32 ? -22.425 -86.180 29.164 1.00 19.74 32 PHE I CA 1
ATOM 5761 C C . PHE C 1 32 ? -22.834 -86.387 27.719 1.00 25.36 32 PHE I C 1
ATOM 5762 O O . PHE C 1 32 ? -22.450 -87.375 27.086 1.00 26.34 32 PHE I O 1
ATOM 5770 N N . ARG C 1 33 ? -23.626 -85.435 27.213 1.00 25.24 33 ARG I N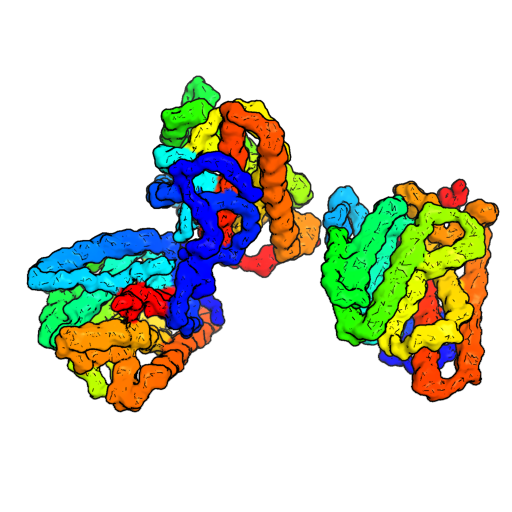 1
ATOM 5771 C CA . ARG C 1 33 ? -24.189 -85.455 25.873 1.00 21.51 33 ARG I CA 1
ATOM 5772 C C . ARG C 1 33 ? -23.873 -84.138 25.166 1.00 20.91 33 ARG I C 1
ATOM 5773 O O . ARG C 1 33 ? -23.188 -83.258 25.702 1.00 18.57 33 ARG I O 1
ATOM 5781 N N . THR C 1 34 ? -24.361 -84.006 23.932 1.00 21.38 34 THR I N 1
ATOM 5782 C CA . THR C 1 34 ? -24.192 -82.768 23.186 1.00 20.59 34 THR I CA 1
ATOM 5783 C C . THR C 1 34 ? -25.498 -82.448 22.475 1.00 23.46 34 THR I C 1
ATOM 5784 O O . THR C 1 34 ? -26.173 -83.349 21.969 1.00 23.98 34 THR I O 1
ATOM 5788 N N . SER C 1 35 ? -25.866 -81.169 22.480 1.00 23.00 35 SER I N 1
ATOM 5789 C CA . SER C 1 35 ? -26.982 -80.711 21.677 1.00 21.27 35 SER I CA 1
ATOM 5790 C C . SER C 1 35 ? -26.620 -80.764 20.200 1.00 25.43 35 SER I C 1
ATOM 5791 O O . SER C 1 35 ? -25.450 -80.674 19.807 1.00 22.94 35 SER I O 1
ATOM 5794 N N . ARG C 1 36 ? -27.644 -80.941 19.380 1.00 25.57 36 ARG I N 1
ATOM 5795 C CA . ARG C 1 36 ? -27.457 -80.836 17.950 1.00 25.69 36 ARG I CA 1
ATOM 5796 C C . ARG C 1 36 ? -27.314 -79.403 17.507 1.00 29.34 36 ARG I C 1
ATOM 5797 O O . ARG C 1 36 ? -27.284 -79.140 16.295 1.00 31.86 36 ARG I O 1
ATOM 5805 N N . PHE C 1 37 ? -27.234 -78.476 18.468 1.00 28.30 37 PHE I N 1
ATOM 5806 C CA . PHE C 1 37 ? -27.348 -77.047 18.201 1.00 30.33 37 PHE I CA 1
ATOM 5807 C C . PHE C 1 37 ? -26.065 -76.316 18.563 1.00 26.83 37 PHE I C 1
ATOM 5808 O O . PHE C 1 37 ? -26.081 -75.121 18.850 1.00 24.51 37 PHE I O 1
ATOM 5816 N N . GLU C 1 38 ? -24.942 -77.037 18.482 1.00 23.42 38 GLU I N 1
ATOM 5817 C CA . GLU C 1 38 ? -23.649 -76.474 18.849 1.00 24.76 38 GLU I CA 1
ATOM 5818 C C . GLU C 1 38 ? -23.287 -75.260 18.007 1.00 25.74 38 GLU I C 1
ATOM 5819 O O . GLU C 1 38 ? -22.727 -74.290 18.525 1.00 26.23 38 GLU I O 1
ATOM 5825 N N . ARG C 1 39 ? -23.557 -75.301 16.701 1.00 26.77 39 ARG I N 1
ATOM 5826 C CA . ARG C 1 39 ? -23.076 -74.216 15.850 1.00 30.94 39 ARG I CA 1
ATOM 5827 C C . ARG C 1 39 ? -23.872 -72.937 16.079 1.00 34.72 39 ARG I C 1
ATOM 5828 O O . ARG C 1 39 ? -23.305 -71.831 16.061 1.00 31.39 39 ARG I O 1
ATOM 5836 N N . GLU C 1 40 ? -25.179 -73.069 16.316 1.00 29.17 40 GLU I N 1
ATOM 5837 C CA . GLU C 1 40 ? -25.970 -71.904 16.684 1.00 29.51 40 GLU I CA 1
ATOM 5838 C C . GLU C 1 40 ? -25.445 -71.282 17.970 1.00 26.89 40 GLU I C 1
ATOM 5839 O O . GLU C 1 40 ? -25.316 -70.059 18.070 1.00 28.49 40 GLU I O 1
ATOM 5845 N N . ALA C 1 41 ? -25.150 -72.115 18.970 1.00 22.89 41 ALA I N 1
ATOM 5846 C CA . ALA C 1 41 ? -24.636 -71.615 20.242 1.00 22.44 41 ALA I CA 1
ATOM 5847 C C . ALA C 1 41 ? -23.318 -70.873 20.057 1.00 25.54 41 ALA I C 1
ATOM 5848 O O . ALA C 1 41 ? -23.128 -69.767 20.586 1.00 22.58 41 ALA I O 1
ATOM 5850 N N . ALA C 1 42 ? -22.381 -71.485 19.320 1.00 30.21 42 ALA I N 1
ATOM 5851 C CA . ALA C 1 42 ? -21.103 -70.846 19.024 1.00 24.62 42 ALA I CA 1
ATOM 5852 C C . ALA C 1 42 ? -21.291 -69.581 18.187 1.00 23.63 42 ALA I C 1
ATOM 5853 O O . ALA C 1 42 ? -20.551 -68.604 18.365 1.00 17.71 42 ALA I O 1
ATOM 5855 N N . ASP C 1 43 ? -22.284 -69.565 17.287 1.00 27.44 43 ASP I N 1
ATOM 5856 C CA . ASP C 1 43 ? -22.552 -68.345 16.525 1.00 28.70 43 ASP I CA 1
ATOM 5857 C C . ASP C 1 43 ? -23.035 -67.228 17.443 1.00 23.35 43 ASP I C 1
ATOM 5858 O O . ASP C 1 43 ? -22.668 -66.060 17.257 1.00 19.99 43 ASP I O 1
ATOM 5863 N N . VAL C 1 44 ? -23.817 -67.582 18.470 1.00 22.26 44 VAL I N 1
ATOM 5864 C CA . VAL C 1 44 ? -24.328 -66.592 19.411 1.00 18.49 44 VAL I CA 1
ATOM 5865 C C . VAL C 1 44 ? -23.223 -66.100 20.339 1.00 20.23 44 VAL I C 1
ATOM 5866 O O . VAL C 1 44 ? -23.153 -64.911 20.668 1.00 15.46 44 VAL I O 1
ATOM 5870 N N . THR C 1 45 ? -22.356 -67.003 20.800 1.00 19.40 45 THR I N 1
ATOM 5871 C CA . THR C 1 45 ? -21.241 -66.571 21.633 1.00 18.25 45 THR I CA 1
ATOM 5872 C C . THR C 1 45 ? -20.294 -65.643 20.883 1.00 20.50 45 THR I C 1
ATOM 5873 O O . THR C 1 45 ? -19.635 -64.804 21.501 1.00 22.22 45 THR I O 1
ATOM 5877 N N . ALA C 1 46 ? -20.197 -65.778 19.560 1.00 19.36 46 ALA I N 1
ATOM 5878 C CA . ALA C 1 46 ? -19.343 -64.859 18.821 1.00 18.85 46 ALA I CA 1
ATOM 5879 C C . ALA C 1 46 ? -19.971 -63.479 18.679 1.00 25.07 46 ALA I C 1
ATOM 5880 O O . ALA C 1 46 ? -19.243 -62.485 18.639 1.00 32.82 46 ALA I O 1
ATOM 5882 N N . ASP C 1 47 ? -21.298 -63.377 18.601 1.00 26.66 47 ASP I N 1
ATOM 5883 C CA . ASP C 1 47 ? -21.897 -62.046 18.562 1.00 27.66 47 ASP I CA 1
ATOM 5884 C C . ASP C 1 47 ? -21.945 -61.421 19.952 1.00 28.57 47 ASP I C 1
ATOM 5885 O O . ASP C 1 47 ? -21.785 -60.201 20.094 1.00 27.43 47 ASP I O 1
ATOM 5890 N N . TYR C 1 48 ? -22.164 -62.233 20.993 1.00 22.37 48 TYR I N 1
ATOM 5891 C CA . TYR C 1 48 ? -22.278 -61.648 22.327 1.00 24.37 48 TYR I CA 1
ATOM 5892 C C . TYR C 1 48 ? -20.948 -61.096 22.803 1.00 25.17 48 TYR I C 1
ATOM 5893 O O . TYR C 1 48 ? -20.916 -60.138 23.582 1.00 23.39 48 TYR I O 1
ATOM 5902 N N . LEU C 1 49 ? -19.842 -61.679 22.348 1.00 25.43 49 LEU I N 1
ATOM 5903 C CA . LEU C 1 49 ? -18.543 -61.138 22.712 1.00 30.02 49 LEU I CA 1
ATOM 5904 C C . LEU C 1 49 ? -18.381 -59.714 22.185 1.00 33.06 49 LEU I C 1
ATOM 5905 O O . LEU C 1 49 ? -18.055 -58.792 22.945 1.00 31.10 49 LEU I O 1
ATOM 5910 N N . ARG C 1 50 ? -18.603 -59.511 20.884 1.00 26.87 50 ARG I N 1
ATOM 5911 C CA . ARG C 1 50 ? -18.442 -58.173 20.322 1.00 30.43 50 ARG I CA 1
ATOM 5912 C C . ARG C 1 50 ? -19.300 -57.175 21.095 1.00 30.68 50 ARG I C 1
ATOM 5913 O O . ARG C 1 50 ? -18.824 -56.117 21.520 1.00 30.58 50 ARG I O 1
ATOM 5921 N N . LYS C 1 51 ? -20.565 -57.526 21.313 1.00 32.16 51 LYS I N 1
ATOM 5922 C CA . LYS C 1 51 ? -21.467 -56.868 22.252 1.00 30.05 51 LYS I CA 1
ATOM 5923 C C . LYS C 1 51 ? -20.787 -56.535 23.581 1.00 23.72 51 LYS I C 1
ATOM 5924 O O . LYS C 1 51 ? -20.515 -55.370 23.873 1.00 27.62 51 LYS I O 1
ATOM 5930 N N . TRP C 1 52 ? -20.516 -57.553 24.395 1.00 24.79 52 TRP I N 1
ATOM 5931 C CA . TRP C 1 52 ? -19.912 -57.335 25.705 1.00 25.25 52 TRP I CA 1
ATOM 5932 C C . TRP C 1 52 ? -18.697 -56.413 25.627 1.00 25.51 52 TRP I C 1
ATOM 5933 O O . TRP C 1 52 ? -18.496 -55.569 26.504 1.00 22.37 52 TRP I O 1
ATOM 5944 N N . GLN C 1 53 ? -17.867 -56.564 24.586 1.00 30.14 53 GLN I N 1
ATOM 5945 C CA . GLN C 1 53 ? -16.641 -55.770 24.510 1.00 26.76 53 GLN I CA 1
ATOM 5946 C C . GLN C 1 53 ? -16.936 -54.294 24.294 1.00 29.58 53 GLN I C 1
ATOM 5947 O O . GLN C 1 53 ? -16.177 -53.442 24.775 1.00 33.67 53 GLN I O 1
ATOM 5953 N N . LYS C 1 54 ? -18.015 -53.965 23.574 1.00 26.46 54 LYS I N 1
ATOM 5954 C CA . LYS C 1 54 ? -18.479 -52.582 23.560 1.00 22.07 54 LYS I CA 1
ATOM 5955 C C . LYS C 1 54 ? -18.786 -52.113 24.977 1.00 22.90 54 LYS I C 1
ATOM 5956 O O . LYS C 1 54 ? -18.233 -51.113 25.445 1.00 29.75 54 LYS I O 1
ATOM 5962 N N . ALA C 1 55 ? -19.630 -52.852 25.697 1.00 20.95 55 ALA I N 1
ATOM 5963 C CA . ALA C 1 55 ? -20.018 -52.418 27.038 1.00 21.19 55 ALA I CA 1
ATOM 5964 C C . ALA C 1 55 ? -18.801 -52.243 27.945 1.00 26.94 55 ALA I C 1
ATOM 5965 O O . ALA C 1 55 ? -18.709 -51.260 28.690 1.00 25.05 55 ALA I O 1
ATOM 5967 N N . VAL C 1 56 ? -17.850 -53.179 27.897 1.00 24.74 56 VAL I N 1
ATOM 5968 C CA . VAL C 1 56 ? -16.695 -53.086 28.782 1.00 21.96 56 VAL I CA 1
ATOM 5969 C C . VAL C 1 56 ? -15.863 -51.853 28.447 1.00 24.49 56 VAL I C 1
ATOM 5970 O O . VAL C 1 56 ? -15.497 -51.076 29.334 1.00 27.03 56 VAL I O 1
ATOM 5974 N N . LYS C 1 57 ? -15.564 -51.648 27.161 1.00 23.77 57 LYS I N 1
ATOM 5975 C CA . LYS C 1 57 ? -14.831 -50.446 26.766 1.00 34.80 57 LYS I CA 1
ATOM 5976 C C . LYS C 1 57 ? -15.533 -49.166 27.217 1.00 32.97 57 LYS I C 1
ATOM 5977 O O . LYS C 1 57 ? -14.862 -48.182 27.543 1.00 34.62 57 LYS I O 1
ATOM 5983 N N . ALA C 1 58 ? -16.870 -49.161 27.261 1.00 29.37 58 ALA I N 1
ATOM 5984 C CA . ALA C 1 58 ? -17.605 -47.935 27.578 1.00 29.22 58 ALA I CA 1
ATOM 5985 C C . ALA C 1 58 ? -17.519 -47.573 29.059 1.00 28.52 58 ALA I C 1
ATOM 5986 O O . ALA C 1 58 ? -17.588 -46.389 29.417 1.00 31.71 58 ALA I O 1
ATOM 5988 N N . ASP C 1 59 ? -17.381 -48.571 29.928 1.00 31.00 59 ASP I N 1
ATOM 5989 C CA . ASP C 1 59 ? -17.235 -48.314 31.354 1.00 32.66 59 ASP I CA 1
ATOM 5990 C C . ASP C 1 59 ? -15.800 -47.937 31.697 1.00 35.92 59 ASP I C 1
ATOM 5991 O O . ASP C 1 59 ? -15.571 -47.117 32.590 1.00 45.34 59 ASP I O 1
ATOM 5996 N N . ASN C 1 60 ? -14.824 -48.543 31.016 1.00 40.34 60 ASN I N 1
ATOM 5997 C CA . ASN C 1 60 ? -13.403 -48.292 31.272 1.00 50.16 60 ASN I CA 1
ATOM 5998 C C . ASN C 1 60 ? -12.688 -48.140 29.935 1.00 46.58 60 ASN I C 1
ATOM 5999 O O . ASN C 1 60 ? -12.245 -49.128 29.335 1.00 48.45 60 ASN I O 1
ATOM 6004 N N . PRO C 1 61 ? -12.559 -46.911 29.425 1.00 50.38 61 PRO I N 1
ATOM 6005 C CA . PRO C 1 61 ? -11.984 -46.748 28.080 1.00 57.63 61 PRO I CA 1
ATOM 6006 C C . PRO C 1 61 ? -10.460 -46.734 28.068 1.00 55.07 61 PRO I C 1
ATOM 6007 O O . PRO C 1 61 ? -9.864 -46.747 26.982 1.00 48.80 61 PRO I O 1
ATOM 6011 N N . GLU C 1 62 ? -9.823 -46.748 29.239 1.00 49.54 62 GLU I N 1
ATOM 6012 C CA . GLU C 1 62 ? -8.377 -46.677 29.372 1.00 50.77 62 GLU I CA 1
ATOM 6013 C C . GLU C 1 62 ? -7.713 -48.049 29.460 1.00 54.38 62 GLU I C 1
ATOM 6014 O O . GLU C 1 62 ? -6.482 -48.137 29.347 1.00 42.06 62 GLU I O 1
ATOM 6020 N N . ARG C 1 63 ? -8.489 -49.111 29.663 1.00 54.35 63 ARG I N 1
ATOM 6021 C CA . ARG C 1 63 ? -7.982 -50.475 29.696 1.00 52.48 63 ARG I CA 1
ATOM 6022 C C . ARG C 1 63 ? -8.158 -51.098 28.322 1.00 57.06 63 ARG I C 1
ATOM 6023 O O . ARG C 1 63 ? -9.204 -50.925 27.689 1.00 57.39 63 ARG I O 1
ATOM 6031 N N . LYS C 1 64 ? -7.134 -51.814 27.853 1.00 61.43 64 LYS I N 1
ATOM 6032 C CA . LYS C 1 64 ? -7.180 -52.370 26.502 1.00 63.47 64 LYS I CA 1
ATOM 6033 C C . LYS C 1 64 ? -7.369 -53.876 26.450 1.00 64.60 64 LYS I C 1
ATOM 6034 O O . LYS C 1 64 ? -8.026 -54.365 25.526 1.00 61.52 64 LYS I O 1
ATOM 6040 N N . ASP C 1 65 ? -6.795 -54.633 27.381 1.00 63.72 65 ASP I N 1
ATOM 6041 C CA . ASP C 1 65 ? -7.137 -56.046 27.418 1.00 57.26 65 ASP I CA 1
ATOM 6042 C C . ASP C 1 65 ? -8.654 -56.189 27.464 1.00 52.53 65 ASP I C 1
ATOM 6043 O O . ASP C 1 65 ? -9.298 -55.920 28.490 1.00 43.38 65 ASP I O 1
ATOM 6048 N N . LEU C 1 66 ? -9.229 -56.578 26.334 1.00 48.49 66 LEU I N 1
ATOM 6049 C CA . LEU C 1 66 ? -10.620 -56.994 26.312 1.00 42.86 66 LEU I CA 1
ATOM 6050 C C . LEU C 1 66 ? -10.684 -58.460 25.895 1.00 43.79 66 LEU I C 1
ATOM 6051 O O . LEU C 1 66 ? -11.525 -58.830 25.071 1.00 46.52 66 LEU I O 1
ATOM 6056 N N . VAL C 1 67 ? -9.811 -59.304 26.452 1.00 37.98 67 VAL I N 1
ATOM 6057 C CA . VAL C 1 67 ? -9.799 -60.728 26.128 1.00 34.51 67 VAL I CA 1
ATOM 6058 C C . VAL C 1 67 ? -10.679 -61.465 27.128 1.00 35.66 67 VAL I C 1
ATOM 6059 O O . VAL C 1 67 ? -10.414 -61.446 28.337 1.00 40.39 67 VAL I O 1
ATOM 6063 N N . PHE C 1 68 ? -11.718 -62.129 26.630 1.00 32.59 68 PHE I N 1
ATOM 6064 C CA . PHE C 1 68 ? -12.640 -62.874 27.478 1.00 28.65 68 PHE I CA 1
ATOM 6065 C C . PHE C 1 68 ? -12.843 -64.259 26.889 1.00 29.08 68 PHE I C 1
ATOM 6066 O O . PHE C 1 68 ? -13.056 -64.402 25.679 1.00 25.69 68 PHE I O 1
ATOM 6074 N N . HIS C 1 69 ? -12.774 -65.270 27.750 1.00 28.08 69 HIS I N 1
ATOM 6075 C CA . HIS C 1 69 ? -12.928 -66.666 27.361 1.00 26.98 69 HIS I CA 1
ATOM 6076 C C . HIS C 1 69 ? -14.275 -67.184 27.870 1.00 23.40 69 HIS I C 1
ATOM 6077 O O . HIS C 1 69 ? -14.538 -67.169 29.077 1.00 24.24 69 HIS I O 1
ATOM 6084 N N . GLY C 1 70 ? -15.127 -67.632 26.948 1.00 20.59 70 GLY I N 1
ATOM 6085 C CA . GLY C 1 70 ? -16.479 -68.024 27.290 1.00 18.05 70 GLY I CA 1
ATOM 6086 C C . GLY C 1 70 ? -16.837 -69.427 26.852 1.00 19.98 70 GLY I C 1
ATOM 6087 O O . GLY C 1 70 ? -16.082 -70.372 27.092 1.00 19.48 70 GLY I O 1
ATOM 6088 N N . SER C 1 71 ? -17.971 -69.578 26.173 1.00 17.64 71 SER I N 1
ATOM 6089 C CA . SER C 1 71 ? -18.505 -70.916 25.973 1.00 15.61 71 SER I CA 1
ATOM 6090 C C . SER C 1 71 ? -17.810 -71.683 24.853 1.00 18.67 71 SER I C 1
ATOM 6091 O O . SER C 1 71 ? -17.692 -72.914 24.939 1.00 16.32 71 SER I O 1
ATOM 6094 N N . THR C 1 72 ? -17.355 -71.006 23.798 1.00 16.51 72 THR I N 1
ATOM 6095 C CA . THR C 1 72 ? -16.782 -71.722 22.666 1.00 20.62 72 THR I CA 1
ATOM 6096 C C . THR C 1 72 ? -15.356 -72.171 22.968 1.00 21.73 72 THR I C 1
ATOM 6097 O O . THR C 1 72 ? -14.542 -71.398 23.486 1.00 21.17 72 THR I O 1
ATOM 6101 N N . THR C 1 73 ? -15.072 -73.435 22.657 1.00 21.17 73 THR I N 1
ATOM 6102 C CA . THR C 1 73 ? -13.745 -74.031 22.724 1.00 28.40 73 THR I CA 1
ATOM 6103 C C . THR C 1 73 ? -13.430 -74.679 21.387 1.00 25.42 73 THR I C 1
ATOM 6104 O O . THR C 1 73 ? -14.231 -74.652 20.448 1.00 27.26 73 THR I O 1
ATOM 6108 N N . THR C 1 74 ? -12.260 -75.305 21.320 1.00 25.13 74 THR I N 1
ATOM 6109 C CA . THR C 1 74 ? -11.850 -75.966 20.086 1.00 34.92 74 THR I CA 1
ATOM 6110 C C . THR C 1 74 ? -12.547 -77.308 19.840 1.00 30.70 74 THR I C 1
ATOM 6111 O O . THR C 1 74 ? -12.480 -77.818 18.717 1.00 29.62 74 THR I O 1
ATOM 6115 N N . LEU C 1 75 ? -13.225 -77.886 20.831 1.00 25.61 75 LEU I N 1
ATOM 6116 C CA . LEU C 1 75 ? -13.977 -79.110 20.601 1.00 26.00 75 LEU I CA 1
ATOM 6117 C C . LEU C 1 75 ? -15.487 -78.916 20.557 1.00 28.76 75 LEU I C 1
ATOM 6118 O O . LEU C 1 75 ? -16.176 -79.683 19.872 1.00 27.94 75 LEU I O 1
ATOM 6123 N N . GLY C 1 76 ? -16.011 -77.913 21.263 1.00 29.10 76 GLY I N 1
ATOM 6124 C CA . GLY C 1 76 ? -17.443 -77.700 21.350 1.00 26.25 76 GLY I CA 1
ATOM 6125 C C . GLY C 1 76 ? -17.842 -76.398 22.030 1.00 28.46 76 GLY I C 1
ATOM 6126 O O . GLY C 1 76 ? -17.230 -75.350 21.780 1.00 28.03 76 GLY I O 1
ATOM 6127 N N . HIS C 1 77 ? -18.852 -76.454 22.904 1.00 21.19 77 HIS I N 1
ATOM 6128 C CA . HIS C 1 77 ? -19.492 -75.258 23.439 1.00 18.85 77 HIS I CA 1
ATOM 6129 C C . HIS C 1 77 ? -20.042 -75.550 24.825 1.00 16.61 77 HIS I C 1
ATOM 6130 O O . HIS C 1 77 ? -20.600 -76.620 25.058 1.00 17.46 77 HIS I O 1
ATOM 6137 N N . PHE C 1 78 ? -19.903 -74.581 25.733 1.00 16.31 78 PHE I N 1
ATOM 6138 C CA . PHE C 1 78 ? -20.383 -74.754 27.101 1.00 15.13 78 PHE I CA 1
ATOM 6139 C C . PHE C 1 78 ? -21.850 -75.168 27.145 1.00 16.51 78 PHE I C 1
ATOM 6140 O O . PHE C 1 78 ? -22.209 -76.135 27.828 1.00 13.77 78 PHE I O 1
ATOM 6148 N N . VAL C 1 79 ? -22.714 -74.433 26.428 1.00 14.61 79 VAL I N 1
ATOM 6149 C CA . VAL C 1 79 ? -24.153 -74.705 26.452 1.00 18.16 79 VAL I CA 1
ATOM 6150 C C . VAL C 1 79 ? -24.473 -76.100 25.896 1.00 19.09 79 VAL I C 1
ATOM 6151 O O . VAL C 1 79 ? -25.305 -76.827 26.457 1.00 17.53 79 VAL I O 1
ATOM 6155 N N . SER C 1 80 ? -23.851 -76.486 24.776 1.00 18.18 80 SER I N 1
ATOM 6156 C CA . SER C 1 80 ? -24.235 -77.744 24.139 1.00 19.61 80 SER I CA 1
ATOM 6157 C C . SER C 1 80 ? -23.956 -78.924 25.058 1.00 19.76 80 SER I C 1
ATOM 6158 O O . SER C 1 80 ? -24.706 -79.913 25.060 1.00 19.69 80 SER I O 1
ATOM 6161 N N . TRP C 1 81 ? -22.890 -78.834 25.849 1.00 18.95 81 TRP I N 1
ATOM 6162 C CA . TRP C 1 81 ? -22.561 -79.860 26.828 1.00 17.49 81 TRP I CA 1
ATOM 6163 C C . TRP C 1 81 ? -23.239 -79.613 28.167 1.00 13.84 81 TRP I C 1
ATOM 6164 O O . TRP C 1 81 ? -23.616 -80.559 28.860 1.00 15.44 81 TRP I O 1
ATOM 6175 N N . ALA C 1 82 ? -23.353 -78.358 28.584 1.00 13.72 82 ALA I N 1
ATOM 6176 C CA . ALA C 1 82 ? -23.895 -78.113 29.914 1.00 16.99 82 ALA I CA 1
ATOM 6177 C C . ALA C 1 82 ? -25.354 -78.487 29.952 1.00 15.96 82 ALA I C 1
ATOM 6178 O O . ALA C 1 82 ? -25.792 -79.219 30.848 1.00 17.27 82 ALA I O 1
ATOM 6180 N N . TYR C 1 83 ? -26.115 -78.019 28.959 1.00 13.73 83 TYR I N 1
ATOM 6181 C CA . TYR C 1 83 ? -27.559 -78.217 28.874 1.00 15.32 83 TYR I CA 1
ATOM 6182 C C . TYR C 1 83 ? -27.860 -78.888 27.541 1.00 19.24 83 TYR I C 1
ATOM 6183 O O . TYR C 1 83 ? -28.390 -78.255 26.616 1.00 20.29 83 TYR I O 1
ATOM 6192 N N . PRO C 1 84 ? -27.553 -80.178 27.413 1.00 17.68 84 PRO I N 1
ATOM 6193 C CA . PRO C 1 84 ? -27.765 -80.837 26.120 1.00 20.64 84 PRO I CA 1
ATOM 6194 C C . PRO C 1 84 ? -29.228 -80.870 25.707 1.00 24.16 84 PRO I C 1
ATOM 6195 O O . PRO C 1 84 ? -29.524 -80.764 24.510 1.00 23.60 84 PRO I O 1
ATOM 6199 N N . GLU C 1 85 ? -30.159 -80.999 26.656 1.00 21.79 85 GLU I N 1
ATOM 6200 C CA . GLU C 1 85 ? -31.580 -81.011 26.324 1.00 23.57 85 GLU I CA 1
ATOM 6201 C C . GLU C 1 85 ? -32.206 -79.604 26.275 1.00 21.35 85 GLU I C 1
ATOM 6202 O O . GLU C 1 85 ? -33.429 -79.476 26.410 1.00 21.15 85 GLU I O 1
ATOM 6208 N N . CYS C 1 86 ? -31.406 -78.553 26.099 1.00 19.41 86 CYS I N 1
ATOM 6209 C CA . CYS C 1 86 ? -31.978 -77.220 25.979 1.00 19.49 86 CYS I CA 1
ATOM 6210 C C . CYS C 1 86 ? -32.894 -77.189 24.767 1.00 20.96 86 CYS I C 1
ATOM 6211 O O . CYS C 1 86 ? -32.645 -77.862 23.758 1.00 17.86 86 CYS I O 1
ATOM 6214 N N . ILE C 1 87 ? -33.966 -76.407 24.882 1.00 18.32 87 ILE I N 1
ATOM 6215 C CA . ILE C 1 87 ? -34.978 -76.278 23.832 1.00 14.42 87 ILE I CA 1
ATOM 6216 C C . ILE C 1 87 ? -34.411 -75.450 22.694 1.00 15.29 87 ILE I C 1
ATOM 6217 O O . ILE C 1 87 ? -33.787 -74.398 22.951 1.00 18.32 87 ILE I O 1
ATOM 6222 N N . PRO C 1 88 ? -34.559 -75.864 21.435 1.00 14.01 88 PRO I N 1
ATOM 6223 C CA . PRO C 1 88 ? -33.839 -75.183 20.350 1.00 18.45 88 PRO I CA 1
ATOM 6224 C C . PRO C 1 88 ? -34.002 -73.676 20.348 1.00 18.11 88 PRO I C 1
ATOM 6225 O O . PRO C 1 88 ? -32.999 -72.959 20.199 1.00 15.83 88 PRO I O 1
ATOM 6229 N N . ASP C 1 89 ? -35.228 -73.171 20.525 1.00 20.84 89 ASP I N 1
ATOM 6230 C CA . ASP C 1 89 ? -35.432 -71.724 20.498 1.00 18.97 89 ASP I CA 1
ATOM 6231 C C . ASP C 1 89 ? -35.042 -71.054 21.807 1.00 20.99 89 ASP I C 1
ATOM 6232 O O . ASP C 1 89 ? -35.069 -69.819 21.892 1.00 19.49 89 ASP I O 1
ATOM 6237 N N . ARG C 1 90 ? -34.662 -71.834 22.812 1.00 15.49 90 ARG I N 1
ATOM 6238 C CA . ARG C 1 90 ? -34.068 -71.277 24.008 1.00 16.15 90 ARG I CA 1
ATOM 6239 C C . ARG C 1 90 ? -32.541 -71.359 24.012 1.00 18.21 90 ARG I C 1
ATOM 6240 O O . ARG C 1 90 ? -31.908 -70.798 24.918 1.00 18.95 90 ARG I O 1
ATOM 6248 N N . VAL C 1 91 ? -31.928 -72.013 23.019 1.00 17.39 91 VAL I N 1
ATOM 6249 C CA . VAL C 1 91 ? -30.464 -72.093 22.984 1.00 16.27 91 VAL I CA 1
ATOM 6250 C C . VAL C 1 91 ? -29.858 -70.700 22.987 1.00 13.43 91 VAL I C 1
ATOM 6251 O O . VAL C 1 91 ? -28.910 -70.412 23.727 1.00 13.97 91 VAL I O 1
ATOM 6255 N N . ASP C 1 92 ? -30.397 -69.815 22.151 1.00 16.75 92 ASP I N 1
ATOM 6256 C CA . ASP C 1 92 ? -29.836 -68.483 22.000 1.00 15.65 92 ASP I CA 1
ATOM 6257 C C . ASP C 1 92 ? -29.771 -67.765 23.337 1.00 16.38 92 ASP I C 1
ATOM 6258 O O . ASP C 1 92 ? -28.691 -67.398 23.816 1.00 12.49 92 ASP I O 1
ATOM 6263 N N . LEU C 1 93 ? -30.937 -67.559 23.956 1.00 17.23 93 LEU I N 1
ATOM 6264 C CA . LEU C 1 93 ? -30.971 -66.869 25.239 1.00 14.69 93 LEU I CA 1
ATOM 6265 C C . LEU C 1 93 ? -30.140 -67.610 26.278 1.00 13.95 93 LEU I C 1
ATOM 6266 O O . LEU C 1 93 ? -29.443 -66.983 27.080 1.00 13.71 93 LEU I O 1
ATOM 6271 N N . CYS C 1 94 ? -30.160 -68.945 26.261 1.00 12.63 94 CYS I N 1
ATOM 6272 C CA . CYS C 1 94 ? -29.285 -69.675 27.174 1.00 16.59 94 CYS I CA 1
ATOM 6273 C C . CYS C 1 94 ? -27.815 -69.292 26.973 1.00 15.26 94 CYS I C 1
ATOM 6274 O O . CYS C 1 94 ? -27.068 -69.116 27.939 1.00 12.27 94 CYS I O 1
ATOM 6277 N N . THR C 1 95 ? -27.367 -69.191 25.733 1.00 11.45 95 THR I N 1
ATOM 6278 C CA . THR C 1 95 ? -25.972 -68.868 25.528 1.00 10.47 95 THR I CA 1
ATOM 6279 C C . THR C 1 95 ? -25.642 -67.502 26.107 1.00 16.50 95 THR I C 1
ATOM 6280 O O . THR C 1 95 ? -24.585 -67.314 26.726 1.00 18.06 95 THR I O 1
ATOM 6284 N N . GLN C 1 96 ? -26.536 -66.531 25.917 1.00 15.17 96 GLN I N 1
ATOM 6285 C CA . GLN C 1 96 ? -26.271 -65.195 26.427 1.00 12.01 96 GLN I CA 1
ATOM 6286 C C . GLN C 1 96 ? -26.120 -65.200 27.944 1.00 13.77 96 GLN I C 1
ATOM 6287 O O . GLN C 1 96 ? -25.217 -64.555 28.485 1.00 16.72 96 GLN I O 1
ATOM 6293 N N . ILE C 1 97 ? -27.005 -65.907 28.651 1.00 13.16 97 ILE I N 1
ATOM 6294 C CA . ILE C 1 97 ? -26.934 -65.960 30.107 1.00 11.26 97 ILE I CA 1
ATOM 6295 C C . ILE C 1 97 ? -25.580 -66.486 30.547 1.00 14.54 97 ILE I C 1
ATOM 6296 O O . ILE C 1 97 ? -24.851 -65.826 31.297 1.00 15.66 97 ILE I O 1
ATOM 6301 N N . CYS C 1 98 ? -25.229 -67.687 30.077 1.00 13.33 98 CYS I N 1
ATOM 6302 C CA . CYS C 1 98 ? -23.961 -68.309 30.429 1.00 14.05 98 CYS I CA 1
ATOM 6303 C C . CYS C 1 98 ? -22.793 -67.389 30.127 1.00 15.64 98 CYS I C 1
ATOM 6304 O O . CYS C 1 98 ? -21.935 -67.151 30.981 1.00 20.65 98 CYS I O 1
ATOM 6307 N N . ASP C 1 99 ? -22.726 -66.876 28.903 1.00 13.93 99 ASP I N 1
ATOM 6308 C CA . ASP C 1 99 ? -21.571 -66.067 28.540 1.00 15.26 99 ASP I CA 1
ATOM 6309 C C . ASP C 1 99 ? -21.507 -64.812 29.400 1.00 18.06 99 ASP I C 1
ATOM 6310 O O . ASP C 1 99 ? -20.463 -64.500 29.983 1.00 18.66 99 ASP I O 1
ATOM 6315 N N . PHE C 1 100 ? -22.624 -64.078 29.493 1.00 16.25 100 PHE I N 1
ATOM 6316 C CA . PHE C 1 100 ? -22.665 -62.925 30.380 1.00 17.72 100 PHE I CA 1
ATOM 6317 C C . PHE C 1 100 ? -22.198 -63.325 31.775 1.00 18.44 100 PHE I C 1
ATOM 6318 O O . PHE C 1 100 ? -21.426 -62.601 32.419 1.00 15.18 100 PHE I O 1
ATOM 6326 N N . GLY C 1 101 ? -22.657 -64.480 32.260 1.00 15.38 101 GLY I N 1
ATOM 6327 C CA . GLY C 1 101 ? -22.192 -64.953 33.548 1.00 18.87 101 GLY I CA 1
ATOM 6328 C C . GLY C 1 101 ? -20.678 -65.056 33.594 1.00 21.59 101 GLY I C 1
ATOM 6329 O O . GLY C 1 101 ? -20.040 -64.634 34.561 1.00 21.25 101 GLY I O 1
ATOM 6330 N N . PHE C 1 102 ? -20.094 -65.603 32.533 1.00 18.77 102 PHE I N 1
ATOM 6331 C CA . PHE C 1 102 ? -18.646 -65.727 32.458 1.00 17.96 102 PHE I CA 1
ATOM 6332 C C . PHE C 1 102 ? -17.985 -64.355 32.488 1.00 16.52 102 PHE I C 1
ATOM 6333 O O . PHE C 1 102 ? -17.163 -64.055 33.358 1.00 17.33 102 PHE I O 1
ATOM 6341 N N . TYR C 1 103 ? -18.355 -63.498 31.553 1.00 16.09 103 TYR I N 1
ATOM 6342 C CA . TYR C 1 103 ? -17.721 -62.196 31.469 1.00 16.69 103 TYR I CA 1
ATOM 6343 C C . TYR C 1 103 ? -17.953 -61.401 32.745 1.00 18.65 103 TYR I C 1
ATOM 6344 O O . TYR C 1 103 ? -17.014 -60.830 33.316 1.00 21.33 103 TYR I O 1
ATOM 6353 N N . TRP C 1 104 ? -19.195 -61.359 33.223 1.00 20.09 104 TRP I N 1
ATOM 6354 C CA . TRP C 1 104 ? -19.461 -60.608 34.448 1.00 19.67 104 TRP I CA 1
ATOM 6355 C C . TRP C 1 104 ? -18.588 -61.112 35.592 1.00 18.50 104 TRP I C 1
ATOM 6356 O O . TRP C 1 104 ? -17.940 -60.322 36.281 1.00 19.97 104 TRP I O 1
ATOM 6367 N N . ASP C 1 105 ? -18.538 -62.426 35.801 1.00 22.01 105 ASP I N 1
ATOM 6368 C CA . ASP C 1 105 ? -17.589 -62.984 36.754 1.00 18.71 105 ASP I CA 1
ATOM 6369 C C . ASP C 1 105 ? -16.205 -62.379 36.539 1.00 21.52 105 ASP I C 1
ATOM 6370 O O . ASP C 1 105 ? -15.547 -61.952 37.495 1.00 21.91 105 ASP I O 1
ATOM 6375 N N . ASP C 1 106 ? -15.765 -62.295 35.280 1.00 21.62 106 ASP I N 1
ATOM 6376 C CA . ASP C 1 106 ? -14.368 -61.961 35.002 1.00 21.35 106 ASP I CA 1
ATOM 6377 C C . ASP C 1 106 ? -14.016 -60.552 35.475 1.00 22.29 106 ASP I C 1
ATOM 6378 O O . ASP C 1 106 ? -12.900 -60.319 35.956 1.00 28.02 106 ASP I O 1
ATOM 6383 N N . VAL C 1 107 ? -14.944 -59.606 35.371 1.00 20.62 107 VAL I N 1
ATOM 6384 C CA . VAL C 1 107 ? -14.679 -58.232 35.772 1.00 17.48 107 VAL I CA 1
ATOM 6385 C C . VAL C 1 107 ? -15.236 -57.932 37.168 1.00 23.36 107 VAL I C 1
ATOM 6386 O O . VAL C 1 107 ? -15.431 -56.765 37.518 1.00 28.63 107 VAL I O 1
ATOM 6390 N N . THR C 1 108 ? -15.502 -58.956 37.969 1.00 17.31 108 THR I N 1
ATOM 6391 C CA . THR C 1 108 ? -15.972 -58.705 39.323 1.00 18.08 108 THR I CA 1
ATOM 6392 C C . THR C 1 108 ? -15.288 -59.520 40.410 1.00 23.96 108 THR I C 1
ATOM 6393 O O . THR C 1 108 ? -15.299 -59.066 41.557 1.00 29.86 108 THR I O 1
ATOM 6397 N N . ASP C 1 109 ? -14.688 -60.679 40.112 1.00 22.17 109 ASP I N 1
ATOM 6398 C CA . ASP C 1 109 ? -14.083 -61.508 41.148 1.00 20.23 109 ASP I CA 1
ATOM 6399 C C . ASP C 1 109 ? -12.562 -61.335 41.260 1.00 30.85 109 ASP I C 1
ATOM 6400 O O . ASP C 1 109 ? -11.920 -62.074 42.018 1.00 27.99 109 ASP I O 1
ATOM 6405 N N . SER C 1 110 ? -11.982 -60.345 40.561 1.00 30.17 110 SER I N 1
ATOM 6406 C CA . SER C 1 110 ? -10.562 -60.014 40.655 1.00 25.05 110 SER I CA 1
ATOM 6407 C C . SER C 1 110 ? -10.285 -58.586 41.116 1.00 31.11 110 SER I C 1
ATOM 6408 O O . SER C 1 110 ? -9.112 -58.216 41.254 1.00 29.46 110 SER I O 1
ATOM 6411 N N . VAL C 1 111 ? -11.317 -57.760 41.301 1.00 26.66 111 VAL I N 1
ATOM 6412 C CA . VAL C 1 111 ? -11.158 -56.364 41.698 1.00 23.24 111 VAL I CA 1
ATOM 6413 C C . VAL C 1 111 ? -11.233 -56.265 43.223 1.00 31.05 111 VAL I C 1
ATOM 6414 O O . VAL C 1 111 ? -11.459 -57.267 43.912 1.00 35.99 111 VAL I O 1
ATOM 6418 N N . ASN C 1 112 ? -11.037 -55.067 43.773 1.00 34.49 112 ASN I N 1
ATOM 6419 C CA . ASN C 1 112 ? -11.115 -54.906 45.220 1.00 33.55 112 ASN I CA 1
ATOM 6420 C C . ASN C 1 112 ? -12.573 -54.859 45.642 1.00 34.85 112 ASN I C 1
ATOM 6421 O O . ASN C 1 112 ? -13.408 -54.255 44.960 1.00 39.55 112 ASN I O 1
ATOM 6426 N N . VAL C 1 113 ? -12.878 -55.494 46.774 1.00 34.43 113 VAL I N 1
ATOM 6427 C CA . VAL C 1 113 ? -14.257 -55.700 47.219 1.00 31.65 113 VAL I CA 1
ATOM 6428 C C . VAL C 1 113 ? -15.076 -54.424 47.074 1.00 28.86 113 VAL I C 1
ATOM 6429 O O . VAL C 1 113 ? -16.310 -54.460 47.021 1.00 30.62 113 VAL I O 1
ATOM 6433 N N . GLN C 1 114 ? -14.396 -53.284 47.012 1.00 33.68 114 GLN I N 1
ATOM 6434 C CA . GLN C 1 114 ? -15.096 -52.018 46.840 1.00 37.60 114 GLN I CA 1
ATOM 6435 C C . GLN C 1 114 ? -15.576 -51.844 45.401 1.00 37.32 114 GLN I C 1
ATOM 6436 O O . GLN C 1 114 ? -16.746 -51.512 45.157 1.00 29.10 114 GLN I O 1
ATOM 6442 N N . GLU C 1 115 ? -14.684 -52.065 44.429 1.00 33.75 115 GLU I N 1
ATOM 6443 C CA . GLU C 1 115 ? -15.128 -52.041 43.044 1.00 33.47 115 GLU I CA 1
ATOM 6444 C C . GLU C 1 115 ? -16.164 -53.126 42.797 1.00 33.92 115 GLU I C 1
ATOM 6445 O O . GLU C 1 115 ? -17.093 -52.929 42.008 1.00 35.02 115 GLU I O 1
ATOM 6451 N N . ASN C 1 116 ? -16.043 -54.266 43.485 1.00 35.49 116 ASN I N 1
ATOM 6452 C CA . ASN C 1 116 ? -17.027 -55.337 43.324 1.00 32.87 116 ASN I CA 1
ATOM 6453 C C . ASN C 1 116 ? -18.392 -54.915 43.860 1.00 32.24 116 ASN I C 1
ATOM 6454 O O . ASN C 1 116 ? -19.421 -55.148 43.212 1.00 29.91 116 ASN I O 1
ATOM 6459 N N . ALA C 1 117 ? -18.428 -54.318 45.053 1.00 31.61 117 ALA I N 1
ATOM 6460 C CA . ALA C 1 117 ? -19.710 -53.915 45.619 1.00 30.86 117 ALA I CA 1
ATOM 6461 C C . ALA C 1 117 ? -20.430 -52.958 44.681 1.00 30.59 117 ALA I C 1
ATOM 6462 O O . ALA C 1 117 ? -21.620 -53.135 44.393 1.00 26.03 117 ALA I O 1
ATOM 6464 N N . GLU C 1 118 ? -19.708 -51.956 44.168 1.00 35.17 118 GLU I N 1
ATOM 6465 C CA . GLU C 1 118 ? -20.291 -50.994 43.232 1.00 30.55 118 GLU I CA 1
ATOM 6466 C C . GLU C 1 118 ? -21.013 -51.702 42.092 1.00 28.58 118 GLU I C 1
ATOM 6467 O O . GLU C 1 118 ? -22.169 -51.389 41.792 1.00 24.98 118 GLU I O 1
ATOM 6473 N N . ILE C 1 119 ? -20.336 -52.663 41.448 1.00 28.94 119 ILE I N 1
ATOM 6474 C CA . ILE C 1 119 ? -20.891 -53.347 40.279 1.00 29.10 119 ILE I CA 1
ATOM 6475 C C . ILE C 1 119 ? -21.979 -54.340 40.687 1.00 27.67 119 ILE I C 1
ATOM 6476 O O . ILE C 1 119 ? -23.016 -54.448 40.025 1.00 28.22 119 ILE I O 1
ATOM 6481 N N . THR C 1 120 ? -21.748 -55.105 41.752 1.00 24.41 120 THR I N 1
ATOM 6482 C CA . THR C 1 120 ? -22.762 -56.048 42.199 1.00 25.98 120 THR I CA 1
ATOM 6483 C C . THR C 1 120 ? -24.083 -55.353 42.468 1.00 26.80 120 THR I C 1
ATOM 6484 O O . THR C 1 120 ? -25.146 -55.884 42.139 1.00 30.06 120 THR I O 1
ATOM 6488 N N . GLN C 1 121 ? -24.040 -54.178 43.100 1.00 34.86 121 GLN I N 1
ATOM 6489 C CA . GLN C 1 121 ? -25.270 -53.424 43.334 1.00 34.63 121 GLN I CA 1
ATOM 6490 C C . GLN C 1 121 ? -25.924 -53.054 42.009 1.00 28.90 121 GLN I C 1
ATOM 6491 O O . GLN C 1 121 ? -27.130 -53.256 41.812 1.00 30.29 121 GLN I O 1
ATOM 6497 N N . ASP C 1 122 ? -25.133 -52.519 41.079 1.00 25.79 122 ASP I N 1
ATOM 6498 C CA . ASP C 1 122 ? -25.692 -52.025 39.828 1.00 26.77 122 ASP I CA 1
ATOM 6499 C C . ASP C 1 122 ? -26.424 -53.129 39.079 1.00 27.05 122 ASP I C 1
ATOM 6500 O O . ASP C 1 122 ? -27.444 -52.861 38.440 1.00 27.67 122 ASP I O 1
ATOM 6505 N N . LEU C 1 123 ? -25.946 -54.377 39.167 1.00 25.43 123 LEU I N 1
ATOM 6506 C CA . LEU C 1 123 ? -26.653 -55.477 38.510 1.00 25.13 123 LEU I CA 1
ATOM 6507 C C . LEU C 1 123 ? -27.971 -55.783 39.205 1.00 24.86 123 LEU I C 1
ATOM 6508 O O . LEU C 1 123 ? -29.020 -55.876 38.550 1.00 19.82 123 LEU I O 1
ATOM 6513 N N . ALA C 1 124 ? -27.932 -55.947 40.539 1.00 23.79 124 ALA I N 1
ATOM 6514 C CA . ALA C 1 124 ? -29.125 -56.313 41.301 1.00 20.75 124 ALA I CA 1
ATOM 6515 C C . ALA C 1 124 ? -30.295 -55.381 41.012 1.00 26.64 124 ALA I C 1
ATOM 6516 O O . ALA C 1 124 ? -31.464 -55.783 41.148 1.00 22.67 124 ALA I O 1
ATOM 6518 N N . LEU C 1 125 ? -30.001 -54.133 40.618 1.00 23.25 125 LEU I N 1
ATOM 6519 C CA . LEU C 1 125 ? -31.055 -53.213 40.206 1.00 19.90 125 LEU I CA 1
ATOM 6520 C C . LEU C 1 125 ? -31.877 -53.797 39.061 1.00 28.55 125 LEU I C 1
ATOM 6521 O O . LEU C 1 125 ? -33.115 -53.812 39.112 1.00 34.72 125 LEU I O 1
ATOM 6526 N N . ALA C 1 126 ? -31.204 -54.258 38.005 1.00 26.20 126 ALA I N 1
ATOM 6527 C CA . ALA C 1 126 ? -31.917 -54.872 36.897 1.00 25.41 126 ALA I CA 1
ATOM 6528 C C . ALA C 1 126 ? -32.749 -56.059 37.380 1.00 27.04 126 ALA I C 1
ATOM 6529 O O . ALA C 1 126 ? -33.957 -56.135 37.121 1.00 27.99 126 ALA I O 1
ATOM 6531 N N . LEU C 1 127 ? -32.131 -56.984 38.115 1.00 18.76 127 LEU I N 1
ATOM 6532 C CA . LEU C 1 127 ? -32.828 -58.225 38.425 1.00 18.15 127 LEU I CA 1
ATOM 6533 C C . LEU C 1 127 ? -34.032 -57.958 39.310 1.00 20.88 127 LEU I C 1
ATOM 6534 O O . LEU C 1 127 ? -35.118 -58.504 39.083 1.00 18.67 127 LEU I O 1
ATOM 6539 N N . LEU C 1 128 ? -33.851 -57.121 40.336 1.00 23.90 128 LEU I N 1
ATOM 6540 C CA . LEU C 1 128 ? -34.966 -56.763 41.204 1.00 24.29 128 LEU I CA 1
ATOM 6541 C C . LEU C 1 128 ? -36.069 -56.057 40.422 1.00 25.17 128 LEU I C 1
ATOM 6542 O O . LEU C 1 128 ? -37.249 -56.136 40.794 1.00 22.33 128 LEU I O 1
ATOM 6547 N N . SER C 1 129 ? -35.710 -55.400 39.316 1.00 17.92 129 SER I N 1
ATOM 6548 C CA . SER C 1 129 ? -36.696 -54.717 38.498 1.00 21.53 129 SER I CA 1
ATOM 6549 C C . SER C 1 129 ? -37.753 -55.656 37.922 1.00 25.90 129 SER I C 1
ATOM 6550 O O . SER C 1 129 ? -38.857 -55.203 37.604 1.00 32.03 129 SER I O 1
ATOM 6553 N N . GLU C 1 130 ? -37.452 -56.937 37.760 1.00 24.88 130 GLU I N 1
ATOM 6554 C CA . GLU C 1 130 ? -38.397 -57.862 37.160 1.00 20.54 130 GLU I CA 1
ATOM 6555 C C . GLU C 1 130 ? -39.082 -58.746 38.192 1.00 26.02 130 GLU I C 1
ATOM 6556 O O . GLU C 1 130 ? -39.949 -59.552 37.824 1.00 27.64 130 GLU I O 1
ATOM 6562 N N . LEU C 1 131 ? -38.720 -58.608 39.473 1.00 26.86 131 LEU I N 1
ATOM 6563 C CA . LEU C 1 131 ? -39.338 -59.373 40.548 1.00 23.66 131 LEU I CA 1
ATOM 6564 C C . LEU C 1 131 ? -40.377 -58.586 41.333 1.00 27.52 131 LEU I C 1
ATOM 6565 O O . LEU C 1 131 ? -41.261 -59.199 41.941 1.00 36.35 131 LEU I O 1
ATOM 6570 N N . THR C 1 132 ? -40.297 -57.257 41.330 1.00 34.08 132 THR I N 1
ATOM 6571 C CA . THR C 1 132 ? -41.242 -56.391 42.023 1.00 35.08 132 THR I CA 1
ATOM 6572 C C . THR C 1 132 ? -42.238 -55.767 41.062 1.00 35.44 132 THR I C 1
ATOM 6573 O O . THR C 1 132 ? -42.003 -55.652 39.857 1.00 33.62 132 THR I O 1
ATOM 6577 N N . LEU C 1 133 ? -43.339 -55.305 41.641 1.00 36.46 133 LEU I N 1
ATOM 6578 C CA . LEU C 1 133 ? -44.389 -54.632 40.904 1.00 29.30 133 LEU I CA 1
ATOM 6579 C C . LEU C 1 133 ? -44.080 -53.168 40.655 1.00 33.26 133 LEU I C 1
ATOM 6580 O O . LEU C 1 133 ? -44.861 -52.501 39.968 1.00 46.77 133 LEU I O 1
ATOM 6585 N N . GLY C 1 134 ? -42.987 -52.646 41.200 1.00 29.10 134 GLY I N 1
ATOM 6586 C CA . GLY C 1 134 ? -42.709 -51.226 41.080 1.00 35.23 134 GLY I CA 1
ATOM 6587 C C . GLY C 1 134 ? -42.430 -50.759 39.664 1.00 37.51 134 GLY I C 1
ATOM 6588 O O . GLY C 1 134 ? -42.876 -51.384 38.706 1.00 35.28 134 GLY I O 1
ATOM 6589 N N . GLN C 1 135 ? -41.707 -49.653 39.520 1.00 43.38 135 GLN I N 1
ATOM 6590 C CA . GLN C 1 135 ? -41.174 -49.216 38.239 1.00 36.28 135 GLN I CA 1
ATOM 6591 C C . GLN C 1 135 ? -39.708 -49.612 38.135 1.00 44.18 135 GLN I C 1
ATOM 6592 O O . GLN C 1 135 ? -39.028 -49.832 39.144 1.00 37.05 135 GLN I O 1
ATOM 6598 N N . ARG C 1 136 ? -39.221 -49.675 36.892 1.00 47.74 136 ARG I N 1
ATOM 6599 C CA . ARG C 1 136 ? -37.871 -50.163 36.627 1.00 36.91 136 ARG I CA 1
ATOM 6600 C C . ARG C 1 136 ? -36.847 -49.194 37.177 1.00 32.50 136 ARG I C 1
ATOM 6601 O O . ARG C 1 136 ? -37.091 -47.992 37.270 1.00 39.53 136 ARG I O 1
ATOM 6609 N N . LEU C 1 137 ? -35.696 -49.735 37.563 1.00 34.72 137 LEU I N 1
ATOM 6610 C CA . LEU C 1 137 ? -34.510 -48.946 37.871 1.00 30.80 137 LEU I CA 1
ATOM 6611 C C . LEU C 1 137 ? -33.409 -49.404 36.936 1.00 31.36 137 LEU I C 1
ATOM 6612 O O . LEU C 1 137 ? -33.046 -50.584 36.941 1.00 30.69 137 LEU I O 1
ATOM 6617 N N . GLU C 1 138 ? -32.896 -48.471 36.122 1.00 31.18 138 GLU I N 1
ATOM 6618 C CA . GLU C 1 138 ? -31.881 -48.779 35.128 1.00 32.75 138 GLU I CA 1
ATOM 6619 C C . GLU C 1 138 ? -30.499 -48.841 35.786 1.00 32.54 138 GLU I C 1
ATOM 6620 O O . GLU C 1 138 ? -30.188 -48.015 36.650 1.00 38.06 138 GLU I O 1
ATOM 6626 N N . PRO C 1 139 ? -29.672 -49.823 35.413 1.00 28.40 139 PRO I N 1
ATOM 6627 C CA . PRO C 1 139 ? -28.267 -49.822 35.852 1.00 25.44 139 PRO I CA 1
ATOM 6628 C C . PRO C 1 139 ? -27.419 -48.799 35.110 1.00 27.97 139 PRO I C 1
ATOM 6629 O O . PRO C 1 139 ? -27.687 -48.428 33.962 1.00 29.63 139 PRO I O 1
ATOM 6633 N N . LYS C 1 140 ? -26.356 -48.353 35.794 1.00 28.01 140 LYS I N 1
ATOM 6634 C CA . LYS C 1 140 ? -25.507 -47.283 35.289 1.00 20.35 140 LYS I CA 1
ATOM 6635 C C . LYS C 1 140 ? -24.320 -47.782 34.471 1.00 27.47 140 LYS I C 1
ATOM 6636 O O . LYS C 1 140 ? -23.801 -47.033 33.623 1.00 21.77 140 LYS I O 1
ATOM 6642 N N . LEU C 1 141 ? -23.872 -49.019 34.702 1.00 24.18 141 LEU I N 1
ATOM 6643 C CA . LEU C 1 141 ? -22.714 -49.559 34.003 1.00 23.38 141 LEU I CA 1
ATOM 6644 C C . LEU C 1 141 ? -23.173 -50.227 32.724 1.00 24.17 141 LEU I C 1
ATOM 6645 O O . LEU C 1 141 ? -24.152 -50.974 32.740 1.00 28.78 141 LEU I O 1
ATOM 6650 N N . GLU C 1 142 ? -22.487 -49.943 31.610 1.00 22.60 142 GLU I N 1
ATOM 6651 C CA . GLU C 1 142 ? -22.896 -50.548 30.344 1.00 24.56 142 GLU I CA 1
ATOM 6652 C C . GLU C 1 142 ? -22.867 -52.067 30.422 1.00 24.71 142 GLU I C 1
ATOM 6653 O O . GLU C 1 142 ? -23.610 -52.742 29.695 1.00 23.34 142 GLU I O 1
ATOM 6659 N N . ILE C 1 143 ? -22.036 -52.620 31.309 1.00 27.27 143 ILE I N 1
ATOM 6660 C CA . ILE C 1 143 ? -21.947 -54.066 31.410 1.00 21.60 143 ILE I CA 1
ATOM 6661 C C . ILE C 1 143 ? -23.178 -54.636 32.066 1.00 20.43 143 ILE I C 1
ATOM 6662 O O . ILE C 1 143 ? -23.467 -55.819 31.873 1.00 26.12 143 ILE I O 1
ATOM 6667 N N . ASN C 1 144 ? -23.930 -53.834 32.819 1.00 16.68 144 ASN I N 1
ATOM 6668 C CA . ASN C 1 144 ? -25.184 -54.308 33.400 1.00 18.75 144 ASN I CA 1
ATOM 6669 C C . ASN C 1 144 ? -26.410 -53.876 32.605 1.00 19.30 144 ASN I C 1
ATOM 6670 O O . ASN C 1 144 ? -27.409 -54.607 32.570 1.00 18.44 144 ASN I O 1
ATOM 6675 N N . LYS C 1 145 ? -26.362 -52.713 31.958 1.00 22.94 145 LYS I N 1
ATOM 6676 C CA . LYS C 1 145 ? -27.452 -52.318 31.071 1.00 23.54 145 LYS I CA 1
ATOM 6677 C C . LYS C 1 145 ? -27.786 -53.438 30.102 1.00 16.02 145 LYS I C 1
ATOM 6678 O O . LYS C 1 145 ? -28.951 -53.804 29.918 1.00 15.76 145 LYS I O 1
ATOM 6684 N N . ILE C 1 146 ? -26.762 -53.979 29.467 1.00 18.57 146 ILE I N 1
ATOM 6685 C CA . ILE C 1 146 ? -26.854 -55.077 28.515 1.00 21.78 146 ILE I CA 1
ATOM 6686 C C . ILE C 1 146 ? -27.855 -56.134 28.973 1.00 20.76 146 ILE I C 1
ATOM 6687 O O . ILE C 1 146 ? -28.587 -56.692 28.151 1.00 25.68 146 ILE I O 1
ATOM 6692 N N . VAL C 1 147 ? -27.928 -56.381 30.285 1.00 16.26 147 VAL I N 1
ATOM 6693 C CA . VAL C 1 147 ? -28.661 -57.524 30.816 1.00 13.49 147 VAL I CA 1
ATOM 6694 C C . VAL C 1 147 ? -30.166 -57.347 30.739 1.00 18.36 147 VAL I C 1
ATOM 6695 O O . VAL C 1 147 ? -30.912 -58.327 30.839 1.00 19.89 147 VAL I O 1
ATOM 6699 N N . VAL C 1 148 ? -30.646 -56.116 30.598 1.00 20.50 148 VAL I N 1
ATOM 6700 C CA . VAL C 1 148 ? -32.078 -55.866 30.718 1.00 18.09 148 VAL I CA 1
ATOM 6701 C C . VAL C 1 148 ? -32.833 -56.554 29.587 1.00 19.52 148 VAL I C 1
ATOM 6702 O O . VAL C 1 148 ? -33.728 -57.380 29.819 1.00 18.01 148 VAL I O 1
ATOM 6706 N N . GLN C 1 149 ? -32.489 -56.207 28.343 1.00 24.29 149 GLN I N 1
ATOM 6707 C CA . GLN C 1 149 ? -33.122 -56.819 27.177 1.00 19.12 149 GLN I CA 1
ATOM 6708 C C . GLN C 1 149 ? -33.084 -58.341 27.247 1.00 16.87 149 GLN I C 1
ATOM 6709 O O . GLN C 1 149 ? -33.965 -59.017 26.712 1.00 18.83 149 GLN I O 1
ATOM 6715 N N . MET C 1 150 ? -32.070 -58.899 27.894 1.00 17.51 150 MET I N 1
ATOM 6716 C CA . MET C 1 150 ? -31.972 -60.348 27.995 1.00 19.68 150 MET I CA 1
ATOM 6717 C C . MET C 1 150 ? -33.004 -60.900 28.972 1.00 15.49 150 MET I C 1
ATOM 6718 O O . MET C 1 150 ? -33.631 -61.930 28.712 1.00 15.50 150 MET I O 1
ATOM 6723 N N . LEU C 1 151 ? -33.206 -60.225 30.096 1.00 13.37 151 LEU I N 1
ATOM 6724 C CA . LEU C 1 151 ? -34.192 -60.712 31.042 1.00 16.49 151 LEU I CA 1
ATOM 6725 C C . LEU C 1 151 ? -35.595 -60.718 30.435 1.00 18.39 151 LEU I C 1
ATOM 6726 O O . LEU C 1 151 ? -36.389 -61.620 30.733 1.00 18.81 151 LEU I O 1
ATOM 6731 N N . TRP C 1 152 ? -35.927 -59.732 29.590 1.00 12.91 152 TRP I N 1
ATOM 6732 C CA . TRP C 1 152 ? -37.220 -59.761 28.910 1.00 10.81 152 TRP I CA 1
ATOM 6733 C C . TRP C 1 152 ? -37.335 -60.986 27.999 1.00 13.61 152 TRP I C 1
ATOM 6734 O O . TRP C 1 152 ? -38.361 -61.684 27.995 1.00 14.38 152 TRP I O 1
ATOM 6745 N N . GLY C 1 153 ? -36.282 -61.273 27.230 1.00 13.42 153 GLY I N 1
ATOM 6746 C CA . GLY C 1 153 ? -36.302 -62.447 26.377 1.00 11.45 153 GLY I CA 1
ATOM 6747 C C . GLY C 1 153 ? -36.591 -63.711 27.153 1.00 14.14 153 GLY I C 1
ATOM 6748 O O . GLY C 1 153 ? -37.479 -64.490 26.792 1.00 16.38 153 GLY I O 1
ATOM 6749 N N . VAL C 1 154 ? -35.865 -63.923 28.251 1.00 9.66 154 VAL I N 1
ATOM 6750 C CA . VAL C 1 154 ? -36.070 -65.134 29.032 1.00 14.57 154 VAL I CA 1
ATOM 6751 C C . VAL C 1 154 ? -37.518 -65.219 29.519 1.00 15.61 154 VAL I C 1
ATOM 6752 O O . VAL C 1 154 ? -38.184 -66.256 29.376 1.00 14.90 154 VAL I O 1
ATOM 6756 N N . LEU C 1 155 ? -38.026 -64.127 30.097 1.00 15.59 155 LEU I N 1
ATOM 6757 C CA . LEU C 1 155 ? -39.372 -64.141 30.670 1.00 16.42 155 LEU I CA 1
ATOM 6758 C C . LEU C 1 155 ? -40.438 -64.340 29.602 1.00 17.22 155 LEU I C 1
ATOM 6759 O O . LEU C 1 155 ? -41.491 -64.933 29.879 1.00 15.24 155 LEU I O 1
ATOM 6764 N N . ASP C 1 156 ? -40.214 -63.893 28.384 1.00 14.85 156 ASP I N 1
ATOM 6765 C CA . ASP C 1 156 ? -41.151 -64.089 27.306 1.00 14.07 156 ASP I CA 1
ATOM 6766 C C . ASP C 1 156 ? -41.167 -65.519 26.784 1.00 21.16 156 ASP I C 1
ATOM 6767 O O . ASP C 1 156 ? -42.012 -65.900 26.025 1.00 20.64 156 ASP I O 1
ATOM 6772 N N . LYS C 1 157 ? -40.230 -66.331 27.202 1.00 17.40 157 LYS I N 1
ATOM 6773 C CA . LYS C 1 157 ? -40.238 -67.696 26.783 1.00 17.50 157 LYS I CA 1
ATOM 6774 C C . LYS C 1 157 ? -40.980 -68.553 27.741 1.00 19.98 157 LYS I C 1
ATOM 6775 O O . LYS C 1 157 ? -41.747 -69.361 27.339 1.00 20.65 157 LYS I O 1
ATOM 6781 N N . ASP C 1 158 ? -40.743 -68.322 29.012 1.00 21.45 158 ASP I N 1
ATOM 6782 C CA . ASP C 1 158 ? -41.331 -69.007 30.136 1.00 19.51 158 ASP I CA 1
ATOM 6783 C C . ASP C 1 158 ? -41.178 -68.040 31.264 1.00 21.92 158 ASP I C 1
ATOM 6784 O O . ASP C 1 158 ? -40.125 -67.834 31.738 1.00 21.94 158 ASP I O 1
ATOM 6789 N N . ARG C 1 159 ? -42.244 -67.438 31.712 1.00 19.23 159 ARG I N 1
ATOM 6790 C CA . ARG C 1 159 ? -42.130 -66.489 32.789 1.00 21.45 159 ARG I CA 1
ATOM 6791 C C . ARG C 1 159 ? -41.966 -67.127 34.148 1.00 23.31 159 ARG I C 1
ATOM 6792 O O . ARG C 1 159 ? -41.259 -66.668 34.982 1.00 21.47 159 ARG I O 1
ATOM 6800 N N . LYS C 1 160 ? -42.646 -68.214 34.353 1.00 24.32 160 LYS I N 1
ATOM 6801 C CA . LYS C 1 160 ? -42.581 -68.864 35.598 1.00 27.72 160 LYS I CA 1
ATOM 6802 C C . LYS C 1 160 ? -41.194 -69.392 35.782 1.00 29.53 160 LYS I C 1
ATOM 6803 O O . LYS C 1 160 ? -40.604 -69.343 36.842 1.00 26.74 160 LYS I O 1
ATOM 6809 N N . SER C 1 161 ? -40.650 -69.919 34.719 1.00 30.89 161 SER I N 1
ATOM 6810 C CA . SER C 1 161 ? -39.307 -70.463 34.849 1.00 24.32 161 SER I CA 1
ATOM 6811 C C . SER C 1 161 ? -38.270 -69.360 35.006 1.00 25.69 161 SER I C 1
ATOM 6812 O O . SER C 1 161 ? -37.347 -69.478 35.824 1.00 24.98 161 SER I O 1
ATOM 6815 N N . GLY C 1 162 ? -38.400 -68.291 34.209 1.00 22.45 162 GLY I N 1
ATOM 6816 C CA . GLY C 1 162 ? -37.415 -67.227 34.225 1.00 17.94 162 GLY I CA 1
ATOM 6817 C C . GLY C 1 162 ? -37.444 -66.412 35.500 1.00 20.48 162 GLY I C 1
ATOM 6818 O O . GLY C 1 162 ? -36.409 -65.905 35.939 1.00 18.25 162 GLY I O 1
ATOM 6819 N N . LEU C 1 163 ? -38.618 -66.265 36.109 1.00 17.04 163 LEU I N 1
ATOM 6820 C CA . LEU C 1 163 ? -38.678 -65.481 37.330 1.00 21.23 163 LEU I CA 1
ATOM 6821 C C . LEU C 1 163 ? -37.855 -66.145 38.422 1.00 23.28 163 LEU I C 1
ATOM 6822 O O . LEU C 1 163 ? -37.199 -65.464 39.227 1.00 18.42 163 LEU I O 1
ATOM 6827 N N . GLU C 1 164 ? -37.853 -67.483 38.434 1.00 20.27 164 GLU I N 1
ATOM 6828 C CA . GLU C 1 164 ? -37.223 -68.249 39.499 1.00 22.21 164 GLU I CA 1
ATOM 6829 C C . GLU C 1 164 ? -35.732 -68.357 39.256 1.00 23.95 164 GLU I C 1
ATOM 6830 O O . GLU C 1 164 ? -34.934 -68.333 40.203 1.00 25.19 164 GLU I O 1
ATOM 6836 N N . MET C 1 165 ? -35.343 -68.459 37.987 1.00 20.20 165 MET I N 1
ATOM 6837 C CA . MET C 1 165 ? -33.926 -68.420 37.661 1.00 21.63 165 MET I CA 1
ATOM 6838 C C . MET C 1 165 ? -33.342 -67.062 38.037 1.00 22.95 165 MET I C 1
ATOM 6839 O O . MET C 1 165 ? -32.293 -66.984 38.695 1.00 26.30 165 MET I O 1
ATOM 6844 N N . ILE C 1 166 ? -34.042 -65.982 37.671 1.00 18.42 166 ILE I N 1
ATOM 6845 C CA . ILE C 1 166 ? -33.651 -64.643 38.098 1.00 14.98 166 ILE I CA 1
ATOM 6846 C C . ILE C 1 166 ? -33.547 -64.569 39.613 1.00 21.58 166 ILE I C 1
ATOM 6847 O O . ILE C 1 166 ? -32.686 -63.868 40.154 1.00 21.44 166 ILE I O 1
ATOM 6852 N N . LYS C 1 167 ? -34.447 -65.244 40.333 1.00 22.91 167 LYS I N 1
ATOM 6853 C CA . LYS C 1 167 ? -34.332 -65.243 41.789 1.00 24.73 167 LYS I CA 1
ATOM 6854 C C . LYS C 1 167 ? -32.975 -65.783 42.228 1.00 26.60 167 LYS I C 1
ATOM 6855 O O . LYS C 1 167 ? -32.221 -65.093 42.929 1.00 24.69 167 LYS I O 1
ATOM 6861 N N . PHE C 1 168 ? -32.638 -67.016 41.805 1.00 20.88 168 PHE I N 1
ATOM 6862 C CA . PHE C 1 168 ? -31.390 -67.653 42.228 1.00 25.04 168 PHE I CA 1
ATOM 6863 C C . PHE C 1 168 ? -30.173 -66.964 41.629 1.00 23.07 168 PHE I C 1
ATOM 6864 O O . PHE C 1 168 ? -29.056 -67.121 42.144 1.00 20.61 168 PHE I O 1
ATOM 6872 N N . TRP C 1 169 ? -30.356 -66.201 40.558 1.00 17.89 169 TRP I N 1
ATOM 6873 C CA . TRP C 1 169 ? -29.269 -65.346 40.100 1.00 20.16 169 TRP I CA 1
ATOM 6874 C C . TRP C 1 169 ? -28.954 -64.280 41.146 1.00 18.93 169 TRP I C 1
ATOM 6875 O O . TRP C 1 169 ? -27.790 -64.044 41.485 1.00 20.83 169 TRP I O 1
ATOM 6886 N N . LYS C 1 170 ? -29.990 -63.639 41.685 1.00 19.98 170 LYS I N 1
ATOM 6887 C CA . LYS C 1 170 ? -29.786 -62.643 42.724 1.00 20.69 170 LYS I CA 1
ATOM 6888 C C . LYS C 1 170 ? -29.198 -63.287 43.975 1.00 22.05 170 LYS I C 1
ATOM 6889 O O . LYS C 1 170 ? -28.445 -62.639 44.713 1.00 21.67 170 LYS I O 1
ATOM 6895 N N . GLY C 1 171 ? -29.484 -64.572 44.197 1.00 18.88 171 GLY I N 1
ATOM 6896 C CA . GLY C 1 171 ? -28.787 -65.307 45.246 1.00 23.25 171 GLY I CA 1
ATOM 6897 C C . GLY C 1 171 ? -27.300 -65.485 44.973 1.00 22.23 171 GLY I C 1
ATOM 6898 O O . GLY C 1 171 ? -26.478 -65.374 45.882 1.00 24.42 171 GLY I O 1
ATOM 6899 N N . HIS C 1 172 ? -26.931 -65.780 43.728 1.00 21.20 172 HIS I N 1
ATOM 6900 C CA . HIS C 1 172 ? -25.517 -65.830 43.385 1.00 20.90 172 HIS I CA 1
ATOM 6901 C C . HIS C 1 172 ? -24.848 -64.504 43.672 1.00 20.75 172 HIS I C 1
ATOM 6902 O O . HIS C 1 172 ? -23.712 -64.459 44.166 1.00 21.47 172 HIS I O 1
ATOM 6909 N N . LEU C 1 173 ? -25.523 -63.410 43.338 1.00 20.17 173 LEU I N 1
ATOM 6910 C CA . LEU C 1 173 ? -24.919 -62.103 43.543 1.00 21.92 173 LEU I CA 1
ATOM 6911 C C . LEU C 1 173 ? -24.542 -61.928 45.005 1.00 24.79 173 LEU I C 1
ATOM 6912 O O . LEU C 1 173 ? -23.410 -61.541 45.329 1.00 22.90 173 LEU I O 1
ATOM 6917 N N . ASP C 1 174 ? -25.469 -62.268 45.905 1.00 23.43 174 ASP I N 1
ATOM 6918 C CA . ASP C 1 174 ? -25.181 -62.180 47.329 1.00 25.53 174 ASP I CA 1
ATOM 6919 C C . ASP C 1 174 ? -23.996 -63.062 47.694 1.00 30.05 174 ASP I C 1
ATOM 6920 O O . ASP C 1 174 ? -23.134 -62.663 48.485 1.00 35.81 174 ASP I O 1
ATOM 6925 N N . GLY C 1 175 ? -23.913 -64.252 47.100 1.00 27.75 175 GLY I N 1
ATOM 6926 C CA . GLY C 1 175 ? -22.849 -65.179 47.459 1.00 28.48 175 GLY I CA 1
ATOM 6927 C C . GLY C 1 175 ? -21.462 -64.647 47.136 1.00 28.77 175 GLY I C 1
ATOM 6928 O O . GLY C 1 175 ? -20.528 -64.804 47.925 1.00 30.95 175 GLY I O 1
ATOM 6929 N N . GLN C 1 176 ? -21.314 -64.026 45.974 1.00 27.23 176 GLN I N 1
ATOM 6930 C CA . GLN C 1 176 ? -19.998 -63.550 45.573 1.00 29.13 176 GLN I CA 1
ATOM 6931 C C . GLN C 1 176 ? -19.672 -62.167 46.140 1.00 36.76 176 GLN I C 1
ATOM 6932 O O . GLN C 1 176 ? -18.541 -61.697 45.962 1.00 38.25 176 GLN I O 1
ATOM 6938 N N . ALA C 1 177 ? -20.630 -61.496 46.799 1.00 35.43 177 ALA I N 1
ATOM 6939 C CA . ALA C 1 177 ? -20.363 -60.238 47.490 1.00 30.77 177 ALA I CA 1
ATOM 6940 C C . ALA C 1 177 ? -19.748 -60.443 48.873 1.00 38.37 177 ALA I C 1
ATOM 6941 O O . ALA C 1 177 ? -19.216 -59.483 49.450 1.00 31.50 177 ALA I O 1
ATOM 6943 N N . GLU C 1 178 ? -19.797 -61.666 49.409 1.00 33.16 178 GLU I N 1
ATOM 6944 C CA . GLU C 1 178 ? -19.169 -62.001 50.677 1.00 36.45 178 GLU I CA 1
ATOM 6945 C C . GLU C 1 178 ? -17.732 -62.493 50.519 1.00 37.33 178 GLU I C 1
ATOM 6946 O O . GLU C 1 178 ? -17.060 -62.739 51.527 1.00 38.49 178 GLU I O 1
ATOM 6952 N N . SER C 1 179 ? -17.243 -62.619 49.280 1.00 41.27 179 SER I N 1
ATOM 6953 C CA . SER C 1 179 ? -15.936 -63.215 48.976 1.00 41.42 179 SER I CA 1
ATOM 6954 C C . SER C 1 179 ? -14.812 -62.201 49.211 1.00 44.72 179 SER I C 1
ATOM 6955 O O . SER C 1 179 ? -14.091 -61.789 48.301 1.00 38.77 179 SER I O 1
ATOM 6958 N N . ALA C 1 180 ? -14.661 -61.816 50.480 1.00 49.33 180 ALA I N 1
ATOM 6959 C CA . ALA C 1 180 ? -13.734 -60.758 50.859 1.00 47.57 180 ALA I CA 1
ATOM 6960 C C . ALA C 1 180 ? -12.486 -61.251 51.575 1.00 52.24 180 ALA I C 1
ATOM 6961 O O . ALA C 1 180 ? -11.520 -60.488 51.692 1.00 52.71 180 ALA I O 1
ATOM 6963 N N . HIS C 1 181 ? -12.474 -62.488 52.056 1.00 46.21 181 HIS I N 1
ATOM 6964 C CA . HIS C 1 181 ? -11.317 -63.030 52.746 1.00 53.58 181 HIS I CA 1
ATOM 6965 C C . HIS C 1 181 ? -11.104 -64.448 52.238 1.00 53.30 181 HIS I C 1
ATOM 6966 O O . HIS C 1 181 ? -11.851 -64.936 51.384 1.00 44.62 181 HIS I O 1
ATOM 6973 N N . ASN C 1 182 ? -10.065 -65.106 52.752 1.00 53.61 182 ASN I N 1
ATOM 6974 C CA . ASN C 1 182 ? -9.785 -66.493 52.409 1.00 47.76 182 ASN I CA 1
ATOM 6975 C C . ASN C 1 182 ? -8.991 -67.170 53.513 1.00 46.64 182 ASN I C 1
ATOM 6976 O O . ASN C 1 182 ? -8.759 -68.374 53.455 1.00 53.21 182 ASN I O 1
ATOM 6981 N N . MET C 1 184 ? -9.913 -68.837 56.238 1.00 39.19 184 MET I N 1
ATOM 6982 C CA . MET C 1 184 ? -10.888 -69.930 56.183 1.00 52.20 184 MET I CA 1
ATOM 6983 C C . MET C 1 184 ? -10.276 -71.325 56.293 1.00 49.50 184 MET I C 1
ATOM 6984 O O . MET C 1 184 ? -9.161 -71.568 55.819 1.00 45.16 184 MET I O 1
ATOM 6989 N N . SER C 1 185 ? -11.051 -72.233 56.887 1.00 47.10 185 SER I N 1
ATOM 6990 C CA . SER C 1 185 ? -10.742 -73.658 56.968 1.00 51.06 185 SER I CA 1
ATOM 6991 C C . SER C 1 185 ? -11.082 -74.338 55.637 1.00 49.30 185 SER I C 1
ATOM 6992 O O . SER C 1 185 ? -11.476 -73.681 54.673 1.00 53.26 185 SER I O 1
ATOM 6995 N N . PHE C 1 186 ? -10.962 -75.667 55.553 1.00 45.37 186 PHE I N 1
ATOM 6996 C CA . PHE C 1 186 ? -11.488 -76.337 54.365 1.00 43.26 186 PHE I CA 1
ATOM 6997 C C . PHE C 1 186 ? -13.009 -76.470 54.426 1.00 42.92 186 PHE I C 1
ATOM 6998 O O . PHE C 1 186 ? -13.712 -76.094 53.483 1.00 36.46 186 PHE I O 1
ATOM 7006 N N . GLU C 1 187 ? -13.533 -77.007 55.529 1.00 52.87 187 GLU I N 1
ATOM 7007 C CA . GLU C 1 187 ? -14.979 -77.154 55.678 1.00 42.46 187 GLU I CA 1
ATOM 7008 C C . GLU C 1 187 ? -15.694 -75.803 55.616 1.00 45.39 187 GLU I C 1
ATOM 7009 O O . GLU C 1 187 ? -16.805 -75.708 55.081 1.00 44.29 187 GLU I O 1
ATOM 7015 N N . GLU C 1 188 ? -15.078 -74.742 56.144 1.00 45.23 188 GLU I N 1
ATOM 7016 C CA . GLU C 1 188 ? -15.674 -73.418 55.988 1.00 50.31 188 GLU I CA 1
ATOM 7017 C C . GLU C 1 188 ? -15.555 -72.914 54.555 1.00 51.86 188 GLU I C 1
ATOM 7018 O O . GLU C 1 188 ? -16.332 -72.041 54.147 1.00 48.88 188 GLU I O 1
ATOM 7024 N N . TYR C 1 189 ? -14.610 -73.450 53.784 1.00 45.89 189 TYR I N 1
ATOM 7025 C CA . TYR C 1 189 ? -14.489 -73.058 52.387 1.00 39.85 189 TYR I CA 1
ATOM 7026 C C . TYR C 1 189 ? -15.505 -73.795 51.521 1.00 43.90 189 TYR I C 1
ATOM 7027 O O . TYR C 1 189 ? -16.182 -73.176 50.690 1.00 46.84 189 TYR I O 1
ATOM 7036 N N . THR C 1 190 ? -15.640 -75.115 51.694 1.00 38.00 190 THR I N 1
ATOM 7037 C CA . THR C 1 190 ? -16.647 -75.819 50.907 1.00 36.84 190 THR I CA 1
ATOM 7038 C C . THR C 1 190 ? -18.015 -75.156 51.047 1.00 40.52 190 THR I C 1
ATOM 7039 O O . THR C 1 190 ? -18.777 -75.101 50.078 1.00 40.14 190 THR I O 1
ATOM 7043 N N . LYS C 1 191 ? -18.332 -74.619 52.229 1.00 39.32 191 LYS I N 1
ATOM 7044 C CA . LYS C 1 191 ? -19.632 -73.984 52.417 1.00 37.38 191 LYS I CA 1
ATOM 7045 C C . LYS C 1 191 ? -19.695 -72.634 51.719 1.00 39.72 191 LYS I C 1
ATOM 7046 O O . LYS C 1 191 ? -20.734 -72.278 51.146 1.00 36.44 191 LYS I O 1
ATOM 7052 N N . HIS C 1 192 ? -18.593 -71.872 51.750 1.00 41.46 192 HIS I N 1
ATOM 7053 C CA . HIS C 1 192 ? -18.587 -70.560 51.104 1.00 40.03 192 HIS I CA 1
ATOM 7054 C C . HIS C 1 192 ? -18.602 -70.701 49.594 1.00 37.96 192 HIS I C 1
ATOM 7055 O O . HIS C 1 192 ? -19.260 -69.920 48.902 1.00 39.68 192 HIS I O 1
ATOM 7062 N N . ARG C 1 193 ? -17.912 -71.714 49.071 1.00 38.59 193 ARG I N 1
ATOM 7063 C CA . ARG C 1 193 ? -17.738 -71.840 47.631 1.00 31.74 193 ARG I CA 1
ATOM 7064 C C . ARG C 1 193 ? -19.016 -72.285 46.932 1.00 28.82 193 ARG I C 1
ATOM 7065 O O . ARG C 1 193 ? -19.255 -71.895 45.786 1.00 27.80 193 ARG I O 1
ATOM 7073 N N . LEU C 1 194 ? -19.843 -73.107 47.583 1.00 28.82 194 LEU I N 1
ATOM 7074 C CA . LEU C 1 194 ? -21.108 -73.478 46.955 1.00 28.25 194 LEU I CA 1
ATOM 7075 C C . LEU C 1 194 ? -22.045 -72.276 46.830 1.00 27.81 194 LEU I C 1
ATOM 7076 O O . LEU C 1 194 ? -22.862 -72.223 45.902 1.00 28.47 194 LEU I O 1
ATOM 7081 N N . SER C 1 195 ? -21.939 -71.300 47.737 1.00 27.41 195 SER I N 1
ATOM 7082 C CA . SER C 1 195 ? -22.760 -70.101 47.640 1.00 26.66 195 SER I CA 1
ATOM 7083 C C . SER C 1 195 ? -22.233 -69.113 46.606 1.00 28.64 195 SER I C 1
ATOM 7084 O O . SER C 1 195 ? -23.002 -68.267 46.136 1.00 31.09 195 SER I O 1
ATOM 7087 N N . GLU C 1 196 ? -20.957 -69.230 46.215 1.00 28.37 196 GLU I N 1
ATOM 7088 C CA . GLU C 1 196 ? -20.266 -68.254 45.375 1.00 29.47 196 GLU I CA 1
ATOM 7089 C C . GLU C 1 196 ? -20.058 -68.714 43.932 1.00 27.24 196 GLU I C 1
ATOM 7090 O O . GLU C 1 196 ? -19.866 -67.867 43.050 1.00 24.39 196 GLU I O 1
ATOM 7096 N N . VAL C 1 197 ? -20.082 -70.029 43.683 1.00 24.48 197 VAL I N 1
ATOM 7097 C CA . VAL C 1 197 ? -19.785 -70.606 42.373 1.00 23.69 197 VAL I CA 1
ATOM 7098 C C . VAL C 1 197 ? -20.904 -70.328 41.366 1.00 28.51 197 VAL I C 1
ATOM 7099 O O . VAL C 1 197 ? -20.656 -70.240 40.155 1.00 27.49 197 VAL I O 1
ATOM 7103 N N . GLY C 1 198 ? -22.140 -70.179 41.834 1.00 29.16 198 GLY I N 1
ATOM 7104 C CA . GLY C 1 198 ? -23.260 -70.074 40.929 1.00 22.77 198 GLY I CA 1
ATOM 7105 C C . GLY C 1 198 ? -23.854 -71.402 40.550 1.00 24.55 198 GLY I C 1
ATOM 7106 O O . GLY C 1 198 ? -24.422 -71.530 39.460 1.00 26.26 198 GLY I O 1
ATOM 7107 N N . ALA C 1 199 ? -23.740 -72.411 41.406 1.00 21.83 199 ALA I N 1
ATOM 7108 C CA . ALA C 1 199 ? -24.337 -73.688 41.056 1.00 21.23 199 ALA I CA 1
ATOM 7109 C C . ALA C 1 199 ? -25.857 -73.642 41.183 1.00 24.49 199 ALA I C 1
ATOM 7110 O O . ALA C 1 199 ? -26.572 -74.173 40.323 1.00 23.65 199 ALA I O 1
ATOM 7112 N N . ARG C 1 200 ? -26.374 -73.027 42.252 1.00 23.75 200 ARG I N 1
ATOM 7113 C CA . ARG C 1 200 ? -27.823 -72.948 42.412 1.00 22.52 200 ARG I CA 1
ATOM 7114 C C . ARG C 1 200 ? -28.447 -72.193 41.239 1.00 22.27 200 ARG I C 1
ATOM 7115 O O . ARG C 1 200 ? -29.493 -72.589 40.711 1.00 22.29 200 ARG I O 1
ATOM 7123 N N . TRP C 1 201 ? -27.800 -71.113 40.803 1.00 20.05 201 TRP I N 1
ATOM 7124 C CA . TRP C 1 201 ? -28.272 -70.368 39.641 1.00 19.30 201 TRP I CA 1
ATOM 7125 C C . TRP C 1 201 ? -28.081 -71.178 38.366 1.00 20.71 201 TRP I C 1
ATOM 7126 O O . TRP C 1 201 ? -28.930 -71.144 37.468 1.00 20.80 201 TRP I O 1
ATOM 7137 N N . ALA C 1 202 ? -26.976 -71.922 38.281 1.00 20.80 202 ALA I N 1
ATOM 7138 C CA . ALA C 1 202 ? -26.749 -72.803 37.141 1.00 18.60 202 ALA I CA 1
ATOM 7139 C C . ALA C 1 202 ? -27.888 -73.804 36.975 1.00 18.49 202 ALA I C 1
ATOM 7140 O O . ALA C 1 202 ? -28.341 -74.053 35.854 1.00 15.79 202 ALA I O 1
ATOM 7142 N N . VAL C 1 203 ? -28.356 -74.401 38.077 1.00 16.13 203 VAL I N 1
ATOM 7143 C CA . VAL C 1 203 ? -29.427 -75.391 37.982 1.00 18.95 203 VAL I CA 1
ATOM 7144 C C . VAL C 1 203 ? -30.707 -74.754 37.462 1.00 20.30 203 VAL I C 1
ATOM 7145 O O . VAL C 1 203 ? -31.416 -75.331 36.628 1.00 21.32 203 VAL I O 1
ATOM 7149 N N . GLU C 1 204 ? -31.035 -73.566 37.954 1.00 20.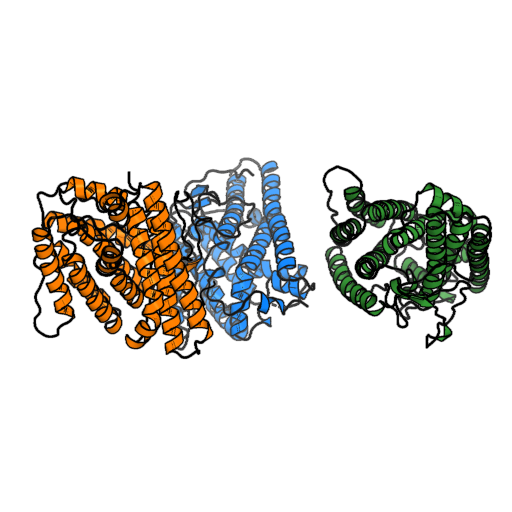16 204 GLU I N 1
ATOM 7150 C CA . GLU C 1 204 ? -32.258 -72.924 37.512 1.00 17.88 204 GLU I CA 1
ATOM 7151 C C . GLU C 1 204 ? -32.149 -72.407 36.075 1.00 17.39 204 GLU I C 1
ATOM 7152 O O . GLU C 1 204 ? -33.158 -72.341 35.368 1.00 17.08 204 GLU I O 1
ATOM 7158 N N . VAL C 1 205 ? -30.948 -72.077 35.603 1.00 14.43 205 VAL I N 1
ATOM 7159 C CA . VAL C 1 205 ? -30.807 -71.818 34.175 1.00 14.66 205 VAL I CA 1
ATOM 7160 C C . VAL C 1 205 ? -31.131 -73.081 33.384 1.00 18.83 205 VAL I C 1
ATOM 7161 O O . VAL C 1 205 ? -31.668 -73.010 32.272 1.00 15.94 205 VAL I O 1
ATOM 7165 N N . GLY C 1 206 ? -30.813 -74.256 33.936 1.00 19.82 206 GLY I N 1
ATOM 7166 C CA . GLY C 1 206 ? -31.231 -75.493 33.295 1.00 14.79 206 GLY I CA 1
ATOM 7167 C C . GLY C 1 206 ? -32.741 -75.648 33.292 1.00 21.74 206 GLY I C 1
ATOM 7168 O O . GLY C 1 206 ? -33.348 -75.963 32.259 1.00 22.56 206 GLY I O 1
ATOM 7169 N N . CYS C 1 207 ? -33.372 -75.414 34.446 1.00 15.41 207 CYS I N 1
ATOM 7170 C CA . CYS C 1 207 ? -34.822 -75.461 34.523 1.00 14.13 207 CYS I CA 1
ATOM 7171 C C . CYS C 1 207 ? -35.469 -74.641 33.413 1.00 17.69 207 CYS I C 1
ATOM 7172 O O . CYS C 1 207 ? -36.301 -75.145 32.649 1.00 17.26 207 CYS I O 1
ATOM 7175 N N . TRP C 1 208 ? -35.103 -73.364 33.315 1.00 15.32 208 TRP I N 1
ATOM 7176 C CA . TRP C 1 208 ? -35.667 -72.521 32.264 1.00 15.41 208 TRP I CA 1
ATOM 7177 C C . TRP C 1 208 ? -35.267 -73.022 30.875 1.00 18.18 208 TRP I C 1
ATOM 7178 O O . TRP C 1 208 ? -36.073 -72.995 29.935 1.00 15.55 208 TRP I O 1
ATOM 7189 N N . SER C 1 209 ? -34.018 -73.469 30.724 1.00 17.29 209 SER I N 1
ATOM 7190 C CA . SER C 1 209 ? -33.556 -73.984 29.443 1.00 15.66 209 SER I CA 1
ATOM 7191 C C . SER C 1 209 ? -34.376 -75.191 29.015 1.00 19.65 209 SER I C 1
ATOM 7192 O O . SER C 1 209 ? -34.824 -75.281 27.865 1.00 19.64 209 SER I O 1
ATOM 7195 N N . LEU C 1 210 ? -34.573 -76.142 29.928 1.00 16.77 210 LEU I N 1
ATOM 7196 C CA . LEU C 1 210 ? -35.205 -77.407 29.581 1.00 18.65 210 LEU I CA 1
ATOM 7197 C C . LEU C 1 210 ? -36.724 -77.332 29.607 1.00 26.78 210 LEU I C 1
ATOM 7198 O O . LEU C 1 210 ? -37.388 -78.281 29.168 1.00 25.01 210 LEU I O 1
ATOM 7203 N N . GLY C 1 211 ? -37.285 -76.243 30.127 1.00 25.94 211 GLY I N 1
ATOM 7204 C CA . GLY C 1 211 ? -38.693 -76.199 30.439 1.00 23.03 211 GLY I CA 1
ATOM 7205 C C . GLY C 1 211 ? -39.081 -77.220 31.487 1.00 23.81 211 GLY I C 1
ATOM 7206 O O . GLY C 1 211 ? -39.818 -78.160 31.182 1.00 29.26 211 GLY I O 1
ATOM 7207 N N . ILE C 1 212 ? -38.598 -77.056 32.718 1.00 23.65 212 ILE I N 1
ATOM 7208 C CA . ILE C 1 212 ? -38.978 -77.908 33.847 1.00 26.39 212 ILE I CA 1
ATOM 7209 C C . ILE C 1 212 ? -39.768 -77.065 34.837 1.00 33.56 212 ILE I C 1
ATOM 7210 O O . ILE C 1 212 ? -39.276 -76.037 35.327 1.00 31.90 212 ILE I O 1
ATOM 7215 N N . ASN C 1 213 ? -40.985 -77.512 35.134 1.00 32.99 213 ASN I N 1
ATOM 7216 C CA . ASN C 1 213 ? -41.878 -76.872 36.089 1.00 29.51 213 ASN I CA 1
ATOM 7217 C C . ASN C 1 213 ? -42.018 -77.816 37.271 1.00 32.55 213 ASN I C 1
ATOM 7218 O O . ASN C 1 213 ? -42.414 -78.973 37.099 1.00 38.84 213 ASN I O 1
ATOM 7223 N N . LEU C 1 214 ? -41.686 -77.337 38.463 1.00 31.67 214 LEU I N 1
ATOM 7224 C CA . LEU C 1 214 ? -41.515 -78.253 39.581 1.00 29.86 214 LEU I CA 1
ATOM 7225 C C . LEU C 1 214 ? -41.412 -77.490 40.891 1.00 28.04 214 LEU I C 1
ATOM 7226 O O . LEU C 1 214 ? -40.532 -76.639 41.044 1.00 20.71 214 LEU I O 1
ATOM 7231 N N . SER C 1 215 ? -42.307 -77.793 41.833 1.00 28.81 215 SER I N 1
ATOM 7232 C CA . SER C 1 215 ? -42.333 -77.097 43.110 1.00 27.09 215 SER I CA 1
ATOM 7233 C C . SER C 1 215 ? -40.937 -77.028 43.707 1.00 30.77 215 SER I C 1
ATOM 7234 O O . SER C 1 215 ? -40.131 -77.955 43.572 1.00 31.14 215 SER I O 1
ATOM 7237 N N . ARG C 1 216 ? -40.651 -75.912 44.378 1.00 34.88 216 ARG I N 1
ATOM 7238 C CA . ARG C 1 216 ? -39.386 -75.807 45.097 1.00 35.49 216 ARG I CA 1
ATOM 7239 C C . ARG C 1 216 ? -39.274 -76.892 46.166 1.00 39.21 216 ARG I C 1
ATOM 7240 O O . ARG C 1 216 ? -38.167 -77.363 46.463 1.00 36.98 216 ARG I O 1
ATOM 7248 N N . GLU C 1 217 ? -40.408 -77.328 46.725 1.00 39.24 217 GLU I N 1
ATOM 7249 C CA . GLU C 1 217 ? -40.410 -78.484 47.618 1.00 38.95 217 GLU I CA 1
ATOM 7250 C C . GLU C 1 217 ? -39.752 -79.684 46.952 1.00 39.01 217 GLU I C 1
ATOM 7251 O O . GLU C 1 217 ? -38.770 -80.238 47.462 1.00 35.52 217 GLU I O 1
ATOM 7257 N N . LYS C 1 218 ? -40.285 -80.106 45.805 1.00 30.65 218 LYS I N 1
ATOM 7258 C CA . LYS C 1 218 ? -39.768 -81.324 45.191 1.00 37.24 218 LYS I CA 1
ATOM 7259 C C . LYS C 1 218 ? -38.277 -81.214 44.884 1.00 39.06 218 LYS I C 1
ATOM 7260 O O . LYS C 1 218 ? -37.527 -82.174 45.106 1.00 39.69 218 LYS I O 1
ATOM 7266 N N . LYS C 1 219 ? -37.824 -80.054 44.390 1.00 33.49 219 LYS I N 1
ATOM 7267 C CA . LYS C 1 219 ? -36.398 -79.868 44.144 1.00 25.29 219 LYS I CA 1
ATOM 7268 C C . LYS C 1 219 ? -35.581 -80.003 45.429 1.00 36.57 219 LYS I C 1
ATOM 7269 O O . LYS C 1 219 ? -34.479 -80.567 45.412 1.00 34.24 219 LYS I O 1
ATOM 7275 N N . ASP C 1 220 ? -36.093 -79.478 46.552 1.00 35.98 220 ASP I N 1
ATOM 7276 C CA . ASP C 1 220 ? -35.380 -79.602 47.825 1.00 34.92 220 ASP I CA 1
ATOM 7277 C C . ASP C 1 220 ? -35.393 -81.038 48.342 1.00 35.43 220 ASP I C 1
ATOM 7278 O O . ASP C 1 220 ? -34.418 -81.486 48.957 1.00 38.20 220 ASP I O 1
ATOM 7283 N N . SER C 1 221 ? -36.483 -81.765 48.100 1.00 34.44 221 SER I N 1
ATOM 7284 C CA . SER C 1 221 ? -36.612 -83.177 48.430 1.00 26.47 221 SER I CA 1
ATOM 7285 C C . SER C 1 221 ? -35.506 -84.051 47.854 1.00 30.66 221 SER I C 1
ATOM 7286 O O . SER C 1 221 ? -35.426 -85.224 48.223 1.00 38.80 221 SER I O 1
ATOM 7289 N N . VAL C 1 222 ? -34.683 -83.548 46.933 1.00 34.12 222 VAL I N 1
ATOM 7290 C CA . VAL C 1 222 ? -33.568 -84.317 46.388 1.00 35.84 222 VAL I CA 1
ATOM 7291 C C . VAL C 1 222 ? -32.233 -83.611 46.589 1.00 32.77 222 VAL I C 1
ATOM 7292 O O . VAL C 1 222 ? -31.216 -84.063 46.056 1.00 27.96 222 VAL I O 1
ATOM 7296 N N . ALA C 1 223 ? -32.218 -82.492 47.330 1.00 28.67 223 ALA I N 1
ATOM 7297 C CA . ALA C 1 223 ? -30.999 -81.687 47.418 1.00 33.51 223 ALA I CA 1
ATOM 7298 C C . ALA C 1 223 ? -29.876 -82.441 48.116 1.00 36.12 223 ALA I C 1
ATOM 7299 O O . ALA C 1 223 ? -28.714 -82.361 47.694 1.00 37.73 223 ALA I O 1
ATOM 7301 N N . HIS C 1 224 ? -30.206 -83.193 49.172 1.00 38.60 224 HIS I N 1
ATOM 7302 C CA . HIS C 1 224 ? -29.180 -83.735 50.058 1.00 36.53 224 HIS I CA 1
ATOM 7303 C C . HIS C 1 224 ? -28.048 -84.378 49.272 1.00 35.16 224 HIS I C 1
ATOM 7304 O O . HIS C 1 224 ? -26.873 -84.204 49.620 1.00 35.60 224 HIS I O 1
ATOM 7311 N N . PHE C 1 225 ? -28.376 -85.102 48.197 1.00 28.15 225 PHE I N 1
ATOM 7312 C CA . PHE C 1 225 ? -27.351 -85.698 47.349 1.00 26.65 225 PHE I CA 1
ATOM 7313 C C . PHE C 1 225 ? -27.045 -84.865 46.115 1.00 32.27 225 PHE I C 1
ATOM 7314 O O . PHE C 1 225 ? -25.896 -84.851 45.658 1.00 31.72 225 PHE I O 1
ATOM 7322 N N . VAL C 1 226 ? -28.036 -84.155 45.573 1.00 33.76 226 VAL I N 1
ATOM 7323 C CA . VAL C 1 226 ? -27.755 -83.298 44.429 1.00 31.83 226 VAL I CA 1
ATOM 7324 C C . VAL C 1 226 ? -26.742 -82.238 44.823 1.00 27.56 226 VAL I C 1
ATOM 7325 O O . VAL C 1 226 ? -25.889 -81.843 44.017 1.00 25.93 226 VAL I O 1
ATOM 7329 N N . ASN C 1 227 ? -26.788 -81.783 46.072 1.00 26.20 227 ASN I N 1
ATOM 7330 C CA . ASN C 1 227 ? -25.812 -80.795 46.495 1.00 26.94 227 ASN I CA 1
ATOM 7331 C C . ASN C 1 227 ? -24.406 -81.380 46.548 1.00 31.18 227 ASN I C 1
ATOM 7332 O O . ASN C 1 227 ? -23.433 -80.672 46.264 1.00 27.87 227 ASN I O 1
ATOM 7337 N N . LYS C 1 228 ? -24.269 -82.660 46.908 1.00 27.99 228 LYS I N 1
ATOM 7338 C CA . LYS C 1 228 ? -22.964 -83.306 46.812 1.00 25.01 228 LYS I CA 1
ATOM 7339 C C . LYS C 1 228 ? -22.454 -83.280 45.372 1.00 28.82 228 LYS I C 1
ATOM 7340 O O . LYS C 1 228 ? -21.289 -82.939 45.108 1.00 25.88 228 LYS I O 1
ATOM 7346 N N . GLY C 1 229 ? -23.326 -83.615 44.418 1.00 25.67 229 GLY I N 1
ATOM 7347 C CA . GLY C 1 229 ? -22.952 -83.485 43.021 1.00 26.27 229 GLY I CA 1
ATOM 7348 C C . GLY C 1 229 ? -22.520 -82.075 42.672 1.00 29.67 229 GLY I C 1
ATOM 7349 O O . GLY C 1 229 ? -21.499 -81.879 42.004 1.00 27.13 229 GLY I O 1
ATOM 7350 N N . LEU C 1 230 ? -23.281 -81.072 43.139 1.00 26.60 230 LEU I N 1
ATOM 7351 C CA . LEU C 1 230 ? -22.957 -79.675 42.848 1.00 22.76 230 LEU I CA 1
ATOM 7352 C C . LEU C 1 230 ? -21.665 -79.241 43.528 1.00 27.69 230 LEU I C 1
ATOM 7353 O O . LEU C 1 230 ? -20.903 -78.442 42.969 1.00 23.66 230 LEU I O 1
ATOM 7358 N N . LEU C 1 231 ? -21.418 -79.722 44.756 1.00 28.89 231 LEU I N 1
ATOM 7359 C CA . LEU C 1 231 ? -20.118 -79.509 45.388 1.00 22.27 231 LEU I CA 1
ATOM 7360 C C . LEU C 1 231 ? -19.002 -80.038 44.500 1.00 23.68 231 LEU I C 1
ATOM 7361 O O . LEU C 1 231 ? -17.975 -79.380 44.320 1.00 23.36 231 LEU I O 1
ATOM 7366 N N . ALA C 1 232 ? -19.197 -81.227 43.926 1.00 25.47 232 ALA I N 1
ATOM 7367 C CA . ALA C 1 232 ? -18.185 -81.816 43.055 1.00 22.29 232 ALA I CA 1
ATOM 7368 C C . ALA C 1 232 ? -17.801 -80.870 41.920 1.00 24.56 232 ALA I C 1
ATOM 7369 O O . ALA C 1 232 ? -16.612 -80.674 41.627 1.00 23.23 232 ALA I O 1
ATOM 7371 N N . ALA C 1 233 ? -18.795 -80.265 41.270 1.00 21.94 233 ALA I N 1
ATOM 7372 C CA . ALA C 1 233 ? -18.501 -79.393 40.140 1.00 19.89 233 ALA I CA 1
ATOM 7373 C C . ALA C 1 233 ? -17.694 -78.175 40.561 1.00 22.19 233 ALA I C 1
ATOM 7374 O O . ALA C 1 233 ? -16.901 -77.652 39.770 1.00 20.61 233 ALA I O 1
ATOM 7376 N N . ALA C 1 234 ? -17.885 -77.703 41.796 1.00 20.64 234 ALA I N 1
ATOM 7377 C CA . ALA C 1 234 ? -17.150 -76.530 42.251 1.00 20.07 234 ALA I CA 1
ATOM 7378 C C . ALA C 1 234 ? -15.681 -76.863 42.461 1.00 27.44 234 ALA I C 1
ATOM 7379 O O . ALA C 1 234 ? -14.794 -76.199 41.899 1.00 23.84 234 ALA I O 1
ATOM 7381 N N . LEU C 1 235 ? -15.408 -77.890 43.283 1.00 22.07 235 LEU I N 1
ATOM 7382 C CA . LEU C 1 235 ? -14.044 -78.385 43.442 1.00 26.48 235 LEU I CA 1
ATOM 7383 C C . LEU C 1 235 ? -13.422 -78.722 42.098 1.00 30.39 235 LEU I C 1
ATOM 7384 O O . LEU C 1 235 ? -12.216 -78.509 41.889 1.00 26.77 235 LEU I O 1
ATOM 7389 N N . MET C 1 236 ? -14.237 -79.253 41.174 1.00 26.97 236 MET I N 1
ATOM 7390 C CA . MET C 1 236 ? -13.787 -79.459 39.801 1.00 25.38 236 MET I CA 1
ATOM 7391 C C . MET C 1 236 ? -13.369 -78.140 39.156 1.00 26.50 236 MET I C 1
ATOM 7392 O O . MET C 1 236 ? -12.295 -78.050 38.548 1.00 25.76 236 MET I O 1
ATOM 7397 N N . ASN C 1 237 ? -14.191 -77.088 39.299 1.00 25.58 237 ASN I N 1
ATOM 7398 C CA . ASN C 1 237 ? -13.811 -75.801 38.715 1.00 23.48 237 ASN I CA 1
ATOM 7399 C C . ASN C 1 237 ? -12.532 -75.268 39.338 1.00 27.64 237 ASN I C 1
ATOM 7400 O O . ASN C 1 237 ? -11.686 -74.693 38.640 1.00 26.83 237 ASN I O 1
ATOM 7405 N N . ASP C 1 238 ? -12.377 -75.440 40.655 1.00 29.70 238 ASP I N 1
ATOM 7406 C CA . ASP C 1 238 ? -11.170 -74.985 41.335 1.00 25.06 238 ASP I CA 1
ATOM 7407 C C . ASP C 1 238 ? -9.929 -75.669 40.774 1.00 29.00 238 ASP I C 1
ATOM 7408 O O . ASP C 1 238 ? -8.902 -75.019 40.538 1.00 28.96 238 ASP I O 1
ATOM 7413 N N . TYR C 1 239 ? -10.010 -76.986 40.552 1.00 27.62 239 TYR I N 1
ATOM 7414 C CA . TYR C 1 239 ? -8.885 -77.733 39.991 1.00 32.08 239 TYR I CA 1
ATOM 7415 C C . TYR C 1 239 ? -8.451 -77.184 38.623 1.00 31.17 239 TYR I C 1
ATOM 7416 O O . TYR C 1 239 ? -7.248 -77.059 38.344 1.00 31.25 239 TYR I O 1
ATOM 7425 N N . TYR C 1 240 ? -9.408 -76.859 37.750 1.00 29.29 240 TYR I N 1
ATOM 7426 C CA . TYR C 1 240 ? -9.061 -76.462 36.388 1.00 27.81 240 TYR I CA 1
ATOM 7427 C C . TYR C 1 240 ? -8.819 -74.968 36.247 1.00 32.20 240 TYR I C 1
ATOM 7428 O O . TYR C 1 240 ? -8.126 -74.547 35.307 1.00 31.61 240 TYR I O 1
ATOM 7437 N N . SER C 1 241 ? -9.393 -74.149 37.124 1.00 28.16 241 SER I N 1
ATOM 7438 C CA . SER C 1 241 ? -9.260 -72.708 36.980 1.00 31.37 241 SER I CA 1
ATOM 7439 C C . SER C 1 241 ? -8.258 -72.125 37.955 1.00 29.32 241 SER I C 1
ATOM 7440 O O . SER C 1 241 ? -8.209 -70.902 38.114 1.00 32.13 241 SER I O 1
ATOM 7443 N N . PHE C 1 242 ? -7.445 -72.970 38.599 1.00 34.23 242 PHE I N 1
ATOM 7444 C CA . PHE C 1 242 ? -6.549 -72.474 39.642 1.00 34.29 242 PHE I CA 1
ATOM 7445 C C . PHE C 1 242 ? -5.372 -71.718 39.052 1.00 31.30 242 PHE I C 1
ATOM 7446 O O . PHE C 1 242 ? -5.024 -70.633 39.528 1.00 30.46 242 PHE I O 1
ATOM 7454 N N . ASN C 1 243 ? -4.743 -72.276 38.021 1.00 30.48 243 ASN I N 1
ATOM 7455 C CA . ASN C 1 243 ? -3.593 -71.613 37.422 1.00 30.06 243 ASN I CA 1
ATOM 7456 C C . ASN C 1 243 ? -3.947 -70.206 36.971 1.00 34.99 243 ASN I C 1
ATOM 7457 O O . ASN C 1 243 ? -3.285 -69.234 37.354 1.00 43.28 243 ASN I O 1
ATOM 7462 N N . LYS C 1 244 ? -4.983 -70.079 36.140 1.00 37.28 244 LYS I N 1
ATOM 7463 C CA . LYS C 1 244 ? -5.333 -68.767 35.611 1.00 35.69 244 LYS I CA 1
ATOM 7464 C C . LYS C 1 244 ? -5.797 -67.838 36.713 1.00 26.24 244 LYS I C 1
ATOM 7465 O O . LYS C 1 244 ? -5.641 -66.624 36.599 1.00 28.21 244 LYS I O 1
ATOM 7471 N N . GLU C 1 245 ? -6.350 -68.392 37.788 1.00 31.51 245 GLU I N 1
ATOM 7472 C CA . GLU C 1 245 ? -6.851 -67.552 38.866 1.00 34.01 245 GLU I CA 1
ATOM 7473 C C . GLU C 1 245 ? -5.706 -66.992 39.694 1.00 35.71 245 GLU I C 1
ATOM 7474 O O . GLU C 1 245 ? -5.759 -65.839 40.136 1.00 40.89 245 GLU I O 1
ATOM 7480 N N . PHE C 1 246 ? -4.660 -67.789 39.897 1.00 35.99 246 PHE I N 1
ATOM 7481 C CA . PHE C 1 246 ? -3.430 -67.320 40.512 1.00 38.77 246 PHE I CA 1
ATOM 7482 C C . PHE C 1 246 ? -2.917 -66.115 39.741 1.00 41.20 246 PHE I C 1
ATOM 7483 O O . PHE C 1 246 ? -2.910 -64.992 40.255 1.00 42.40 246 PHE I O 1
ATOM 7491 N N . ASP C 1 247 ? -2.495 -66.353 38.497 1.00 42.24 247 ASP I N 1
ATOM 7492 C CA . ASP C 1 247 ? -1.975 -65.288 37.648 1.00 42.01 247 ASP I CA 1
ATOM 7493 C C . ASP C 1 247 ? -2.766 -64.003 37.834 1.00 44.43 247 ASP I C 1
ATOM 7494 O O . ASP C 1 247 ? -2.192 -62.925 38.020 1.00 49.28 247 ASP I O 1
ATOM 7499 N N . GLU C 1 248 ? -4.099 -64.117 37.831 1.00 47.52 248 GLU I N 1
ATOM 7500 C CA . GLU C 1 248 ? -4.966 -62.942 37.821 1.00 44.93 248 GLU I CA 1
ATOM 7501 C C . GLU C 1 248 ? -4.927 -62.217 39.161 1.00 44.62 248 GLU I C 1
ATOM 7502 O O . GLU C 1 248 ? -4.725 -60.996 39.214 1.00 44.62 248 GLU I O 1
ATOM 7508 N N . HIS C 1 249 ? -5.115 -62.953 40.260 1.00 41.64 249 HIS I N 1
ATOM 7509 C CA . HIS C 1 249 ? -5.102 -62.315 41.577 1.00 43.10 249 HIS I CA 1
ATOM 7510 C C . HIS C 1 249 ? -3.709 -61.814 41.956 1.00 43.69 249 HIS I C 1
ATOM 7511 O O . HIS C 1 249 ? -3.582 -60.807 42.658 1.00 40.39 249 HIS I O 1
ATOM 7518 N N . GLN C 1 250 ? -2.661 -62.507 41.514 1.00 45.80 250 GLN I N 1
ATOM 7519 C CA . GLN C 1 250 ? -1.322 -61.941 41.586 1.00 43.38 250 GLN I CA 1
ATOM 7520 C C . GLN C 1 250 ? -1.226 -60.689 40.721 1.00 49.86 250 GLN I C 1
ATOM 7521 O O . GLN C 1 250 ? -0.802 -59.626 41.192 1.00 48.91 250 GLN I O 1
ATOM 7527 N N . ARG C 1 251 ? -1.651 -60.793 39.453 1.00 43.87 251 ARG I N 1
ATOM 7528 C CA . ARG C 1 251 ? -1.565 -59.679 38.511 1.00 41.06 251 ARG I CA 1
ATOM 7529 C C . ARG C 1 251 ? -2.379 -58.467 38.959 1.00 44.56 251 ARG I C 1
ATOM 7530 O O . ARG C 1 251 ? -2.092 -57.345 38.529 1.00 40.94 251 ARG I O 1
ATOM 7538 N N . ALA C 1 252 ? -3.370 -58.660 39.831 1.00 44.44 252 ALA I N 1
ATOM 7539 C CA . ALA C 1 252 ? -4.261 -57.585 40.237 1.00 41.13 252 ALA I CA 1
ATOM 7540 C C . ALA C 1 252 ? -4.084 -57.134 41.684 1.00 47.56 252 ALA I C 1
ATOM 7541 O O . ALA C 1 252 ? -4.611 -56.072 42.052 1.00 38.96 252 ALA I O 1
ATOM 7543 N N . GLY C 1 253 ? -3.361 -57.890 42.506 1.00 42.30 253 GLY I N 1
ATOM 7544 C CA . GLY C 1 253 ? -3.286 -57.595 43.929 1.00 39.77 253 GLY I CA 1
ATOM 7545 C C . GLY C 1 253 ? -4.566 -57.904 44.676 1.00 39.89 253 GLY I C 1
ATOM 7546 O O . GLY C 1 253 ? -5.016 -57.096 45.499 1.00 41.78 253 GLY I O 1
ATOM 7547 N N . SER C 1 254 ? -5.182 -59.043 44.386 1.00 38.99 254 SER I N 1
ATOM 7548 C CA . SER C 1 254 ? -6.381 -59.482 45.083 1.00 40.21 254 SER I CA 1
ATOM 7549 C C . SER C 1 254 ? -6.219 -60.875 45.665 1.00 40.84 254 SER I C 1
ATOM 7550 O O . SER C 1 254 ? -7.216 -61.480 46.073 1.00 38.40 254 SER I O 1
ATOM 7553 N N . MET C 1 255 ? -5.019 -61.409 45.741 1.00 44.01 255 MET I N 1
ATOM 7554 C CA . MET C 1 255 ? -4.863 -62.758 46.277 1.00 48.30 255 MET I CA 1
ATOM 7555 C C . MET C 1 255 ? -5.572 -62.953 47.579 1.00 41.38 255 MET I C 1
ATOM 7556 O O . MET C 1 255 ? -5.862 -64.041 47.996 1.00 38.59 255 MET I O 1
ATOM 7561 N N . ASP C 1 256 ? -5.801 -61.835 48.212 1.00 47.52 256 ASP I N 1
ATOM 7562 C CA . ASP C 1 256 ? -6.505 -61.679 49.452 1.00 52.93 256 ASP I CA 1
ATOM 7563 C C . ASP C 1 256 ? -7.805 -62.433 49.285 1.00 48.33 256 ASP I C 1
ATOM 7564 O O . ASP C 1 256 ? -8.071 -63.348 50.010 1.00 49.91 256 ASP I O 1
ATOM 7569 N N . ARG C 1 257 ? -8.601 -62.043 48.305 1.00 44.61 257 ARG I N 1
ATOM 7570 C CA . ARG C 1 257 ? -9.811 -62.728 48.017 1.00 42.27 257 ARG I CA 1
ATOM 7571 C C . ARG C 1 257 ? -9.567 -63.622 46.842 1.00 40.82 257 ARG I C 1
ATOM 7572 O O . ARG C 1 257 ? -9.647 -63.203 45.738 1.00 45.29 257 ARG I O 1
ATOM 7580 N N . LEU C 1 258 ? -9.219 -64.856 47.083 1.00 40.01 258 LEU I N 1
ATOM 7581 C CA . LEU C 1 258 ? -9.056 -65.759 46.008 1.00 35.81 258 LEU I CA 1
ATOM 7582 C C . LEU C 1 258 ? -9.755 -66.988 46.479 1.00 41.43 258 LEU I C 1
ATOM 7583 O O . LEU C 1 258 ? -9.465 -67.540 47.509 1.00 36.79 258 LEU I O 1
ATOM 7588 N N . GLN C 1 259 ? -10.730 -67.400 45.704 1.00 39.53 259 GLN I N 1
ATOM 7589 C CA . GLN C 1 259 ? -11.526 -68.579 46.039 1.00 36.27 259 GLN I CA 1
ATOM 7590 C C . GLN C 1 259 ? -11.113 -69.757 45.150 1.00 31.51 259 GLN I C 1
ATOM 7591 O O . GLN C 1 259 ? -11.331 -69.738 43.933 1.00 31.05 259 GLN I O 1
ATOM 7597 N N . ASN C 1 260 ? -10.511 -70.780 45.774 1.00 33.15 260 ASN I N 1
ATOM 7598 C CA . ASN C 1 260 ? -10.082 -72.012 45.126 1.00 28.10 260 ASN I CA 1
ATOM 7599 C C . ASN C 1 260 ? -9.538 -72.997 46.161 1.00 36.57 260 ASN I C 1
ATOM 7600 O O . ASN C 1 260 ? -8.697 -72.636 46.992 1.00 35.25 260 ASN I O 1
ATOM 7605 N N . GLY C 1 261 ? -10.010 -74.250 46.112 1.00 40.39 261 GLY I N 1
ATOM 7606 C CA . GLY C 1 261 ? -9.623 -75.263 47.084 1.00 34.68 261 GLY I CA 1
ATOM 7607 C C . GLY C 1 261 ? -8.168 -75.679 47.017 1.00 36.57 261 GLY I C 1
ATOM 7608 O O . GLY C 1 261 ? -7.652 -76.239 47.990 1.00 36.26 261 GLY I O 1
ATOM 7609 N N . LEU C 1 262 ? -7.490 -75.333 45.949 1.00 34.93 262 LEU I N 1
ATOM 7610 C CA . LEU C 1 262 ? -6.083 -75.593 45.829 1.00 33.69 262 LEU I CA 1
ATOM 7611 C C . LEU C 1 262 ? -5.416 -74.560 46.671 1.00 38.35 262 LEU I C 1
ATOM 7612 O O . LEU C 1 262 ? -4.483 -74.840 47.348 1.00 46.01 262 LEU I O 1
ATOM 7617 N N . GLY C 1 263 ? -5.912 -73.343 46.624 1.00 38.97 263 GLY I N 1
ATOM 7618 C CA . GLY C 1 263 ? -5.364 -72.284 47.425 1.00 40.48 263 GLY I CA 1
ATOM 7619 C C . GLY C 1 263 ? -5.497 -72.671 48.873 1.00 48.18 263 GLY I C 1
ATOM 7620 O O . GLY C 1 263 ? -4.554 -72.628 49.595 1.00 54.63 263 GLY I O 1
ATOM 7621 N N . ILE C 1 264 ? -6.680 -73.052 49.298 1.00 39.52 264 ILE I N 1
ATOM 7622 C CA . ILE C 1 264 ? -6.870 -73.453 50.670 1.00 43.38 264 ILE I CA 1
ATOM 7623 C C . ILE C 1 264 ? -5.973 -74.624 51.030 1.00 50.92 264 ILE I C 1
ATOM 7624 O O . ILE C 1 264 ? -5.151 -74.532 51.910 1.00 57.72 264 ILE I O 1
ATOM 7629 N N . LEU C 1 265 ? -6.079 -75.725 50.327 1.00 46.43 265 LEU I N 1
ATOM 7630 C CA . LEU C 1 265 ? -5.213 -76.862 50.606 1.00 48.64 265 LEU I CA 1
ATOM 7631 C C . LEU C 1 265 ? -3.700 -76.600 50.595 1.00 51.28 265 LEU I C 1
ATOM 7632 O O . LEU C 1 265 ? -3.002 -77.256 51.294 1.00 54.95 265 LEU I O 1
ATOM 7637 N N . MET C 1 266 ? -3.197 -75.692 49.762 1.00 50.52 266 MET I N 1
ATOM 7638 C CA . MET C 1 266 ? -1.780 -75.392 49.674 1.00 54.19 266 MET I CA 1
ATOM 7639 C C . MET C 1 266 ? -1.329 -74.312 50.624 1.00 63.66 266 MET I C 1
ATOM 7640 O O . MET C 1 266 ? -0.145 -74.141 50.814 1.00 70.54 266 MET I O 1
ATOM 7645 N N . ARG C 1 267 ? -2.240 -73.551 51.199 1.00 58.89 267 ARG I N 1
ATOM 7646 C CA . ARG C 1 267 ? -1.791 -72.511 52.074 1.00 58.22 267 ARG I CA 1
ATOM 7647 C C . ARG C 1 267 ? -1.944 -72.864 53.532 1.00 66.11 267 ARG I C 1
ATOM 7648 O O . ARG C 1 267 ? -0.963 -72.945 54.213 1.00 69.03 267 ARG I O 1
ATOM 7656 N N . GLU C 1 268 ? -3.161 -73.062 54.016 1.00 65.97 268 GLU I N 1
ATOM 7657 C CA . GLU C 1 268 ? -3.377 -73.410 55.412 1.00 63.65 268 GLU I CA 1
ATOM 7658 C C . GLU C 1 268 ? -2.654 -74.669 55.691 1.00 57.93 268 GLU I C 1
ATOM 7659 O O . GLU C 1 268 ? -1.763 -74.755 56.503 1.00 62.44 268 GLU I O 1
ATOM 7665 N N . TYR C 1 269 ? -3.099 -75.681 55.022 1.00 51.94 269 TYR I N 1
ATOM 7666 C CA . TYR C 1 269 ? -2.451 -76.923 55.162 1.00 59.12 269 TYR I CA 1
ATOM 7667 C C . TYR C 1 269 ? -1.226 -76.818 54.265 1.00 60.58 269 TYR I C 1
ATOM 7668 O O . TYR C 1 269 ? -1.215 -76.145 53.256 1.00 58.00 269 TYR I O 1
ATOM 7677 N N . GLY C 1 270 ? -0.149 -77.464 54.644 1.00 59.31 270 GLY I N 1
ATOM 7678 C CA . GLY C 1 270 ? 1.080 -77.265 53.905 1.00 59.13 270 GLY I CA 1
ATOM 7679 C C . GLY C 1 270 ? 1.365 -78.030 52.662 1.00 63.18 270 GLY I C 1
ATOM 7680 O O . GLY C 1 270 ? 2.487 -78.051 52.215 1.00 60.40 270 GLY I O 1
ATOM 7681 N N . TYR C 1 271 ? 0.329 -78.620 52.112 1.00 61.98 271 TYR I N 1
ATOM 7682 C CA . TYR C 1 271 ? 0.443 -79.444 50.938 1.00 58.55 271 TYR I CA 1
ATOM 7683 C C . TYR C 1 271 ? 1.085 -78.791 49.742 1.00 56.74 271 TYR I C 1
ATOM 7684 O O . TYR C 1 271 ? 1.284 -77.613 49.686 1.00 49.82 271 TYR I O 1
ATOM 7693 N N . THR C 1 272 ? 1.412 -79.618 48.781 1.00 53.98 272 THR I N 1
ATOM 7694 C CA . THR C 1 272 ? 1.976 -79.156 47.554 1.00 52.32 272 THR I CA 1
ATOM 7695 C C . THR C 1 272 ? 0.884 -79.047 46.514 1.00 52.20 272 THR I C 1
ATOM 7696 O O . THR C 1 272 ? -0.242 -79.379 46.764 1.00 51.58 272 THR I O 1
ATOM 7700 N N . GLU C 1 273 ? 1.236 -78.565 45.327 1.00 44.68 273 GLU I N 1
ATOM 7701 C CA . GLU C 1 273 ? 0.259 -78.435 44.251 1.00 48.63 273 GLU I CA 1
ATOM 7702 C C . GLU C 1 273 ? -0.271 -79.817 43.883 1.00 48.03 273 GLU I C 1
ATOM 7703 O O . GLU C 1 273 ? -1.473 -80.015 43.709 1.00 45.09 273 GLU I O 1
ATOM 7709 N N . THR C 1 274 ? 0.652 -80.765 43.769 1.00 48.00 274 THR I N 1
ATOM 7710 C CA . THR C 1 274 ? 0.350 -82.117 43.451 1.00 41.42 274 THR I CA 1
ATOM 7711 C C . THR C 1 274 ? -0.390 -82.726 44.575 1.00 39.16 274 THR I C 1
ATOM 7712 O O . THR C 1 274 ? -1.317 -83.458 44.365 1.00 38.93 274 THR I O 1
ATOM 7716 N N . GLU C 1 275 ? 0.027 -82.428 45.788 1.00 43.13 275 GLU I N 1
ATOM 7717 C CA . GLU C 1 275 ? -0.674 -82.975 46.946 1.00 46.75 275 GLU I CA 1
ATOM 7718 C C . GLU C 1 275 ? -2.120 -82.494 46.979 1.00 45.60 275 GLU I C 1
ATOM 7719 O O . GLU C 1 275 ? -3.057 -83.297 47.018 1.00 41.75 275 GLU I O 1
ATOM 7725 N N . ALA C 1 276 ? -2.317 -81.172 46.964 1.00 48.90 276 ALA I N 1
ATOM 7726 C CA . ALA C 1 276 ? -3.664 -80.614 47.002 1.00 39.59 276 ALA I CA 1
ATOM 7727 C C . ALA C 1 276 ? -4.479 -81.063 45.800 1.00 44.06 276 ALA I C 1
ATOM 7728 O O . ALA C 1 276 ? -5.676 -81.352 45.922 1.00 45.79 276 ALA I O 1
ATOM 7730 N N . ARG C 1 277 ? -3.851 -81.123 44.624 1.00 44.97 277 ARG I N 1
ATOM 7731 C CA . ARG C 1 277 ? -4.548 -81.635 43.450 1.00 40.65 277 ARG I CA 1
ATOM 7732 C C . ARG C 1 277 ? -5.064 -83.042 43.701 1.00 40.24 277 ARG I C 1
ATOM 7733 O O . ARG C 1 277 ? -6.224 -83.349 43.411 1.00 39.98 277 ARG I O 1
ATOM 7741 N N . SER C 1 278 ? -4.210 -83.913 44.250 1.00 43.95 278 SER I N 1
ATOM 7742 C CA . SER C 1 278 ? -4.622 -85.287 44.522 1.00 40.41 278 SER I CA 1
ATOM 7743 C C . SER C 1 278 ? -5.799 -85.328 45.486 1.00 33.85 278 SER I C 1
ATOM 7744 O O . SER C 1 278 ? -6.747 -86.096 45.287 1.00 37.35 278 SER I O 1
ATOM 7747 N N . ILE C 1 279 ? -5.763 -84.505 46.533 1.00 33.39 279 ILE I N 1
ATOM 7748 C CA . ILE C 1 279 ? -6.876 -84.480 47.479 1.00 40.92 279 ILE I CA 1
ATOM 7749 C C . ILE C 1 279 ? -8.152 -84.050 46.776 1.00 41.23 279 ILE I C 1
ATOM 7750 O O . ILE C 1 279 ? -9.244 -84.556 47.068 1.00 36.96 279 ILE I O 1
ATOM 7755 N N . LEU C 1 280 ? -8.030 -83.091 45.851 1.00 41.81 280 LEU I N 1
ATOM 7756 C CA . LEU C 1 280 ? -9.199 -82.544 45.164 1.00 36.45 280 LEU I CA 1
ATOM 7757 C C . LEU C 1 280 ? -9.809 -83.574 44.229 1.00 34.79 280 LEU I C 1
ATOM 7758 O O . LEU C 1 280 ? -11.015 -83.836 44.287 1.00 34.61 280 LEU I O 1
ATOM 7763 N N . ARG C 1 281 ? -8.988 -84.182 43.367 1.00 36.19 281 ARG I N 1
ATOM 7764 C CA . ARG C 1 281 ? -9.463 -85.233 42.474 1.00 37.11 281 ARG I CA 1
ATOM 7765 C C . ARG C 1 281 ? -10.354 -86.236 43.194 1.00 37.52 281 ARG I C 1
ATOM 7766 O O . ARG C 1 281 ? -11.229 -86.844 42.569 1.00 41.28 281 ARG I O 1
ATOM 7774 N N . GLU C 1 282 ? -10.139 -86.442 44.495 1.00 36.41 282 GLU I N 1
ATOM 7775 C CA . GLU C 1 282 ? -10.869 -87.486 45.197 1.00 40.23 282 GLU I CA 1
ATOM 7776 C C . GLU C 1 282 ? -12.146 -86.979 45.845 1.00 38.60 282 GLU I C 1
ATOM 7777 O O . GLU C 1 282 ? -13.131 -87.725 45.923 1.00 44.19 282 GLU I O 1
ATOM 7783 N N . GLU C 1 283 ? -12.156 -85.737 46.326 1.00 33.99 283 GLU I N 1
ATOM 7784 C CA . GLU C 1 283 ? -13.424 -85.140 46.720 1.00 34.96 283 GLU I CA 1
ATOM 7785 C C . GLU C 1 283 ? -14.372 -85.072 45.529 1.00 39.36 283 GLU I C 1
ATOM 7786 O O . GLU C 1 283 ? -15.571 -85.338 45.657 1.00 36.70 283 GLU I O 1
ATOM 7792 N N . ILE C 1 284 ? -13.837 -84.761 44.350 1.00 39.78 284 ILE I N 1
ATOM 7793 C CA . ILE C 1 284 ? -14.661 -84.679 43.148 1.00 32.03 284 ILE I CA 1
ATOM 7794 C C . ILE C 1 284 ? -15.287 -86.033 42.831 1.00 35.98 284 ILE I C 1
ATOM 7795 O O . ILE C 1 284 ? -16.480 -86.128 42.517 1.00 35.20 284 ILE I O 1
ATOM 7800 N N . ARG C 1 285 ? -14.491 -87.104 42.900 1.00 38.86 285 ARG I N 1
ATOM 7801 C CA . ARG C 1 285 ? -15.027 -88.454 42.769 1.00 32.18 285 ARG I CA 1
ATOM 7802 C C . ARG C 1 285 ? -16.165 -88.684 43.759 1.00 37.11 285 ARG I C 1
ATOM 7803 O O . ARG C 1 285 ? -17.283 -89.051 43.377 1.00 36.45 285 ARG I O 1
ATOM 7811 N N . LYS C 1 286 ? -15.883 -88.484 45.049 1.00 40.45 286 LYS I N 1
ATOM 7812 C CA . LYS C 1 286 ? -16.888 -88.721 46.080 1.00 41.64 286 LYS I CA 1
ATOM 7813 C C . LYS C 1 286 ? -18.200 -88.047 45.717 1.00 39.44 286 LYS I C 1
ATOM 7814 O O . LYS C 1 286 ? -19.264 -88.673 45.738 1.00 41.41 286 LYS I O 1
ATOM 7820 N N . GLY C 1 287 ? -18.132 -86.763 45.360 1.00 40.16 287 GLY I N 1
ATOM 7821 C CA . GLY C 1 287 ? -19.345 -86.021 45.056 1.00 41.08 287 GLY I CA 1
ATOM 7822 C C . GLY C 1 287 ? -20.042 -86.534 43.812 1.00 35.47 287 GLY I C 1
ATOM 7823 O O . GLY C 1 287 ? -21.250 -86.782 43.819 1.00 30.46 287 GLY I O 1
ATOM 7824 N N . GLU C 1 288 ? -19.283 -86.707 42.726 1.00 35.89 288 GLU I N 1
ATOM 7825 C CA . GLU C 1 288 ? -19.848 -87.294 41.516 1.00 35.80 288 GLU I CA 1
ATOM 7826 C C . GLU C 1 288 ? -20.584 -88.580 41.855 1.00 40.26 288 GLU I C 1
ATOM 7827 O O . GLU C 1 288 ? -21.694 -88.825 41.365 1.00 34.03 288 GLU I O 1
ATOM 7833 N N . ARG C 1 289 ? -19.993 -89.394 42.737 1.00 41.48 289 ARG I N 1
ATOM 7834 C CA . ARG C 1 289 ? -20.578 -90.686 43.065 1.00 38.83 289 ARG I CA 1
ATOM 7835 C C . ARG C 1 289 ? -21.818 -90.555 43.925 1.00 41.26 289 ARG I C 1
ATOM 7836 O O . ARG C 1 289 ? -22.696 -91.423 43.862 1.00 44.84 289 ARG I O 1
ATOM 7844 N N . ALA C 1 290 ? -21.913 -89.505 44.747 1.00 38.88 290 ALA I N 1
ATOM 7845 C CA . ALA C 1 290 ? -23.062 -89.423 45.646 1.00 32.97 290 ALA I CA 1
ATOM 7846 C C . ALA C 1 290 ? -24.316 -88.948 44.914 1.00 37.39 290 ALA I C 1
ATOM 7847 O O . ALA C 1 290 ? -25.421 -89.425 45.205 1.00 36.16 290 ALA I O 1
ATOM 7849 N N . ILE C 1 291 ? -24.171 -88.026 43.955 1.00 31.57 291 ILE I N 1
ATOM 7850 C CA . ILE C 1 291 ? -25.342 -87.553 43.223 1.00 33.29 291 ILE I CA 1
ATOM 7851 C C . ILE C 1 291 ? -25.822 -88.635 42.262 1.00 34.61 291 ILE I C 1
ATOM 7852 O O . ILE C 1 291 ? -27.030 -88.851 42.100 1.00 34.56 291 ILE I O 1
ATOM 7857 N N . MET C 1 292 ? -24.889 -89.334 41.614 1.00 36.96 292 MET I N 1
ATOM 7858 C CA . MET C 1 292 ? -25.265 -90.483 40.796 1.00 37.05 292 MET I CA 1
ATOM 7859 C C . MET C 1 292 ? -25.974 -91.533 41.639 1.00 39.26 292 MET I C 1
ATOM 7860 O O . MET C 1 292 ? -27.035 -92.037 41.257 1.00 43.75 292 MET I O 1
ATOM 7865 N N . ASP C 1 293 ? -25.414 -91.857 42.806 1.00 37.90 293 ASP I N 1
ATOM 7866 C CA . ASP C 1 293 ? -26.013 -92.890 43.645 1.00 43.29 293 ASP I CA 1
ATOM 7867 C C . ASP C 1 293 ? -27.342 -92.419 44.219 1.00 40.85 293 ASP I C 1
ATOM 7868 O O . ASP C 1 293 ? -28.326 -93.171 44.229 1.00 39.07 293 ASP I O 1
ATOM 7873 N N . GLY C 1 294 ? -27.368 -91.179 44.645 1.00 37.06 294 GLY I N 1
ATOM 7874 C CA . GLY C 1 294 ? -28.577 -90.604 45.135 1.00 34.71 294 GLY I CA 1
ATOM 7875 C C . GLY C 1 294 ? -29.612 -90.702 44.077 1.00 38.61 294 GLY I C 1
ATOM 7876 O O . GLY C 1 294 ? -30.755 -90.799 44.377 1.00 42.75 294 GLY I O 1
ATOM 7877 N N . TYR C 1 295 ? -29.189 -90.695 42.818 1.00 32.90 295 TYR I N 1
ATOM 7878 C CA . TYR C 1 295 ? -30.118 -90.774 41.694 1.00 35.03 295 TYR I CA 1
ATOM 7879 C C . TYR C 1 295 ? -30.891 -92.092 41.633 1.00 35.49 295 TYR I C 1
ATOM 7880 O O . TYR C 1 295 ? -32.121 -92.098 41.610 1.00 31.87 295 TYR I O 1
ATOM 7889 N N . ILE C 1 296 ? -30.164 -93.205 41.605 1.00 38.92 296 ILE I N 1
ATOM 7890 C CA . ILE C 1 296 ? -30.774 -94.510 41.523 1.00 41.67 296 ILE I CA 1
ATOM 7891 C C . ILE C 1 296 ? -31.585 -94.866 42.724 1.00 40.92 296 ILE I C 1
ATOM 7892 O O . ILE C 1 296 ? -32.648 -95.432 42.633 1.00 40.24 296 ILE I O 1
ATOM 7897 N N . ALA C 1 297 ? -31.011 -94.616 43.862 1.00 42.23 297 ALA I N 1
ATOM 7898 C CA . ALA C 1 297 ? -31.780 -94.746 45.093 1.00 44.48 297 ALA I CA 1
ATOM 7899 C C . ALA C 1 297 ? -33.136 -94.062 44.949 1.00 43.34 297 ALA I C 1
ATOM 7900 O O . ALA C 1 297 ? -34.171 -94.633 45.308 1.00 45.29 297 ALA I O 1
ATOM 7902 N N . TRP C 1 298 ? -33.139 -92.839 44.405 1.00 37.12 298 TRP I N 1
ATOM 7903 C CA . TRP C 1 298 ? -34.398 -92.131 44.212 1.00 37.24 298 TRP I CA 1
ATOM 7904 C C . TRP C 1 298 ? -35.257 -92.821 43.152 1.00 38.66 298 TRP I C 1
ATOM 7905 O O . TRP C 1 298 ? -36.484 -92.939 43.305 1.00 32.38 298 TRP I O 1
ATOM 7916 N N . ARG C 1 299 ? -34.625 -93.311 42.086 1.00 41.07 299 ARG I N 1
ATOM 7917 C CA . ARG C 1 299 ? -35.352 -93.768 40.910 1.00 40.63 299 ARG I CA 1
ATOM 7918 C C . ARG C 1 299 ? -36.039 -95.105 41.105 1.00 43.00 299 ARG I C 1
ATOM 7919 O O . ARG C 1 299 ? -36.834 -95.501 40.246 1.00 46.21 299 ARG I O 1
ATOM 7927 N N . GLU C 1 300 ? -35.742 -95.819 42.190 1.00 48.26 300 GLU I N 1
ATOM 7928 C CA . GLU C 1 300 ? -36.319 -97.137 42.394 1.00 55.50 300 GLU I CA 1
ATOM 7929 C C . GLU C 1 300 ? -37.384 -97.181 43.480 1.00 47.53 300 GLU I C 1
ATOM 7930 O O . GLU C 1 300 ? -38.186 -98.121 43.496 1.00 55.57 300 GLU I O 1
ATOM 7936 N N . SER C 1 301 ? -37.431 -96.192 44.366 1.00 40.20 301 SER I N 1
ATOM 7937 C CA . SER C 1 301 ? -38.529 -96.051 45.310 1.00 47.99 301 SER I CA 1
ATOM 7938 C C . SER C 1 301 ? -39.511 -94.957 44.898 1.00 48.27 301 SER I C 1
ATOM 7939 O O . SER C 1 301 ? -40.214 -94.408 45.753 1.00 48.49 301 SER I O 1
ATOM 7942 N N . ALA C 1 302 ? -39.651 -94.739 43.612 1.00 45.60 302 ALA I N 1
ATOM 7943 C CA . ALA C 1 302 ? -40.481 -93.660 43.172 1.00 47.20 302 ALA I CA 1
ATOM 7944 C C . ALA C 1 302 ? -41.732 -93.981 42.379 1.00 52.05 302 ALA I C 1
ATOM 7945 O O . ALA C 1 302 ? -41.848 -94.987 41.717 1.00 50.56 302 ALA I O 1
ATOM 7947 N N . ASP C 1 303 ? -42.654 -93.053 42.478 1.00 40.61 303 ASP I N 1
ATOM 7948 C CA . ASP C 1 303 ? -43.923 -93.043 41.806 1.00 56.88 303 ASP I CA 1
ATOM 7949 C C . ASP C 1 303 ? -43.846 -92.962 40.277 1.00 57.54 303 ASP I C 1
ATOM 7950 O O . ASP C 1 303 ? -42.844 -92.613 39.696 1.00 52.75 303 ASP I O 1
ATOM 7955 N N . SER C 1 304 ? -44.948 -93.264 39.624 1.00 60.26 304 SER I N 1
ATOM 7956 C CA . SER C 1 304 ? -45.013 -93.130 38.190 1.00 59.54 304 SER I CA 1
ATOM 7957 C C . SER C 1 304 ? -45.876 -91.931 37.841 1.00 58.57 304 SER I C 1
ATOM 7958 O O . SER C 1 304 ? -46.385 -91.821 36.766 1.00 52.85 304 SER I O 1
ATOM 7961 N N . SER C 1 305 ? -45.970 -90.998 38.767 1.00 60.81 305 SER I N 1
ATOM 7962 C CA . SER C 1 305 ? -46.791 -89.839 38.587 1.00 53.31 305 SER I CA 1
ATOM 7963 C C . SER C 1 305 ? -46.207 -88.859 37.646 1.00 55.52 305 SER I C 1
ATOM 7964 O O . SER C 1 305 ? -45.041 -88.857 37.375 1.00 55.70 305 SER I O 1
ATOM 7967 N N . SER C 1 306 ? -47.061 -88.009 37.136 1.00 50.59 306 SER I N 1
ATOM 7968 C CA . SER C 1 306 ? -46.565 -87.006 36.205 1.00 44.84 306 SER I CA 1
ATOM 7969 C C . SER C 1 306 ? -45.464 -86.193 36.868 1.00 54.23 306 SER I C 1
ATOM 7970 O O . SER C 1 306 ? -44.422 -85.919 36.259 1.00 50.82 306 SER I O 1
ATOM 7973 N N . GLU C 1 307 ? -45.665 -85.844 38.144 1.00 62.66 307 GLU I N 1
ATOM 7974 C CA . GLU C 1 307 ? -44.682 -85.074 38.897 1.00 52.95 307 GLU I CA 1
ATOM 7975 C C . GLU C 1 307 ? -43.440 -85.899 39.210 1.00 49.57 307 GLU I C 1
ATOM 7976 O O . GLU C 1 307 ? -42.340 -85.346 39.315 1.00 51.05 307 GLU I O 1
ATOM 7982 N N . SER C 1 308 ? -43.575 -87.216 39.346 1.00 49.54 308 SER I N 1
ATOM 7983 C CA . SER C 1 308 ? -42.373 -88.027 39.491 1.00 43.14 308 SER I CA 1
ATOM 7984 C C . SER C 1 308 ? -41.537 -87.969 38.221 1.00 38.93 308 SER I C 1
ATOM 7985 O O . SER C 1 308 ? -40.322 -87.758 38.284 1.00 45.10 308 SER I O 1
ATOM 7988 N N . HIS C 1 309 ? -42.172 -88.127 37.056 1.00 37.94 309 HIS I N 1
ATOM 7989 C CA . HIS C 1 309 ? -41.434 -88.107 35.790 1.00 45.66 309 HIS I CA 1
ATOM 7990 C C . HIS C 1 309 ? -40.654 -86.804 35.600 1.00 40.38 309 HIS I C 1
ATOM 7991 O O . HIS C 1 309 ? -39.508 -86.817 35.130 1.00 34.20 309 HIS I O 1
ATOM 7998 N N . GLU C 1 310 ? -41.227 -85.695 36.055 1.00 37.91 310 GLU I N 1
ATOM 7999 C CA . GLU C 1 310 ? -40.566 -84.397 35.950 1.00 34.95 310 GLU I CA 1
ATOM 8000 C C . GLU C 1 310 ? -39.343 -84.278 36.872 1.00 38.25 310 GLU I C 1
ATOM 8001 O O . GLU C 1 310 ? -38.342 -83.663 36.505 1.00 34.11 310 GLU I O 1
ATOM 8007 N N . LEU C 1 311 ? -39.429 -84.867 38.063 1.00 37.32 311 LEU I N 1
ATOM 8008 C CA . LEU C 1 311 ? -38.362 -84.820 39.023 1.00 30.90 311 LEU I CA 1
ATOM 8009 C C . LEU C 1 311 ? -37.159 -85.617 38.538 1.00 32.20 311 LEU I C 1
ATOM 8010 O O . LEU C 1 311 ? -36.068 -85.260 38.829 1.00 27.18 311 LEU I O 1
ATOM 8015 N N . ASN C 1 312 ? -37.395 -86.683 37.781 1.00 35.72 312 ASN I N 1
ATOM 8016 C CA . ASN C 1 312 ? -36.299 -87.478 37.240 1.00 35.61 312 ASN I CA 1
ATOM 8017 C C . ASN C 1 312 ? -35.619 -86.642 36.161 1.00 31.81 312 ASN I C 1
ATOM 8018 O O . ASN C 1 312 ? -34.396 -86.641 36.025 1.00 26.70 312 ASN I O 1
ATOM 8023 N N . ARG C 1 313 ? -36.444 -85.932 35.399 1.00 30.27 313 ARG I N 1
ATOM 8024 C CA . ARG C 1 313 ? -36.014 -85.071 34.362 1.00 29.48 313 ARG I CA 1
ATOM 8025 C C . ARG C 1 313 ? -35.148 -84.000 34.951 1.00 26.81 313 ARG I C 1
ATOM 8026 O O . ARG C 1 313 ? -34.236 -83.583 34.314 1.00 23.17 313 ARG I O 1
ATOM 8034 N N . TYR C 1 314 ? -35.428 -83.573 36.176 1.00 25.41 314 TYR I N 1
ATOM 8035 C CA . TYR C 1 314 ? -34.639 -82.522 36.812 1.00 28.40 314 TYR I CA 1
ATOM 8036 C C . TYR C 1 314 ? -33.303 -83.035 37.352 1.00 29.05 314 TYR I C 1
ATOM 8037 O O . TYR C 1 314 ? -32.308 -82.304 37.305 1.00 25.94 314 TYR I O 1
ATOM 8046 N N . ILE C 1 315 ? -33.242 -84.277 37.844 1.00 30.00 315 ILE I N 1
ATOM 8047 C CA . ILE C 1 315 ? -31.971 -84.792 38.352 1.00 27.57 315 ILE I CA 1
ATOM 8048 C C . ILE C 1 315 ? -31.075 -85.241 37.200 1.00 25.53 315 ILE I C 1
ATOM 8049 O O . ILE C 1 315 ? -29.863 -85.004 37.207 1.00 23.44 315 ILE I O 1
ATOM 8054 N N . VAL C 1 316 ? -31.658 -85.870 36.188 1.00 22.69 316 VAL I N 1
ATOM 8055 C CA . VAL C 1 316 ? -30.909 -86.174 34.979 1.00 22.99 316 VAL I CA 1
ATOM 8056 C C . VAL C 1 316 ? -30.324 -84.898 34.373 1.00 23.74 316 VAL I C 1
ATOM 8057 O O . VAL C 1 316 ? -29.218 -84.900 33.816 1.00 27.51 316 VAL I O 1
ATOM 8061 N N . MET C 1 317 ? -31.051 -83.788 34.479 1.00 22.72 317 MET I N 1
ATOM 8062 C CA . MET C 1 317 ? -30.548 -82.532 33.941 1.00 20.00 317 MET I CA 1
ATOM 8063 C C . MET C 1 317 ? -29.333 -82.059 34.725 1.00 27.27 317 MET I C 1
ATOM 8064 O O . MET C 1 317 ? -28.369 -81.523 34.151 1.00 21.91 317 MET I O 1
ATOM 8069 N N . ILE C 1 318 ? -29.364 -82.261 36.044 1.00 24.53 318 ILE I N 1
ATOM 8070 C CA . ILE C 1 318 ? -28.271 -81.832 36.902 1.00 20.69 318 ILE I CA 1
ATOM 8071 C C . ILE C 1 318 ? -27.047 -82.715 36.675 1.00 22.87 318 ILE I C 1
ATOM 8072 O O . ILE C 1 318 ? -25.960 -82.224 36.362 1.00 22.27 318 ILE I O 1
ATOM 8077 N N . ILE C 1 319 ? -27.217 -84.030 36.824 1.00 24.87 319 ILE I N 1
ATOM 8078 C CA . ILE C 1 319 ? -26.110 -84.952 36.570 1.00 21.64 319 ILE I CA 1
ATOM 8079 C C . ILE C 1 319 ? -25.476 -84.639 35.218 1.00 24.75 319 ILE I C 1
ATOM 8080 O O . ILE C 1 319 ? -24.268 -84.385 35.114 1.00 23.18 319 ILE I O 1
ATOM 8085 N N . LEU C 1 320 ? -26.289 -84.631 34.160 1.00 19.84 320 LEU I N 1
ATOM 8086 C CA . LEU C 1 320 ? -25.739 -84.401 32.828 1.00 21.75 320 LEU I CA 1
ATOM 8087 C C . LEU C 1 320 ? -24.959 -83.098 32.767 1.00 20.58 320 LEU I C 1
ATOM 8088 O O . LEU C 1 320 ? -23.946 -83.004 32.067 1.00 21.16 320 LEU I O 1
ATOM 8093 N N . MET C 1 321 ? -25.420 -82.079 33.492 1.00 24.18 321 MET I N 1
ATOM 8094 C CA . MET C 1 321 ? -24.745 -80.786 33.492 1.00 18.81 321 MET I CA 1
ATOM 8095 C C . MET C 1 321 ? -23.369 -80.859 34.153 1.00 21.16 321 MET I C 1
ATOM 8096 O O . MET C 1 321 ? -22.394 -80.308 33.627 1.00 23.42 321 MET I O 1
ATOM 8101 N N . ILE C 1 322 ? -23.249 -81.534 35.297 1.00 20.92 322 ILE I N 1
ATOM 8102 C CA . ILE C 1 322 ? -21.923 -81.688 35.894 1.00 23.05 322 ILE I CA 1
ATOM 8103 C C . ILE C 1 322 ? -21.001 -82.424 34.933 1.00 18.78 322 ILE I C 1
ATOM 8104 O O . ILE C 1 322 ? -19.857 -82.023 34.716 1.00 18.06 322 ILE I O 1
ATOM 8109 N N . GLY C 1 323 ? -21.490 -83.515 34.344 1.00 19.39 323 GLY I N 1
ATOM 8110 C CA . GLY C 1 323 ? -20.687 -84.232 33.366 1.00 20.42 323 GLY I CA 1
ATOM 8111 C C . GLY C 1 323 ? -20.222 -83.342 32.225 1.00 22.15 323 GLY I C 1
ATOM 8112 O O . GLY C 1 323 ? -19.035 -83.297 31.899 1.00 24.72 323 GLY I O 1
ATOM 8113 N N . GLY C 1 324 ? -21.155 -82.614 31.612 1.00 18.30 324 GLY I N 1
ATOM 8114 C CA . GLY C 1 324 ? -20.801 -81.796 30.472 1.00 14.17 324 GLY I CA 1
ATOM 8115 C C . GLY C 1 324 ? -19.849 -80.673 30.825 1.00 15.28 324 GLY I C 1
ATOM 8116 O O . GLY C 1 324 ? -18.939 -80.368 30.061 1.00 17.40 324 GLY I O 1
ATOM 8117 N N . ILE C 1 325 ? -20.049 -80.031 31.978 1.00 16.74 325 ILE I N 1
ATOM 8118 C CA . ILE C 1 325 ? -19.151 -78.939 32.351 1.00 16.46 325 ILE I CA 1
ATOM 8119 C C . ILE C 1 325 ? -17.789 -79.482 32.776 1.00 20.46 325 ILE I C 1
ATOM 8120 O O . ILE C 1 325 ? -16.757 -78.843 32.538 1.00 16.45 325 ILE I O 1
ATOM 8125 N N . THR C 1 326 ? -17.763 -80.661 33.422 1.00 23.55 326 THR I N 1
ATOM 8126 C CA . THR C 1 326 ? -16.493 -81.326 33.702 1.00 21.45 326 THR I CA 1
ATOM 8127 C C . THR C 1 326 ? -15.704 -81.503 32.417 1.00 20.74 326 THR I C 1
ATOM 8128 O O . THR C 1 326 ? -14.544 -81.095 32.333 1.00 19.93 326 THR I O 1
ATOM 8132 N N . PHE C 1 327 ? -16.325 -82.096 31.393 1.00 20.08 327 PHE I N 1
ATOM 8133 C CA . PHE C 1 327 ? -15.614 -82.252 30.129 1.00 20.25 327 PHE I CA 1
ATOM 8134 C C . PHE C 1 327 ? -15.289 -80.907 29.499 1.00 22.56 327 PHE I C 1
ATOM 8135 O O . PHE C 1 327 ? -14.209 -80.729 28.921 1.00 23.47 327 PHE I O 1
ATOM 8143 N N . TRP C 1 328 ? -16.221 -79.956 29.562 1.00 21.07 328 TRP I N 1
ATOM 8144 C CA . TRP C 1 328 ? -15.927 -78.635 29.029 1.00 15.88 328 TRP I CA 1
ATOM 8145 C C . TRP C 1 328 ? -14.711 -78.043 29.728 1.00 20.69 328 TRP I C 1
ATOM 8146 O O . TRP C 1 328 ? -13.743 -77.636 29.074 1.00 20.82 328 TRP I O 1
ATOM 8157 N N . SER C 1 329 ? -14.723 -78.047 31.068 1.00 19.60 329 SER I N 1
ATOM 8158 C CA . SER C 1 329 ? -13.674 -77.405 31.851 1.00 20.18 329 SER I CA 1
ATOM 8159 C C . SER C 1 329 ? -12.298 -77.989 31.568 1.00 26.56 329 SER I C 1
ATOM 8160 O O . SER C 1 329 ? -11.291 -77.323 31.818 1.00 27.52 329 SER I O 1
ATOM 8163 N N . SER C 1 330 ? -12.236 -79.214 31.047 1.00 28.09 330 SER I N 1
ATOM 8164 C CA . SER C 1 330 ? -10.970 -79.919 30.917 1.00 27.30 330 SER I CA 1
ATOM 8165 C C . SER C 1 330 ? -10.079 -79.334 29.835 1.00 28.93 330 SER I C 1
ATOM 8166 O O . SER C 1 330 ? -8.873 -79.608 29.832 1.00 36.37 330 SER I O 1
ATOM 8169 N N . HIS C 1 331 ? -10.638 -78.559 28.911 1.00 21.72 331 HIS I N 1
ATOM 8170 C CA . HIS C 1 331 ? -9.850 -78.060 27.797 1.00 22.44 331 HIS I CA 1
ATOM 8171 C C . HIS C 1 331 ? -10.217 -76.639 27.396 1.00 23.68 331 HIS I C 1
ATOM 8172 O O . HIS C 1 331 ? -9.719 -76.154 26.376 1.00 25.34 331 HIS I O 1
ATOM 8179 N N . ALA C 1 332 ? -11.062 -75.956 28.152 1.00 22.90 332 ALA I N 1
ATOM 8180 C CA . ALA C 1 332 ? -11.555 -74.662 27.715 1.00 24.02 332 ALA I CA 1
ATOM 8181 C C . ALA C 1 332 ? -10.469 -73.590 27.825 1.00 26.86 332 ALA I C 1
ATOM 8182 O O . ALA C 1 332 ? -9.833 -73.438 28.876 1.00 26.36 332 ALA I O 1
ATOM 8184 N N . SER C 1 333 ? -10.271 -72.844 26.726 1.00 22.24 333 SER I N 1
ATOM 8185 C CA . SER C 1 333 ? -9.458 -71.627 26.667 1.00 21.00 333 SER I CA 1
ATOM 8186 C C . SER C 1 333 ? -9.481 -70.837 27.971 1.00 33.54 333 SER I C 1
ATOM 8187 O O . SER C 1 333 ? -8.436 -70.430 28.485 1.00 38.32 333 SER I O 1
ATOM 8190 N N . ARG C 1 334 ? -10.679 -70.619 28.511 1.00 29.65 334 ARG I N 1
ATOM 8191 C CA . ARG C 1 334 ? -10.830 -69.847 29.736 1.00 26.49 334 ARG I CA 1
ATOM 8192 C C . ARG C 1 334 ? -9.913 -70.336 30.856 1.00 29.34 334 ARG I C 1
ATOM 8193 O O . ARG C 1 334 ? -9.484 -69.538 31.698 1.00 32.91 334 ARG I O 1
ATOM 8201 N N . TYR C 1 335 ? -9.607 -71.633 30.912 1.00 21.87 335 TYR I N 1
ATOM 8202 C CA . TYR C 1 335 ? -8.731 -72.097 31.985 1.00 34.97 335 TYR I CA 1
ATOM 8203 C C . TYR C 1 335 ? -7.354 -72.543 31.519 1.00 33.51 335 TYR I C 1
ATOM 8204 O O . TYR C 1 335 ? -6.418 -72.532 32.329 1.00 27.53 335 TYR I O 1
ATOM 8213 N N . HIS C 1 336 ? -7.211 -72.931 30.253 1.00 33.79 336 HIS I N 1
ATOM 8214 C CA . HIS C 1 336 ? -5.990 -73.527 29.730 1.00 30.13 336 HIS I CA 1
ATOM 8215 C C . HIS C 1 336 ? -5.324 -72.619 28.704 1.00 25.34 336 HIS I C 1
ATOM 8216 O O . HIS C 1 336 ? -4.738 -73.081 27.732 1.00 36.17 336 HIS I O 1
ATOM 8223 N N . ARG C 1 337 ? -5.407 -71.319 28.923 1.00 41.65 337 ARG I N 1
ATOM 8224 C CA . ARG C 1 337 ? -4.746 -70.351 28.058 1.00 53.90 337 ARG I CA 1
ATOM 8225 C C . ARG C 1 337 ? -3.237 -70.381 28.280 1.00 54.87 337 ARG I C 1
ATOM 8226 O O . ARG C 1 337 ? -2.760 -70.449 29.418 1.00 56.03 337 ARG I O 1
ATOM 8234 N N . ASP C 1 338 ? -2.484 -70.308 27.185 1.00 61.79 338 ASP I N 1
ATOM 8235 C CA . ASP C 1 338 ? -1.021 -70.291 27.226 1.00 69.52 338 ASP I CA 1
ATOM 8236 C C . ASP C 1 338 ? -0.466 -68.872 27.134 1.00 70.26 338 ASP I C 1
ATOM 8237 O O . ASP C 1 338 ? 0.546 -68.619 26.470 1.00 62.72 338 ASP I O 1
ATOM 8242 N N . ASP C 1 339 ? -1.137 -67.921 27.784 1.00 67.90 339 ASP I N 1
ATOM 8243 C CA . ASP C 1 339 ? -0.621 -66.570 27.975 1.00 66.52 339 ASP I CA 1
ATOM 8244 C C . ASP C 1 339 ? -0.462 -66.247 29.461 1.00 67.58 339 ASP I C 1
ATOM 8245 O O . ASP C 1 339 ? -0.326 -65.078 29.839 1.00 65.38 339 ASP I O 1
ATOM 8250 N N . LEU C 1 340 ? -0.466 -67.275 30.310 1.00 62.14 340 LEU I N 1
ATOM 8251 C CA . LEU C 1 340 ? -0.338 -67.115 31.755 1.00 59.61 340 LEU I CA 1
ATOM 8252 C C . LEU C 1 340 ? 1.089 -66.727 32.161 1.00 68.89 340 LEU I C 1
ATOM 8253 O O . LEU C 1 340 ? 2.052 -67.465 31.908 1.00 70.53 340 LEU I O 1
ATOM 8258 N N . THR C 1 342 ? 3.049 -66.557 35.426 1.00 62.84 342 THR I N 1
ATOM 8259 C CA . THR C 1 342 ? 3.044 -67.433 36.579 1.00 64.11 342 THR I CA 1
ATOM 8260 C C . THR C 1 342 ? 3.147 -68.902 36.181 1.00 67.00 342 THR I C 1
ATOM 8261 O O . THR C 1 342 ? 2.626 -69.325 35.177 1.00 63.34 342 THR I O 1
ATOM 8265 N N . THR C 1 343 ? 3.815 -69.669 37.027 1.00 77.89 343 THR I N 1
ATOM 8266 C CA . THR C 1 343 ? 4.072 -71.104 36.839 1.00 80.12 343 THR I CA 1
ATOM 8267 C C . THR C 1 343 ? 3.766 -71.906 38.111 1.00 77.90 343 THR I C 1
ATOM 8268 O O . THR C 1 343 ? 3.154 -71.384 39.025 1.00 72.21 343 THR I O 1
ATOM 8272 N N . ALA C 1 344 ? 4.188 -73.165 38.161 1.00 78.88 344 ALA I N 1
ATOM 8273 C CA . ALA C 1 344 ? 3.918 -74.030 39.323 1.00 78.05 344 ALA I CA 1
ATOM 8274 C C . ALA C 1 344 ? 4.825 -73.704 40.470 1.00 76.55 344 ALA I C 1
ATOM 8275 O O . ALA C 1 344 ? 4.413 -73.677 41.628 1.00 69.89 344 ALA I O 1
ATOM 8277 N N . GLY C 1 345 ? 6.069 -73.393 40.126 1.00 79.49 345 GLY I N 1
ATOM 8278 C CA . GLY C 1 345 ? 7.061 -72.985 41.099 1.00 77.48 345 GLY I CA 1
ATOM 8279 C C . GLY C 1 345 ? 6.700 -71.592 41.525 1.00 78.65 345 GLY I C 1
ATOM 8280 O O . GLY C 1 345 ? 6.841 -71.228 42.678 1.00 72.44 345 GLY I O 1
ATOM 8281 N N . ASP C 1 346 ? 6.232 -70.797 40.572 1.00 77.73 346 ASP I N 1
ATOM 8282 C CA . ASP C 1 346 ? 5.824 -69.453 40.880 1.00 76.47 346 ASP I CA 1
ATOM 8283 C C . ASP C 1 346 ? 4.684 -69.394 41.881 1.00 75.59 346 ASP I C 1
ATOM 8284 O O . ASP C 1 346 ? 4.684 -68.524 42.734 1.00 70.88 346 ASP I O 1
ATOM 8289 N N . ARG C 1 347 ? 3.718 -70.303 41.773 1.00 69.63 347 ARG I N 1
ATOM 8290 C CA . ARG C 1 347 ? 2.559 -70.300 42.671 1.00 67.74 347 ARG I CA 1
ATOM 8291 C C . ARG C 1 347 ? 2.772 -71.030 43.998 1.00 73.06 347 ARG I C 1
ATOM 8292 O O . ARG C 1 347 ? 1.925 -70.972 44.889 1.00 70.63 347 ARG I O 1
ATOM 8300 N N . ALA C 1 348 ? 3.903 -71.713 44.123 1.00 76.69 348 ALA I N 1
ATOM 8301 C CA . ALA C 1 348 ? 4.228 -72.450 45.318 1.00 75.42 348 ALA I CA 1
ATOM 8302 C C . ALA C 1 348 ? 5.012 -71.423 46.108 1.00 77.80 348 ALA I C 1
ATOM 8303 O O . ALA C 1 348 ? 6.178 -71.597 46.299 1.00 83.89 348 ALA I O 1
ATOM 8305 N N . MET C 1 349 ? 4.373 -70.361 46.590 1.00 76.03 349 MET I N 1
ATOM 8306 C CA . MET C 1 349 ? 5.088 -69.301 47.250 1.00 74.66 349 MET I CA 1
ATOM 8307 C C . MET C 1 349 ? 4.151 -68.460 48.127 1.00 78.88 349 MET I C 1
ATOM 8308 O O . MET C 1 349 ? 4.413 -68.175 49.306 1.00 72.00 349 MET I O 1
#

Solvent-accessible surface area: 45366 Å² total; per-residue (Å²): 150,122,23,27,43,80,59,120,69,0,62,74,28,72,44,55,134,26,32,16,109,13,104,60,47,49,18,73,10,52,7,36,22,6,126,57,40,112,91,0,9,81,25,10,57,83,4,50,158,99,0,72,132,8,26,109,55,27,77,86,163,212,144,73,24,26,10,0,41,9,42,26,2,0,19,2,1,0,1,5,5,21,0,37,47,85,29,4,69,22,0,0,26,3,15,0,1,15,28,1,10,51,36,30,2,52,26,32,71,97,139,78,12,37,109,20,15,111,15,0,12,55,4,0,81,9,18,45,108,86,161,119,114,71,3,158,54,68,7,0,94,27,0,42,139,5,2,156,8,0,11,95,77,40,134,140,13,0,45,32,0,0,103,54,2,46,38,28,1,80,11,28,57,154,162,30,106,17,46,32,104,86,0,16,123,33,20,22,53,24,41,11,9,94,29,25,6,3,5,0,2,0,0,14,25,10,96,19,62,62,134,78,11,79,59,2,26,137,11,5,39,107,0,3,46,1,16,2,2,2,31,2,9,12,0,0,48,18,27,6,6,68,11,78,146,67,62,27,43,120,76,8,40,0,0,0,0,2,4,0,53,51,23,23,17,65,24,107,73,0,35,60,53,0,78,108,48,2,116,138,8,3,118,22,0,8,67,12,0,60,55,43,88,146,101,35,97,117,44,83,99,14,113,34,3,15,73,12,0,8,8,0,0,4,6,1,1,0,27,2,0,1,1,4,32,0,14,14,12,74,47,66,33,50,127,10,82,65,45,41,16,51,144,33,47,89,153,171,15,45,51,57,22,99,63,0,39,70,12,64,34,80,36,1,62,100,134,14,120,64,50,38,19,81,6,58,6,12,4,4,41,45,42,60,83,0,31,64,22,10,74,101,11,39,156,108,0,18,161,12,3,76,57,39,69,93,131,51,169,77,42,92,14,51,12,0,58,13,126,13,2,0,21,2,1,0,0,4,5,20,1,45,46,86,30,4,65,20,0,0,35,2,14,0,1,19,26,1,8,47,33,17,1,39,5,35,93,78,117,77,5,56,101,18,12,106,8,0,10,26,2,0,78,9,26,57,44,194,62,125,111,90,86,4,145,53,61,6,0,96,27,0,45,130,7,0,142,10,0,11,93,81,36,138,142,14,0,37,39,0,0,98,52,2,45,38,25,1,74,6,8,57,112,2,53,90,1,104,19,36,30,125,102,0,24,166,28,17,22,55,16,38,14,12,95,25,23,6,3,6,0,2,0,0,14,27,6,104,12,46,70,133,71,11,83,62,2,30,128,8,4,42,108,0,4,54,2,18,1,2,1,32,0,3,10,0,11,88,26,24,87,88,75,8,95,190,50,72,11,48,88,16,1,15,0,0,0,2,1,7,45,100,69,92,60,82,80,74,111,86,0,38,50,48,0,68,105,54,2,108,135,6,3,166,21,0,16,79,15,0,47,65,45,67,137,100,38,100,94,54,97,85,16,108,29,3,11,84,12,0,8,6,0,0,5,4,2,2,0,29,3,0,2,1,4,33,0,42,12,16,82,95,194,97,154,29,38,48,77,50,124,66,3,68,88,34,82,25,67,139,8,91,116,134,18,121,44,46,37,17,53,6,35,7,32,18,7,140,46,61,176,76,0,23,89,26,10,45,107,8,29,133,87,0,39,48,10,13,38,31,38,37,83,135,112,149,104,28,84,27,41,9,0,57,16,138,28,2,0,20,1,0,1,0,4,2,20,0,36,48,86,30,4,67,23,0,0,33,2,16,0,1,15,28,2,7,45,40,33,1,36,8,35,97,68,129,54,4,39,115,10,3,98,12,0,8,61,2,0,74,19,14,68,97,181,62,162,121,106,115,0,161,51,62,7,0,62,20,0,23,120,4,0,101,20,0,16,127,76,33,130,132,10,0,49,52,0,0,131,26,2,48,22,20,0,66,5,8,49,114,1,45,101,33,42,48,34,130,89,1,26,160,23,19,35,44,14,45,9,9,121,25,26,8,3,4,0,1,0,0,13,24,6,102,18,48,76,125,62,11,78,70,0,26,125,9,4,61,105,0,10,45,1,18,0,5,3,28,0,13,10,0,4,46,24,22,20,33,54,8,94,172,44,70,5,46,96,10,4,17,0,0,0,6,4,10,34,115,87,81,78,85,74,28,102,87,0,40,66,69,0,80,72,46,2,118,126,9,1,91,26,0,4,77,12,0,64,71,43,54,146,105,41,104,90,37,91,98,15,111,37,12,18,90,12,0,9,3,0,0,3,4,2,0,0,28,4,0,1,0,2,28,0,41,10,11,85,66,151,98,58,45,80,49,48,61,29,55,203

Nearest PDB structures (foldseek):
  8yl9-assembly2_A  TM=1.003E+00  e=1.975E-54  Penicillium brasilianum
  8yl9-assembly4_I  TM=9.920E-01  e=3.967E-46  Penicillium brasilianum
  8yl9-assembly3_B  TM=9.949E-01  e=1.238E-45  Penicillium brasilianum
  2oa6-assembly1_D  TM=8.211E-01  e=1.698E-09  Aspergillus terreus
  5ivg-assembly1_A  TM=8.331E-01  e=5.560E-09  Aspergillus terreus

InterPro domains:
  IPR000092 Polyprenyl synthetase-like [PF00348] (438-660)
  IPR000092 Polyprenyl synthetase-like [cd00685] (438-651)
  IPR008949 Isoprenoid synthase domain superfamily [G3DSA:1.10.600.10] (7-342)
  IPR008949 Isoprenoid synthase domain superfamily [G3DSA:1.10.600.10] (433-726)
  IPR008949 Isoprenoid syn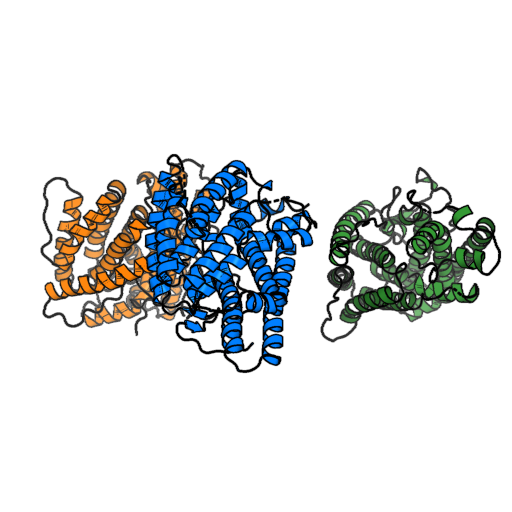thase domain superfamily [SSF48576] (15-344)
  IPR008949 Isoprenoid synthase domain superfamily [SSF48576] (438-717)
  IPR033749 Polyprenyl synthetase, conserved site [PS00723] (489-503)

GO terms:
  GO:0044687 geranylfarnesyl diphosphate synthase activity (F, EXP)
  GO:0004311 geranylgeranyl diphosphate synthase activity (F, EXP)

B-factor: mean 25.92, std 13.55, range [4.16, 96.45]

Foldseek 3Di:
DDADDDADFWAWDDCPVFPPRFDDFDDPFTWIFGPVQVVLVVLLVVVVVLLVVLVCVQPVPDDDFFFFDDPGTGLCRQLQVRFDVVCSNLLSNVRSLVRVVCVQQLLDDLVSNVVSLVQLVLLLVQLVDPHRDHGDGSSSNVCNVSLVVLCVLPVVLSNVLSVVVNQLSVQLSDDQQDALVVLLVNLLSNVCLVSSLSSSCSRNVFDADPVLVVVLCVQLSLLSSLLSLLLLLQAVQVVCQSCVVVVNNSSDHGQQLNCLQNALDFSVSRSVVSVVSSVVSLVRLVVSLVVCVVPDDDDVNVVSSSCSSSSSSSSSNRVSSSSSGGCSRVPDDGPDDSVVVRVSRD/DDADDDADFWDWDDQVVDPPGQDDFDADFGWIFGPCQVLLVVLVVVVLVVLLVLVCVQPVPDDDSDFFFFDAPGTGLCRQQQVRQDNVCSSLLSVVRRLVRSLCVVALQAALVVNCVVLVQLLLLLVLLQDDDDRDHGDGSSSNVVNVSLVVLCVLPVVLSNVLSVVVNQLSVLSSPLNFLPDDLVVLLVSQLSNVCLVSSLSSSCSRNVFDADPVLVVVLCVLLSLQSSLLRLLLLLQAVVVQCVSNVVRVNNGSRRHQLCCCCVVVVDDSVRSSVVSVVSSVVSLVSLVVSLVVCVVPDDDDPNRVSVSVSSVSSSSNSNRVSSCSSGGCSRPPD/DPQDDDADFWDWDDQVVDPPGFDDFDDDFTWIFGPCFVVLVVLLVVVLVVLLVLVCVQPVPDDPSDFFFFDDPGTGLCRTQQVRFDNVCSNLLSNVRRLVRVVCVVQQQAALVVNVLVLVLQVQLLVCLQDPDHGDAGDRSSRNVCNVSLVVLCVQPVVLSNVLSVVVNQLSVLSSVLNADDALVRQLVSQLSNVCLVSSLSSSCSRNVFDADPVLVVVLCVLLVLQSSLLRLLLLLQQVFVQLQRNVVRVNPRRGRHQLCNCVPPPPDASVRSSVVSVVSSVVSLVRLVVSLVVDVPPDDPDPNRSSSSVSSSSSSSSSNSVSSCSSGGCNRPPPPGQDRVRSSD

Radius of gyration: 39.14 Å; Cα contacts (8 Å, |Δi|>4): 1495; chains: 3; bounding box: 87×101×94 Å

Organism: Penicillium brasilianum (NCBI:txid104259)

Sequence (1029 aa):
DFLSGAFHYSDSVNPSKYSPRPSDYFGTLPFRTSRFEREAADVTADYLRKWQKAVKADNPERLVFHGSTTTLGHFVSWAYPECIPDRVDLCTQICDFGFYWDDVTDSVNVQENAEITQDLALALLSELTGQRLEPKLEINKIVVQMLWGVLDKDRKSGLEMIKFWKGHLDGQAEHNNMSFEEYTKHRLSEVGARWAVEVGCWSLGINLSREKKDSVAHFVNKGLLAAALMNDYYSFNKEFDEHQRAGSMDRLQNGLGILMREYGYTETEARSILREEIRKGERAIMDGYIAWRESADSSSESHELNRYIVMIILMIGGITFWSSHASRYHRDDLITTAGDRAMIVGDFLSGAFHYSDSVNPSKYSPRPSDYFGTLPFRTSRFEREAADVTADYLRKWQKAVKADNPERKDLVFHGSTTTLGHFVSWAYPECIPDRVDLCTQICDFGFYWDDVTDSVNVQENAEITQDLALALLSELTLGQRLEPKLEINKIVVQMLWGVLDKDRKSGLEMIKFWKGHLDGQAESAHNNMSFEEYTKHRLSEVGARWAVEVGCWSLGINLSREKKDSVAHFVNKGLLAAALMNDYYSFNKEFDEHQRAGSMDRLQNGLGILMREYGYTETEARSILREEIRKGERAIMDGYIAWRESADSSSESHELNRYIVMIILMIGGITFWSSHASRYHRDDFLSGAFHYSDSVNPSKYSPRPSDYFGTLPFRTSRFEREAADVTADYLRKWQKAVKADNPERKDLVFHGSTTTLGHFVSWAYPECIPDRVDLCTQICDFGFYWDDVTDSVNVQENAEITQDLALALLSELTLGQRLEPKLEINKIVVQMLWGVLDKDRKSGLEMIKFWKGHLDGQAESAHNMSFEEYTKHRLSEVGARWAVEVGCWSLGINLSREKKDSVAHFVNKGLLAAALMNDYYSFNKEFDEHQRAGSMDRLQNGLGILMREYGYTETEARSILREEIRKGERAIMDGYIAWRESADSSSESHELNRYIVMIILMIGGITFWSSHASRYHRDDLTTAGDRAM

Secondary structure (DSSP, 8-state):
-PPPS--SSEEE--SSS-SSPPS-----S--EEETTHHHHHHHHHHHHHHHHHHHHHH-TT------SB-SS-BHHHHH-TT--TTSHHHHHHHHHHHHHHHHHHSSS-HHHHHHHHHHHHHHHHHHT--------SHHHHTHHHHHHHHHHH-HHHHHHHHHHHHHHHHHTT---S--HHHHHHHHHHHTTHHHHHHHHHHHHT----HHHHHHTHHHHHHHHHHHHHHHHHHHHHHHHHHHHTTS-STT---HHHHHHHHS---HHHHHHHHHHHHHHHHHHHHHHHHHHHHH--SSHHHHHHHHHHHHHHHHHHHHHHHHTT-HHHH-S--S--TTGGGTT--/----S--SSEEEE-GGG-SSPPSS----S-EEEES-HHHHHHHHHHHHHHHHHHHHHH-TT--------SB-SS-BHHHHHSTT--GGGHHHHHHHHHHHHHHHHTTSSS-HHHHHHHHHHHHHHHHTTT-SS------SHHHHTHHHHHHHHHHH-HHHHHHHHHHHHHHHHHHTT-------HHHHHHHHHTTS-HHHHHHHHHHHTT----HHHHHTSHHHHHHHHHHHHHHHHHHHHHHHHHHHHHHT-TTS---HHHHHHHHH---HHHHHHHHHHHHHHHHHHHHHHHHHHHHT---SHHHHHHHHHHHHHHHHHHHHHHHHTT-HHHH--/----S--SSEEE--GGGSSSPPTT----S--EEETTHHHHHHHHHHHHHHHHHHHHHH-TT--------SB-SS-BHHHHHSTT--HHHHHHHHHHHHHHHHHHHTTSSS-HHHHHHHHHHHHHHHHHTTSSS-----SSHHHHTHHHHHHHHHHH-HHHHHHHHHHHHHHHHHHHS------SHHHHHHHHHHTTHHHHHHHHHHHHT----HHHHHTTHHHHHHHHHHHHHHHHHHHHHHHHHHHHHHT-TTS---HHHHHHHTS---HHHHHHHHHHHHHHHHHHHHHHHHHHHHS---SHHHHHHHHHHHHHHHHHHHHHHHHTT-HHHH-TT---HHHH--